Protein AF-0000000072061636 (afdb_homodimer)

pLDDT: mean 70.56, std 31.98, range [14.17, 98.81]

Solvent-accessible surface area (backbone atoms only — not comparable to full-atom values): 48407 Å² total; per-residue (Å²): 128,92,83,78,95,78,92,72,81,83,76,83,83,93,84,91,86,90,79,92,75,88,81,89,83,86,87,86,89,83,86,77,86,79,83,90,89,87,74,85,76,69,89,78,80,85,88,83,86,81,80,75,87,78,76,86,73,84,76,80,81,77,79,78,75,77,78,74,80,72,77,73,72,61,78,78,68,48,65,42,101,60,29,35,55,47,53,68,67,58,52,26,63,21,24,63,62,70,35,75,89,30,51,77,44,75,57,92,58,27,39,28,27,44,27,40,42,96,87,63,48,60,28,30,37,33,44,48,44,60,49,87,73,53,52,69,65,61,44,50,55,48,46,51,61,53,31,64,54,81,50,91,19,37,59,43,41,46,30,38,28,80,54,93,83,45,41,32,41,32,26,61,55,65,82,47,53,30,44,37,52,66,58,70,42,93,57,71,77,52,40,85,64,35,66,67,49,46,49,46,28,53,50,29,40,38,52,32,50,24,38,33,53,70,68,39,87,76,56,45,56,48,61,53,52,44,45,73,34,28,30,19,35,88,85,51,47,25,22,41,46,78,58,50,46,61,65,51,58,43,41,55,90,64,70,68,58,53,54,47,75,34,36,42,32,32,44,34,71,59,30,42,43,56,49,62,78,48,63,50,39,38,34,20,8,46,14,44,43,47,49,26,68,47,30,51,46,59,44,50,35,82,89,44,58,90,70,49,24,39,36,67,60,31,51,52,49,32,46,73,67,72,38,58,81,71,49,46,28,84,32,43,79,60,82,69,56,67,68,60,51,50,50,54,49,50,52,23,54,40,24,50,38,84,51,57,87,72,29,61,53,46,65,54,48,49,46,61,72,64,54,61,86,72,63,68,63,56,62,57,51,57,61,53,52,63,61,55,60,67,59,61,68,67,65,64,74,68,65,89,78,86,64,90,67,54,94,114,129,82,81,86,88,80,88,90,78,94,85,84,94,88,94,88,90,90,77,88,76,88,79,88,79,86,83,87,85,92,87,91,87,90,86,92,87,87,80,86,85,77,94,77,93,90,82,84,89,79,88,81,83,90,79,87,85,75,87,70,82,69,78,80,76,80,78,77,80,72,76,73,72,61,76,77,68,48,64,44,100,57,28,34,55,46,52,70,67,59,51,27,61,21,24,64,63,71,35,75,90,30,51,77,45,76,57,93,59,26,39,27,27,43,26,41,42,97,87,64,48,61,27,29,37,34,42,48,44,58,50,88,73,50,53,67,67,59,44,50,56,48,47,51,61,52,31,64,53,82,50,91,19,36,61,43,41,46,31,38,28,81,55,95,83,45,39,32,40,31,25,60,54,65,83,48,53,30,44,37,53,66,59,70,42,94,58,72,78,51,42,86,65,36,66,67,51,47,51,46,27,53,52,30,41,38,52,31,51,23,39,33,52,70,67,38,88,74,57,45,56,47,62,55,53,44,45,74,31,28,30,20,36,87,85,50,47,24,22,40,44,78,58,50,45,61,63,49,57,45,39,55,88,65,70,67,61,53,55,46,72,34,38,43,33,32,43,34,71,59,31,44,44,56,48,62,78,50,62,50,40,38,32,20,9,46,15,44,43,48,49,27,69,49,30,53,47,59,45,51,36,83,89,44,58,91,70,48,24,38,36,69,61,29,51,52,49,33,48,74,66,72,39,57,80,71,50,47,29,84,32,42,80,61,83,69,56,66,68,61,51,51,51,53,49,50,54,23,53,40,22,50,38,84,52,56,88,71,29,61,52,47,65,54,48,49,46,63,72,62,55,62,84,73,63,68,64,57,60,59,52,55,60,54,51,62,63,53,59,68,59,61,66,70,64,64,75,67,69,74,89,67,70,90,67,69,82,124

Radius of gyration: 39.05 Å; Cα contacts (8 Å, |Δi|>4): 1142; chains: 2; bounding box: 145×90×145 Å

Secondary structure (DSSP, 8-state):
------------------------------------------------------------------------------B-SSSEE--HHHHHHHTTTT-GGGEEEEETTEEEEEEE-TTS-EEEEEEESS-TTS-HHHHHHHHHHHHT---TTBPPEEEEEEETTEEEEEEEPPTT-BHHHHHHSS--SS-S--HHHHHHHHHHHHHHHHIIIIISSS----S---GGGEEE-TT--EEE-S-SHHHHH--SSS----BPPSBTTTS-HHHHHH----HHHHHHHHHHHHHHHHH---SB-TTSPTTSSBHHHHHHHHHHTT-GGGGS-TT-SSPPPHHHHHHHHHHHHHHT-SSGGGSPPHHHHHHHHH--TTTHHHHHHHHHHHHHHHHHHHHTTS---S-TTTT-/------------------------------------------------------------------------------B-SSSEE--HHHHHHHTTTT-GGGEEEEETTEEEEEEE-TTS-EEEEEEESS-TTS-HHHHHHHHHHHHT---TTBPPEEEEEEETTEEEEEEEPPTT-BHHHHHHSS--SS-S--HHHHHHHHHHHHHHHHIIIIISSS----S---GGGEEE-TT--EEE-S-SHHHHH--SSS----BPPSBTTTS-HHHHHH----HHHHHHHHHHHHHHHHH---SB-TTSPTTSSBHHHHHHHHHHTT-GGGGS-TT-SSPPPHHHHHHHHHHHHHHT-SSGGGSPPHHHHHHHHH--TTTHHHHHHHHHHHHHHHHHTTGGGSTT---TTS--

Foldseek 3Di:
DDDDDDDDPDPDDDDDDDDDDDDDDDDDDDDDDDDDDDDDPDDDDDDDDDDDDDDDDDDDDDPPPPPPVPVPPDPPQVDDVQAGEDEPVQVCQFQVHVDPVQFPDQDPQATWGWGAGPVRAIKIKGWGDQQQPPDPVQLVVLVSQQSNDDDPQAWHWHYWYDDDRTTMTITHDAPDAWQCCQLPNPCDLAGPCAPVLLLQQLLSVLVVLLCQAPVDVVHWAQLEDDRNQWGAHPVSHTHGHRTSSLCSNCPPVPSQPPDRDYDPLQAQPVCVVPVDDHSLRVLQSSLSRLLCSFQSDDQADPVDDDQPRGSLRVQVVCVVVVNQQVSGHSNHPDRDDPVLSVQSNVLSNLSNPNDSVSRDRSVVSSCSNPVDPPPVVVVVVVVVVVVPVVPPPPPPVPDPDDDDPPDD/DDDDDDDDDDDDDDDDDDDDDDDDDDDYDDDDDDDDDDDPDDPDDDDDDDDDDDDDDDDDPPPPPDCPVPVPPPPVQVDDVQAGEDEPVQVCQFQVHVDPVQFPDQDPQATWGWGAGPVRAIKIKGWGDQQQPPDPVQLVVLVSQQSNDDDPQAWHWHYWYDDDRTTMTITHDAPAAWQCCQLPNPCDLAGPCAPVLLLQQLLSVLVVLLCQAPVDVVHWAQLEDDRNQWGAHPVSHTHGYRTSSLCSNCPPVPSPPPDRDYDPLQAQPVCVVPVDDDSLRVLQSSLSRLLCSFQSDDQADPVDDDQPRGSLRVQVVCVVVVNQQVRGHSNHPDRDDPLLSVQSNVLSNLSNPNDSVSRDRSVVSSCSNPPDPPPVVVVVVVVVVVVPVVPPPPPPVPPPPDDDPDDD

Organism: Hevea brasiliensis (NCBI:txid3981)

InterPro domains:
  IPR000719 Protein kinase domain [PS50011] (98-375)
  IPR000719 Protein kinase domain [SM00220] (98-376)
  IPR001245 Serine-threonine/tyrosine-protein kinase, catalytic domain [PF07714] (101-368)
  IPR008271 Serine/threonine-protein kinase, active site [PS00108] (220-232)
  IPR011009 Protein kinase-like domain superfamily [SSF56112] (76-370)
  IPR017441 Protein kinase, ATP binding site [PS00107] (104-126)
  IPR052232 Receptor-like Ser/Thr Protein Kinase [PTHR47984] (49-394)

Nearest PDB structures (foldseek):
  5lpz-assembly1_A  TM=9.031E-01  e=3.022E-28  Arabidopsis thaliana
  5lpy-assembly1_A  TM=9.004E-01  e=1.008E-27  Arabidopsis thaliana
  3tl8-assembly2_D  TM=8.482E-01  e=1.278E-28  Arabidopsis thaliana
  3ulz-assembly1_A  TM=8.807E-01  e=1.867E-25  Arabidopsis thaliana
  7ctx-assembly1_A  TM=8.328E-01  e=1.811E-21  Arabidopsis thaliana

Structure (mmCIF, N/CA/C/O backbone):
data_AF-0000000072061636-model_v1
#
loop_
_entity.id
_entity.type
_entity.pdbx_description
1 polymer 'non-specific serine/threonine protein kinase'
#
loop_
_atom_site.group_PDB
_atom_site.id
_atom_site.type_symbol
_atom_site.label_atom_id
_atom_site.label_alt_id
_atom_site.label_comp_id
_atom_site.label_asym_id
_atom_site.label_entity_id
_atom_site.label_seq_id
_atom_site.pdbx_PDB_ins_code
_atom_site.Cartn_x
_atom_site.Cartn_y
_atom_site.Cartn_z
_atom_site.occupancy
_atom_site.B_iso_or_equiv
_atom_site.auth_seq_id
_atom_site.auth_comp_id
_atom_site.auth_asym_id
_atom_site.auth_atom_id
_atom_site.pdbx_PDB_model_num
ATOM 1 N N . MET A 1 1 ? -47 -34.75 23.641 1 17.11 1 MET A N 1
ATOM 2 C CA . MET A 1 1 ? -46.906 -33.969 24.875 1 17.11 1 MET A CA 1
ATOM 3 C C . MET A 1 1 ? -45.625 -34.281 25.625 1 17.11 1 MET A C 1
ATOM 5 O O . MET A 1 1 ? -45.406 -33.781 26.734 1 17.11 1 MET A O 1
ATOM 9 N N . LEU A 1 2 ? -44.906 -35.156 25.312 1 16.19 2 LEU A N 1
ATOM 10 C CA . LEU A 1 2 ? -44.156 -35.781 26.391 1 16.19 2 LEU A CA 1
ATOM 11 C C . LEU A 1 2 ? -43.094 -34.844 26.938 1 16.19 2 LEU A C 1
ATOM 13 O O . LEU A 1 2 ? -42.375 -34.219 26.172 1 16.19 2 LEU A O 1
ATOM 17 N N . LYS A 1 3 ? -42.938 -34.562 28.266 1 16.41 3 LYS A N 1
ATOM 18 C CA . LYS A 1 3 ? -42.625 -33.719 29.406 1 16.41 3 LYS A CA 1
ATOM 19 C C . LYS A 1 3 ? -41.094 -33.562 29.562 1 16.41 3 LYS A C 1
ATOM 21 O O . LYS A 1 3 ? -40.562 -32.469 29.328 1 16.41 3 LYS A O 1
ATOM 26 N N . HIS A 1 4 ? -40.375 -34.188 30.625 1 15.42 4 HIS A N 1
ATOM 27 C CA . HIS A 1 4 ? -39.906 -33.688 31.906 1 15.42 4 HIS A CA 1
ATOM 28 C C . HIS A 1 4 ? -38.406 -33.469 31.906 1 15.42 4 HIS A C 1
ATOM 30 O O . HIS A 1 4 ? -37.875 -32.5 32.438 1 15.42 4 HIS A O 1
ATOM 36 N N . ALA A 1 5 ? -37.375 -34.375 31.578 1 17.27 5 ALA A N 1
ATOM 37 C CA . ALA A 1 5 ? -36.594 -34.875 32.719 1 17.27 5 ALA A CA 1
ATOM 38 C C . ALA A 1 5 ? -35.5 -33.844 33.094 1 17.27 5 ALA A C 1
ATOM 40 O O . ALA A 1 5 ? -34.969 -33.156 32.219 1 17.27 5 ALA A O 1
ATOM 41 N N . ASP A 1 6 ? -34.906 -33.594 34.438 1 16.27 6 ASP A N 1
ATOM 42 C CA . ASP A 1 6 ? -34.688 -32.844 35.656 1 16.27 6 ASP A CA 1
ATOM 43 C C . ASP A 1 6 ? -33.188 -32.5 35.812 1 16.27 6 ASP A C 1
ATOM 45 O O . ASP A 1 6 ? -32.875 -31.422 36.312 1 16.27 6 ASP A O 1
ATOM 49 N N . THR A 1 7 ? -32.094 -33.344 35.5 1 17.67 7 THR A N 1
ATOM 50 C CA . THR A 1 7 ? -31.234 -33.656 36.656 1 17.67 7 THR A CA 1
ATOM 51 C C . THR A 1 7 ? -30.234 -32.562 36.906 1 17.67 7 THR A C 1
ATOM 53 O O . THR A 1 7 ? -29.5 -32.156 36 1 17.67 7 THR A O 1
ATOM 56 N N . PRO A 1 8 ? -30.094 -31.812 38.062 1 18.23 8 PRO A N 1
ATOM 57 C CA . PRO A 1 8 ? -29.688 -30.609 38.812 1 18.23 8 PRO A CA 1
ATOM 58 C C . PRO A 1 8 ? -28.219 -30.625 39.219 1 18.23 8 PRO A C 1
ATOM 60 O O . PRO A 1 8 ? -27.719 -29.672 39.781 1 18.23 8 PRO A O 1
ATOM 63 N N . LEU A 1 9 ? -27.219 -31.016 38.469 1 18.34 9 LEU A N 1
ATOM 64 C CA . LEU A 1 9 ? -26.109 -31.562 39.25 1 18.34 9 LEU A CA 1
ATOM 65 C C . LEU A 1 9 ? -25.578 -30.547 40.219 1 18.34 9 LEU A C 1
ATOM 67 O O . LEU A 1 9 ? -25.438 -29.359 39.906 1 18.34 9 LEU A O 1
ATOM 71 N N . PRO A 1 10 ? -25.297 -30.844 41.469 1 16.77 10 PRO A N 1
ATOM 72 C CA . PRO A 1 10 ? -25.188 -30.281 42.812 1 16.77 10 PRO A CA 1
ATOM 73 C C . PRO A 1 10 ? -23.906 -29.484 43.031 1 16.77 10 PRO A C 1
ATOM 75 O O . PRO A 1 10 ? -22.875 -29.797 42.438 1 16.77 10 PRO A O 1
ATOM 78 N N . PHE A 1 11 ? -23.953 -28.094 43.25 1 17.8 11 PHE A N 1
ATOM 79 C CA . PHE A 1 11 ? -23.125 -26.938 43.594 1 17.8 11 PHE A CA 1
ATOM 80 C C . PHE A 1 11 ? -22.438 -27.125 44.938 1 17.8 11 PHE A C 1
ATOM 82 O O . PHE A 1 11 ? -21.969 -26.156 45.531 1 17.8 11 PHE A O 1
ATOM 89 N N . PRO A 1 12 ? -22.125 -28.266 45.312 1 15.23 12 PRO A N 1
ATOM 90 C CA . PRO A 1 12 ? -22.094 -28.219 46.781 1 15.23 12 PRO A CA 1
ATOM 91 C C . PRO A 1 12 ? -21.188 -27.125 47.344 1 15.23 12 PRO A C 1
ATOM 93 O O . PRO A 1 12 ? -20.406 -26.531 46.562 1 15.23 12 PRO A O 1
ATOM 96 N N . ARG A 1 13 ? -20.609 -27.297 48.719 1 15.12 13 ARG A N 1
ATOM 97 C CA . ARG A 1 13 ? -20.766 -26.969 50.125 1 15.12 13 ARG A CA 1
ATOM 98 C C . ARG A 1 13 ? -19.562 -26.203 50.656 1 15.12 13 ARG A C 1
ATOM 100 O O . ARG A 1 13 ? -19.719 -25.188 51.344 1 15.12 13 ARG A O 1
ATOM 107 N N . ASN A 1 14 ? -18.234 -26.703 50.844 1 14.49 14 ASN A N 1
ATOM 108 C CA . ASN A 1 14 ? -17.859 -26.859 52.25 1 14.49 14 ASN A CA 1
ATOM 109 C C . ASN A 1 14 ? -17.266 -25.562 52.812 1 14.49 14 ASN A C 1
ATOM 111 O O . ASN A 1 14 ? -16.828 -24.703 52.031 1 14.49 14 ASN A O 1
ATOM 115 N N . THR A 1 15 ? -16.609 -25.531 54.188 1 15.38 15 THR A N 1
ATOM 116 C CA . THR A 1 15 ? -16.656 -25.078 55.562 1 15.38 15 THR A CA 1
ATOM 117 C C . THR A 1 15 ? -15.555 -24.078 55.844 1 15.38 15 THR A C 1
ATOM 119 O O . THR A 1 15 ? -15.82 -23 56.375 1 15.38 15 THR A O 1
ATOM 122 N N . GLY A 1 16 ? -14.234 -24.375 56.125 1 14.76 16 GLY A N 1
ATOM 123 C CA . GLY A 1 16 ? -13.766 -24.25 57.5 1 14.76 16 GLY A CA 1
ATOM 124 C C . GLY A 1 16 ? -13.211 -22.875 57.812 1 14.76 16 GLY A C 1
ATOM 125 O O . GLY A 1 16 ? -12.914 -22.094 56.906 1 14.76 16 GLY A O 1
ATOM 126 N N . ASN A 1 17 ? -12.734 -22.516 59.156 1 15 17 ASN A N 1
ATOM 127 C CA . ASN A 1 17 ? -12.859 -21.672 60.344 1 15 17 ASN A CA 1
ATOM 128 C C . ASN A 1 17 ? -11.766 -20.609 60.406 1 15 17 ASN A C 1
ATOM 130 O O . ASN A 1 17 ? -12.055 -19.422 60.594 1 15 17 ASN A O 1
ATOM 134 N N . ARG A 1 18 ? -10.352 -20.891 60.719 1 14.17 18 ARG A N 1
ATOM 135 C CA . ARG A 1 18 ? -9.828 -20.625 62.062 1 14.17 18 ARG A CA 1
ATOM 136 C C . ARG A 1 18 ? -9.242 -19.219 62.156 1 14.17 18 ARG A C 1
ATOM 138 O O . ARG A 1 18 ? -8.898 -18.609 61.125 1 14.17 18 ARG A O 1
ATOM 145 N N . ALA A 1 19 ? -8.562 -18.766 63.375 1 14.45 19 ALA A N 1
ATOM 146 C CA . ALA A 1 19 ? -8.508 -17.859 64.5 1 14.45 19 ALA A CA 1
ATOM 147 C C . ALA A 1 19 ? -7.297 -16.938 64.438 1 14.45 19 ALA A C 1
ATOM 149 O O . ALA A 1 19 ? -7.301 -15.836 65 1 14.45 19 ALA A O 1
ATOM 150 N N . PHE A 1 20 ? -6.07 -17.062 63.719 1 14.34 20 PHE A N 1
ATOM 151 C CA . PHE A 1 20 ? -4.984 -16.859 64.688 1 14.34 20 PHE A CA 1
ATOM 152 C C . PHE A 1 20 ? -4.773 -15.383 64.938 1 14.34 20 PHE A C 1
ATOM 154 O O . PHE A 1 20 ? -4.918 -14.555 64.062 1 14.34 20 PHE A O 1
ATOM 161 N N . SER A 1 21 ? -4.434 -14.953 66.188 1 14.79 21 SER A N 1
ATOM 162 C CA . SER A 1 21 ? -4.484 -13.922 67.25 1 14.79 21 SER A CA 1
ATOM 163 C C . SER A 1 21 ? -3.334 -12.938 67.062 1 14.79 21 SER A C 1
ATOM 165 O O . SER A 1 21 ? -3.502 -11.742 67.312 1 14.79 21 SER A O 1
ATOM 167 N N . GLY A 1 22 ? -2.072 -13.266 66.688 1 14.34 22 GLY A N 1
ATOM 168 C CA . GLY A 1 22 ? -1.157 -12.836 67.75 1 14.34 22 GLY A CA 1
ATOM 169 C C . GLY A 1 22 ? -0.878 -11.344 67.75 1 14.34 22 GLY A C 1
ATOM 170 O O . GLY A 1 22 ? -1.095 -10.688 66.688 1 14.34 22 GLY A O 1
ATOM 171 N N . THR A 1 23 ? -0.166 -10.766 68.75 1 15.66 23 THR A N 1
ATOM 172 C CA . THR A 1 23 ? -0.098 -9.711 69.75 1 15.66 23 THR A CA 1
ATOM 173 C C . THR A 1 23 ? 0.848 -8.602 69.25 1 15.66 23 THR A C 1
ATOM 175 O O . THR A 1 23 ? 0.511 -7.418 69.375 1 15.66 23 THR A O 1
ATOM 178 N N . GLY A 1 24 ? 2.176 -8.797 69 1 14.7 24 GLY A N 1
ATOM 179 C CA . GLY A 1 24 ? 3.023 -8.102 69.938 1 14.7 24 GLY A CA 1
ATOM 180 C C . GLY A 1 24 ? 3.299 -6.664 69.562 1 14.7 24 GLY A C 1
ATOM 181 O O . GLY A 1 24 ? 3.086 -6.273 68.375 1 14.7 24 GLY A O 1
ATOM 182 N N . SER A 1 25 ? 4.242 -5.875 70.25 1 15.52 25 SER A N 1
ATOM 183 C CA . SER A 1 25 ? 4.312 -4.633 71 1 15.52 25 SER A CA 1
ATOM 184 C C . SER A 1 25 ? 5.078 -3.557 70.25 1 15.52 25 SER A C 1
ATOM 186 O O . SER A 1 25 ? 4.645 -2.406 70.188 1 15.52 25 SER A O 1
ATOM 188 N N . PRO A 1 26 ? 6.414 -3.664 69.688 1 15.88 26 PRO A N 1
ATOM 189 C CA . PRO A 1 26 ? 7.258 -2.793 70.5 1 15.88 26 PRO A CA 1
ATOM 190 C C . PRO A 1 26 ? 7.309 -1.359 70 1 15.88 26 PRO A C 1
ATOM 192 O O . PRO A 1 26 ? 6.895 -1.096 68.875 1 15.88 26 PRO A O 1
ATOM 195 N N . PRO A 1 27 ? 8.617 -0.696 69.938 1 16.69 27 PRO A N 1
ATOM 196 C CA . PRO A 1 27 ? 8.977 0.489 70.75 1 16.69 27 PRO A CA 1
ATOM 197 C C . PRO A 1 27 ? 9.039 1.76 69.875 1 16.69 27 PRO A C 1
ATOM 199 O O . PRO A 1 27 ? 8.953 1.693 68.688 1 16.69 27 PRO A O 1
ATOM 202 N N . PRO A 1 28 ? 10.297 2.463 69.812 1 16.53 28 PRO A N 1
ATOM 203 C CA . PRO A 1 28 ? 10.539 3.787 70.375 1 16.53 28 PRO A CA 1
ATOM 204 C C . PRO A 1 28 ? 10.602 4.887 69.375 1 16.53 28 PRO A C 1
ATOM 206 O O . PRO A 1 28 ? 10.594 4.598 68.125 1 16.53 28 PRO A O 1
ATOM 209 N N . ARG A 1 29 ? 11.828 5.656 69.125 1 16.23 29 ARG A N 1
ATOM 210 C CA . ARG A 1 29 ? 12.188 7.027 69.5 1 16.23 29 ARG A CA 1
ATOM 211 C C . ARG A 1 29 ? 12.273 7.91 68.25 1 16.23 29 ARG A C 1
ATOM 213 O O . ARG A 1 29 ? 12.477 7.414 67.125 1 16.23 29 ARG A O 1
ATOM 220 N N . SER A 1 30 ? 12.289 9.344 68.25 1 16.25 30 SER A N 1
ATOM 221 C CA . SER A 1 30 ? 11.836 10.625 67.75 1 16.25 30 SER A CA 1
ATOM 222 C C . SER A 1 30 ? 12.898 11.266 66.875 1 16.25 30 SER A C 1
ATOM 224 O O . SER A 1 30 ? 12.594 12.148 66.062 1 16.25 30 SER A O 1
ATOM 226 N N . SER A 1 31 ? 14.227 11.031 66.688 1 16.05 31 SER A N 1
ATOM 227 C CA . SER A 1 31 ? 15.125 12.164 66.938 1 16.05 31 SER A CA 1
ATOM 228 C C . SER A 1 31 ? 15.227 13.016 65.625 1 16.05 31 SER A C 1
ATOM 230 O O . SER A 1 31 ? 15.047 12.508 64.562 1 16.05 31 SER A O 1
ATOM 232 N N . SER A 1 32 ? 15.508 14.445 65.688 1 16.38 32 SER A N 1
ATOM 233 C CA . SER A 1 32 ? 15.344 15.805 65.188 1 16.38 32 SER A CA 1
ATOM 234 C C . SER A 1 32 ? 16.438 16.141 64.125 1 16.38 32 SER A C 1
ATOM 236 O O . SER A 1 32 ? 16.516 17.281 63.688 1 16.38 32 SER A O 1
ATOM 238 N N . ARG A 1 33 ? 17.234 15.359 63.5 1 15.71 33 ARG A N 1
ATOM 239 C CA . ARG A 1 33 ? 18.547 15.93 63.281 1 15.71 33 ARG A CA 1
ATOM 240 C C . ARG A 1 33 ? 18.5 17.031 62.219 1 15.71 33 ARG A C 1
ATOM 242 O O 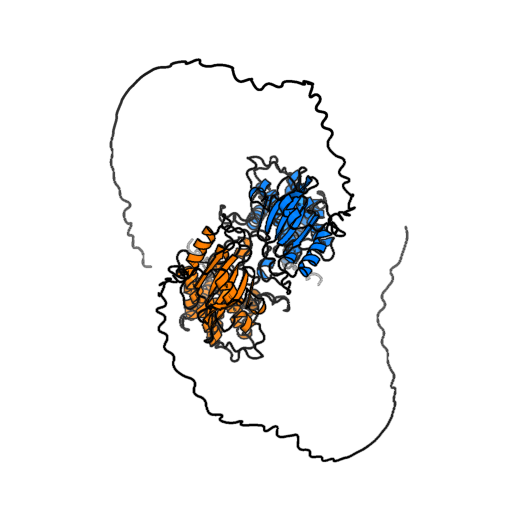. ARG A 1 33 ? 17.844 16.875 61.188 1 15.71 33 ARG A O 1
ATOM 249 N N . ASP A 1 34 ? 19.141 18.359 62.312 1 15.74 34 ASP A N 1
ATOM 250 C CA . ASP A 1 34 ? 19.281 19.766 62 1 15.74 34 ASP A CA 1
ATOM 251 C C . ASP A 1 34 ? 20.172 19.969 60.75 1 15.74 34 ASP A C 1
ATOM 253 O O . ASP A 1 34 ? 20.469 21.109 60.375 1 15.74 34 ASP A O 1
ATOM 257 N N . SER A 1 35 ? 20.766 18.938 60.062 1 15.16 35 SER A N 1
ATOM 258 C CA . SER A 1 35 ? 22.109 19.359 59.656 1 15.16 35 SER A CA 1
ATOM 259 C C . SER A 1 35 ? 22.047 20.484 58.625 1 15.16 35 SER A C 1
ATOM 261 O O . SER A 1 35 ? 20.984 20.797 58.094 1 15.16 35 SER A O 1
ATOM 263 N N . SER A 1 36 ? 22.953 20.312 57.438 1 15.79 36 SER A N 1
ATOM 264 C CA . SER A 1 36 ? 24.172 20.922 56.938 1 15.79 36 SER A CA 1
ATOM 265 C C . SER A 1 36 ? 23.859 21.906 55.812 1 15.79 36 SER A C 1
ATOM 267 O O . SER A 1 36 ? 22.828 21.812 55.156 1 15.79 36 SER A O 1
ATOM 269 N N . ARG A 1 37 ? 24.906 22.766 55.312 1 16.64 37 ARG A N 1
ATOM 270 C CA . ARG A 1 37 ? 25.516 24.047 54.969 1 16.64 37 ARG A CA 1
ATOM 271 C C . ARG A 1 37 ? 25.312 24.359 53.469 1 16.64 37 ARG A C 1
ATOM 273 O O . ARG A 1 37 ? 25.062 23.453 52.688 1 16.64 37 ARG A O 1
ATOM 280 N N . ASP A 1 38 ? 25.531 25.656 53 1 16.27 38 ASP A N 1
ATOM 281 C CA . ASP A 1 38 ? 25.312 26.875 52.219 1 16.27 38 ASP A CA 1
ATOM 282 C C . ASP A 1 38 ? 26.156 26.875 50.938 1 16.27 38 ASP A C 1
ATOM 284 O O . ASP A 1 38 ? 26.188 27.859 50.219 1 16.27 38 ASP A O 1
ATOM 288 N N . ARG A 1 39 ? 27.141 25.906 50.594 1 16.14 39 ARG A N 1
ATOM 289 C CA . ARG A 1 39 ? 28.328 26.484 49.969 1 16.14 39 ARG A CA 1
ATOM 290 C C . ARG A 1 39 ? 28.047 27 48.562 1 16.14 39 ARG A C 1
ATOM 292 O O . ARG A 1 39 ? 28.75 27.859 48.062 1 16.14 39 ARG A O 1
ATOM 299 N N . LYS A 1 40 ? 27.438 26.359 47.531 1 17.8 40 LYS A N 1
ATOM 300 C CA . LYS A 1 40 ? 28.266 26.094 46.375 1 17.8 40 LYS A CA 1
ATOM 301 C C . LYS A 1 40 ? 28.281 27.297 45.406 1 17.8 40 LYS A C 1
ATOM 303 O O . LYS A 1 40 ? 27.688 27.234 44.344 1 17.8 40 LYS A O 1
ATOM 308 N N . ILE A 1 41 ? 28.234 28.609 45.719 1 16.2 41 ILE A N 1
ATOM 309 C CA . ILE A 1 41 ? 27.891 29.641 44.719 1 16.2 41 ILE A CA 1
ATOM 310 C C . ILE A 1 41 ? 29.047 29.812 43.75 1 16.2 41 ILE A C 1
ATOM 312 O O . ILE A 1 41 ? 29.078 30.766 42.969 1 16.2 41 ILE A O 1
ATOM 316 N N . GLU A 1 42 ? 30.031 28.891 43.406 1 17.66 42 GLU A N 1
ATOM 317 C CA . GLU A 1 42 ? 31.359 29.438 43.062 1 17.66 42 GLU A CA 1
ATOM 318 C C . GLU A 1 42 ? 31.344 30.109 41.688 1 17.66 42 GLU A C 1
ATOM 320 O O . GLU A 1 42 ? 32.344 30.719 41.281 1 17.66 42 GLU A O 1
ATOM 325 N N . HIS A 1 43 ? 30.562 29.875 40.625 1 18.34 43 HIS A N 1
ATOM 326 C CA . HIS A 1 43 ? 31.25 29.859 39.344 1 18.34 43 HIS A CA 1
ATOM 327 C C . HIS A 1 43 ? 31.625 31.281 38.906 1 18.34 43 HIS A C 1
ATOM 329 O O . HIS A 1 43 ? 30.766 32.125 38.781 1 18.34 43 HIS A O 1
ATOM 335 N N . ARG A 1 44 ? 32.844 31.688 39 1 16.7 44 ARG A N 1
ATOM 336 C CA . ARG A 1 44 ? 33.562 32.969 38.906 1 16.7 44 ARG A CA 1
ATOM 337 C C . ARG A 1 44 ? 33.562 33.5 37.5 1 16.7 44 ARG A C 1
ATOM 339 O O . ARG A 1 44 ? 33.875 32.781 36.531 1 16.7 44 ARG A O 1
ATOM 346 N N . VAL A 1 45 ? 33.188 34.719 37.094 1 17.69 45 VAL A N 1
ATOM 347 C CA . VAL A 1 45 ? 32.875 35.688 36.062 1 17.69 45 VAL A CA 1
ATOM 348 C C . VAL A 1 45 ? 34.156 36.156 35.375 1 17.69 45 VAL A C 1
ATOM 350 O O . VAL A 1 45 ? 34.156 36.438 34.156 1 17.69 45 VAL A O 1
ATOM 353 N N . VAL A 1 46 ? 35.5 36.062 35.906 1 16.69 46 VAL A N 1
ATOM 354 C CA . VAL A 1 46 ? 36.062 37.406 35.844 1 16.69 46 VAL A CA 1
ATOM 355 C C . VAL A 1 46 ? 36.531 37.719 34.438 1 16.69 46 VAL A C 1
ATOM 357 O O . VAL A 1 46 ? 36.75 36.812 33.625 1 16.69 46 VAL A O 1
ATOM 360 N N . PHE A 1 47 ? 37.406 38.906 34.188 1 16.05 47 PHE A N 1
ATOM 361 C CA . PHE A 1 47 ? 37.688 40.156 33.531 1 16.05 47 PHE A CA 1
ATOM 362 C C . PHE A 1 47 ? 38.719 40 32.438 1 16.05 47 PHE A C 1
ATOM 364 O O . PHE A 1 47 ? 39.438 39 32.375 1 16.05 47 PHE A O 1
ATOM 371 N N . SER A 1 48 ? 39.5 41 31.953 1 16.52 48 SER A N 1
ATOM 372 C CA . SER A 1 48 ? 39.812 41.844 30.797 1 16.52 48 SER A CA 1
ATOM 373 C C . SER A 1 48 ? 41.188 41.531 30.219 1 16.52 48 SER A C 1
ATOM 375 O O . SER A 1 48 ? 41.5 41.906 29.094 1 16.52 48 SER A O 1
ATOM 377 N N . ASP A 1 49 ? 42.25 41 30.875 1 16.19 49 ASP A N 1
ATOM 378 C CA . ASP A 1 49 ? 43.438 41.875 30.797 1 16.19 49 ASP A CA 1
ATOM 379 C C . ASP A 1 49 ? 44.188 41.688 29.5 1 16.19 49 ASP A C 1
ATOM 381 O O . ASP A 1 49 ? 44.125 40.594 28.906 1 16.19 49 ASP A O 1
ATOM 385 N N . ARG A 1 50 ? 45.219 42.656 29.031 1 15.98 50 ARG A N 1
ATOM 386 C CA . ARG A 1 50 ? 45.875 43.438 28.016 1 15.98 50 ARG A CA 1
ATOM 387 C C . ARG A 1 50 ? 47.156 42.75 27.531 1 15.98 50 ARG A C 1
ATOM 389 O O . ARG A 1 50 ? 47.844 43.219 26.609 1 15.98 50 ARG A O 1
ATOM 396 N N . ALA A 1 51 ? 47.719 41.688 28.188 1 15.89 51 ALA A N 1
ATOM 397 C CA . ALA A 1 51 ? 49.156 41.938 28.219 1 15.89 51 ALA A CA 1
ATOM 398 C C . ALA A 1 51 ? 49.75 41.844 26.828 1 15.89 51 ALA A C 1
ATOM 400 O O . ALA A 1 51 ? 49.188 41.188 25.938 1 15.89 51 ALA A O 1
ATOM 401 N N . SER A 1 52 ? 51.156 41.781 26.75 1 16.09 52 SER A N 1
ATOM 402 C CA . SER A 1 52 ? 52.375 42.375 26.219 1 16.09 52 SER A CA 1
ATOM 403 C C . SER A 1 52 ? 52.969 41.531 25.109 1 16.09 52 SER A C 1
ATOM 405 O O . SER A 1 52 ? 54.094 41.781 24.656 1 16.09 52 SER A O 1
ATOM 407 N N . SER A 1 53 ? 52.281 40.75 24.266 1 16.12 53 SER A N 1
ATOM 408 C CA . SER A 1 53 ? 53.188 39.781 23.625 1 16.12 53 SER A CA 1
ATOM 409 C C . SER A 1 53 ? 54.094 40.5 22.609 1 16.12 53 SER A C 1
ATOM 411 O O . SER A 1 53 ? 53.594 41.219 21.734 1 16.12 53 SER A O 1
ATOM 413 N N . GLY A 1 54 ? 55.344 40.688 22.953 1 15.77 54 GLY A N 1
ATOM 414 C CA . GLY A 1 54 ? 56.5 41.312 22.344 1 15.77 54 GLY A CA 1
ATOM 415 C C . GLY A 1 54 ? 56.781 40.844 20.938 1 15.77 54 GLY A C 1
ATOM 416 O O . GLY A 1 54 ? 56.094 39.938 20.438 1 15.77 54 GLY A O 1
ATOM 417 N N . GLU A 1 55 ? 58.156 40.531 20.609 1 16.8 55 GLU A N 1
ATOM 418 C CA . GLU A 1 55 ? 59.156 41.125 19.734 1 16.8 55 GLU A CA 1
ATOM 419 C C . GLU A 1 55 ? 59.344 40.312 18.469 1 16.8 55 GLU A C 1
ATOM 421 O O . GLU A 1 55 ? 59.719 40.844 17.438 1 16.8 55 GLU A O 1
ATOM 426 N N . SER A 1 56 ? 59.125 38.969 18.406 1 17.2 56 SER A N 1
ATOM 427 C CA . SER A 1 56 ? 60.312 38.438 17.703 1 17.2 56 SER A CA 1
ATOM 428 C C . SER A 1 56 ? 60.25 38.75 16.219 1 17.2 56 SER A C 1
ATOM 430 O O . SER A 1 56 ? 59.188 38.719 15.609 1 17.2 56 SER A O 1
ATOM 432 N N . ARG A 1 57 ? 61.375 39.219 15.57 1 17.14 57 ARG A N 1
ATOM 433 C CA . ARG A 1 57 ? 61.844 39.938 14.383 1 17.14 57 ARG A CA 1
ATOM 434 C C . ARG A 1 57 ? 61.875 39 13.172 1 17.14 57 ARG A C 1
ATOM 436 O O . ARG A 1 57 ? 62.281 39.406 12.078 1 17.14 57 ARG A O 1
ATOM 443 N N . GLY A 1 58 ? 61.5 37.719 13.234 1 16.8 58 GLY A N 1
ATOM 444 C CA . GLY A 1 58 ? 62.344 37 12.266 1 16.8 58 GLY A CA 1
ATOM 445 C C . GLY A 1 58 ? 62.062 37.406 10.828 1 16.8 58 GLY A C 1
ATOM 446 O O . GLY A 1 58 ? 60.938 37.844 10.508 1 16.8 58 GLY A O 1
ATOM 447 N N . THR A 1 59 ? 63.031 37.594 9.961 1 17 59 THR A N 1
ATOM 448 C CA . THR A 1 59 ? 63.438 38.188 8.703 1 17 59 THR A CA 1
ATOM 449 C C . THR A 1 59 ? 62.938 37.375 7.516 1 17 59 THR A C 1
ATOM 451 O O . THR A 1 59 ? 63.031 37.812 6.367 1 17 59 THR A O 1
ATOM 454 N N . ALA A 1 60 ? 62.469 36.125 7.754 1 16.34 60 ALA A N 1
ATOM 455 C CA . ALA A 1 60 ? 62.969 35.281 6.66 1 16.34 60 ALA A CA 1
ATOM 456 C C . ALA A 1 60 ? 62.5 35.844 5.309 1 16.34 60 ALA A C 1
ATOM 458 O O . ALA A 1 60 ? 61.562 36.594 5.23 1 16.34 60 ALA A O 1
ATOM 459 N N . SER A 1 61 ? 62.906 35.062 4.211 1 19.12 61 SER A N 1
ATOM 460 C CA . SER A 1 61 ? 63.406 35.062 2.838 1 19.12 61 SER A CA 1
ATOM 461 C C . SER A 1 61 ? 62.25 35.156 1.839 1 19.12 61 SER A C 1
ATOM 463 O O . SER A 1 61 ? 61.125 34.781 2.15 1 19.12 61 SER A O 1
ATOM 465 N N . GLY A 1 62 ? 62.375 35.906 0.77 1 17.45 62 GLY A N 1
ATOM 466 C CA . GLY A 1 62 ? 61.688 36.531 -0.326 1 17.45 62 GLY A CA 1
ATOM 467 C C . GLY A 1 62 ? 61.094 35.562 -1.312 1 17.45 62 GLY A C 1
ATOM 468 O O . GLY A 1 62 ? 60.688 35.969 -2.41 1 17.45 62 GLY A O 1
ATOM 469 N N . CYS A 1 63 ? 60.938 34.219 -0.945 1 19.52 63 CYS A N 1
ATOM 470 C CA . CYS A 1 63 ? 60.812 33.438 -2.174 1 19.52 63 CYS A CA 1
ATOM 471 C C . CYS A 1 63 ? 59.625 33.906 -2.998 1 19.52 63 CYS A C 1
ATOM 473 O O . CYS A 1 63 ? 58.562 34.219 -2.447 1 19.52 63 CYS A O 1
ATOM 475 N N . GLU A 1 64 ? 59.812 34.375 -4.172 1 19.66 64 GLU A N 1
ATOM 476 C CA . GLU A 1 64 ? 59.031 34.938 -5.27 1 19.66 64 GLU A CA 1
ATOM 477 C C . GLU A 1 64 ? 57.906 33.969 -5.664 1 19.66 64 GLU A C 1
ATOM 479 O O . GLU A 1 64 ? 58.156 32.875 -6.148 1 19.66 64 GLU A O 1
ATOM 484 N N . THR A 1 65 ? 56.906 33.719 -4.82 1 18.41 65 THR A N 1
ATOM 485 C CA . THR A 1 65 ? 55.844 32.781 -5.176 1 18.41 65 THR A CA 1
ATOM 486 C C . THR A 1 65 ? 55.094 33.281 -6.398 1 18.41 65 THR A C 1
ATOM 488 O O . THR A 1 65 ? 54.531 34.375 -6.383 1 18.41 65 THR A O 1
ATOM 491 N N . ALA A 1 66 ? 55.469 32.875 -7.621 1 21.05 66 ALA A N 1
ATOM 492 C CA . ALA A 1 66 ? 54.75 33.156 -8.859 1 21.05 66 ALA A CA 1
ATOM 493 C C . ALA A 1 66 ? 53.281 32.812 -8.727 1 21.05 66 ALA A C 1
ATOM 495 O O . ALA A 1 66 ? 52.906 31.766 -8.172 1 21.05 66 ALA A O 1
ATOM 496 N N . SER A 1 67 ? 52.375 33.75 -8.633 1 20.3 67 SER A N 1
ATOM 497 C CA . SER A 1 67 ? 50.938 33.75 -8.469 1 20.3 67 SER A CA 1
ATOM 498 C C . SER A 1 67 ? 50.25 32.969 -9.594 1 20.3 67 SER A C 1
ATOM 500 O O . SER A 1 67 ? 50.219 33.406 -10.742 1 20.3 67 SER A O 1
ATOM 502 N N . PHE A 1 68 ? 50.531 31.609 -9.688 1 21.69 68 PHE A N 1
ATOM 503 C CA . PHE A 1 68 ? 49.719 30.953 -10.703 1 21.69 68 PHE A CA 1
ATOM 504 C C . PHE A 1 68 ? 48.25 31.266 -10.531 1 21.69 68 PHE A C 1
ATOM 506 O O . PHE A 1 68 ? 47.719 31.172 -9.422 1 21.69 68 PHE A O 1
ATOM 513 N N . GLY A 1 69 ? 47.656 32.188 -11.25 1 21.69 69 GLY A N 1
ATOM 514 C CA . GLY A 1 69 ? 46.281 32.625 -11.367 1 21.69 69 GLY A CA 1
ATOM 515 C C . GLY A 1 69 ? 45.25 31.5 -11.445 1 21.69 69 GLY A C 1
ATOM 516 O O . GLY A 1 69 ? 45.031 30.938 -12.516 1 21.69 69 GLY A O 1
ATOM 517 N N . SER A 1 70 ? 45.344 30.422 -10.602 1 24.89 70 SER A N 1
ATOM 518 C CA . SER A 1 70 ? 44.406 29.297 -10.664 1 24.89 70 SER A CA 1
ATOM 519 C C . SER A 1 70 ? 42.969 29.75 -10.547 1 24.89 70 SER A C 1
ATOM 521 O O . SER A 1 70 ? 42.562 30.312 -9.523 1 24.89 70 SER A O 1
ATOM 523 N N . GLY A 1 71 ? 42.281 30.281 -11.602 1 26.5 71 GLY A N 1
ATOM 524 C CA . GLY A 1 71 ? 40.875 30.641 -11.656 1 26.5 71 GLY A CA 1
ATOM 525 C C . GLY A 1 71 ? 39.969 29.609 -10.992 1 26.5 71 GLY A C 1
ATOM 526 O O . GLY A 1 71 ? 39.875 28.469 -11.453 1 26.5 71 GLY A O 1
ATOM 527 N N . SER A 1 72 ? 39.938 29.469 -9.742 1 28 72 SER A N 1
ATOM 528 C CA . SER A 1 72 ? 39.031 28.641 -8.938 1 28 72 SER A CA 1
ATOM 529 C C . SER A 1 72 ? 37.594 28.766 -9.398 1 28 72 SER A C 1
ATOM 531 O O . SER A 1 72 ? 36.938 29.797 -9.164 1 28 72 SER A O 1
ATOM 533 N N . VAL A 1 73 ? 37.312 28.484 -10.688 1 32.19 73 VAL A N 1
ATOM 534 C CA . VAL A 1 73 ? 35.906 28.391 -11.062 1 32.19 73 VAL A CA 1
ATOM 535 C C . VAL A 1 73 ? 35.125 27.719 -9.938 1 32.19 73 VAL A C 1
ATOM 537 O O . VAL A 1 73 ? 35.438 26.594 -9.523 1 32.19 73 VAL A O 1
ATOM 540 N N . GLY A 1 74 ? 34.656 28.406 -8.984 1 32.84 74 GLY A N 1
ATOM 541 C CA . GLY A 1 74 ? 33.719 27.891 -7.988 1 32.84 74 GLY A CA 1
ATOM 542 C C . GLY A 1 74 ? 32.75 26.859 -8.539 1 32.84 74 GLY A C 1
ATOM 543 O O . GLY A 1 74 ? 32.625 26.719 -9.758 1 32.84 74 GLY A O 1
ATOM 544 N N . PRO A 1 75 ? 32.656 25.812 -7.934 1 35.16 75 PRO A N 1
ATOM 545 C CA . PRO A 1 75 ? 31.75 24.797 -8.484 1 35.16 75 PRO A CA 1
ATOM 546 C C . PRO A 1 75 ? 30.531 25.391 -9.156 1 35.16 75 PRO A C 1
ATOM 548 O O . PRO A 1 75 ? 30.031 26.453 -8.742 1 35.16 75 PRO A O 1
ATOM 551 N N . GLU A 1 76 ? 30.469 25.531 -10.43 1 36.44 76 GLU A N 1
ATOM 552 C CA . GLU A 1 76 ? 29.25 25.875 -11.164 1 36.44 76 GLU A CA 1
ATOM 553 C C . GLU A 1 76 ? 28 25.438 -10.383 1 36.44 76 GLU A C 1
ATOM 555 O O . GLU A 1 76 ? 27.734 24.25 -10.25 1 36.44 76 GLU A O 1
ATOM 560 N N . VAL A 1 77 ? 27.625 26.016 -9.25 1 43.38 77 VAL A N 1
ATOM 561 C CA . VAL A 1 77 ? 26.312 25.875 -8.625 1 43.38 77 VAL A CA 1
ATOM 562 C C . VAL A 1 77 ? 25.234 25.781 -9.703 1 43.38 77 VAL A C 1
ATOM 564 O O . VAL A 1 77 ? 25.062 26.719 -10.492 1 43.38 77 VAL A O 1
ATOM 567 N N . SER A 1 78 ? 25.156 24.688 -10.398 1 49.62 78 SER A N 1
ATOM 568 C CA . SER A 1 78 ? 24.141 24.438 -11.414 1 49.62 78 SER A CA 1
ATOM 569 C C . SER A 1 78 ? 22.75 24.844 -10.93 1 49.62 78 SER A C 1
ATOM 571 O O . SER A 1 78 ? 22.25 24.281 -9.961 1 49.62 78 SER A O 1
ATOM 573 N N . HIS A 1 79 ? 22.484 26.109 -10.93 1 64.94 79 HIS A N 1
ATOM 574 C CA . HIS A 1 79 ? 21.188 26.719 -10.648 1 64.94 79 HIS A CA 1
ATOM 575 C C . HIS A 1 79 ? 20.094 26.125 -11.531 1 64.94 79 HIS A C 1
ATOM 577 O O . HIS A 1 79 ? 20.297 25.938 -12.727 1 64.94 79 HIS A O 1
ATOM 583 N N . LEU A 1 80 ? 19.328 25.453 -10.922 1 67.31 80 LEU A N 1
ATOM 584 C CA . LEU A 1 80 ? 18.062 25.109 -11.547 1 67.31 80 LEU A CA 1
ATOM 585 C C . LEU A 1 80 ? 17.109 26.312 -11.547 1 67.31 80 LEU A C 1
ATOM 587 O O . LEU A 1 80 ? 17.297 27.25 -10.758 1 67.31 80 LEU A O 1
ATOM 591 N N . GLY A 1 81 ? 16.672 26.875 -12.602 1 75.75 81 GLY A N 1
ATOM 592 C CA . GLY A 1 81 ? 15.672 27.938 -12.594 1 75.75 81 GLY A CA 1
ATOM 593 C C . GLY A 1 81 ? 14.883 28 -11.297 1 75.75 81 GLY A C 1
ATOM 594 O O . GLY A 1 81 ? 14.508 29.078 -10.852 1 75.75 81 GLY A O 1
ATOM 595 N N . TRP A 1 82 ? 14.781 26.938 -10.508 1 84.38 82 TRP A N 1
ATOM 596 C CA . TRP A 1 82 ? 13.93 26.891 -9.32 1 84.38 82 TRP A CA 1
ATOM 597 C C . TRP A 1 82 ? 14.734 26.453 -8.094 1 84.38 82 TRP A C 1
ATOM 599 O O . TRP A 1 82 ? 14.266 26.578 -6.961 1 84.38 82 TRP A O 1
ATOM 609 N N . GLY A 1 83 ? 15.961 25.953 -8.305 1 90.19 83 GLY A N 1
ATOM 610 C CA . GLY A 1 83 ? 16.766 25.406 -7.223 1 90.19 83 GLY A CA 1
ATOM 611 C C . GLY A 1 83 ? 18.203 25.156 -7.629 1 90.19 83 GLY A C 1
ATOM 612 O O . GLY A 1 83 ? 18.75 25.828 -8.5 1 90.19 83 GLY A O 1
ATOM 613 N N . ARG A 1 84 ? 18.797 24.281 -6.816 1 90.12 84 ARG A N 1
ATOM 614 C CA . ARG A 1 84 ? 20.219 24.031 -7 1 90.12 84 ARG A CA 1
ATOM 615 C C . ARG A 1 84 ? 20.5 22.531 -7.078 1 90.12 84 ARG A C 1
ATOM 617 O O . ARG A 1 84 ? 19.781 21.719 -6.488 1 90.12 84 ARG A O 1
ATOM 624 N N . TRP A 1 85 ? 21.484 22.312 -7.898 1 91.69 85 TRP A N 1
ATOM 625 C CA . TRP A 1 85 ? 22.031 20.969 -7.871 1 91.69 85 TRP A CA 1
ATOM 626 C C . TRP A 1 85 ? 23.109 20.844 -6.785 1 91.69 85 TRP A C 1
ATOM 628 O O . TRP A 1 85 ? 24 21.688 -6.68 1 91.69 85 TRP A O 1
ATOM 638 N N . TYR A 1 86 ? 22.969 19.797 -6.012 1 94.94 86 TYR A N 1
ATOM 639 C CA . TYR A 1 86 ? 23.953 19.562 -4.953 1 94.94 86 TYR A CA 1
ATOM 640 C C . TYR A 1 86 ? 24.812 18.344 -5.27 1 94.94 86 TYR A C 1
ATOM 642 O O . TYR A 1 86 ? 24.344 17.391 -5.895 1 94.94 86 TYR A O 1
ATOM 650 N N . THR A 1 87 ? 26 18.359 -4.852 1 94.75 87 THR A N 1
ATOM 651 C CA . THR A 1 87 ? 26.844 17.172 -4.93 1 94.75 87 THR A CA 1
ATOM 652 C C . THR A 1 87 ? 26.672 16.297 -3.693 1 94.75 87 THR A C 1
ATOM 654 O O . THR A 1 87 ? 26.219 16.766 -2.646 1 94.75 87 THR A O 1
ATOM 657 N N . LEU A 1 88 ? 27 15.07 -3.861 1 94.38 88 LEU A N 1
ATOM 658 C CA . LEU A 1 88 ? 26.953 14.156 -2.725 1 94.38 88 LEU A CA 1
ATOM 659 C C . LEU A 1 88 ? 27.875 14.633 -1.603 1 94.38 88 LEU A C 1
ATOM 661 O O . LEU A 1 88 ? 27.5 14.57 -0.427 1 94.38 88 LEU A O 1
ATOM 665 N N . ARG A 1 89 ? 29.016 15.102 -1.923 1 95.44 89 ARG A N 1
ATOM 666 C CA . ARG A 1 89 ? 30 15.594 -0.948 1 95.44 89 ARG A CA 1
ATOM 667 C C . ARG A 1 89 ? 29.422 16.734 -0.123 1 95.44 89 ARG A C 1
ATOM 669 O O . ARG A 1 89 ? 29.594 16.781 1.096 1 95.44 89 ARG A O 1
ATOM 676 N N . GLU A 1 90 ? 28.781 17.656 -0.776 1 95.62 90 GLU A N 1
ATOM 677 C CA . GLU A 1 90 ? 28.141 18.781 -0.095 1 95.62 90 GLU A CA 1
ATOM 678 C C . GLU A 1 90 ? 27.094 18.297 0.91 1 95.62 90 GLU A C 1
ATOM 680 O O . GLU A 1 90 ? 27.031 18.797 2.035 1 95.62 90 GLU A O 1
ATOM 685 N N . LEU A 1 91 ? 26.281 17.344 0.499 1 96.69 91 LEU A N 1
ATOM 686 C CA . LEU A 1 91 ? 25.188 16.875 1.352 1 96.69 91 LEU A CA 1
ATOM 687 C C . LEU A 1 91 ? 25.734 15.992 2.473 1 96.69 91 LEU A C 1
ATOM 689 O O . LEU A 1 91 ? 25.188 15.992 3.582 1 96.69 91 LEU A O 1
ATOM 693 N N . GLU A 1 92 ? 26.797 15.273 2.234 1 96.31 92 GLU A N 1
ATOM 694 C CA . GLU A 1 92 ? 27.469 14.531 3.299 1 96.31 92 GLU A CA 1
ATOM 695 C C . GLU A 1 92 ? 28.047 15.469 4.352 1 96.31 92 GLU A C 1
ATOM 697 O O . GLU A 1 92 ? 27.938 15.203 5.551 1 96.31 92 GLU A O 1
ATOM 702 N N . ALA A 1 93 ? 28.625 16.469 3.869 1 96.44 93 ALA A N 1
ATOM 703 C CA . ALA A 1 93 ? 29.172 17.469 4.789 1 96.44 93 ALA A CA 1
ATOM 704 C C . ALA A 1 93 ? 28.047 18.109 5.605 1 96.44 93 ALA A C 1
ATOM 706 O O . ALA A 1 93 ? 28.188 18.297 6.816 1 96.44 93 ALA A O 1
ATOM 707 N N . ALA A 1 94 ? 27 18.422 4.945 1 97.12 94 ALA A N 1
ATOM 708 C CA . ALA A 1 94 ? 25.891 19.094 5.594 1 97.12 94 ALA A CA 1
ATOM 709 C C . ALA A 1 94 ? 25.234 18.203 6.648 1 97.12 94 ALA A C 1
ATOM 711 O O . ALA A 1 94 ? 24.734 18.703 7.656 1 97.12 94 ALA A O 1
ATOM 712 N N . THR A 1 95 ? 25.25 16.906 6.438 1 97.31 95 THR A N 1
ATOM 713 C CA . THR A 1 95 ? 24.516 15.969 7.289 1 97.31 95 THR A CA 1
ATOM 714 C C . THR A 1 95 ? 25.484 15.148 8.141 1 97.31 95 THR A C 1
ATOM 716 O O . THR A 1 95 ? 25.094 14.164 8.766 1 97.31 95 THR A O 1
ATOM 719 N N . ASN A 1 96 ? 26.766 15.508 8.141 1 95.44 96 ASN A N 1
ATOM 720 C CA . ASN A 1 96 ? 27.797 14.742 8.836 1 95.44 96 ASN A CA 1
ATOM 721 C C . ASN A 1 96 ? 27.828 13.289 8.375 1 95.44 96 ASN A C 1
ATOM 723 O O . ASN A 1 96 ? 27.797 12.375 9.195 1 95.44 96 ASN A O 1
ATOM 727 N N . GLY A 1 97 ? 27.797 13.164 7.062 1 93.62 97 GLY A N 1
ATOM 728 C CA . GLY A 1 97 ? 27.906 11.844 6.469 1 93.62 97 GLY A CA 1
ATOM 729 C C . GLY A 1 97 ? 26.625 11.039 6.566 1 93.62 97 GLY A C 1
ATOM 730 O O . GLY A 1 97 ? 26.656 9.828 6.773 1 93.62 97 GLY A O 1
ATOM 731 N N . LEU A 1 98 ? 25.469 11.719 6.574 1 90.88 98 LEU A N 1
ATOM 732 C CA . LEU A 1 98 ? 24.188 11.047 6.699 1 90.88 98 LEU A CA 1
ATOM 733 C C . LEU A 1 98 ? 24.156 10.172 7.945 1 90.88 98 LEU A C 1
ATOM 735 O O . LEU A 1 98 ? 23.75 9.008 7.883 1 90.88 98 LEU A O 1
ATOM 739 N N . CYS A 1 99 ? 24.547 10.734 8.992 1 90.62 99 CYS A N 1
ATOM 740 C CA . CYS A 1 99 ? 24.672 9.977 10.234 1 90.62 99 CYS A CA 1
ATOM 741 C C . CYS A 1 99 ? 23.297 9.789 10.891 1 90.62 99 CYS A C 1
ATOM 743 O O . CYS A 1 99 ? 22.406 10.609 10.703 1 90.62 99 CYS A O 1
ATOM 745 N N . GLU A 1 100 ? 23.141 8.836 11.742 1 87.25 100 GLU A N 1
ATOM 746 C CA . GLU A 1 100 ? 21.891 8.453 12.391 1 87.25 100 GLU A CA 1
ATOM 747 C C . GLU A 1 100 ? 21.406 9.547 13.344 1 87.25 100 GLU A C 1
ATOM 749 O O . GLU A 1 100 ? 20.203 9.766 13.477 1 87.25 100 GLU A O 1
ATOM 754 N N . GLU A 1 101 ? 22.281 10.211 13.961 1 90.75 101 GLU A N 1
ATOM 755 C CA . GLU A 1 101 ? 21.938 11.25 14.922 1 90.75 101 GLU A CA 1
ATOM 756 C C . GLU A 1 101 ? 21.188 12.398 14.25 1 90.75 101 GLU A C 1
ATOM 758 O O . GLU A 1 101 ? 20.484 13.156 14.906 1 90.75 101 GLU A O 1
ATOM 763 N N . ASN A 1 102 ? 21.375 12.523 12.961 1 94 102 ASN A N 1
ATOM 764 C CA . ASN A 1 102 ? 20.75 13.625 12.234 1 94 102 ASN A CA 1
ATOM 765 C C . ASN A 1 102 ? 19.453 13.18 11.555 1 94 102 ASN A C 1
ATOM 767 O O . ASN A 1 102 ? 18.828 13.969 10.836 1 94 102 ASN A O 1
ATOM 771 N N . VAL A 1 103 ? 19 11.945 11.75 1 91.31 103 VAL A N 1
ATOM 772 C CA . VAL A 1 103 ? 17.766 11.453 11.156 1 91.31 103 VAL A CA 1
ATOM 773 C C . VAL A 1 103 ? 16.562 12.117 11.836 1 91.31 103 VAL A C 1
ATOM 775 O O . VAL A 1 103 ? 16.453 12.109 13.062 1 91.31 103 VAL A O 1
ATOM 778 N N . ILE A 1 104 ? 15.703 12.727 11.109 1 91.44 104 ILE A N 1
ATOM 779 C CA . ILE A 1 104 ? 14.539 13.398 11.672 1 91.44 104 ILE A CA 1
ATOM 780 C C . ILE A 1 104 ? 13.266 12.711 11.18 1 91.44 104 ILE A C 1
ATOM 782 O O . ILE A 1 104 ? 12.164 13.062 11.609 1 91.44 104 ILE A O 1
ATOM 786 N N . GLY A 1 105 ? 13.375 11.859 10.281 1 85.56 105 GLY A N 1
ATOM 787 C CA . GLY A 1 105 ? 12.234 11.117 9.781 1 85.56 105 GLY A CA 1
ATOM 788 C C . GLY A 1 105 ? 12.617 9.922 8.938 1 85.56 105 GLY A C 1
ATOM 789 O O . GLY A 1 105 ? 13.648 9.938 8.258 1 85.56 105 GLY A O 1
ATOM 790 N N . GLU A 1 106 ? 11.828 8.922 9 1 79.81 106 GLU A N 1
ATOM 791 C CA . GLU A 1 106 ? 12 7.723 8.188 1 79.81 106 GLU A CA 1
ATOM 792 C C . GLU A 1 106 ? 10.656 7.18 7.707 1 79.81 106 GLU A C 1
ATOM 794 O O . GLU A 1 106 ? 9.688 7.16 8.461 1 79.81 106 GLU A O 1
ATOM 799 N N . GLY A 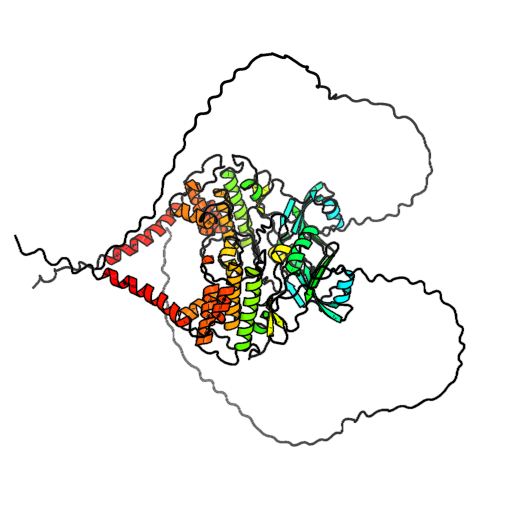1 107 ? 10.609 6.848 6.414 1 70.38 107 GLY A N 1
ATOM 800 C CA . GLY A 1 107 ? 9.391 6.273 5.863 1 70.38 107 GLY A CA 1
ATOM 801 C C . GLY A 1 107 ? 9.625 5.453 4.609 1 70.38 107 GLY A C 1
ATOM 802 O O . GLY A 1 107 ? 10.766 5.094 4.305 1 70.38 107 GLY A O 1
ATOM 803 N N . GLY A 1 108 ? 8.555 5.066 3.973 1 65.88 108 GLY A N 1
ATOM 804 C CA . GLY A 1 108 ? 8.617 4.203 2.803 1 65.88 108 GLY A CA 1
ATOM 805 C C . GLY A 1 108 ? 9.359 4.836 1.638 1 65.88 108 GLY A C 1
ATOM 806 O O . GLY A 1 108 ? 9.883 4.129 0.772 1 65.88 108 GLY A O 1
ATOM 807 N N . TYR A 1 109 ? 9.477 6.105 1.663 1 71.94 109 TYR A N 1
ATOM 808 C CA . TYR A 1 109 ? 10.109 6.781 0.535 1 71.94 109 TYR A CA 1
ATOM 809 C C . TYR A 1 109 ? 11.594 7.012 0.798 1 71.94 109 TYR A C 1
ATOM 811 O O . TYR A 1 109 ? 12.359 7.297 -0.126 1 71.94 109 TYR A O 1
ATOM 819 N N . GLY A 1 110 ? 11.898 7.008 2.137 1 79.44 110 GLY A N 1
ATOM 820 C CA . GLY A 1 110 ? 13.305 7.223 2.422 1 79.44 110 GLY A CA 1
ATOM 821 C C . GLY A 1 110 ? 13.555 7.77 3.814 1 79.44 110 GLY A C 1
ATOM 822 O O . GLY A 1 110 ? 12.68 7.703 4.68 1 79.44 110 GLY A O 1
ATOM 823 N N . ILE A 1 111 ? 14.805 8.219 3.961 1 85.06 111 ILE A N 1
ATOM 824 C CA . ILE A 1 111 ? 15.258 8.75 5.246 1 85.06 111 ILE A CA 1
ATOM 825 C C . ILE A 1 111 ? 15.523 10.242 5.125 1 85.06 111 ILE A C 1
ATOM 827 O O . ILE A 1 111 ? 16.109 10.703 4.141 1 85.06 111 ILE A O 1
ATOM 831 N N . VAL A 1 112 ? 15.078 10.922 6.094 1 93.38 112 VAL A N 1
ATOM 832 C CA . VAL A 1 112 ? 15.258 12.367 6.086 1 93.38 112 VAL A CA 1
ATOM 833 C C . VAL A 1 112 ? 16.266 12.766 7.156 1 93.38 112 VAL A C 1
ATOM 835 O O . VAL A 1 112 ? 16.156 12.367 8.312 1 93.38 112 VAL A O 1
ATOM 838 N N . TYR A 1 113 ? 17.266 13.57 6.801 1 95 113 TYR A N 1
ATOM 839 C CA . TYR A 1 113 ? 18.328 14.039 7.684 1 95 113 TYR A CA 1
ATOM 840 C C . TYR A 1 113 ? 18.266 15.547 7.859 1 95 113 TYR A C 1
ATOM 842 O O . TYR A 1 113 ? 18.031 16.281 6.898 1 95 113 TYR A O 1
ATOM 850 N N . ARG A 1 114 ? 18.5 15.93 9.07 1 97.38 114 ARG A N 1
ATOM 851 C CA . ARG A 1 114 ? 18.766 17.344 9.297 1 97.38 114 ARG A CA 1
ATOM 852 C C . ARG A 1 114 ? 20.188 17.703 8.844 1 97.38 114 ARG A C 1
ATOM 854 O O . ARG A 1 114 ? 21.125 16.938 9.07 1 97.38 114 ARG A O 1
ATOM 861 N N . GLY A 1 115 ? 20.266 18.812 8.148 1 97.44 115 GLY A N 1
ATOM 862 C CA . GLY A 1 115 ? 21.578 19.266 7.68 1 97.44 115 GLY A CA 1
ATOM 863 C C . GLY A 1 115 ? 21.75 20.766 7.773 1 97.44 115 GLY A C 1
ATOM 864 O O . GLY A 1 115 ? 20.781 21.5 7.91 1 97.44 115 GLY A O 1
ATOM 865 N N . VAL A 1 116 ? 23.062 21.156 7.762 1 97.75 116 VAL A N 1
ATOM 866 C CA . VAL A 1 116 ? 23.438 22.562 7.676 1 97.75 116 VAL A CA 1
ATOM 867 C C . VAL A 1 116 ? 24.422 22.766 6.523 1 97.75 116 VAL A C 1
ATOM 869 O O . VAL A 1 116 ? 25.516 22.188 6.52 1 97.75 116 VAL A O 1
ATOM 872 N N . LEU A 1 117 ? 24 23.547 5.598 1 96 117 LEU A N 1
ATOM 873 C CA . LEU A 1 117 ? 24.859 23.812 4.445 1 96 117 LEU A CA 1
ATOM 874 C C . LEU A 1 117 ? 26.031 24.703 4.824 1 96 117 LEU A C 1
ATOM 876 O O . LEU A 1 117 ? 26.078 25.234 5.938 1 96 117 LEU A O 1
ATOM 880 N N . GLY A 1 118 ? 27 24.875 3.918 1 92.81 118 GLY A N 1
ATOM 881 C CA . GLY A 1 118 ? 28.203 25.672 4.16 1 92.81 118 GLY A CA 1
ATOM 882 C C . GLY A 1 118 ? 27.891 27.109 4.539 1 92.81 118 GLY A C 1
ATOM 883 O O . GLY A 1 118 ? 28.641 27.734 5.285 1 92.81 118 GLY A O 1
ATOM 884 N N . ASP A 1 119 ? 26.797 27.594 4.078 1 93.38 119 ASP A N 1
ATOM 885 C CA . ASP A 1 119 ? 26.422 28.984 4.348 1 93.38 119 ASP A CA 1
ATOM 886 C C . ASP A 1 119 ? 25.609 29.094 5.633 1 93.38 119 ASP A C 1
ATOM 888 O O . ASP A 1 119 ? 25.094 30.172 5.953 1 93.38 119 ASP A O 1
ATOM 892 N N . GLY A 1 120 ? 25.391 28.016 6.32 1 94.69 120 GLY A N 1
ATOM 893 C CA . GLY A 1 120 ? 24.688 28.031 7.594 1 94.69 120 GLY A CA 1
ATOM 894 C C . GLY A 1 120 ? 23.203 27.719 7.465 1 94.69 120 GLY A C 1
ATOM 895 O O . GLY A 1 120 ? 22.5 27.578 8.469 1 94.69 120 GLY A O 1
ATOM 896 N N . THR A 1 121 ? 22.781 27.578 6.289 1 95.12 121 THR A N 1
ATOM 897 C CA . THR A 1 121 ? 21.375 27.312 6.055 1 95.12 121 THR A CA 1
ATOM 898 C C . THR A 1 121 ? 20.984 25.922 6.551 1 95.12 121 THR A C 1
ATOM 900 O O . THR A 1 121 ? 21.656 24.938 6.211 1 95.12 121 THR A O 1
ATOM 903 N N . LYS A 1 122 ? 19.922 25.891 7.348 1 97.31 122 LYS A N 1
ATOM 904 C CA . LYS A 1 122 ? 19.406 24.609 7.789 1 97.31 122 LYS A CA 1
ATOM 905 C C . LYS A 1 122 ? 18.516 23.984 6.715 1 97.31 122 LYS A C 1
ATOM 907 O O . LYS A 1 122 ? 17.703 24.672 6.098 1 97.31 122 LYS A O 1
ATOM 912 N N . VAL A 1 123 ? 18.703 22.656 6.52 1 97.75 123 VAL A N 1
ATOM 913 C CA . VAL A 1 123 ? 17.953 21.969 5.473 1 97.75 123 VAL A CA 1
ATOM 914 C C . VAL A 1 123 ? 17.547 20.594 5.953 1 97.75 123 VAL A C 1
ATOM 916 O O . VAL A 1 123 ? 18.062 20.094 6.957 1 97.75 123 VAL A O 1
ATOM 919 N N . ALA A 1 124 ? 16.547 20.062 5.328 1 97.75 124 ALA A N 1
ATOM 920 C CA . ALA A 1 124 ? 16.188 18.656 5.441 1 97.75 124 ALA A CA 1
ATOM 921 C C . ALA A 1 124 ? 16.547 17.891 4.168 1 97.75 124 ALA A C 1
ATOM 923 O O . ALA A 1 124 ? 16.125 18.266 3.072 1 97.75 124 ALA A O 1
ATOM 924 N N . VAL A 1 125 ? 17.297 16.859 4.297 1 96.94 125 VAL A N 1
ATOM 925 C CA . VAL A 1 125 ? 17.766 16.078 3.16 1 96.94 125 VAL A CA 1
ATOM 926 C C . VAL A 1 125 ? 17.094 14.695 3.164 1 96.94 125 VAL A C 1
ATOM 928 O O . VAL A 1 125 ? 17.312 13.898 4.082 1 96.94 125 VAL A O 1
ATOM 931 N N . LYS A 1 126 ? 16.312 14.469 2.139 1 92.69 126 LYS A N 1
ATOM 932 C CA . LYS A 1 126 ? 15.672 13.156 2.004 1 92.69 126 LYS A CA 1
ATOM 933 C C . LYS A 1 126 ? 16.469 12.258 1.059 1 92.69 126 LYS A C 1
ATOM 935 O O . LYS A 1 126 ? 16.625 12.57 -0.124 1 92.69 126 LYS A O 1
ATOM 940 N N . ASN A 1 127 ? 17 11.25 1.617 1 89.88 127 ASN A N 1
ATOM 941 C CA . ASN A 1 127 ? 17.656 10.211 0.829 1 89.88 127 ASN A CA 1
ATOM 942 C C . ASN A 1 127 ? 16.656 9.148 0.361 1 89.88 127 ASN A C 1
ATOM 944 O O . ASN A 1 127 ? 16.156 8.359 1.165 1 89.88 127 ASN A O 1
ATOM 948 N N . LEU A 1 128 ? 16.312 9.188 -0.949 1 82.62 128 LEU A N 1
ATOM 949 C CA . LEU A 1 128 ? 15.281 8.305 -1.491 1 82.62 128 LEU A CA 1
ATOM 950 C C . LEU A 1 128 ? 15.797 6.867 -1.569 1 82.62 128 LEU A C 1
ATOM 952 O O . LEU A 1 128 ? 16.953 6.637 -1.928 1 82.62 128 LEU A O 1
ATOM 956 N N . LEU A 1 129 ? 14.828 6.035 -1.099 1 67.06 129 LEU A N 1
ATOM 957 C CA . LEU A 1 129 ? 15.141 4.609 -1.117 1 67.06 129 LEU A CA 1
ATOM 958 C C . LEU A 1 129 ? 14.508 3.932 -2.326 1 67.06 129 LEU A C 1
ATOM 960 O O . LEU A 1 129 ? 13.477 4.387 -2.826 1 67.06 129 LEU A O 1
ATOM 964 N N . ASN A 1 130 ? 15.062 2.982 -2.988 1 56.88 130 ASN A N 1
ATOM 965 C CA . ASN A 1 130 ? 14.484 2.117 -4.012 1 56.88 130 ASN A CA 1
ATOM 966 C C . ASN A 1 130 ? 14.57 2.756 -5.395 1 56.88 130 ASN A C 1
ATOM 968 O O . ASN A 1 130 ? 13.68 2.562 -6.227 1 56.88 130 ASN A O 1
ATOM 972 N N . ASN A 1 131 ? 15.43 3.709 -5.59 1 54.31 131 ASN A N 1
ATOM 973 C CA . ASN A 1 131 ? 15.484 4.336 -6.91 1 54.31 131 ASN A CA 1
ATOM 974 C C . ASN A 1 131 ? 16.375 3.547 -7.867 1 54.31 131 ASN A C 1
ATOM 976 O O . ASN A 1 131 ? 16.797 4.074 -8.891 1 54.31 131 ASN A O 1
ATOM 980 N N . ARG A 1 132 ? 16.812 2.35 -7.473 1 51 132 ARG A N 1
ATOM 981 C CA . ARG A 1 132 ? 17.906 1.751 -8.234 1 51 132 ARG A CA 1
ATOM 982 C C . ARG A 1 132 ? 17.469 1.429 -9.656 1 51 132 ARG A C 1
ATOM 984 O O . ARG A 1 132 ? 18.297 1.357 -10.57 1 51 132 ARG A O 1
ATOM 991 N N . GLY A 1 133 ? 16.141 1.863 -9.883 1 54.31 133 GLY A N 1
ATOM 992 C CA . GLY A 1 133 ? 15.82 1.538 -11.258 1 54.31 133 GLY A CA 1
ATOM 993 C C . GLY A 1 133 ? 15.344 2.736 -12.055 1 54.31 133 GLY A C 1
ATOM 994 O O . GLY A 1 133 ? 15.164 2.648 -13.273 1 54.31 133 GLY A O 1
ATOM 995 N N . GLN A 1 134 ? 15.203 3.799 -11.383 1 57.72 134 GLN A N 1
ATOM 996 C CA . GLN A 1 134 ? 14.703 4.922 -12.172 1 57.72 134 GLN A CA 1
ATOM 997 C C . GLN A 1 134 ? 15.836 5.625 -12.906 1 57.72 134 GLN A C 1
ATOM 999 O O . GLN A 1 134 ? 16.859 5.953 -12.312 1 57.72 134 GLN A O 1
ATOM 1004 N N . ALA A 1 135 ? 15.641 5.645 -14.203 1 61.44 135 ALA A N 1
ATOM 1005 C CA . ALA A 1 135 ? 16.578 6.379 -15.047 1 61.44 135 ALA A CA 1
ATOM 1006 C C . ALA A 1 135 ? 16.766 7.812 -14.555 1 61.44 135 ALA A C 1
ATOM 1008 O O . ALA A 1 135 ? 15.805 8.445 -14.102 1 61.44 135 ALA A O 1
ATOM 1009 N N . GLU A 1 136 ? 17.906 8.227 -14.5 1 72.62 136 GLU A N 1
ATOM 1010 C CA . GLU A 1 136 ? 18.297 9.57 -14.062 1 72.62 136 GLU A CA 1
ATOM 1011 C C . GLU A 1 136 ? 17.438 10.641 -14.742 1 72.62 136 GLU A C 1
ATOM 1013 O O . GLU A 1 136 ? 17.016 11.602 -14.102 1 72.62 136 GLU A O 1
ATOM 1018 N N . LYS A 1 137 ? 17.156 10.43 -15.977 1 73.88 13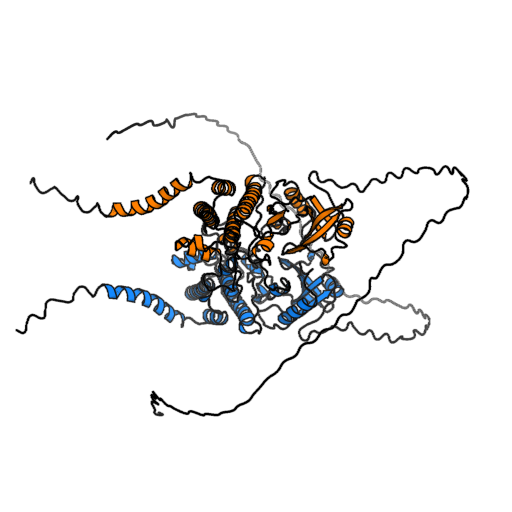7 LYS A N 1
ATOM 1019 C CA . LYS A 1 137 ? 16.406 11.43 -16.734 1 73.88 137 LYS A CA 1
ATOM 1020 C C . LYS A 1 137 ? 14.969 11.555 -16.219 1 73.88 137 LYS A C 1
ATOM 1022 O O . LYS A 1 137 ? 14.461 12.664 -16.047 1 73.88 137 LYS A O 1
ATOM 1027 N N . GLU A 1 138 ? 14.383 10.422 -15.977 1 74.5 138 GLU A N 1
ATOM 1028 C CA . GLU A 1 138 ? 13.008 10.438 -15.484 1 74.5 138 GLU A CA 1
ATOM 1029 C C . GLU A 1 138 ? 12.914 11.078 -14.102 1 74.5 138 GLU A C 1
ATOM 1031 O O . GLU A 1 138 ? 11.984 11.828 -13.82 1 74.5 138 GLU A O 1
ATOM 1036 N N . PHE A 1 139 ? 13.93 10.766 -13.391 1 80.56 139 PHE A N 1
ATOM 1037 C CA . PHE A 1 139 ? 13.984 11.359 -12.062 1 80.56 139 PHE A CA 1
ATOM 1038 C C . PHE A 1 139 ? 14.055 12.875 -12.141 1 80.56 139 PHE A C 1
ATOM 1040 O O . PHE A 1 139 ? 13.312 13.578 -11.453 1 80.56 139 PHE A O 1
ATOM 1047 N N . LYS A 1 140 ? 14.82 13.391 -13.031 1 81.81 140 LYS A N 1
ATOM 1048 C CA . LYS A 1 140 ? 15.039 14.828 -13.172 1 81.81 140 LYS A CA 1
ATOM 1049 C C . LYS A 1 140 ? 13.773 15.523 -13.656 1 81.81 140 LYS A C 1
ATOM 1051 O O . LYS A 1 140 ? 13.438 16.609 -13.18 1 81.81 140 LYS A O 1
ATOM 1056 N N . VAL A 1 141 ? 13.094 14.938 -14.461 1 79.44 141 VAL A N 1
ATOM 1057 C CA . VAL A 1 141 ? 11.875 15.516 -15.008 1 79.44 141 VAL A CA 1
ATOM 1058 C C . VAL A 1 141 ? 10.828 15.641 -13.906 1 79.44 141 VAL A C 1
ATOM 1060 O O . VAL A 1 141 ? 10.172 16.688 -13.781 1 79.44 141 VAL A O 1
ATOM 1063 N N . GLU A 1 142 ? 10.75 14.617 -13.148 1 79.25 142 GLU A N 1
ATOM 1064 C CA . GLU A 1 142 ? 9.758 14.609 -12.078 1 79.25 142 GLU A CA 1
ATOM 1065 C C . GLU A 1 142 ? 10.125 15.602 -10.984 1 79.25 142 GLU A C 1
ATOM 1067 O O . GLU A 1 142 ? 9.25 16.266 -10.422 1 79.25 142 GLU A O 1
ATOM 1072 N N . VAL A 1 143 ? 11.367 15.711 -10.773 1 87.06 143 VAL A N 1
ATOM 1073 C CA . VAL A 1 143 ? 11.828 16.609 -9.711 1 87.06 143 VAL A CA 1
ATOM 1074 C C . VAL A 1 143 ? 11.617 18.062 -10.133 1 87.06 143 VAL A C 1
ATOM 1076 O O . VAL A 1 143 ? 11.328 18.922 -9.297 1 87.06 143 VAL A O 1
ATOM 1079 N N . GLU A 1 144 ? 11.703 18.359 -11.344 1 84.56 144 GLU A N 1
ATOM 1080 C CA . GLU A 1 144 ? 11.508 19.703 -11.852 1 84.56 144 GLU A CA 1
ATOM 1081 C C . GLU A 1 144 ? 10.07 20.172 -11.617 1 84.56 144 GLU A C 1
ATOM 1083 O O . GLU A 1 144 ? 9.836 21.344 -11.312 1 84.56 144 GLU A O 1
ATOM 1088 N N . VAL A 1 145 ? 9.195 19.281 -11.789 1 83.19 145 VAL A N 1
ATOM 1089 C CA . VAL A 1 145 ? 7.789 19.609 -11.578 1 83.19 145 VAL A CA 1
ATOM 1090 C C . VAL A 1 145 ? 7.559 20 -10.125 1 83.19 145 VAL A C 1
ATOM 1092 O O . VAL A 1 145 ? 6.926 21.031 -9.836 1 83.19 145 VAL A O 1
ATOM 1095 N N . ILE A 1 146 ? 8.109 19.281 -9.266 1 88.12 146 ILE A N 1
ATOM 1096 C CA . ILE A 1 146 ? 7.938 19.531 -7.84 1 88.12 146 ILE A CA 1
ATOM 1097 C C . ILE A 1 146 ? 8.75 20.75 -7.43 1 88.12 146 ILE A C 1
ATOM 1099 O O . ILE A 1 146 ? 8.336 21.516 -6.539 1 88.12 146 ILE A O 1
ATOM 1103 N N . GLY A 1 147 ? 9.859 20.906 -8.078 1 90.44 147 GLY A N 1
ATOM 1104 C CA . GLY A 1 147 ? 10.75 22.016 -7.75 1 90.44 147 GLY A CA 1
ATOM 1105 C C . GLY A 1 147 ? 10.141 23.375 -8.039 1 90.44 147 GLY A C 1
ATOM 1106 O O . GLY A 1 147 ? 10.461 24.359 -7.359 1 90.44 147 GLY A O 1
ATOM 1107 N N . ARG A 1 148 ? 9.25 23.469 -8.898 1 88.81 148 ARG A N 1
ATOM 1108 C CA . ARG A 1 148 ? 8.656 24.734 -9.312 1 88.81 148 ARG A CA 1
ATOM 1109 C C . ARG A 1 148 ? 7.5 25.125 -8.406 1 88.81 148 ARG A C 1
ATOM 1111 O O . ARG A 1 148 ? 7.004 26.266 -8.469 1 88.81 148 ARG A O 1
ATOM 1118 N N . VAL A 1 149 ? 7.129 24.25 -7.59 1 91.19 149 VAL A N 1
ATOM 1119 C CA . VAL A 1 149 ? 5.996 24.5 -6.703 1 91.19 149 VAL A CA 1
ATOM 1120 C C . VAL A 1 149 ? 6.395 25.516 -5.629 1 91.19 149 VAL A C 1
ATOM 1122 O O . VAL A 1 149 ? 7.398 25.328 -4.941 1 91.19 149 VAL A O 1
ATOM 1125 N N . ARG A 1 150 ? 5.605 26.688 -5.602 1 92.62 150 ARG A N 1
ATOM 1126 C CA . ARG A 1 150 ? 5.77 27.719 -4.578 1 92.62 150 ARG A CA 1
ATOM 1127 C C . ARG A 1 150 ? 4.434 28.047 -3.916 1 92.62 150 ARG A C 1
ATOM 1129 O O . ARG A 1 150 ? 3.535 28.594 -4.559 1 92.62 150 ARG A O 1
ATOM 1136 N N . HIS A 1 151 ? 4.379 27.719 -2.723 1 95.75 151 HIS A N 1
ATOM 1137 C CA . HIS A 1 151 ? 3.18 28 -1.938 1 95.75 151 HIS A CA 1
ATOM 1138 C C . HIS A 1 151 ? 3.494 28.047 -0.447 1 95.75 151 HIS A C 1
ATOM 1140 O O . HIS A 1 151 ? 4.281 27.234 0.05 1 95.75 151 HIS A O 1
ATOM 1146 N N . LYS A 1 152 ? 2.893 28.906 0.245 1 96.81 152 LYS A N 1
ATOM 1147 C CA . LYS A 1 152 ? 3.207 29.125 1.652 1 96.81 152 LYS A CA 1
ATOM 1148 C C . LYS A 1 152 ? 2.922 27.891 2.488 1 96.81 152 LYS A C 1
ATOM 1150 O O . LYS A 1 152 ? 3.543 27.672 3.531 1 96.81 152 LYS A O 1
ATOM 1155 N N . ASN A 1 153 ? 1.963 27.047 2.059 1 98.25 153 ASN A N 1
ATOM 1156 C CA . ASN A 1 153 ? 1.562 25.891 2.834 1 98.25 153 ASN A CA 1
ATOM 1157 C C . ASN A 1 153 ? 2.17 24.609 2.271 1 98.25 153 ASN A C 1
ATOM 1159 O O . ASN A 1 153 ? 1.713 23.5 2.588 1 98.25 153 ASN A O 1
ATOM 1163 N N . LEU A 1 154 ? 3.143 24.688 1.445 1 97.69 154 LEU A N 1
ATOM 1164 C CA . LEU A 1 154 ? 3.889 23.547 0.927 1 97.69 154 LEU A CA 1
ATOM 1165 C C . LEU A 1 154 ? 5.375 23.688 1.24 1 97.69 154 LEU A C 1
ATOM 1167 O O . LEU A 1 154 ? 5.938 24.781 1.142 1 97.69 154 LEU A O 1
ATOM 1171 N N . VAL A 1 155 ? 5.93 22.562 1.645 1 97.5 155 VAL A N 1
ATOM 1172 C CA . VAL A 1 155 ? 7.363 22.594 1.92 1 97.5 155 VAL A CA 1
ATOM 1173 C C . VAL A 1 155 ? 8.133 22.828 0.625 1 97.5 155 VAL A C 1
ATOM 1175 O O . VAL A 1 155 ? 7.879 22.172 -0.388 1 97.5 155 VAL A O 1
ATOM 1178 N N . ARG A 1 156 ? 9.062 23.688 0.713 1 95.81 156 ARG A N 1
ATOM 1179 C CA . ARG A 1 156 ? 9.789 24.094 -0.489 1 95.81 156 ARG A CA 1
ATOM 1180 C C . ARG A 1 156 ? 10.945 23.141 -0.778 1 95.81 156 ARG A C 1
ATOM 1182 O O . ARG A 1 156 ? 11.727 22.828 0.117 1 95.81 156 ARG A O 1
ATOM 1189 N N . LEU A 1 157 ? 11 22.688 -2.008 1 95.75 157 LEU A N 1
ATOM 1190 C CA . LEU A 1 157 ? 12.156 21.969 -2.498 1 95.75 157 LEU A CA 1
ATOM 1191 C C . LEU A 1 157 ? 13.258 22.922 -2.934 1 95.75 157 LEU A C 1
ATOM 1193 O O . LEU A 1 157 ? 13.039 23.781 -3.797 1 95.75 157 LEU A O 1
ATOM 1197 N N . LEU A 1 158 ? 14.414 22.781 -2.373 1 95.62 158 LEU A N 1
ATOM 1198 C CA . LEU A 1 158 ? 15.508 23.703 -2.637 1 95.62 158 LEU A CA 1
ATOM 1199 C C . LEU A 1 158 ? 16.422 23.156 -3.727 1 95.62 158 LEU A C 1
ATOM 1201 O O . LEU A 1 158 ? 17.125 23.922 -4.395 1 95.62 158 LEU A O 1
ATOM 1205 N N . GLY A 1 159 ? 16.438 21.891 -3.85 1 95 159 GLY A N 1
ATOM 1206 C CA . GLY A 1 159 ? 17.297 21.266 -4.84 1 95 159 GLY A CA 1
ATOM 1207 C C . GLY A 1 159 ? 17.344 19.766 -4.711 1 95 159 GLY A C 1
ATOM 1208 O O . GLY A 1 159 ? 16.5 19.156 -4.047 1 95 159 GLY A O 1
ATOM 1209 N N . TYR A 1 160 ? 18.281 19.156 -5.516 1 94 160 TYR A N 1
ATOM 1210 C CA . TYR A 1 160 ? 18.391 17.703 -5.477 1 94 160 TYR A CA 1
ATOM 1211 C C . TYR A 1 160 ? 19.812 17.25 -5.816 1 94 160 TYR A C 1
ATOM 1213 O O . TYR A 1 160 ? 20.641 18.062 -6.234 1 94 160 TYR A O 1
ATOM 1221 N N . CYS A 1 161 ? 20.078 16.047 -5.5 1 93.25 161 CYS A N 1
ATOM 1222 C CA . CYS A 1 161 ? 21.344 15.391 -5.805 1 93.25 161 CYS A CA 1
ATOM 1223 C C . CYS A 1 161 ? 21.125 14.086 -6.555 1 93.25 161 CYS A C 1
ATOM 1225 O O . CYS A 1 161 ? 20.297 13.266 -6.148 1 93.25 161 CYS A O 1
ATOM 1227 N N . VAL A 1 162 ? 21.75 13.992 -7.707 1 89 162 VAL A N 1
ATOM 1228 C CA . VAL A 1 162 ? 21.766 12.75 -8.469 1 89 162 VAL A CA 1
ATOM 1229 C C . VAL A 1 162 ? 23.203 12.328 -8.75 1 89 162 VAL A C 1
ATOM 1231 O O . VAL A 1 162 ? 23.875 12.922 -9.594 1 89 162 VAL A O 1
ATOM 1234 N N . GLU A 1 163 ? 23.656 11.336 -8.047 1 84.62 163 GLU A N 1
ATOM 1235 C CA . GLU A 1 163 ? 25.016 10.828 -8.203 1 84.62 163 GLU A CA 1
ATOM 1236 C C . GLU A 1 163 ? 25.078 9.328 -7.891 1 84.62 163 GLU A C 1
ATOM 1238 O O . GLU A 1 163 ? 24.781 8.906 -6.773 1 84.62 163 GLU A O 1
ATOM 1243 N N . GLY A 1 164 ? 25.547 8.594 -8.922 1 75.94 164 GLY A N 1
ATOM 1244 C CA . GLY A 1 164 ? 25.547 7.152 -8.719 1 75.94 164 GLY A CA 1
ATOM 1245 C C . GLY A 1 164 ? 24.172 6.605 -8.359 1 75.94 164 GLY A C 1
ATOM 1246 O O . GLY A 1 164 ? 23.188 6.848 -9.07 1 75.94 164 GLY A O 1
ATOM 1247 N N . ALA A 1 165 ? 24.172 5.969 -7.152 1 71.69 165 ALA A N 1
ATOM 1248 C CA . ALA A 1 165 ? 22.922 5.367 -6.703 1 71.69 165 ALA A CA 1
ATOM 1249 C C . ALA A 1 165 ? 22.125 6.332 -5.824 1 71.69 165 ALA A C 1
ATOM 1251 O O . ALA A 1 165 ? 20.969 6.074 -5.5 1 71.69 165 ALA A O 1
ATOM 1252 N N . TYR A 1 166 ? 22.734 7.441 -5.605 1 81.12 166 TYR A N 1
ATOM 1253 C CA . TYR A 1 166 ? 22.109 8.352 -4.66 1 81.12 166 TYR A CA 1
ATOM 1254 C C . TYR A 1 166 ? 21.125 9.281 -5.371 1 81.12 166 TYR A C 1
ATOM 1256 O O . TYR A 1 166 ? 21.453 9.867 -6.406 1 81.12 166 TYR A O 1
ATOM 1264 N N . ARG A 1 167 ? 19.938 9.273 -4.848 1 86.75 167 ARG A N 1
ATOM 1265 C CA . ARG A 1 167 ? 18.891 10.242 -5.176 1 86.75 167 ARG A CA 1
ATOM 1266 C C . ARG A 1 167 ? 18.406 10.961 -3.922 1 86.75 167 ARG A C 1
ATOM 1268 O O . ARG A 1 167 ? 17.812 10.344 -3.037 1 86.75 167 ARG A O 1
ATOM 1275 N N . MET A 1 168 ? 18.75 12.219 -3.904 1 91.88 168 MET A N 1
ATOM 1276 C CA . MET A 1 168 ? 18.391 12.953 -2.695 1 91.88 168 MET A CA 1
ATOM 1277 C C . MET A 1 168 ? 17.656 14.242 -3.041 1 91.88 168 MET A C 1
ATOM 1279 O O . MET A 1 168 ? 17.953 14.875 -4.055 1 91.88 168 MET A O 1
ATOM 1283 N N . LEU A 1 169 ? 16.719 14.555 -2.242 1 94.38 169 LEU A N 1
ATOM 1284 C CA . LEU A 1 169 ? 15.977 15.805 -2.334 1 94.38 169 LEU A CA 1
ATOM 1285 C C . LEU A 1 169 ? 16.297 16.719 -1.155 1 94.38 169 LEU A C 1
ATOM 1287 O O . LEU A 1 169 ? 16.391 16.25 -0.016 1 94.38 169 LEU A O 1
ATOM 1291 N N . VAL A 1 170 ? 16.516 17.938 -1.395 1 96.75 170 VAL A N 1
ATOM 1292 C CA . VAL A 1 170 ? 16.859 18.906 -0.363 1 96.75 170 VAL A CA 1
ATOM 1293 C C . VAL A 1 170 ? 15.703 19.891 -0.16 1 96.75 170 VAL A C 1
ATOM 1295 O O . VAL A 1 170 ? 15.352 20.641 -1.072 1 96.75 170 VAL A O 1
ATOM 1298 N N . TYR A 1 171 ? 15.203 19.922 1.053 1 97.06 171 TYR A N 1
ATOM 1299 C CA . TYR A 1 171 ? 14.055 20.75 1.384 1 97.06 171 TYR A CA 1
ATOM 1300 C C . TYR A 1 171 ? 14.438 21.812 2.41 1 97.06 171 TYR A C 1
ATOM 1302 O O . TYR A 1 171 ? 15.43 21.672 3.123 1 97.06 171 TYR A O 1
ATOM 1310 N N . GLU A 1 172 ? 13.656 22.875 2.436 1 97 172 GLU A N 1
ATOM 1311 C CA . GLU A 1 172 ? 13.734 23.781 3.576 1 97 172 GLU A CA 1
ATOM 1312 C C . GLU A 1 172 ? 13.469 23.047 4.887 1 97 172 GLU A C 1
ATOM 1314 O O . GLU A 1 172 ? 12.664 22.109 4.93 1 97 172 GLU A O 1
ATOM 1319 N N . TYR A 1 173 ? 14.133 23.422 5.863 1 97.31 173 TYR A N 1
ATOM 1320 C CA . TYR A 1 173 ? 13.914 22.844 7.184 1 97.31 173 TYR A CA 1
ATOM 1321 C C . TYR A 1 173 ? 12.766 23.531 7.906 1 97.31 173 TYR A C 1
ATOM 1323 O O . TYR A 1 173 ? 12.758 24.75 8.055 1 97.31 173 TYR A O 1
ATOM 1331 N N . VAL A 1 174 ? 11.758 22.797 8.312 1 96.69 174 VAL A N 1
ATOM 1332 C CA . VAL A 1 174 ? 10.641 23.312 9.109 1 96.69 174 VAL A CA 1
ATOM 1333 C C . VAL A 1 174 ? 10.852 22.969 10.578 1 96.69 174 VAL A C 1
ATOM 1335 O O . VAL A 1 174 ? 10.93 21.781 10.938 1 96.69 174 VAL A O 1
ATOM 1338 N N . ASP A 1 175 ? 10.812 23.828 11.508 1 92.75 175 ASP A N 1
ATOM 1339 C CA . ASP A 1 175 ? 11.516 23.719 12.781 1 92.75 175 ASP A CA 1
ATOM 1340 C C . ASP A 1 175 ? 10.539 23.469 13.922 1 92.75 175 ASP A C 1
ATOM 1342 O O . ASP A 1 175 ? 10.844 23.766 15.078 1 92.75 175 ASP A O 1
ATOM 1346 N N . ASN A 1 176 ? 9.414 23.016 13.719 1 96.31 176 ASN A N 1
ATOM 1347 C CA . ASN A 1 176 ? 8.492 22.766 14.828 1 96.31 176 ASN A CA 1
ATOM 1348 C C . ASN A 1 176 ? 7.824 21.406 14.703 1 96.31 176 ASN A C 1
ATOM 1350 O O . ASN A 1 176 ? 6.652 21.25 15.039 1 96.31 176 ASN A O 1
ATOM 1354 N N . GLY A 1 177 ? 8.445 20.438 14.133 1 94.38 177 GLY A N 1
ATOM 1355 C CA . GLY A 1 177 ? 7.945 19.078 14.07 1 94.38 177 GLY A CA 1
ATOM 1356 C C . GLY A 1 177 ? 6.762 18.922 13.133 1 94.38 177 GLY A C 1
ATOM 1357 O O . GLY A 1 177 ? 6.527 19.766 12.273 1 94.38 177 GLY A O 1
ATOM 1358 N N . ASN A 1 178 ? 6.117 17.812 13.211 1 96.06 178 ASN A N 1
ATOM 1359 C CA . ASN A 1 178 ? 4.953 17.531 12.383 1 96.06 178 ASN A CA 1
ATOM 1360 C C . ASN A 1 178 ? 3.693 17.328 13.227 1 96.06 178 ASN A C 1
ATOM 1362 O O . ASN A 1 178 ? 3.77 17.266 14.453 1 96.06 178 ASN A O 1
ATOM 1366 N N . LEU A 1 179 ? 2.605 17.344 12.617 1 97.94 179 LEU A N 1
ATOM 1367 C CA . LEU A 1 179 ? 1.301 17.312 13.273 1 97.94 179 LEU A CA 1
ATOM 1368 C C . LEU A 1 179 ? 1.125 16.016 14.062 1 97.94 179 LEU A C 1
ATOM 1370 O O . LEU A 1 179 ? 0.525 16.016 15.133 1 97.94 179 LEU A O 1
ATOM 1374 N N . ASP A 1 180 ? 1.583 14.906 13.555 1 96.19 180 ASP A N 1
ATOM 1375 C CA . ASP A 1 180 ? 1.481 13.625 14.234 1 96.19 180 ASP A CA 1
ATOM 1376 C C . ASP A 1 180 ? 2.143 13.68 15.609 1 96.19 180 ASP A C 1
ATOM 1378 O O . ASP A 1 180 ? 1.589 13.18 16.594 1 96.19 180 ASP A O 1
ATOM 1382 N N . GLN A 1 181 ? 3.24 14.273 15.734 1 94.5 181 GLN A N 1
ATOM 1383 C CA . GLN A 1 181 ? 3.973 14.406 16.984 1 94.5 181 GLN A CA 1
ATOM 1384 C C . GLN A 1 181 ? 3.186 15.234 18 1 94.5 181 GLN A C 1
ATOM 1386 O O . GLN A 1 181 ? 3.152 14.914 19.188 1 94.5 181 GLN A O 1
ATOM 1391 N N . TRP A 1 182 ? 2.564 16.25 17.531 1 96.44 182 TRP A N 1
ATOM 1392 C CA . TRP A 1 182 ? 1.854 17.172 18.422 1 96.44 182 TRP A CA 1
ATOM 1393 C C . TRP A 1 182 ? 0.507 16.578 18.828 1 96.44 182 TRP A C 1
ATOM 1395 O O . TRP A 1 182 ? -0.009 16.906 19.906 1 96.44 182 TRP A O 1
ATOM 1405 N N . LEU A 1 183 ? -0.087 15.727 18.047 1 96.19 183 LEU A N 1
ATOM 1406 C CA . LEU A 1 183 ? -1.381 15.133 18.359 1 96.19 183 LEU A CA 1
ATOM 1407 C C . LEU A 1 183 ? -1.21 13.875 19.203 1 96.19 183 LEU A C 1
ATOM 1409 O O . LEU A 1 183 ? -1.981 13.641 20.125 1 96.19 183 LEU A O 1
ATOM 1413 N N . HIS A 1 184 ? -0.192 13.062 18.875 1 93.69 184 HIS A N 1
ATOM 1414 C CA . HIS A 1 184 ? -0.113 11.719 19.438 1 93.69 184 HIS A CA 1
ATOM 1415 C C . HIS A 1 184 ? 1.141 11.547 20.297 1 93.69 184 HIS A C 1
ATOM 1417 O O . HIS A 1 184 ? 1.305 10.531 20.969 1 93.69 184 HIS A O 1
ATOM 1423 N N . GLY A 1 185 ? 1.994 12.461 20.203 1 91.88 185 GLY A N 1
ATOM 1424 C CA . GLY A 1 185 ? 3.195 12.383 21.031 1 91.88 185 GLY A CA 1
ATOM 1425 C C . GLY A 1 185 ? 2.957 12.773 22.469 1 91.88 185 GLY A C 1
ATOM 1426 O O . GLY A 1 185 ? 1.81 12.914 22.906 1 91.88 185 GLY A O 1
ATOM 1427 N N . ASP A 1 186 ? 3.99 12.852 23.188 1 90.75 186 ASP A N 1
ATOM 1428 C CA . ASP A 1 186 ? 3.916 13.219 24.594 1 90.75 186 ASP A CA 1
ATOM 1429 C C . ASP A 1 186 ? 3.889 14.734 24.781 1 90.75 186 ASP A C 1
ATOM 1431 O O . ASP A 1 186 ? 4.93 15.359 24.984 1 90.75 186 ASP A O 1
ATOM 1435 N N . VAL A 1 187 ? 2.744 15.305 24.719 1 89.44 187 VAL A N 1
ATOM 1436 C CA . VAL A 1 187 ? 2.623 16.75 24.781 1 89.44 187 VAL A CA 1
ATOM 1437 C C . VAL A 1 187 ? 1.998 17.172 26.109 1 89.44 187 VAL A C 1
ATOM 1439 O O . VAL A 1 187 ? 1.72 18.359 26.328 1 89.44 187 VAL A O 1
ATOM 1442 N N . GLY A 1 188 ? 1.684 16.219 26.984 1 89.5 188 GLY A N 1
ATOM 1443 C CA . GLY A 1 188 ? 1.091 16.516 28.281 1 89.5 188 GLY A CA 1
ATOM 1444 C C . GLY A 1 188 ? -0.414 16.328 28.312 1 89.5 188 GLY A C 1
ATOM 1445 O O . GLY A 1 188 ? -0.992 15.773 27.375 1 89.5 188 GLY A O 1
ATOM 1446 N N . GLU A 1 189 ? -1.071 16.812 29.359 1 91.56 189 GLU A N 1
ATOM 1447 C CA . GLU A 1 189 ? -2.5 16.609 29.578 1 91.56 189 GLU A CA 1
ATOM 1448 C C . GLU A 1 189 ? -3.33 17.594 28.781 1 91.56 189 GLU A C 1
ATOM 1450 O O . GLU A 1 189 ? -4.473 17.312 28.406 1 91.56 189 GLU A O 1
ATOM 1455 N N . VAL A 1 190 ? -2.736 18.703 28.609 1 95.31 190 VAL A N 1
ATOM 1456 C CA . VAL A 1 190 ? -3.406 19.734 27.812 1 95.31 190 VAL A CA 1
ATOM 1457 C C . VAL A 1 190 ? -2.639 19.969 26.516 1 95.31 190 VAL A C 1
ATOM 1459 O O . VAL A 1 190 ? -1.436 20.234 26.547 1 95.31 190 VAL A O 1
ATOM 1462 N N . SER A 1 191 ? -3.299 19.875 25.438 1 95.69 191 SER A N 1
ATOM 1463 C CA . SER A 1 191 ? -2.688 20.047 24.125 1 95.69 191 SER A CA 1
ATOM 1464 C C . SER A 1 191 ? -2.348 21.5 23.859 1 95.69 191 SER A C 1
ATOM 1466 O O . SER A 1 191 ? -3.164 22.391 24.109 1 95.69 191 SER A O 1
ATOM 1468 N N . PRO A 1 192 ? -1.175 21.75 23.391 1 95.5 192 PRO A N 1
ATOM 1469 C CA . PRO A 1 192 ? -0.866 23.125 22.953 1 95.5 192 PRO A CA 1
ATOM 1470 C C . PRO A 1 192 ? -1.623 23.531 21.703 1 95.5 192 PRO A C 1
ATOM 1472 O O . PRO A 1 192 ? -1.663 24.703 21.359 1 95.5 192 PRO A O 1
ATOM 1475 N N . LEU A 1 193 ? -2.111 22.562 20.969 1 97.12 193 LEU A N 1
ATOM 1476 C CA . LEU A 1 193 ? -2.908 22.844 19.781 1 97.12 193 LEU A CA 1
ATOM 1477 C C . LEU A 1 193 ? -4.336 23.219 20.156 1 97.12 193 LEU A C 1
ATOM 1479 O O . LEU A 1 193 ? -5.227 22.375 20.172 1 97.12 193 LEU A O 1
ATOM 1483 N N . THR A 1 194 ? -4.547 24.531 20.359 1 97.44 194 THR A N 1
ATOM 1484 C CA . THR A 1 194 ? -5.887 25.016 20.656 1 97.44 194 THR A CA 1
ATOM 1485 C C . THR A 1 194 ? -6.805 24.828 19.453 1 97.44 194 THR A C 1
ATOM 1487 O O . THR A 1 194 ? -6.344 24.484 18.359 1 97.44 194 THR A O 1
ATOM 1490 N N . TRP A 1 195 ? -8.062 25.062 19.688 1 97.31 195 TRP A N 1
ATOM 1491 C CA . TRP A 1 195 ? -9.031 24.938 18.609 1 97.31 195 TRP A CA 1
ATOM 1492 C C . TRP A 1 195 ? -8.664 25.828 17.422 1 97.31 195 TRP A C 1
ATOM 1494 O O . TRP A 1 195 ? -8.664 25.391 16.281 1 97.31 195 TRP A O 1
ATOM 1504 N N . ASP A 1 196 ? -8.289 27.047 17.734 1 97.06 196 ASP A N 1
ATOM 1505 C CA . ASP A 1 196 ? -7.949 28.016 16.688 1 97.06 196 ASP A CA 1
ATOM 1506 C C . ASP A 1 196 ? -6.715 27.562 15.914 1 97.06 196 ASP A C 1
ATOM 1508 O O . ASP A 1 196 ? -6.668 27.703 14.688 1 97.06 196 ASP A O 1
ATOM 1512 N N . ILE A 1 197 ? -5.758 27.078 16.625 1 97.94 197 ILE A N 1
ATOM 1513 C CA . ILE A 1 197 ? -4.551 26.578 15.977 1 97.94 197 ILE A CA 1
ATOM 1514 C C . ILE A 1 197 ? -4.906 25.406 15.062 1 97.94 197 ILE A C 1
ATOM 1516 O O . ILE A 1 197 ? -4.445 25.344 13.914 1 97.94 197 ILE A O 1
ATOM 1520 N N . ARG A 1 198 ? -5.711 24.484 15.547 1 98.31 198 ARG A N 1
ATOM 1521 C CA . ARG A 1 198 ? -6.129 23.328 14.766 1 98.31 198 ARG A CA 1
ATOM 1522 C C . ARG A 1 198 ? -6.871 23.766 13.508 1 98.31 198 ARG A C 1
ATOM 1524 O O . ARG A 1 198 ? -6.633 23.234 12.422 1 98.31 198 ARG A O 1
ATOM 1531 N N . MET A 1 199 ? -7.738 24.75 13.641 1 97.88 199 MET A N 1
ATOM 1532 C CA . MET A 1 199 ? -8.477 25.266 12.484 1 97.88 199 MET A CA 1
ATOM 1533 C C . MET A 1 199 ? -7.539 25.891 11.469 1 97.88 199 MET A C 1
ATOM 1535 O O . MET A 1 199 ? -7.723 25.734 10.258 1 97.88 199 MET A O 1
ATOM 1539 N N . ASN A 1 200 ? -6.605 26.578 11.977 1 98 200 ASN A N 1
ATOM 1540 C CA . ASN A 1 200 ? -5.605 27.172 11.094 1 98 200 ASN A CA 1
ATOM 1541 C C . ASN A 1 200 ? -4.82 26.109 10.336 1 98 200 ASN A C 1
ATOM 1543 O O . ASN A 1 200 ? -4.539 26.266 9.141 1 98 200 ASN A O 1
ATOM 1547 N N . ILE A 1 201 ? -4.465 25.078 11.008 1 98.62 201 ILE A N 1
ATOM 1548 C CA . ILE A 1 201 ? -3.736 23.969 10.391 1 98.62 201 ILE A CA 1
ATOM 1549 C C . ILE A 1 201 ? -4.598 23.312 9.312 1 98.62 201 ILE A C 1
ATOM 1551 O O . ILE A 1 201 ? -4.121 23.047 8.203 1 98.62 201 ILE A O 1
ATOM 1555 N N . ILE A 1 202 ? -5.859 23.078 9.656 1 98.75 202 ILE A N 1
ATOM 1556 C CA . ILE A 1 202 ? -6.797 22.484 8.711 1 98.75 202 ILE A CA 1
ATOM 1557 C C . ILE A 1 202 ? -6.887 23.359 7.457 1 98.75 202 ILE A C 1
ATOM 1559 O O . ILE A 1 202 ? -6.738 22.859 6.336 1 98.75 202 ILE A O 1
ATOM 1563 N N . LEU A 1 203 ? -7.059 24.609 7.676 1 98.31 203 LEU A N 1
ATOM 1564 C CA . LEU A 1 203 ? -7.23 25.547 6.57 1 98.31 203 LEU A CA 1
ATOM 1565 C C . LEU A 1 203 ? -5.953 25.656 5.742 1 98.31 203 LEU A C 1
ATOM 1567 O O . LEU A 1 203 ? -6 25.625 4.512 1 98.31 203 LEU A O 1
ATOM 1571 N N . GLY A 1 204 ? -4.863 25.781 6.402 1 98.62 204 GLY A N 1
ATOM 1572 C CA . GLY A 1 204 ? -3.592 25.828 5.695 1 98.62 204 GLY A CA 1
ATOM 1573 C C . GLY A 1 204 ? -3.322 24.594 4.859 1 98.62 204 GLY A C 1
ATOM 1574 O O . GLY A 1 204 ? -2.879 24.703 3.713 1 98.62 204 GLY A O 1
ATOM 1575 N N . THR A 1 205 ? -3.561 23.438 5.418 1 98.81 205 THR A N 1
ATOM 1576 C CA . THR A 1 205 ? -3.391 22.188 4.695 1 98.81 205 THR A CA 1
ATOM 1577 C C . THR A 1 205 ? -4.316 22.125 3.484 1 98.81 205 THR A C 1
ATOM 1579 O O . THR A 1 205 ? -3.896 21.734 2.395 1 98.81 205 THR A O 1
ATOM 1582 N N . ALA A 1 206 ? -5.551 22.547 3.717 1 98.75 206 ALA A N 1
ATOM 1583 C CA . ALA A 1 206 ? -6.52 22.578 2.623 1 98.75 206 ALA A CA 1
ATOM 1584 C C . ALA A 1 206 ? -6.035 23.469 1.48 1 98.75 206 ALA A C 1
ATOM 1586 O O . ALA A 1 206 ? -6.133 23.094 0.31 1 98.75 206 ALA A O 1
ATOM 1587 N N . LYS A 1 207 ? -5.562 24.594 1.801 1 98.5 207 LYS A N 1
ATOM 1588 C CA . LYS A 1 207 ? -5.07 25.531 0.794 1 98.5 207 LYS A CA 1
ATOM 1589 C C . LYS A 1 207 ? -3.885 24.953 0.032 1 98.5 207 LYS A C 1
ATOM 1591 O O . LYS A 1 207 ? -3.789 25.094 -1.188 1 98.5 207 LYS A O 1
ATOM 1596 N N . GLY A 1 208 ? -2.973 24.312 0.743 1 98.25 208 GLY A N 1
ATOM 1597 C CA . GLY A 1 208 ? -1.875 23.641 0.077 1 98.25 208 GLY A CA 1
ATOM 1598 C C . GLY A 1 208 ? -2.34 22.578 -0.899 1 98.25 208 GLY A C 1
ATOM 1599 O O . GLY A 1 208 ? -1.88 22.531 -2.043 1 98.25 208 GLY A O 1
ATOM 1600 N N . LEU A 1 209 ? -3.256 21.75 -0.466 1 98.19 209 LEU A N 1
ATOM 1601 C CA . LEU A 1 209 ? -3.785 20.688 -1.309 1 98.19 209 LEU A CA 1
ATOM 1602 C C . LEU A 1 209 ? -4.551 21.25 -2.496 1 98.19 209 LEU A C 1
ATOM 1604 O O . LEU A 1 209 ? -4.465 20.734 -3.609 1 98.19 209 LEU A O 1
ATOM 1608 N N . ALA A 1 210 ? -5.324 22.312 -2.221 1 98.12 210 ALA A N 1
ATOM 1609 C CA . ALA A 1 210 ? -6.047 22.969 -3.307 1 98.12 210 ALA A CA 1
ATOM 1610 C C . ALA A 1 210 ? -5.086 23.453 -4.391 1 98.12 210 ALA A C 1
ATOM 1612 O O . ALA A 1 210 ? -5.367 23.312 -5.582 1 98.12 210 ALA A O 1
ATOM 1613 N N . TYR A 1 211 ? -4.02 24.016 -3.998 1 97.12 211 TYR A N 1
ATOM 1614 C CA . TYR A 1 211 ? -3.018 24.484 -4.949 1 97.12 211 TYR A CA 1
ATOM 1615 C C . TYR A 1 211 ? -2.469 23.328 -5.773 1 97.12 211 TYR A C 1
ATOM 1617 O O . TYR A 1 211 ? -2.344 23.438 -6.996 1 97.12 211 TYR A O 1
ATOM 1625 N N . LEU A 1 212 ? -2.129 22.219 -5.176 1 95.44 212 LEU A N 1
ATOM 1626 C CA . LEU A 1 212 ? -1.611 21.031 -5.867 1 95.44 212 LEU A CA 1
ATOM 1627 C C . LEU A 1 212 ? -2.631 20.5 -6.863 1 95.44 212 LEU A C 1
ATOM 1629 O O . LEU A 1 212 ? -2.273 20.125 -7.984 1 95.44 212 LEU A O 1
ATOM 1633 N N . HIS A 1 213 ? -3.85 20.516 -6.457 1 95.81 213 HIS A N 1
ATOM 1634 C CA . HIS A 1 213 ? -4.91 19.875 -7.234 1 95.81 213 HIS A CA 1
ATOM 1635 C C . HIS A 1 213 ? -5.402 20.797 -8.352 1 95.81 213 HIS A C 1
ATOM 1637 O O . HIS A 1 213 ? -5.777 20.328 -9.422 1 95.81 213 HIS A O 1
ATOM 1643 N N . GLU A 1 214 ? -5.461 22.031 -8.016 1 95.12 214 GLU A N 1
ATOM 1644 C CA . GLU A 1 214 ? -6.211 22.953 -8.883 1 95.12 214 GLU A CA 1
ATOM 1645 C C . GLU A 1 214 ? -5.324 24.078 -9.398 1 95.12 214 GLU A C 1
ATOM 1647 O O . GLU A 1 214 ? -5.664 24.734 -10.383 1 95.12 214 GLU A O 1
ATOM 1652 N N . GLY A 1 215 ? -4.266 24.297 -8.805 1 91.88 215 GLY A N 1
ATOM 1653 C CA . GLY A 1 215 ? -3.41 25.422 -9.148 1 91.88 215 GLY A CA 1
ATOM 1654 C C . GLY A 1 215 ? -2.242 25.031 -10.039 1 91.88 215 GLY A C 1
ATOM 1655 O O . GLY A 1 215 ? -1.547 25.906 -10.57 1 91.88 215 GLY A O 1
ATOM 1656 N N . LEU A 1 216 ? -1.996 23.797 -10.164 1 88.56 216 LEU A N 1
ATOM 1657 C CA . LEU A 1 216 ? -0.868 23.312 -10.953 1 88.56 216 LEU A CA 1
ATOM 1658 C C . LEU A 1 216 ? -1.352 22.562 -12.188 1 88.56 216 LEU A C 1
ATOM 1660 O O . LEU A 1 216 ? -2.436 21.969 -12.172 1 88.56 216 LEU A O 1
ATOM 1664 N N . GLU A 1 217 ? -0.46 22.625 -13.258 1 85.06 217 GLU A N 1
ATOM 1665 C CA . GLU A 1 217 ? -0.645 21.828 -14.469 1 85.06 217 GLU A CA 1
ATOM 1666 C C . GLU A 1 217 ? 0.673 21.219 -14.93 1 85.06 217 GLU A C 1
ATOM 1668 O O . GLU A 1 217 ? 1.599 21.922 -15.312 1 85.06 217 GLU A O 1
ATOM 1673 N N . PRO A 1 218 ? 0.674 19.938 -14.906 1 84.31 218 PRO A N 1
ATOM 1674 C CA . PRO A 1 218 ? -0.354 18.969 -14.492 1 84.31 218 PRO A CA 1
ATOM 1675 C C . PRO A 1 218 ? -0.583 18.969 -12.984 1 84.31 218 PRO A C 1
ATOM 1677 O O . PRO A 1 218 ? 0.312 19.344 -12.219 1 84.31 218 PRO A O 1
ATOM 1680 N N . LYS A 1 219 ? -1.782 18.594 -12.633 1 88.56 219 LYS A N 1
ATOM 1681 C CA . LYS A 1 219 ? -2.105 18.516 -11.211 1 88.56 219 LYS A CA 1
ATOM 1682 C C . LYS A 1 219 ? -1.217 17.516 -10.484 1 88.56 219 LYS A C 1
ATOM 1684 O O . LYS A 1 219 ? -0.709 16.578 -11.102 1 88.56 219 LYS A O 1
ATOM 1689 N N . VAL A 1 220 ? -1.063 17.719 -9.266 1 89.5 220 VAL A N 1
ATOM 1690 C CA . VAL A 1 220 ? -0.267 16.828 -8.43 1 89.5 220 VAL A CA 1
ATOM 1691 C C . VAL A 1 220 ? -1.146 16.203 -7.344 1 89.5 220 VAL A C 1
ATOM 1693 O O . VAL A 1 220 ? -1.74 16.938 -6.539 1 89.5 220 VAL A O 1
ATOM 1696 N N . VAL A 1 221 ? -1.297 14.938 -7.418 1 90.38 221 VAL A N 1
ATOM 1697 C CA . VAL A 1 221 ? -1.979 14.211 -6.352 1 90.38 221 VAL A CA 1
ATOM 1698 C C . VAL A 1 221 ? -0.972 13.805 -5.277 1 90.38 221 VAL A C 1
ATOM 1700 O O . VAL A 1 221 ? 0.08 13.234 -5.586 1 90.38 221 VAL A O 1
ATOM 1703 N N . HIS A 1 222 ? -1.186 14.125 -4.043 1 91.94 222 HIS A N 1
ATOM 1704 C CA . HIS A 1 222 ? -0.243 13.875 -2.957 1 91.94 222 HIS A CA 1
ATOM 1705 C C . HIS A 1 222 ? -0.064 12.375 -2.721 1 91.94 222 HIS A C 1
ATOM 1707 O O . HIS A 1 222 ? 1.06 11.867 -2.754 1 91.94 222 HIS A O 1
ATOM 1713 N N . ARG A 1 223 ? -1.232 11.625 -2.443 1 88.69 223 ARG A N 1
ATOM 1714 C CA . ARG A 1 223 ? -1.335 10.172 -2.381 1 88.69 223 ARG A CA 1
ATOM 1715 C C . ARG A 1 223 ? -1.005 9.656 -0.982 1 88.69 223 ARG A C 1
ATOM 1717 O O . ARG A 1 223 ? -1.177 8.469 -0.694 1 88.69 223 ARG A O 1
ATOM 1724 N N . ASP A 1 224 ? -0.606 10.562 -0.101 1 90.5 224 ASP A N 1
ATOM 1725 C CA . ASP A 1 224 ? -0.297 10.141 1.261 1 90.5 224 ASP A CA 1
ATOM 1726 C C . ASP A 1 224 ? -0.526 11.273 2.254 1 90.5 224 ASP A C 1
ATOM 1728 O O . ASP A 1 224 ? 0.345 11.578 3.072 1 90.5 224 ASP A O 1
ATOM 1732 N N . VAL A 1 225 ? -1.603 11.875 2.139 1 95.56 225 VAL A N 1
ATOM 1733 C CA . VAL A 1 225 ? -1.991 12.914 3.084 1 95.56 225 VAL A CA 1
ATOM 1734 C C . VAL A 1 225 ? -2.221 12.305 4.461 1 95.56 225 VAL A C 1
ATOM 1736 O O . VAL A 1 225 ? -3.055 11.406 4.621 1 95.56 225 VAL A O 1
ATOM 1739 N N . LYS A 1 226 ? -1.438 12.734 5.426 1 95.5 226 LYS A N 1
ATOM 1740 C CA . LYS A 1 226 ? -1.534 12.266 6.805 1 95.5 226 LYS A CA 1
ATOM 1741 C C . LYS A 1 226 ? -0.852 13.227 7.77 1 95.5 226 LYS A C 1
ATOM 1743 O O . LYS A 1 226 ? -0.143 14.141 7.34 1 95.5 226 LYS A O 1
ATOM 1748 N N . SER A 1 227 ? -1.046 13.016 9 1 97.12 227 SER A N 1
ATOM 1749 C CA . SER A 1 227 ? -0.606 13.969 10.016 1 97.12 227 SER A CA 1
ATOM 1750 C C . SER A 1 227 ? 0.914 14.078 10.047 1 97.12 227 SER A C 1
ATOM 1752 O O . SER A 1 227 ? 1.457 15.156 10.297 1 97.12 227 SER A O 1
ATOM 1754 N N . SER A 1 228 ? 1.673 12.992 9.695 1 94.56 228 SER A N 1
ATOM 1755 C CA . SER A 1 228 ? 3.131 13.031 9.742 1 94.56 228 SER A CA 1
ATOM 1756 C C . SER A 1 228 ? 3.703 13.812 8.562 1 94.56 228 SER A C 1
ATOM 1758 O O . SER A 1 228 ? 4.879 14.188 8.57 1 94.56 228 SER A O 1
ATOM 1760 N N . ASN A 1 229 ? 2.859 14.047 7.594 1 95.19 229 ASN A N 1
ATOM 1761 C CA . ASN A 1 229 ? 3.309 14.773 6.414 1 95.19 229 ASN A CA 1
ATOM 1762 C C . ASN A 1 229 ? 2.877 16.234 6.461 1 95.19 229 ASN A C 1
ATOM 1764 O O . ASN A 1 229 ? 3.043 16.969 5.484 1 95.19 229 ASN A O 1
ATOM 1768 N N . ILE A 1 230 ? 2.266 16.625 7.555 1 98.44 230 ILE A N 1
ATOM 1769 C CA . ILE A 1 230 ? 1.958 18.031 7.812 1 98.44 230 ILE A CA 1
ATOM 1770 C C . ILE A 1 230 ? 2.963 18.594 8.812 1 98.44 230 ILE A C 1
ATOM 1772 O O . ILE A 1 230 ? 2.83 18.406 10.016 1 98.44 230 ILE A O 1
ATOM 1776 N N . LEU A 1 231 ? 3.877 19.312 8.281 1 98.25 231 LEU A N 1
ATOM 1777 C CA . LEU A 1 231 ? 4.867 19.969 9.133 1 98.25 231 LEU A CA 1
ATOM 1778 C C . LEU A 1 231 ? 4.34 21.297 9.664 1 98.25 231 LEU A C 1
ATOM 1780 O O . LEU A 1 231 ? 3.473 21.922 9.039 1 98.25 231 LEU A O 1
ATOM 1784 N N . LEU A 1 232 ? 4.836 21.641 10.82 1 98.19 232 LEU A N 1
ATOM 1785 C CA . LEU A 1 232 ? 4.418 22.906 11.445 1 98.19 232 LEU A CA 1
ATOM 1786 C C . LEU A 1 232 ? 5.617 23.812 11.695 1 98.19 232 LEU A C 1
ATOM 1788 O O . LEU A 1 232 ? 6.676 23.344 12.125 1 98.19 232 LEU A O 1
ATOM 1792 N N . ASP A 1 233 ? 5.473 25.047 11.375 1 97 233 ASP A N 1
ATOM 1793 C CA . ASP A 1 233 ? 6.52 25.984 11.75 1 97 233 ASP A CA 1
ATOM 1794 C C . ASP A 1 233 ? 6.273 26.547 13.148 1 97 233 ASP A C 1
ATOM 1796 O O . ASP A 1 233 ? 5.352 26.125 13.844 1 97 233 ASP A O 1
ATOM 1800 N N . ARG A 1 234 ? 7.043 27.516 13.57 1 95.62 234 ARG A N 1
ATOM 1801 C CA . ARG A 1 234 ? 6.996 28.031 14.938 1 95.62 234 ARG A CA 1
ATOM 1802 C C . ARG A 1 234 ? 5.719 28.828 15.172 1 95.62 234 ARG A C 1
ATOM 1804 O O . ARG A 1 234 ? 5.281 28.984 16.312 1 95.62 234 ARG A O 1
ATOM 1811 N N . GLN A 1 235 ? 5.125 29.344 14.133 1 96.31 235 GLN A N 1
ATOM 1812 C CA . GLN A 1 235 ? 3.879 30.094 14.234 1 96.31 235 GLN A CA 1
ATOM 1813 C C . GLN A 1 235 ? 2.672 29.172 14.047 1 96.31 235 GLN A C 1
ATOM 1815 O O . GLN A 1 235 ? 1.544 29.656 13.891 1 96.31 235 GLN A O 1
ATOM 1820 N N . TRP A 1 236 ? 2.865 27.859 13.945 1 97.25 236 TRP A N 1
ATOM 1821 C CA . TRP A 1 236 ? 1.838 26.828 13.844 1 97.25 236 TRP A CA 1
ATOM 1822 C C . TRP A 1 236 ? 1.186 26.859 12.461 1 97.25 236 TRP A C 1
ATOM 1824 O O . TRP A 1 236 ? 0.037 26.438 12.305 1 97.25 236 TRP A O 1
ATOM 1834 N N . ASN A 1 237 ? 1.942 27.422 11.523 1 97.62 237 ASN A N 1
ATOM 1835 C CA . ASN A 1 237 ? 1.467 27.281 10.148 1 97.62 237 ASN A CA 1
ATOM 1836 C C . ASN A 1 237 ? 1.771 25.906 9.578 1 97.62 237 ASN A C 1
ATOM 1838 O O . ASN A 1 237 ? 2.861 25.359 9.789 1 97.62 237 ASN A O 1
ATOM 1842 N N . ALA A 1 238 ? 0.822 25.375 8.867 1 98.5 238 ALA A N 1
ATOM 1843 C CA . ALA A 1 238 ? 0.973 24.047 8.297 1 98.5 238 ALA A CA 1
ATOM 1844 C C . ALA A 1 238 ? 1.721 24.109 6.965 1 98.5 238 ALA A C 1
ATOM 1846 O O . ALA A 1 238 ? 1.492 25 6.156 1 98.5 238 ALA A O 1
ATOM 1847 N N . LYS A 1 239 ? 2.598 23.219 6.707 1 98.5 239 LYS A N 1
ATOM 1848 C CA . LYS A 1 239 ? 3.277 22.984 5.438 1 98.5 239 LYS A CA 1
ATOM 1849 C C . LYS A 1 239 ? 3.217 21.516 5.031 1 98.5 239 LYS A C 1
ATOM 1851 O O . LYS A 1 239 ? 3.76 20.656 5.727 1 98.5 239 LYS A O 1
ATOM 1856 N N . VAL A 1 240 ? 2.574 21.25 3.957 1 98.19 240 VAL A N 1
ATOM 1857 C CA . VAL A 1 240 ? 2.418 19.875 3.459 1 98.19 240 VAL A CA 1
ATOM 1858 C C . VAL A 1 240 ? 3.732 19.406 2.848 1 98.19 240 VAL A C 1
ATOM 1860 O O . VAL A 1 240 ? 4.348 20.109 2.049 1 98.19 240 VAL A O 1
ATOM 1863 N N . SER A 1 241 ? 4.199 18.281 3.244 1 95.88 241 SER A N 1
ATOM 1864 C CA . SER A 1 241 ? 5.441 17.703 2.738 1 95.88 241 SER A CA 1
ATOM 1865 C C . SER A 1 241 ? 5.184 16.422 1.953 1 95.88 241 SER A C 1
ATOM 1867 O O . SER A 1 241 ? 4.051 15.938 1.91 1 95.88 241 SER A O 1
ATOM 1869 N N . ASP A 1 242 ? 6.199 15.953 1.213 1 91.38 242 ASP A N 1
ATOM 1870 C CA . ASP A 1 242 ? 6.242 14.656 0.544 1 91.38 242 ASP A CA 1
ATOM 1871 C C . ASP A 1 242 ? 5.215 14.586 -0.584 1 91.38 242 ASP A C 1
ATOM 1873 O O . ASP A 1 242 ? 4.625 13.531 -0.833 1 91.38 242 ASP A O 1
ATOM 1877 N N . PHE A 1 243 ? 4.883 15.688 -1.112 1 91.06 243 PHE A N 1
ATOM 1878 C CA . PHE A 1 243 ? 4.012 15.648 -2.283 1 91.06 243 PHE A CA 1
ATOM 1879 C C . PHE A 1 243 ? 4.82 15.367 -3.547 1 91.06 243 PHE A C 1
ATOM 1881 O O . PHE A 1 243 ? 5.977 15.781 -3.656 1 91.06 243 PHE A O 1
ATOM 1888 N N . GLY A 1 244 ? 4.223 14.609 -4.492 1 82.69 244 GLY A N 1
ATOM 1889 C CA . GLY A 1 244 ? 4.836 14.328 -5.781 1 82.69 244 GLY A CA 1
ATOM 1890 C C . GLY A 1 244 ? 5.816 13.18 -5.742 1 82.69 244 GLY A C 1
ATOM 1891 O O . GLY A 1 244 ? 6.352 12.773 -6.777 1 82.69 244 GLY A O 1
ATOM 1892 N N . LEU A 1 245 ? 6.039 12.617 -4.625 1 77.94 245 LEU A N 1
ATOM 1893 C CA . LEU A 1 245 ? 7.082 11.609 -4.457 1 77.94 245 LEU A CA 1
ATOM 1894 C C . LEU A 1 245 ? 6.641 10.273 -5.039 1 77.94 245 LEU A C 1
ATOM 1896 O O . LEU A 1 245 ? 7.477 9.484 -5.496 1 77.94 245 LEU A O 1
ATOM 1900 N N . ALA A 1 246 ? 5.371 10.039 -4.926 1 70.81 246 ALA A N 1
ATOM 1901 C CA . ALA A 1 246 ? 4.879 8.773 -5.453 1 70.81 246 ALA A CA 1
ATOM 1902 C C . ALA A 1 246 ? 5.211 8.625 -6.934 1 70.81 246 ALA A C 1
ATOM 1904 O O . ALA A 1 246 ? 5.594 7.543 -7.387 1 70.81 246 ALA A O 1
ATOM 1905 N N . LYS A 1 247 ? 5.031 9.617 -7.66 1 69.06 247 LYS A N 1
ATOM 1906 C CA . LYS A 1 247 ? 5.355 9.602 -9.086 1 69.06 247 LYS A CA 1
ATOM 1907 C C . LYS A 1 247 ? 6.863 9.484 -9.305 1 69.06 247 LYS A C 1
ATOM 1909 O O . LYS A 1 247 ? 7.309 8.914 -10.305 1 69.06 247 LYS A O 1
ATOM 1914 N N . LEU A 1 248 ? 7.559 10.07 -8.391 1 63.09 248 LEU A N 1
ATOM 1915 C CA . LEU A 1 248 ? 9.016 10.086 -8.5 1 63.09 248 LEU A CA 1
ATOM 1916 C C . LEU A 1 248 ? 9.586 8.688 -8.273 1 63.09 248 LEU A C 1
ATOM 1918 O O . LEU A 1 248 ? 10.57 8.305 -8.906 1 63.09 248 LEU A O 1
ATOM 1922 N N . ILE A 1 249 ? 9 8.016 -7.402 1 59.94 249 ILE A N 1
ATOM 1923 C CA . ILE A 1 249 ? 9.555 6.73 -6.984 1 59.94 249 ILE A CA 1
ATOM 1924 C C . ILE A 1 249 ? 9.039 5.621 -7.898 1 59.94 249 ILE A C 1
ATOM 1926 O O . ILE A 1 249 ? 9.75 4.656 -8.18 1 59.94 249 ILE A O 1
ATOM 1930 N N . CYS A 1 250 ? 7.816 5.57 -8.297 1 56.31 250 CYS A N 1
ATOM 1931 C CA . CYS A 1 250 ? 7.227 4.484 -9.07 1 56.31 250 CYS A CA 1
ATOM 1932 C C . CYS A 1 250 ? 7.477 4.676 -10.562 1 56.31 250 CYS A C 1
ATOM 1934 O O . CYS A 1 250 ? 6.57 5.059 -11.305 1 56.31 250 CYS A O 1
ATOM 1936 N N . SER A 1 251 ? 8.719 5.246 -10.938 1 47.41 251 SER A N 1
ATOM 1937 C CA . SER A 1 251 ? 8.945 5.562 -12.344 1 47.41 251 SER A CA 1
ATOM 1938 C C . SER A 1 251 ? 8.867 4.312 -13.211 1 47.41 251 SER A C 1
ATOM 1940 O O . SER A 1 251 ? 9.219 4.348 -14.391 1 47.41 251 SER A O 1
ATOM 1942 N N . GLU A 1 252 ? 8.805 3.158 -12.672 1 44.53 252 GLU A N 1
ATOM 1943 C CA . GLU A 1 252 ? 8.859 2.191 -13.766 1 44.53 252 GLU A CA 1
ATOM 1944 C C . GLU A 1 252 ? 8.07 2.684 -14.977 1 44.53 252 GLU A C 1
ATOM 1946 O O . GLU A 1 252 ? 7.109 3.439 -14.836 1 44.53 252 GLU A O 1
ATOM 1951 N N . ARG A 1 253 ? 8.805 2.65 -16.141 1 42.41 253 ARG A N 1
ATOM 1952 C CA . ARG A 1 253 ? 8.195 3.047 -17.406 1 42.41 253 ARG A CA 1
ATOM 1953 C C . ARG A 1 253 ? 6.676 3.121 -17.281 1 42.41 253 ARG A C 1
ATOM 1955 O O . ARG A 1 253 ? 6.027 3.879 -18 1 42.41 253 ARG A O 1
ATOM 1962 N N . SER A 1 254 ? 5.988 1.974 -16.953 1 39.22 254 SER A N 1
ATOM 1963 C CA . SER A 1 254 ? 4.531 2.078 -16.906 1 39.22 254 SER A CA 1
ATOM 1964 C C . SER A 1 254 ? 4.059 2.617 -15.562 1 39.22 254 SER A C 1
ATOM 1966 O O . SER A 1 254 ? 4.449 2.105 -14.508 1 39.22 254 SER A O 1
ATOM 1968 N N . TYR A 1 255 ? 4.098 3.979 -15.172 1 42.06 255 TYR A N 1
ATOM 1969 C CA . TYR A 1 255 ? 3.379 4.707 -14.125 1 42.06 255 TYR A CA 1
ATOM 1970 C C . TYR A 1 255 ? 2.461 3.775 -13.344 1 42.06 255 TYR A C 1
ATOM 1972 O O . TYR A 1 255 ? 1.796 4.203 -12.398 1 42.06 255 TYR A O 1
ATOM 1980 N N . VAL A 1 256 ? 2.141 2.656 -13.875 1 46.59 256 VAL A N 1
ATOM 1981 C CA . VAL A 1 256 ? 1.021 1.964 -13.242 1 46.59 256 VAL A CA 1
ATOM 1982 C C . VAL A 1 256 ? 1.535 1.066 -12.117 1 46.59 256 VAL A C 1
ATOM 1984 O O . VAL A 1 256 ? 2.203 0.061 -12.375 1 46.59 256 VAL A O 1
ATOM 1987 N N . THR A 1 257 ? 2.195 1.756 -11.094 1 58.5 257 THR A N 1
ATOM 1988 C CA . THR A 1 257 ? 2.436 0.895 -9.945 1 58.5 257 THR A CA 1
ATOM 1989 C C . THR A 1 257 ? 1.161 0.156 -9.547 1 58.5 257 THR A C 1
ATOM 1991 O O . THR A 1 257 ? 0.063 0.707 -9.641 1 58.5 257 THR A O 1
ATOM 1994 N N . THR A 1 258 ? 1.271 -1.101 -9.531 1 70.5 258 THR A N 1
ATOM 1995 C CA . THR A 1 258 ? 0.149 -1.909 -9.07 1 70.5 258 THR A CA 1
ATOM 1996 C C . THR A 1 258 ? 0.125 -1.974 -7.543 1 70.5 258 THR A C 1
ATOM 1998 O O . THR A 1 258 ? -0.808 -2.525 -6.953 1 70.5 258 THR A O 1
ATOM 2001 N N . ARG A 1 259 ? 1.168 -1.24 -6.973 1 75.75 259 ARG A N 1
ATOM 2002 C CA . ARG A 1 259 ? 1.235 -1.267 -5.516 1 75.75 259 ARG A CA 1
ATOM 2003 C C . ARG A 1 259 ? 0.327 -0.203 -4.906 1 75.75 259 ARG A C 1
ATOM 2005 O O . ARG A 1 259 ? 0.23 0.91 -5.43 1 75.75 259 ARG A O 1
ATOM 2012 N N . VAL A 1 260 ? -0.185 -0.585 -3.85 1 75.06 260 VAL A N 1
ATOM 2013 C CA . VAL A 1 260 ? -1.003 0.375 -3.115 1 75.06 260 VAL A CA 1
ATOM 2014 C C . VAL A 1 260 ? -0.103 1.346 -2.355 1 75.06 260 VAL A C 1
ATOM 2016 O O . VAL A 1 260 ? 0.83 0.927 -1.665 1 75.06 260 VAL A O 1
ATOM 2019 N N . MET A 1 261 ? -0.339 2.562 -2.604 1 77.69 261 MET A N 1
ATOM 2020 C CA . MET A 1 261 ? 0.378 3.605 -1.877 1 77.69 261 MET A CA 1
ATOM 2021 C C . MET A 1 261 ? -0.501 4.211 -0.787 1 77.69 261 MET A C 1
ATOM 2023 O O . MET A 1 261 ? -1.729 4.191 -0.891 1 77.69 261 MET A O 1
ATOM 2027 N N . GLY A 1 262 ? 0.16 4.664 0.244 1 81.69 262 GLY A N 1
ATOM 2028 C CA . GLY A 1 262 ? -0.568 5.332 1.311 1 81.69 262 GLY A CA 1
ATOM 2029 C C . GLY A 1 262 ? -0.369 4.684 2.666 1 81.69 262 GLY A C 1
ATOM 2030 O O . GLY A 1 262 ? 0.455 3.777 2.812 1 81.69 262 GLY A O 1
ATOM 2031 N N . THR A 1 263 ? -1.047 5.266 3.615 1 86.94 263 THR A N 1
ATOM 2032 C CA . THR A 1 263 ? -0.954 4.828 5.004 1 86.94 263 THR A CA 1
ATOM 2033 C C . THR A 1 263 ? -2.299 4.297 5.496 1 86.94 263 THR A C 1
ATOM 2035 O O . THR A 1 263 ? -3.344 4.887 5.215 1 86.94 263 THR A O 1
ATOM 2038 N N . PHE A 1 264 ? -2.244 3.26 6.273 1 83.62 264 PHE A N 1
ATOM 2039 C CA . PHE A 1 264 ? -3.451 2.664 6.836 1 83.62 264 PHE A CA 1
ATOM 2040 C C . PHE A 1 264 ? -4.285 3.713 7.559 1 83.62 264 PHE A C 1
ATOM 2042 O O . PHE A 1 264 ? -3.748 4.547 8.297 1 83.62 264 PHE A O 1
ATOM 2049 N N . GLY A 1 265 ? -5.555 3.574 7.348 1 88.94 265 GLY A N 1
ATOM 2050 C CA . GLY A 1 265 ? -6.473 4.473 8.031 1 88.94 265 GLY A CA 1
ATOM 2051 C C . GLY A 1 265 ? -6.777 5.73 7.234 1 88.94 265 GLY A C 1
ATOM 2052 O O . GLY A 1 265 ? -7.797 6.383 7.457 1 88.94 265 GLY A O 1
ATOM 2053 N N . TYR A 1 266 ? -5.844 6.062 6.312 1 92.56 266 TYR A N 1
ATOM 2054 C CA . TYR A 1 266 ? -6.035 7.277 5.527 1 92.56 266 TYR A CA 1
ATOM 2055 C C . TYR A 1 266 ? -6.477 6.949 4.109 1 92.56 266 TYR A C 1
ATOM 2057 O O . TYR A 1 266 ? -6.906 7.832 3.363 1 92.56 266 TYR A O 1
ATOM 2065 N N . VAL A 1 267 ? -6.371 5.73 3.764 1 88.94 267 VAL A N 1
ATOM 2066 C CA . VAL A 1 267 ? -6.551 5.332 2.373 1 88.94 267 VAL A CA 1
ATOM 2067 C C . VAL A 1 267 ? -8.039 5.297 2.033 1 88.94 267 VAL A C 1
ATOM 2069 O O . VAL A 1 267 ? -8.836 4.723 2.775 1 88.94 267 VAL A O 1
ATOM 2072 N N . ALA A 1 268 ? -8.32 5.895 0.897 1 89 268 ALA A N 1
ATOM 2073 C CA . ALA A 1 268 ? -9.703 5.875 0.418 1 89 268 ALA A CA 1
ATOM 2074 C C . ALA A 1 268 ? -10.117 4.465 0.01 1 89 268 ALA A C 1
ATOM 2076 O O . ALA A 1 268 ? -9.336 3.729 -0.599 1 89 268 ALA A O 1
ATOM 2077 N N . PRO A 1 269 ? -11.312 4.121 0.293 1 81.56 269 PRO A N 1
ATOM 2078 C CA . PRO A 1 269 ? -11.773 2.754 0.027 1 81.56 269 PRO A CA 1
ATOM 2079 C C . PRO A 1 269 ? -11.711 2.391 -1.455 1 81.56 269 PRO A C 1
ATOM 2081 O O . PRO A 1 269 ? -11.359 1.264 -1.805 1 81.56 269 PRO A O 1
ATOM 2084 N N . GLU A 1 270 ? -12.078 3.287 -2.342 1 79.69 270 GLU A N 1
ATOM 2085 C CA . GLU A 1 270 ? -12.086 2.967 -3.766 1 79.69 270 GLU A CA 1
ATOM 2086 C C . GLU A 1 270 ? -10.672 2.771 -4.293 1 79.69 270 GLU A C 1
ATOM 2088 O O . GLU A 1 270 ? -10.461 2.041 -5.266 1 79.69 270 GLU A O 1
ATOM 2093 N N . TYR A 1 271 ? -9.773 3.469 -3.73 1 78.56 271 TYR A N 1
ATOM 2094 C CA . TYR A 1 271 ? -8.375 3.355 -4.152 1 78.56 271 TYR A CA 1
ATOM 2095 C C . TYR A 1 271 ? -7.828 1.966 -3.852 1 78.56 271 TYR A C 1
ATOM 2097 O O . TYR A 1 271 ? -7.164 1.358 -4.695 1 78.56 271 TYR A O 1
ATOM 2105 N N . ALA A 1 272 ? -8.086 1.47 -2.727 1 72.12 272 ALA A N 1
ATOM 2106 C CA . ALA A 1 272 ? -7.602 0.155 -2.318 1 72.12 272 ALA A CA 1
ATOM 2107 C C . ALA A 1 272 ? -8.156 -0.94 -3.225 1 72.12 272 ALA A C 1
ATOM 2109 O O . ALA A 1 272 ? -7.465 -1.918 -3.521 1 72.12 272 ALA A O 1
ATOM 2110 N N . CYS A 1 273 ? -9.359 -0.663 -3.771 1 71 273 CYS A N 1
ATOM 2111 C CA . CYS A 1 273 ? -10.055 -1.687 -4.543 1 71 273 CYS A CA 1
ATOM 2112 C C . CYS A 1 273 ? -9.719 -1.577 -6.023 1 71 273 CYS A C 1
ATOM 2114 O O . CYS A 1 273 ? -9.57 -2.592 -6.711 1 71 273 CYS A O 1
ATOM 2116 N N . THR A 1 274 ? -9.625 -0.281 -6.449 1 72.06 274 THR A N 1
ATOM 2117 C CA . THR A 1 274 ? -9.516 -0.12 -7.895 1 72.06 274 THR A CA 1
ATOM 2118 C C . THR A 1 274 ? -8.156 0.465 -8.273 1 72.06 274 THR A C 1
ATOM 2120 O O . THR A 1 274 ? -7.754 0.416 -9.438 1 72.06 274 THR A O 1
ATOM 2123 N N . GLY A 1 275 ? -7.543 0.958 -7.336 1 73.19 275 GLY A N 1
ATOM 2124 C CA . GLY A 1 275 ? -6.254 1.579 -7.613 1 73.19 275 GLY A CA 1
ATOM 2125 C C . GLY A 1 275 ? -6.379 2.967 -8.211 1 73.19 275 GLY A C 1
ATOM 2126 O O . GLY A 1 275 ? -5.371 3.619 -8.492 1 73.19 275 GLY A O 1
ATOM 2127 N N . MET A 1 276 ? -7.566 3.365 -8.5 1 70.25 276 MET A N 1
ATOM 2128 C CA . MET A 1 276 ? -7.738 4.691 -9.094 1 70.25 276 MET A CA 1
ATOM 2129 C C . MET A 1 276 ? -7.445 5.781 -8.07 1 70.25 276 MET A C 1
ATOM 2131 O O . MET A 1 276 ? -8.125 5.883 -7.047 1 70.25 276 MET A O 1
ATOM 2135 N N . LEU A 1 277 ? -6.219 6.363 -8.32 1 73.12 277 LEU A N 1
ATOM 2136 C CA . LEU A 1 277 ? -5.801 7.461 -7.453 1 73.12 277 LEU A CA 1
ATOM 2137 C C . LEU A 1 277 ? -6.004 8.805 -8.148 1 73.12 277 LEU A C 1
ATOM 2139 O O . LEU A 1 277 ? -5.445 9.047 -9.219 1 73.12 277 LEU A O 1
ATOM 2143 N N . ASN A 1 278 ? -6.918 9.586 -7.617 1 83.06 278 ASN A N 1
ATOM 2144 C CA . ASN A 1 278 ? -7.121 10.953 -8.078 1 83.06 278 ASN A CA 1
ATOM 2145 C C . ASN A 1 278 ? -7.203 11.93 -6.902 1 83.06 278 ASN A C 1
ATOM 2147 O O . ASN A 1 278 ? -6.879 11.57 -5.77 1 83.06 278 ASN A O 1
ATOM 2151 N N . GLU A 1 279 ? -7.484 13.148 -7.199 1 92.75 279 GLU A N 1
ATOM 2152 C CA . GLU A 1 279 ? -7.5 14.188 -6.172 1 92.75 279 GLU A CA 1
ATOM 2153 C C . GLU A 1 279 ? -8.531 13.875 -5.09 1 92.75 279 GLU A C 1
ATOM 2155 O O . GLU A 1 279 ? -8.375 14.281 -3.938 1 92.75 279 GLU A O 1
ATOM 2160 N N . LYS A 1 280 ? -9.523 13.07 -5.414 1 93.56 280 LYS A N 1
ATOM 2161 C CA . LYS A 1 280 ? -10.57 12.742 -4.457 1 93.56 280 LYS A CA 1
ATOM 2162 C C . LYS A 1 280 ? -10.047 11.828 -3.352 1 93.56 280 LYS A C 1
ATOM 2164 O O . LYS A 1 280 ? -10.562 11.836 -2.234 1 93.56 280 LYS A O 1
ATOM 2169 N N . SER A 1 281 ? -9.062 11.055 -3.697 1 91.88 281 SER A N 1
ATOM 2170 C CA . SER A 1 281 ? -8.43 10.227 -2.67 1 91.88 281 SER A CA 1
ATOM 2171 C C . SER A 1 281 ? -7.73 11.094 -1.625 1 91.88 281 SER A C 1
ATOM 2173 O O . SER A 1 281 ? -7.777 10.789 -0.431 1 91.88 281 SER A O 1
ATOM 2175 N N . ASP A 1 282 ? -7.09 12.172 -2.107 1 95.44 282 ASP A N 1
ATOM 2176 C CA . ASP A 1 282 ? -6.484 13.133 -1.188 1 95.44 282 ASP A CA 1
ATOM 2177 C C . ASP A 1 282 ? -7.539 13.773 -0.292 1 95.44 282 ASP A C 1
ATOM 2179 O O . ASP A 1 282 ? -7.301 13.992 0.899 1 95.44 282 ASP A O 1
ATOM 2183 N N . VAL A 1 283 ? -8.648 14.039 -0.934 1 97.94 283 VAL A N 1
ATOM 2184 C CA . VAL A 1 283 ? -9.742 14.664 -0.199 1 97.94 283 VAL A CA 1
ATOM 2185 C C . VAL A 1 283 ? -10.219 13.734 0.917 1 97.94 283 VAL A C 1
ATOM 2187 O O . VAL A 1 283 ? -10.469 14.18 2.037 1 97.94 283 VAL A O 1
ATOM 2190 N N . TYR A 1 284 ? -10.328 12.477 0.599 1 96.06 284 TYR A N 1
ATOM 2191 C CA . TYR A 1 284 ? -10.695 11.492 1.607 1 96.06 284 TYR A CA 1
ATOM 2192 C C . TYR A 1 284 ? -9.719 11.508 2.773 1 96.06 284 TYR A C 1
ATOM 2194 O O . TYR A 1 284 ? -10.125 11.602 3.934 1 96.06 284 TYR A O 1
ATOM 2202 N N . SER A 1 285 ? -8.438 11.43 2.461 1 96.31 285 SER A N 1
ATOM 2203 C CA . SER A 1 285 ? -7.395 11.438 3.48 1 96.31 285 SER A CA 1
ATOM 2204 C C . SER A 1 285 ? -7.438 12.719 4.305 1 96.31 285 SER A C 1
ATOM 2206 O O . SER A 1 285 ? -7.215 12.688 5.516 1 96.31 285 SER A O 1
ATOM 2208 N N . PHE A 1 286 ? -7.699 13.828 3.635 1 98.56 286 PHE A N 1
ATOM 2209 C CA . PHE A 1 286 ? -7.805 15.109 4.32 1 98.56 286 PHE A CA 1
ATOM 2210 C C . PHE A 1 286 ? -8.961 15.094 5.312 1 98.56 286 PHE A C 1
ATOM 2212 O O . PHE A 1 286 ? -8.852 15.648 6.41 1 98.56 286 PHE A O 1
ATOM 2219 N N . GLY A 1 287 ? -10.062 14.508 4.852 1 98.69 287 GLY A N 1
ATOM 2220 C CA . GLY A 1 287 ? -11.18 14.352 5.773 1 98.69 287 GLY A CA 1
ATOM 2221 C C . GLY A 1 287 ? -10.805 13.609 7.043 1 98.69 287 GLY A C 1
ATOM 2222 O O . GLY A 1 287 ? -11.211 14 8.141 1 98.69 287 GLY A O 1
ATOM 2223 N N . ILE A 1 288 ? -10.055 12.594 6.895 1 97.81 288 ILE A N 1
ATOM 2224 C CA . ILE A 1 288 ? -9.586 11.828 8.047 1 97.81 288 ILE A CA 1
ATOM 2225 C C . ILE A 1 288 ? -8.68 12.695 8.906 1 97.81 288 ILE A C 1
ATOM 2227 O O . ILE A 1 288 ? -8.75 12.648 10.141 1 97.81 288 ILE A O 1
ATOM 2231 N N . LEU A 1 289 ? -7.852 13.445 8.289 1 98.62 289 LEU A N 1
ATOM 2232 C CA . LEU A 1 289 ? -6.973 14.367 9 1 98.62 289 LEU A CA 1
ATOM 2233 C C . LEU A 1 289 ? -7.781 15.336 9.852 1 98.62 289 LEU A C 1
ATOM 2235 O O . LEU A 1 289 ? -7.422 15.617 10.992 1 98.62 289 LEU A O 1
ATOM 2239 N N . ILE A 1 290 ? -8.852 15.867 9.266 1 98.69 290 ILE A N 1
ATOM 2240 C CA . ILE A 1 290 ? -9.734 16.75 10.016 1 98.69 290 ILE A CA 1
ATOM 2241 C C . ILE A 1 290 ? -10.266 16.016 11.25 1 98.69 290 ILE A C 1
ATOM 2243 O O . ILE A 1 290 ? -10.234 16.562 12.359 1 98.69 290 ILE A O 1
ATOM 2247 N N . MET A 1 291 ? -10.734 14.82 11.039 1 98.5 291 MET A N 1
ATOM 2248 C CA . MET A 1 291 ? -11.281 14.023 12.141 1 98.5 291 MET A CA 1
ATOM 2249 C C . MET A 1 291 ? -10.234 13.797 13.219 1 98.5 291 MET A C 1
ATOM 2251 O O . MET A 1 291 ? -10.539 13.852 14.414 1 98.5 291 MET A O 1
ATOM 2255 N N . GLU A 1 292 ? -9.102 13.516 12.758 1 98.19 292 GLU A N 1
ATOM 2256 C CA . GLU A 1 292 ? -7.977 13.32 13.664 1 98.19 292 GLU A CA 1
ATOM 2257 C C . GLU A 1 292 ? -7.699 14.57 14.492 1 98.19 292 GLU A C 1
ATOM 2259 O O . GLU A 1 292 ? -7.492 14.492 15.703 1 98.19 292 GLU A O 1
ATOM 2264 N N . LEU A 1 293 ? -7.734 15.734 13.891 1 98.38 293 LEU A N 1
ATOM 2265 C CA . LEU A 1 293 ? -7.469 17.016 14.539 1 98.38 293 LEU A CA 1
ATOM 2266 C C . LEU A 1 293 ? -8.562 17.344 15.547 1 98.38 293 LEU A C 1
ATOM 2268 O O . LEU A 1 293 ? -8.281 17.938 16.594 1 98.38 293 LEU A O 1
ATOM 2272 N N . ILE A 1 294 ? -9.766 16.984 15.211 1 98.06 294 ILE A N 1
ATOM 2273 C CA . ILE A 1 294 ? -10.906 17.312 16.062 1 98.06 294 ILE A CA 1
ATOM 2274 C C . ILE A 1 294 ? -10.938 16.391 17.266 1 98.06 294 ILE A C 1
ATOM 2276 O O . ILE A 1 294 ? -11.203 16.828 18.391 1 98.06 294 ILE A O 1
ATOM 2280 N N . SER A 1 295 ? -10.594 15.141 17.094 1 97.81 295 SER A N 1
ATOM 2281 C CA . SER A 1 295 ? -10.844 14.133 18.109 1 97.81 295 SER A CA 1
ATOM 2282 C C . SER A 1 295 ? -9.562 13.805 18.891 1 97.81 295 SER A C 1
ATOM 2284 O O . SER A 1 295 ? -9.625 13.25 19.984 1 97.81 295 SER A O 1
ATOM 2286 N N . GLY A 1 296 ? -8.414 14.055 18.203 1 97.06 296 GLY A N 1
ATOM 2287 C CA . GLY A 1 296 ? -7.156 13.641 18.797 1 97.06 296 GLY A CA 1
ATOM 2288 C C . GLY A 1 296 ? -6.914 12.148 18.688 1 97.06 296 GLY A C 1
ATOM 2289 O O . GLY A 1 296 ? -5.941 11.633 19.25 1 97.06 296 GLY A O 1
ATOM 2290 N N . ARG A 1 297 ? -7.766 11.477 18.016 1 96.31 297 ARG A N 1
ATOM 2291 C CA . ARG A 1 297 ? -7.648 10.031 17.859 1 96.31 297 ARG A CA 1
ATOM 2292 C C . ARG A 1 297 ? -6.891 9.688 16.578 1 96.31 297 ARG A C 1
ATOM 2294 O O . ARG A 1 297 ? -6.965 10.414 15.586 1 96.31 297 ARG A O 1
ATOM 2301 N N . SER A 1 298 ? -6.137 8.578 16.656 1 94.31 298 SER A N 1
ATOM 2302 C CA . SER A 1 298 ? -5.484 8.078 15.453 1 94.31 298 SER A CA 1
ATOM 2303 C C . SER A 1 298 ? -6.492 7.434 14.508 1 94.31 298 SER A C 1
ATOM 2305 O O . SER A 1 298 ? -7.52 6.918 14.953 1 94.31 298 SER A O 1
ATOM 2307 N N . PRO A 1 299 ? -6.223 7.508 13.258 1 93.81 299 PRO A N 1
ATOM 2308 C CA . PRO A 1 299 ? -7.156 6.93 12.289 1 93.81 299 PRO A CA 1
ATOM 2309 C C . PRO A 1 299 ? -7.473 5.465 12.578 1 93.81 299 PRO A C 1
ATOM 2311 O O . PRO A 1 299 ? -8.594 5.016 12.336 1 93.81 299 PRO A O 1
ATOM 2314 N N . VAL A 1 300 ? -6.453 4.746 13.016 1 89.56 300 VAL A N 1
ATOM 2315 C CA . VAL A 1 300 ? -6.637 3.355 13.422 1 89.56 300 VAL A CA 1
ATOM 2316 C C . VAL A 1 300 ? -5.969 3.117 14.773 1 89.56 300 VAL A C 1
ATOM 2318 O O . VAL A 1 300 ? -4.801 3.459 14.961 1 89.56 300 VAL A O 1
ATOM 2321 N N . ASP A 1 301 ? -6.734 2.611 15.633 1 89 301 ASP A N 1
ATOM 2322 C CA . ASP A 1 301 ? -6.234 2.318 16.984 1 89 301 ASP A CA 1
ATOM 2323 C C . ASP A 1 301 ? -6.797 0.996 17.5 1 89 301 ASP A C 1
ATOM 2325 O O . ASP A 1 301 ? -7.922 0.945 17.984 1 89 301 ASP A O 1
ATOM 2329 N N . TYR A 1 302 ? -6.016 -0.015 17.547 1 79.38 302 TYR A N 1
ATOM 2330 C CA . TYR A 1 302 ? -6.469 -1.363 17.859 1 79.38 302 TYR A CA 1
ATOM 2331 C C . TYR A 1 302 ? -6.629 -1.539 19.375 1 79.38 302 TYR A C 1
ATOM 2333 O O . TYR A 1 302 ? -7.16 -2.553 19.828 1 79.38 302 TYR A O 1
ATOM 2341 N N . SER A 1 303 ? -6.148 -0.624 20.109 1 85.62 303 SER A N 1
ATOM 2342 C CA . SER A 1 303 ? -6.297 -0.705 21.562 1 85.62 303 SER A CA 1
ATOM 2343 C C . SER A 1 303 ? -7.703 -0.315 22 1 85.62 303 SER A C 1
ATOM 2345 O O . SER A 1 303 ? -8.102 -0.558 23.141 1 85.62 303 SER A O 1
ATOM 2347 N N . ARG A 1 304 ? -8.398 0.169 21.078 1 89.06 304 ARG A N 1
ATOM 2348 C CA . ARG A 1 304 ? -9.75 0.622 21.391 1 89.06 304 ARG A CA 1
ATOM 2349 C C . ARG A 1 304 ? -10.758 -0.511 21.234 1 89.06 304 ARG A C 1
ATOM 2351 O O . ARG A 1 304 ? -10.453 -1.542 20.641 1 89.06 304 ARG A O 1
ATOM 2358 N N . ALA A 1 305 ? -11.914 -0.303 21.875 1 85.88 305 ALA A N 1
ATOM 2359 C CA . ALA A 1 305 ? -12.984 -1.296 21.797 1 85.88 305 ALA A CA 1
ATOM 2360 C C . ALA A 1 305 ? -13.391 -1.546 20.344 1 85.88 305 ALA A C 1
ATOM 2362 O O . ALA A 1 305 ? -13.156 -0.707 19.469 1 85.88 305 ALA A O 1
ATOM 2363 N N . GLN A 1 306 ? -14.086 -2.67 20.312 1 78.94 306 GLN A N 1
ATOM 2364 C CA . GLN A 1 306 ? -14.562 -3.027 18.984 1 78.94 306 GLN A CA 1
ATOM 2365 C C . GLN A 1 306 ? -15.492 -1.951 18.438 1 78.94 306 GLN A C 1
ATOM 2367 O O . GLN A 1 306 ? -16.312 -1.384 19.156 1 78.94 306 GLN A O 1
ATOM 2372 N N . GLY A 1 307 ? -15.422 -1.437 17.312 1 79.81 307 GLY A N 1
ATOM 2373 C CA . GLY A 1 307 ? -16.234 -0.396 16.703 1 79.81 307 GLY A CA 1
ATOM 2374 C C . GLY A 1 307 ? -15.594 0.977 16.766 1 79.81 307 GLY A C 1
ATOM 2375 O O . GLY A 1 307 ? -16.062 1.916 16.109 1 79.81 307 GLY A O 1
ATOM 2376 N N . GLU A 1 308 ? -14.641 0.998 17.641 1 90.19 308 GLU A N 1
ATOM 2377 C CA . GLU A 1 308 ? -13.992 2.295 17.812 1 90.19 308 GLU A CA 1
ATOM 2378 C C . GLU A 1 308 ? -12.578 2.277 17.234 1 90.19 308 GLU A C 1
ATOM 2380 O O . GLU A 1 308 ? -11.844 3.258 17.359 1 90.19 308 GLU A O 1
ATOM 2385 N N . VAL A 1 309 ? -12.258 1.176 16.688 1 87.56 309 VAL A N 1
ATOM 2386 C CA . VAL A 1 309 ? -10.898 1.001 16.188 1 87.56 309 VAL A CA 1
ATOM 2387 C C . VAL A 1 309 ? -10.664 1.938 15 1 87.56 309 VAL A C 1
ATOM 2389 O O . VAL A 1 309 ? -9.617 2.582 14.906 1 87.56 309 VAL A O 1
ATOM 2392 N N . ASN A 1 310 ? -11.648 1.985 14.156 1 90.25 310 ASN A N 1
ATOM 2393 C CA . ASN A 1 310 ? -11.578 2.854 12.984 1 90.25 310 ASN A CA 1
ATOM 2394 C C . ASN A 1 310 ? -12.188 4.227 13.266 1 90.25 310 ASN A C 1
ATOM 2396 O O . ASN A 1 310 ? -13.367 4.332 13.602 1 90.25 310 ASN A O 1
ATOM 2400 N N . LEU A 1 311 ? -11.438 5.223 13.109 1 95.06 311 LEU A N 1
ATOM 2401 C CA . LEU A 1 311 ? -11.836 6.582 13.461 1 95.06 311 LEU A CA 1
ATOM 2402 C C . LEU A 1 311 ? -13.055 7.02 12.656 1 95.06 311 LEU A C 1
ATOM 2404 O O . LEU A 1 311 ? -13.984 7.609 13.203 1 95.06 311 LEU A O 1
ATOM 2408 N N . VAL A 1 312 ? -13.047 6.73 11.375 1 94.25 312 VAL A N 1
ATOM 2409 C CA . VAL A 1 312 ? -14.117 7.16 10.484 1 94.25 312 VAL A CA 1
ATOM 2410 C C . VAL A 1 312 ? -15.438 6.539 10.93 1 94.25 312 VAL A C 1
ATOM 2412 O O . VAL A 1 312 ? -16.438 7.238 11.094 1 94.25 312 VAL A O 1
ATOM 2415 N N . ASP A 1 313 ? -15.406 5.297 11.188 1 91.75 313 ASP A N 1
ATOM 2416 C CA . ASP A 1 313 ? -16.609 4.586 11.617 1 91.75 313 ASP A CA 1
ATOM 2417 C C . ASP A 1 313 ? -17.094 5.094 12.969 1 91.75 313 ASP A C 1
ATOM 2419 O O . ASP A 1 313 ? -18.297 5.316 13.164 1 91.75 313 ASP A O 1
ATOM 2423 N N . TRP A 1 314 ? -16.234 5.234 13.844 1 95.12 314 TRP A N 1
ATOM 2424 C CA . TRP A 1 314 ? -16.562 5.715 15.18 1 95.12 314 TRP A CA 1
ATOM 2425 C C . TRP A 1 314 ? -17.188 7.102 15.125 1 95.12 314 TRP A C 1
ATOM 2427 O O . TRP A 1 314 ? -18.25 7.336 15.719 1 95.12 314 TRP A O 1
ATOM 2437 N N . LEU A 1 315 ? -16.531 8.016 14.422 1 96.75 315 LEU A N 1
ATOM 2438 C CA . LEU A 1 315 ? -17.016 9.391 14.359 1 96.75 315 LEU A CA 1
ATOM 2439 C C . LEU A 1 315 ? -18.375 9.461 13.688 1 96.75 315 LEU A C 1
ATOM 2441 O O . LEU A 1 315 ? -19.25 10.211 14.125 1 96.75 315 LEU A O 1
ATOM 2445 N N . LYS A 1 316 ? -18.562 8.703 12.633 1 95.38 316 LYS A N 1
ATOM 2446 C CA . LYS A 1 316 ? -19.859 8.648 11.969 1 95.38 316 LYS A CA 1
ATOM 2447 C C . LYS A 1 316 ? -20.953 8.156 12.93 1 95.38 316 LYS A C 1
ATOM 2449 O O . LYS A 1 316 ? -22.047 8.703 12.945 1 95.38 316 LYS A O 1
ATOM 2454 N N . ALA A 1 317 ? -20.594 7.148 13.656 1 95.06 317 ALA A N 1
ATOM 2455 C CA . ALA A 1 317 ? -21.531 6.621 14.641 1 95.06 317 ALA A CA 1
ATOM 2456 C C . ALA A 1 317 ? -21.859 7.668 15.703 1 95.06 317 ALA A C 1
ATOM 2458 O O . ALA A 1 317 ? -23.016 7.828 16.094 1 95.06 317 ALA A O 1
ATOM 2459 N N . MET A 1 318 ? -20.906 8.336 16.172 1 95.94 318 MET A N 1
ATOM 2460 C CA . MET A 1 318 ? -21.109 9.359 17.203 1 95.94 318 MET A CA 1
ATOM 2461 C C . MET A 1 318 ? -22 10.484 16.688 1 95.94 318 MET A C 1
ATOM 2463 O O . MET A 1 318 ? -22.922 10.914 17.375 1 95.94 318 MET A O 1
ATOM 2467 N N . VAL A 1 319 ? -21.688 10.961 15.5 1 94.56 319 VAL A N 1
ATOM 2468 C CA . VAL A 1 319 ? -22.484 12.031 14.906 1 94.56 319 VAL A CA 1
ATOM 2469 C C . VAL A 1 319 ? -23.906 11.539 14.633 1 94.56 319 VAL A C 1
ATOM 2471 O O . VAL A 1 319 ? -24.875 12.25 14.883 1 94.56 319 VAL A O 1
ATOM 2474 N N . GLY A 1 320 ? -24.031 10.328 14.133 1 93.94 320 GLY A N 1
ATOM 2475 C CA . GLY A 1 320 ? -25.328 9.734 13.883 1 93.94 320 GLY A CA 1
ATOM 2476 C C . GLY A 1 320 ? -26.172 9.609 15.133 1 93.94 320 GLY A C 1
ATOM 2477 O O . GLY A 1 320 ? -27.406 9.719 15.07 1 93.94 320 GLY A O 1
ATOM 2478 N N . ASN A 1 321 ? -25.5 9.414 16.25 1 94.5 321 ASN A N 1
ATOM 2479 C CA . ASN A 1 321 ? -26.188 9.273 17.531 1 94.5 321 ASN A CA 1
ATOM 2480 C C . ASN A 1 321 ? -26.312 10.609 18.25 1 94.5 321 ASN A C 1
ATOM 2482 O O . ASN A 1 321 ? -26.531 10.656 19.453 1 94.5 321 ASN A O 1
ATOM 2486 N N . ARG A 1 322 ? -26.047 11.719 17.609 1 93.56 322 ARG A N 1
ATOM 2487 C CA . ARG A 1 322 ? -26.172 13.094 18.109 1 93.56 322 ARG A CA 1
ATOM 2488 C C . ARG A 1 322 ? -25.234 13.336 19.281 1 93.56 322 ARG A C 1
ATOM 2490 O O . ARG A 1 322 ? -25.609 14.008 20.25 1 93.56 322 ARG A O 1
ATOM 2497 N N . LYS A 1 323 ? -24.109 12.734 19.219 1 94.81 323 LYS A N 1
ATOM 2498 C CA . LYS A 1 323 ? -23.078 12.906 20.234 1 94.81 323 LYS A CA 1
ATOM 2499 C C . LYS A 1 323 ? -21.859 13.617 19.672 1 94.81 323 LYS A C 1
ATOM 2501 O O . LYS A 1 323 ? -20.719 13.234 19.953 1 94.81 323 LYS A O 1
ATOM 2506 N N . SER A 1 324 ? -22.078 14.594 18.859 1 93.38 324 SER A N 1
ATOM 2507 C CA . SER A 1 324 ? -21.016 15.297 18.141 1 93.38 324 SER A CA 1
ATOM 2508 C C . SER A 1 324 ? -20.062 15.984 19.109 1 93.38 324 SER A C 1
ATOM 2510 O O . SER A 1 324 ? -18.859 16.047 18.859 1 93.38 324 SER A O 1
ATOM 2512 N N . GLU A 1 325 ? -20.516 16.484 20.219 1 93.81 325 GLU A N 1
ATOM 2513 C CA . GLU A 1 325 ? -19.688 17.219 21.156 1 93.81 325 GLU A CA 1
ATOM 2514 C C . GLU A 1 325 ? -18.734 16.281 21.891 1 93.81 325 GLU A C 1
ATOM 2516 O O . GLU A 1 325 ? -17.688 16.703 22.406 1 93.81 325 GLU A O 1
ATOM 2521 N N . GLU A 1 326 ? -19.062 15.031 21.859 1 95 326 GLU A N 1
ATOM 2522 C CA . GLU A 1 326 ? -18.266 14.055 22.594 1 95 326 GLU A CA 1
ATOM 2523 C C . GLU A 1 326 ? -17.062 13.586 21.781 1 95 326 GLU A C 1
ATOM 2525 O O . GLU A 1 326 ? -16.188 12.898 22.297 1 95 326 GLU A O 1
ATOM 2530 N N . VAL A 1 327 ? -17.031 14.031 20.547 1 96.81 327 VAL A N 1
ATOM 2531 C CA . VAL A 1 327 ? -15.953 13.539 19.688 1 96.81 327 VAL A CA 1
ATOM 2532 C C . VAL A 1 327 ? -14.703 14.391 19.891 1 96.81 327 VAL A C 1
ATOM 2534 O O . VAL A 1 327 ? -13.609 14.008 19.453 1 96.81 327 VAL A O 1
ATOM 2537 N N . VAL A 1 328 ? -14.82 15.492 20.562 1 97.69 328 VAL A N 1
ATOM 2538 C CA . VAL A 1 328 ? -13.758 16.484 20.672 1 97.69 328 VAL A CA 1
ATOM 2539 C C . VAL A 1 328 ? -12.617 15.93 21.516 1 97.69 328 VAL A C 1
ATOM 2541 O O . VAL A 1 328 ? -12.852 15.25 22.516 1 97.69 328 VAL A O 1
ATOM 2544 N N . ASP A 1 329 ? -11.438 16.188 21.125 1 97.5 329 ASP A N 1
ATOM 2545 C CA . ASP A 1 329 ? -10.234 15.797 21.844 1 97.5 329 ASP A CA 1
ATOM 2546 C C . ASP A 1 329 ? -10.312 16.234 23.312 1 97.5 329 ASP A C 1
ATOM 2548 O O . ASP A 1 329 ? -10.422 17.422 23.609 1 97.5 329 ASP A O 1
ATOM 2552 N N . PRO A 1 330 ? -10.227 15.336 24.172 1 95.69 330 PRO A N 1
ATOM 2553 C CA . PRO A 1 330 ? -10.305 15.688 25.594 1 95.69 330 PRO A CA 1
ATOM 2554 C C . PRO A 1 330 ? -9.133 16.547 26.047 1 95.69 330 PRO A C 1
ATOM 2556 O O . PRO A 1 330 ? -9.211 17.203 27.094 1 95.69 330 PRO A O 1
ATOM 2559 N N . LYS A 1 331 ? -8.125 16.625 25.328 1 96.12 331 LYS A N 1
ATOM 2560 C CA . LYS A 1 331 ? -6.934 17.391 25.719 1 96.12 331 LYS A CA 1
ATOM 2561 C C . LYS A 1 331 ? -7.051 18.844 25.312 1 96.12 331 LYS A C 1
ATOM 2563 O O . LYS A 1 331 ? -6.191 19.656 25.656 1 96.12 331 LYS A O 1
ATOM 2568 N N . LEU A 1 332 ? -8.078 19.172 24.594 1 96.81 332 LEU A N 1
ATOM 2569 C CA . LEU A 1 332 ? -8.273 20.578 24.25 1 96.81 332 LEU A CA 1
ATOM 2570 C C . LEU A 1 332 ? -8.477 21.422 25.5 1 96.81 332 LEU A C 1
ATOM 2572 O O . LEU A 1 332 ? -9.234 21.047 26.391 1 96.81 332 LEU A O 1
ATOM 2576 N N . PRO A 1 333 ? -7.879 22.594 25.5 1 95.19 333 PRO A N 1
ATOM 2577 C CA . PRO A 1 333 ? -8.039 23.438 26.688 1 95.19 333 PRO A CA 1
ATOM 2578 C C . PRO A 1 333 ? -9.461 23.984 26.844 1 95.19 333 PRO A C 1
ATOM 2580 O O . PRO A 1 333 ? -9.93 24.188 27.953 1 95.19 333 PRO A O 1
ATOM 2583 N N . GLU A 1 334 ? -10.094 24.312 25.703 1 95.38 334 GLU A N 1
ATOM 2584 C CA . GLU A 1 334 ? -11.453 24.828 25.688 1 95.38 334 GLU A CA 1
ATOM 2585 C C . GLU A 1 334 ? -12.305 24.141 24.641 1 95.38 334 GLU A C 1
ATOM 2587 O O . GLU A 1 334 ? -11.828 23.844 23.547 1 95.38 334 GLU A O 1
ATOM 2592 N N . MET A 1 335 ? -13.492 23.984 24.984 1 95.06 335 MET A N 1
ATOM 2593 C CA . MET A 1 335 ? -14.438 23.422 24.031 1 95.06 335 MET A CA 1
ATOM 2594 C C . MET A 1 335 ? -14.75 24.422 22.922 1 95.06 335 MET A C 1
ATOM 2596 O O . MET A 1 335 ? -14.969 25.609 23.203 1 95.06 335 MET A O 1
ATOM 2600 N N . PRO A 1 336 ? -14.727 23.938 21.797 1 96.25 336 PRO A N 1
ATOM 2601 C CA . PRO A 1 336 ? -15.109 24.844 20.719 1 96.25 336 PRO A CA 1
ATOM 2602 C C . PRO A 1 336 ? -16.609 25.156 20.703 1 96.25 336 PRO A C 1
ATOM 2604 O O . PRO A 1 336 ? -17.391 24.422 21.297 1 96.25 336 PRO A O 1
ATOM 2607 N N . ALA A 1 337 ? -16.906 26.25 20.016 1 94.25 337 ALA A N 1
ATOM 2608 C CA . ALA A 1 337 ? -18.312 26.578 19.812 1 94.25 337 ALA A CA 1
ATOM 2609 C C . ALA A 1 337 ? -19.016 25.469 19.031 1 94.25 337 ALA A C 1
ATOM 2611 O O . ALA A 1 337 ? -18.453 24.906 18.094 1 94.25 337 ALA A O 1
ATOM 2612 N N . SER A 1 338 ? -20.188 25.203 19.422 1 93.75 338 SER A N 1
ATOM 2613 C CA . SER A 1 338 ? -20.953 24.109 18.828 1 93.75 338 SER A CA 1
ATOM 2614 C C . SER A 1 338 ? -21.109 24.297 17.328 1 93.75 338 SER A C 1
ATOM 2616 O O . SER A 1 338 ? -20.969 23.328 16.562 1 93.75 338 SER A O 1
ATOM 2618 N N . LYS A 1 339 ? -21.391 25.469 16.953 1 92.75 339 LYS A N 1
ATOM 2619 C CA . LYS A 1 339 ? -21.562 25.766 15.531 1 92.75 339 LYS A CA 1
ATOM 2620 C C . LYS A 1 339 ? -20.281 25.484 14.75 1 92.75 339 LYS A C 1
ATOM 2622 O O . LYS A 1 339 ? -20.328 24.906 13.664 1 92.75 339 LYS A O 1
ATOM 2627 N N . ALA A 1 340 ? -19.219 25.953 15.281 1 94.56 340 ALA A N 1
ATOM 2628 C CA . ALA A 1 340 ? -17.922 25.734 14.641 1 94.56 340 ALA A CA 1
ATOM 2629 C C . ALA A 1 340 ? -17.594 24.25 14.547 1 94.56 340 ALA A C 1
ATOM 2631 O O . ALA A 1 340 ? -17.125 23.781 13.508 1 94.56 340 ALA A O 1
ATOM 2632 N N . LEU A 1 341 ? -17.812 23.531 15.594 1 96.62 341 LEU A N 1
ATOM 2633 C CA . LEU A 1 341 ? -17.562 22.094 15.633 1 96.62 341 LEU A CA 1
ATOM 2634 C C . LEU A 1 341 ? -18.406 21.375 14.586 1 96.62 341 LEU A C 1
ATOM 2636 O O . LEU A 1 341 ? -17.891 20.547 13.828 1 96.62 341 LEU A O 1
ATOM 2640 N N . LYS A 1 342 ? -19.641 21.672 14.539 1 94.69 342 LYS A N 1
ATOM 2641 C CA . LYS A 1 342 ? -20.547 21.016 13.602 1 94.69 342 LYS A CA 1
ATOM 2642 C C . LYS A 1 342 ? -20.141 21.281 12.156 1 94.69 342 LYS A C 1
ATOM 2644 O O . LYS A 1 342 ? -20.203 20.391 11.305 1 94.69 342 LYS A O 1
ATOM 2649 N N . ARG A 1 343 ? -19.75 22.484 11.906 1 95.25 343 ARG A N 1
ATOM 2650 C CA . ARG A 1 343 ? -19.312 22.844 10.562 1 95.25 343 ARG A CA 1
ATOM 2651 C C . ARG A 1 343 ? -18.141 21.984 10.117 1 95.25 343 ARG A C 1
ATOM 2653 O O . ARG A 1 343 ? -18.156 21.422 9.023 1 95.25 343 ARG A O 1
ATOM 2660 N N . VAL A 1 344 ? -17.156 21.953 10.938 1 97.56 344 VAL A N 1
ATOM 2661 C CA . VAL A 1 344 ? -15.953 21.234 10.57 1 97.56 344 VAL A CA 1
ATOM 2662 C C . VAL A 1 344 ? -16.25 19.734 10.469 1 97.56 344 VAL A C 1
ATOM 2664 O O . VAL A 1 344 ? -15.695 19.047 9.617 1 97.56 344 VAL A O 1
ATOM 2667 N N . LEU A 1 345 ? -17.125 19.234 11.32 1 97.31 345 LEU A N 1
ATOM 2668 C CA . LEU A 1 345 ? -17.531 17.844 11.258 1 97.31 345 LEU A CA 1
ATOM 2669 C C . LEU A 1 345 ? -18.25 17.547 9.945 1 97.31 345 LEU A C 1
ATOM 2671 O O . LEU A 1 345 ? -18.016 16.5 9.32 1 97.31 345 LEU A O 1
ATOM 2675 N N . LEU A 1 346 ? -19.062 18.453 9.586 1 96.25 346 LEU A N 1
ATOM 2676 C CA . LEU A 1 346 ? -19.766 18.297 8.32 1 96.25 346 LEU A CA 1
ATOM 2677 C C . LEU A 1 346 ? -18.797 18.234 7.152 1 96.25 346 LEU A C 1
ATOM 2679 O O . LEU A 1 346 ? -18.938 17.391 6.266 1 96.25 346 LEU A O 1
ATOM 2683 N N . VAL A 1 347 ? -17.875 19.125 7.148 1 97.88 347 VAL A N 1
ATOM 2684 C CA . VAL A 1 347 ? -16.875 19.141 6.094 1 97.88 347 VAL A CA 1
ATOM 2685 C C . VAL A 1 347 ? -16.109 17.812 6.082 1 97.88 347 VAL A C 1
ATOM 2687 O O . VAL A 1 347 ? -15.922 17.219 5.023 1 97.88 347 VAL A O 1
ATOM 2690 N N . ALA A 1 348 ? -15.664 17.344 7.234 1 98.5 348 ALA A N 1
ATOM 2691 C CA . ALA A 1 348 ? -14.945 16.078 7.348 1 98.5 348 ALA A CA 1
ATOM 2692 C C . ALA A 1 348 ? -15.773 14.93 6.781 1 98.5 348 ALA A C 1
ATOM 2694 O O . ALA A 1 348 ? -15.258 14.109 6.008 1 98.5 348 ALA A O 1
ATOM 2695 N N . LEU A 1 349 ? -17.016 14.914 7.152 1 97.81 349 LEU A N 1
ATOM 2696 C CA . LEU A 1 349 ? -17.891 13.836 6.738 1 97.81 349 LEU A CA 1
ATOM 2697 C C . LEU A 1 349 ? -18.125 13.859 5.23 1 97.81 349 LEU A C 1
ATOM 2699 O O . LEU A 1 349 ? -18.219 12.812 4.594 1 97.81 349 LEU A O 1
ATOM 2703 N N . ARG A 1 350 ? -18.203 15.039 4.695 1 97.81 350 ARG A N 1
ATOM 2704 C CA . ARG A 1 350 ? -18.328 15.156 3.246 1 97.81 350 ARG A CA 1
ATOM 2705 C C . ARG A 1 350 ? -17.062 14.672 2.543 1 97.81 350 ARG A C 1
ATOM 2707 O O . ARG A 1 350 ? -17.141 14.039 1.49 1 97.81 350 ARG A O 1
ATOM 2714 N N . CYS A 1 351 ? -15.977 14.938 3.088 1 98.44 351 CYS A N 1
ATOM 2715 C CA . CYS A 1 351 ? -14.703 14.57 2.492 1 98.44 351 CYS A CA 1
ATOM 2716 C C . CYS A 1 351 ? -14.516 13.055 2.504 1 98.44 351 CYS A C 1
ATOM 2718 O O . CYS A 1 351 ? -13.867 12.5 1.618 1 98.44 351 CYS A O 1
ATOM 2720 N N . VAL A 1 352 ? -15.086 12.359 3.5 1 96.75 352 VAL A N 1
ATOM 2721 C CA . VAL A 1 352 ? -14.82 10.93 3.633 1 96.75 352 VAL A CA 1
ATOM 2722 C C . VAL A 1 352 ? -16.016 10.133 3.09 1 96.75 352 VAL A C 1
ATOM 2724 O O . VAL A 1 352 ? -16.219 8.977 3.463 1 96.75 352 VAL A O 1
ATOM 2727 N N . ASP A 1 353 ? -16.812 10.859 2.328 1 95.5 353 ASP A N 1
ATOM 2728 C CA . ASP A 1 353 ? -17.891 10.117 1.677 1 95.5 353 ASP A CA 1
ATOM 2729 C C . ASP A 1 353 ? -17.344 8.891 0.955 1 95.5 353 ASP A C 1
ATOM 2731 O O . ASP A 1 353 ? -16.328 8.961 0.271 1 95.5 353 ASP A O 1
ATOM 2735 N N . PRO A 1 354 ? -17.953 7.719 1.119 1 88.25 354 PRO A N 1
ATOM 2736 C CA . PRO A 1 354 ? -17.469 6.512 0.441 1 88.25 354 PRO A CA 1
ATOM 2737 C C . PRO A 1 354 ? -17.531 6.629 -1.08 1 88.25 354 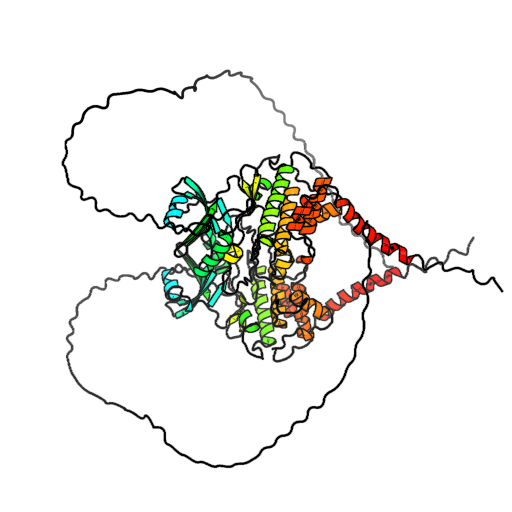PRO A C 1
ATOM 2739 O O . PRO A 1 354 ? -16.766 5.977 -1.783 1 88.25 354 PRO A O 1
ATOM 2742 N N . ASP A 1 355 ? -18.469 7.363 -1.555 1 89.56 355 ASP A N 1
ATOM 2743 C CA . ASP A 1 355 ? -18.562 7.656 -2.982 1 89.56 355 ASP A CA 1
ATOM 2744 C C . ASP A 1 355 ? -17.672 8.836 -3.357 1 89.56 355 ASP A C 1
ATOM 2746 O O . ASP A 1 355 ? -17.984 9.984 -3.049 1 89.56 355 ASP A O 1
ATOM 2750 N N . ALA A 1 356 ? -16.672 8.57 -4.047 1 90.62 356 ALA A N 1
ATOM 2751 C CA . ALA A 1 356 ? -15.656 9.562 -4.383 1 90.62 356 ALA A CA 1
ATOM 2752 C C . ALA A 1 356 ? -16.266 10.727 -5.164 1 90.62 356 ALA A C 1
ATOM 2754 O O . ALA A 1 356 ? -15.82 11.867 -5.039 1 90.62 356 ALA A O 1
ATOM 2755 N N . THR A 1 357 ? -17.25 10.477 -5.957 1 90.31 357 THR A N 1
ATOM 2756 C CA . THR A 1 357 ? -17.828 11.508 -6.812 1 90.31 357 THR A CA 1
ATOM 2757 C C . THR A 1 357 ? -18.594 12.531 -5.98 1 90.31 357 THR A C 1
ATOM 2759 O O . THR A 1 357 ? -18.844 13.648 -6.441 1 90.31 357 THR A O 1
ATOM 2762 N N . LYS A 1 358 ? -18.938 12.18 -4.812 1 95.44 358 LYS A N 1
ATOM 2763 C CA . LYS A 1 358 ? -19.703 13.062 -3.939 1 95.44 358 LYS A CA 1
ATOM 2764 C C . LYS A 1 358 ? -18.766 13.922 -3.082 1 95.44 358 LYS A C 1
ATOM 2766 O O . LYS A 1 358 ? -19.219 14.867 -2.43 1 95.44 358 LYS A O 1
ATOM 2771 N N . ARG A 1 359 ? -17.547 13.625 -3.094 1 97.25 359 ARG A N 1
ATOM 2772 C CA . ARG A 1 359 ? -16.594 14.398 -2.301 1 97.25 359 ARG A CA 1
ATOM 2773 C C . ARG A 1 359 ? -16.328 15.758 -2.941 1 97.25 359 ARG A C 1
ATOM 2775 O O . ARG A 1 359 ? -16.219 15.859 -4.164 1 97.25 359 ARG A O 1
ATOM 2782 N N . PRO A 1 360 ? -16.219 16.797 -2.166 1 97.25 360 PRO A N 1
ATOM 2783 C CA . PRO A 1 360 ? -15.953 18.125 -2.711 1 97.25 360 PRO A CA 1
ATOM 2784 C C . PRO A 1 360 ? -14.523 18.281 -3.225 1 97.25 360 PRO A C 1
ATOM 2786 O O . PRO A 1 360 ? -13.648 17.5 -2.859 1 97.25 360 PRO A O 1
ATOM 2789 N N . LYS A 1 361 ? -14.375 19.266 -4.109 1 97.31 361 LYS A N 1
ATOM 2790 C CA . LYS A 1 361 ? -13.023 19.703 -4.438 1 97.31 361 LYS A CA 1
ATOM 2791 C C . LYS A 1 361 ? -12.406 20.5 -3.291 1 97.31 361 LYS A C 1
ATOM 2793 O O . LYS A 1 361 ? -13.133 21.062 -2.467 1 97.31 361 LYS A O 1
ATOM 2798 N N . MET A 1 362 ? -11.148 20.562 -3.275 1 97.94 362 MET A N 1
ATOM 2799 C CA . MET A 1 362 ? -10.477 21.234 -2.158 1 97.94 362 MET A CA 1
ATOM 2800 C C . MET A 1 362 ? -10.844 22.719 -2.105 1 97.94 362 MET A C 1
ATOM 2802 O O . MET A 1 362 ? -10.953 23.297 -1.023 1 97.94 362 MET A O 1
ATOM 2806 N N . GLY A 1 363 ? -10.969 23.297 -3.297 1 96.81 363 GLY A N 1
ATOM 2807 C CA . GLY A 1 363 ? -11.438 24.672 -3.305 1 96.81 363 GLY A CA 1
ATOM 2808 C C . GLY A 1 363 ? -12.75 24.875 -2.576 1 96.81 363 GLY A C 1
ATOM 2809 O O . GLY A 1 363 ? -12.914 25.828 -1.828 1 96.81 363 GLY A O 1
ATOM 2810 N N . HIS A 1 364 ? -13.641 23.969 -2.816 1 97.25 364 HIS A N 1
ATOM 2811 C CA . HIS A 1 364 ? -14.938 24 -2.145 1 97.25 364 HIS A CA 1
ATOM 2812 C C . HIS A 1 364 ? -14.789 23.75 -0.648 1 97.25 364 HIS A C 1
ATOM 2814 O O . HIS A 1 364 ? -15.492 24.359 0.161 1 97.25 364 HIS A O 1
ATOM 2820 N N . VAL A 1 365 ? -13.945 22.875 -0.282 1 97.88 365 VAL A N 1
ATOM 2821 C CA . VAL A 1 365 ? -13.672 22.578 1.118 1 97.88 365 VAL A CA 1
ATOM 2822 C C . VAL A 1 365 ? -13.242 23.844 1.848 1 97.88 365 VAL A C 1
ATOM 2824 O O . VAL A 1 365 ? -13.727 24.125 2.945 1 97.88 365 VAL A O 1
ATOM 2827 N N . ILE A 1 366 ? -12.359 24.625 1.226 1 97.81 366 ILE A N 1
ATOM 2828 C CA . ILE A 1 366 ? -11.875 25.875 1.808 1 97.81 366 ILE A CA 1
ATOM 2829 C C . ILE A 1 366 ? -13.039 26.828 2.035 1 97.81 366 ILE A C 1
ATOM 2831 O O . ILE A 1 366 ? -13.148 27.438 3.102 1 97.81 366 ILE A O 1
ATOM 2835 N N . HIS A 1 367 ? -13.875 26.828 1.07 1 96.44 367 HIS A N 1
ATOM 2836 C CA . HIS A 1 367 ? -15.047 27.703 1.176 1 96.44 367 HIS A CA 1
ATOM 2837 C C . HIS A 1 367 ? -15.945 27.281 2.326 1 96.44 367 HIS A C 1
ATOM 2839 O O . HIS A 1 367 ? -16.453 28.125 3.068 1 96.44 367 HIS A O 1
ATOM 2845 N N . MET A 1 368 ? -16.125 26.047 2.453 1 95.75 368 MET A N 1
ATOM 2846 C CA . MET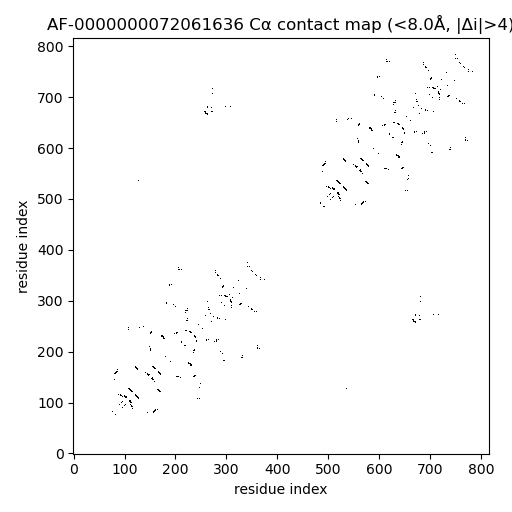 A 1 368 ? -16.969 25.516 3.514 1 95.75 368 MET A CA 1
ATOM 2847 C C . MET A 1 368 ? -16.375 25.797 4.887 1 95.75 368 MET A C 1
ATOM 2849 O O . MET A 1 368 ? -17.094 26.062 5.844 1 95.75 368 MET A O 1
ATOM 2853 N N . LEU A 1 369 ? -15.094 25.734 4.938 1 95.94 369 LEU A N 1
ATOM 2854 C CA . LEU A 1 369 ? -14.414 25.938 6.207 1 95.94 369 LEU A CA 1
ATOM 2855 C C . LEU A 1 369 ? -14.414 27.422 6.594 1 95.94 369 LEU A C 1
ATOM 2857 O O . LEU A 1 369 ? -14.453 27.75 7.781 1 95.94 369 LEU A O 1
ATOM 2861 N N . GLU A 1 370 ? -14.328 28.25 5.523 1 92.5 370 GLU A N 1
ATOM 2862 C CA . GLU A 1 370 ? -14.242 29.688 5.766 1 92.5 370 GLU A CA 1
ATOM 2863 C C . GLU A 1 370 ? -15.633 30.312 5.863 1 92.5 370 GLU A C 1
ATOM 2865 O O . GLU A 1 370 ? -15.781 31.422 6.391 1 92.5 370 GLU A O 1
ATOM 2870 N N . ALA A 1 371 ? -16.703 29.688 5.105 1 74.31 371 ALA A N 1
ATOM 2871 C CA . ALA A 1 371 ? -18.031 30.281 5.039 1 74.31 371 ALA A CA 1
ATOM 2872 C C . ALA A 1 371 ? -18.578 30.562 6.434 1 74.31 371 ALA A C 1
ATOM 2874 O O . ALA A 1 371 ? -18.406 29.75 7.348 1 74.31 371 ALA A O 1
ATOM 2875 N N . ASP A 1 372 ? -18.594 31.703 6.801 1 58.59 372 ASP A N 1
ATOM 2876 C CA . ASP A 1 372 ? -19.281 32.156 8.008 1 58.59 372 ASP A CA 1
ATOM 2877 C C . ASP A 1 372 ? -20.688 31.562 8.094 1 58.59 372 ASP A C 1
ATOM 2879 O O . ASP A 1 372 ? -21.234 31.109 7.09 1 58.59 372 ASP A O 1
ATOM 2883 N N . ASP A 1 373 ? -21.438 31.312 9.297 1 49.97 373 ASP A N 1
ATOM 2884 C CA . ASP A 1 373 ? -22.734 30.812 9.75 1 49.97 373 ASP A CA 1
ATOM 2885 C C . ASP A 1 373 ? -23.812 31.047 8.703 1 49.97 373 ASP A C 1
ATOM 2887 O O . ASP A 1 373 ? -24.969 30.641 8.891 1 49.97 373 ASP A O 1
ATOM 2891 N N . LEU A 1 374 ? -23.75 31.828 7.809 1 42.62 374 LEU A N 1
ATOM 2892 C CA . LEU A 1 374 ? -24.969 32.094 7.047 1 42.62 374 LEU A CA 1
ATOM 2893 C C . LEU A 1 374 ? -25.281 30.969 6.078 1 42.62 374 LEU A C 1
ATOM 2895 O O . LEU A 1 374 ? -26.422 30.766 5.68 1 42.62 374 LEU A O 1
ATOM 2899 N N . LEU A 1 375 ? -24.391 30.234 5.562 1 42.12 375 LEU A N 1
ATOM 2900 C CA . LEU A 1 375 ? -24.656 29.297 4.477 1 42.12 375 LEU A CA 1
ATOM 2901 C C . LEU A 1 375 ? -25.172 27.969 5.023 1 42.12 375 LEU A C 1
ATOM 2903 O O . LEU A 1 375 ? -25.594 27.094 4.262 1 42.12 375 LEU A O 1
ATOM 2907 N N . PHE A 1 376 ? -24.859 27.562 6.125 1 42.19 376 PHE A N 1
ATOM 2908 C CA . PHE A 1 376 ? -25.297 26.25 6.602 1 42.19 376 PHE A CA 1
ATOM 2909 C C . PHE A 1 376 ? -26.812 26.234 6.758 1 42.19 376 PHE A C 1
ATOM 2911 O O . PHE A 1 376 ? -27.406 25.188 7.074 1 42.19 376 PHE A O 1
ATOM 2918 N N . SER A 1 377 ? -27.5 27.297 6.781 1 39.31 377 SER A N 1
ATOM 2919 C CA . SER A 1 377 ? -28.953 27.312 6.914 1 39.31 377 SER A CA 1
ATOM 2920 C C . SER A 1 377 ? -29.625 26.656 5.707 1 39.31 377 SER A C 1
ATOM 2922 O O . SER A 1 377 ? -30.719 26.094 5.828 1 39.31 377 SER A O 1
ATOM 2924 N N . ASP A 1 378 ? -29.078 26.766 4.562 1 37.44 378 ASP A N 1
ATOM 2925 C CA . ASP A 1 378 ? -29.844 26.359 3.389 1 37.44 378 ASP A CA 1
ATOM 2926 C C . ASP A 1 378 ? -29.766 24.859 3.17 1 37.44 378 ASP A C 1
ATOM 2928 O O . ASP A 1 378 ? -30.688 24.266 2.605 1 37.44 378 ASP A O 1
ATOM 2932 N N . GLU A 1 379 ? -28.672 24.219 3.471 1 39.94 379 GLU A N 1
ATOM 2933 C CA . GLU A 1 379 ? -28.578 22.812 3.086 1 39.94 379 GLU A CA 1
ATOM 2934 C C . GLU A 1 379 ? -29.328 21.922 4.074 1 39.94 379 GLU A C 1
ATOM 2936 O O . GLU A 1 379 ? -29.562 20.75 3.797 1 39.94 379 GLU A O 1
ATOM 2941 N N . ARG A 1 380 ? -29.641 22.297 5.285 1 39.31 380 ARG A N 1
ATOM 2942 C CA . ARG A 1 380 ? -30.641 21.625 6.113 1 39.31 380 ARG A CA 1
ATOM 2943 C C . ARG A 1 380 ? -32 21.672 5.465 1 39.31 380 ARG A C 1
ATOM 2945 O O . ARG A 1 380 ? -32.875 20.859 5.785 1 39.31 380 ARG A O 1
ATOM 2952 N N . ARG A 1 381 ? -32.344 22.688 4.691 1 36.84 381 ARG A N 1
ATOM 2953 C CA . ARG A 1 381 ? -33.625 22.781 4.039 1 36.84 381 ARG A CA 1
ATOM 2954 C C . ARG A 1 381 ? -33.75 21.75 2.916 1 36.84 381 ARG A C 1
ATOM 2956 O O . ARG A 1 381 ? -34.844 21.234 2.65 1 36.84 381 ARG A O 1
ATOM 2963 N N . ILE A 1 382 ? -32.625 21.391 2.316 1 37.12 382 ILE A N 1
ATOM 2964 C CA . ILE A 1 382 ? -32.781 20.453 1.212 1 37.12 382 ILE A CA 1
ATOM 2965 C C . ILE A 1 382 ? -32.906 19.031 1.76 1 37.12 382 ILE A C 1
ATOM 2967 O O . ILE A 1 382 ? -33.688 18.234 1.245 1 37.12 382 ILE A O 1
ATOM 2971 N N . GLY A 1 383 ? -32.25 18.703 2.91 1 36.78 383 GLY A N 1
ATOM 2972 C CA . GLY A 1 383 ? -32.469 17.375 3.457 1 36.78 383 GLY A CA 1
ATOM 2973 C C . GLY A 1 383 ? -33.812 17.188 4.094 1 36.78 383 GLY A C 1
ATOM 2974 O O . GLY A 1 383 ? -34.281 16.062 4.25 1 36.78 383 GLY A O 1
ATOM 2975 N N . ARG A 1 384 ? -34.406 18.219 4.758 1 36.22 384 ARG A N 1
ATOM 2976 C CA . ARG A 1 384 ? -35.75 18.094 5.309 1 36.22 384 ARG A CA 1
ATOM 2977 C C . ARG A 1 384 ? -36.812 18.016 4.199 1 36.22 384 ARG A C 1
ATOM 2979 O O . ARG A 1 384 ? -37.844 17.406 4.375 1 36.22 384 ARG A O 1
ATOM 2986 N N . GLU A 1 385 ? -36.562 18.734 3.1 1 36.56 385 GLU A N 1
ATOM 2987 C CA . GLU A 1 385 ? -37.625 18.734 2.084 1 36.56 385 GLU A CA 1
ATOM 2988 C C . GLU A 1 385 ? -37.688 17.375 1.383 1 36.56 385 GLU A C 1
ATOM 2990 O O . GLU A 1 385 ? -38.75 16.984 0.882 1 36.56 385 GLU A O 1
ATOM 2995 N N . SER A 1 386 ? -36.594 16.625 1.325 1 35.22 386 SER A N 1
ATOM 2996 C CA . SER A 1 386 ? -36.781 15.359 0.62 1 35.22 386 SER A CA 1
ATOM 2997 C C . SER A 1 386 ? -37.531 14.352 1.498 1 35.22 386 SER A C 1
ATOM 2999 O O . SER A 1 386 ? -38.031 13.352 1 1 35.22 386 SER A O 1
ATOM 3001 N N . SER A 1 387 ? -37.438 14.5 2.846 1 34.59 387 SER A N 1
ATOM 3002 C CA . SER A 1 387 ? -38.219 13.516 3.602 1 34.59 387 SER A CA 1
ATOM 3003 C C . SER A 1 387 ? -39.688 13.828 3.557 1 34.59 387 SER A C 1
ATOM 3005 O O . SER A 1 387 ? -40.531 12.953 3.812 1 34.59 387 SER A O 1
ATOM 3007 N N . HIS A 1 388 ? -40.062 15.141 3.531 1 32.19 388 HIS A N 1
ATOM 3008 C CA . HIS A 1 388 ? -41.469 15.391 3.676 1 32.19 388 HIS A CA 1
ATOM 3009 C C . HIS A 1 388 ? -42.25 14.984 2.418 1 32.19 388 HIS A C 1
ATOM 3011 O O . HIS A 1 388 ? -43.469 14.906 2.43 1 32.19 388 HIS A O 1
ATOM 3017 N N . SER A 1 389 ? -41.562 15.117 1.269 1 33 389 SER A N 1
ATOM 3018 C CA . SER A 1 389 ? -42.438 15 0.117 1 33 389 SER A CA 1
ATOM 3019 C C . SER A 1 389 ? -42.906 13.562 -0.082 1 33 389 SER A C 1
ATOM 3021 O O . SER A 1 389 ? -43.875 13.312 -0.835 1 33 389 SER A O 1
ATOM 3023 N N . HIS A 1 390 ? -42.156 12.617 0.499 1 30.12 390 HIS A N 1
ATOM 3024 C CA . HIS A 1 390 ? -42.719 11.328 0.098 1 30.12 390 HIS A CA 1
ATOM 3025 C C . HIS A 1 390 ? -43.906 10.938 0.963 1 30.12 390 HIS A C 1
ATOM 3027 O O . HIS A 1 390 ? -44.5 9.875 0.755 1 30.12 390 HIS A O 1
ATOM 3033 N N . ARG A 1 391 ? -44.031 11.633 2.09 1 29.02 391 ARG A N 1
ATOM 3034 C CA . ARG A 1 391 ? -45.125 11.109 2.889 1 29.02 391 ARG A CA 1
ATOM 3035 C C . ARG A 1 391 ? -46.469 11.43 2.24 1 29.02 391 ARG A C 1
ATOM 3037 O O . ARG A 1 391 ? -47.438 10.68 2.404 1 29.02 391 ARG A O 1
ATOM 3044 N N . CYS A 1 392 ? -46.562 12.672 1.753 1 27.97 392 CYS A N 1
ATOM 3045 C CA . CYS A 1 392 ? -47.906 13.125 1.555 1 27.97 392 CYS A CA 1
ATOM 3046 C C . CYS A 1 392 ? -48.594 12.367 0.407 1 27.97 392 CYS A C 1
ATOM 3048 O O . CYS A 1 392 ? -49.781 12.508 0.176 1 27.97 392 CYS A O 1
ATOM 3050 N N . GLU A 1 393 ? -47.812 11.844 -0.542 1 30.23 393 GLU A N 1
ATOM 3051 C CA . GLU A 1 393 ? -48.656 11.43 -1.666 1 30.23 393 GLU A CA 1
ATOM 3052 C C . GLU A 1 393 ? -49.469 10.172 -1.326 1 30.23 393 GLU A C 1
ATOM 3054 O O . GLU A 1 393 ? -50.281 9.734 -2.115 1 30.23 393 GLU A O 1
ATOM 3059 N N . GLN A 1 394 ? -49.062 9.5 -0.311 1 27.94 394 GLN A N 1
ATOM 3060 C CA . GLN A 1 394 ? -49.812 8.25 -0.199 1 27.94 394 GLN A CA 1
ATOM 3061 C C . GLN A 1 394 ? -51.219 8.492 0.334 1 27.94 394 GLN A C 1
ATOM 3063 O O . GLN A 1 394 ? -52.094 7.645 0.184 1 27.94 394 GLN A O 1
ATOM 3068 N N . GLU A 1 395 ? -51.344 9.516 1.156 1 27.88 395 GLU A N 1
ATOM 3069 C CA . GLU A 1 395 ? -52.625 9.461 1.877 1 27.88 395 GLU A CA 1
ATOM 3070 C C . GLU A 1 395 ? -53.781 9.852 0.975 1 27.88 395 GLU A C 1
ATOM 3072 O O . GLU A 1 395 ? -54.938 9.688 1.348 1 27.88 395 GLU A O 1
ATOM 3077 N N . ASN A 1 396 ? -53.562 10.68 -0.009 1 25.3 396 ASN A N 1
ATOM 3078 C CA . ASN A 1 396 ? -54.75 11.344 -0.496 1 25.3 396 ASN A CA 1
ATOM 3079 C C . ASN A 1 396 ? -55.656 10.383 -1.267 1 25.3 396 ASN A C 1
ATOM 3081 O O . ASN A 1 396 ? -56.656 10.805 -1.865 1 25.3 396 ASN A O 1
ATOM 3085 N N . HIS A 1 397 ? -55.156 9.289 -1.787 1 25.12 397 HIS A N 1
ATOM 3086 C CA . HIS A 1 397 ? -56.125 8.688 -2.709 1 25.12 397 HIS A CA 1
ATOM 3087 C C . HIS A 1 397 ? -57.344 8.133 -1.961 1 25.12 397 HIS A C 1
ATOM 3089 O O . HIS A 1 397 ? -58.125 7.383 -2.531 1 25.12 397 HIS A O 1
ATOM 3095 N N . ALA A 1 398 ? -57.344 8.227 -0.706 1 24.27 398 ALA A N 1
ATOM 3096 C CA . ALA A 1 398 ? -58.5 7.551 -0.116 1 24.27 398 ALA A CA 1
ATOM 3097 C C . ALA A 1 398 ? -59.812 8.242 -0.511 1 24.27 398 ALA A C 1
ATOM 3099 O O . ALA A 1 398 ? -60.812 7.574 -0.783 1 24.27 398 ALA A O 1
ATOM 3100 N N . VAL A 1 399 ? -59.969 9.523 -0.263 1 23.25 399 VAL A N 1
ATOM 3101 C CA . VAL A 1 399 ? -61.312 10.031 0.038 1 23.25 399 VAL A CA 1
ATOM 3102 C C . VAL A 1 399 ? -62.031 10.391 -1.259 1 23.25 399 VAL A C 1
ATOM 3104 O O . VAL A 1 399 ? -63.094 11.008 -1.234 1 23.25 399 VAL A O 1
ATOM 3107 N N . ALA A 1 400 ? -61.562 10.242 -2.477 1 22.05 400 ALA A N 1
ATOM 3108 C CA . ALA A 1 400 ? -62.469 10.812 -3.482 1 22.05 400 ALA A CA 1
ATOM 3109 C C . ALA A 1 400 ? -63.875 10.219 -3.371 1 22.05 400 ALA A C 1
ATOM 3111 O O . ALA A 1 400 ? -64.062 9.016 -3.582 1 22.05 400 ALA A O 1
ATOM 3112 N N . LYS A 1 401 ? -64.875 11 -2.734 1 23 401 LYS A N 1
ATOM 3113 C CA . LYS A 1 401 ? -66.188 11.242 -2.137 1 23 401 LYS A CA 1
ATOM 3114 C C . LYS A 1 401 ? -67.312 10.945 -3.125 1 23 401 LYS A C 1
ATOM 3116 O O . LYS A 1 401 ? -67.125 11 -4.34 1 23 401 LYS A O 1
ATOM 3121 N N . LEU A 1 402 ? -68.688 10.859 -2.656 1 23.91 402 LEU A N 1
ATOM 3122 C CA . LEU A 1 402 ? -70.125 10.625 -2.584 1 23.91 402 LEU A CA 1
ATOM 3123 C C . LEU A 1 402 ? -70.875 11.555 -3.537 1 23.91 402 LEU A C 1
ATOM 3125 O O . LEU A 1 402 ? -72.062 11.398 -3.74 1 23.91 402 LEU A O 1
ATOM 3129 N N . GLY A 1 403 ? -70.375 12.711 -3.873 1 20.64 403 GLY A N 1
ATOM 3130 C CA . GLY A 1 403 ? -71.375 13.719 -4.102 1 20.64 403 GLY A CA 1
ATOM 3131 C C . GLY A 1 403 ? -72.125 13.539 -5.418 1 20.64 403 GLY A C 1
ATOM 3132 O O . GLY A 1 403 ? -73.188 14.172 -5.652 1 20.64 403 GLY A O 1
ATOM 3133 N N . ASP A 1 404 ? -71.625 13.188 -6.516 1 22.45 404 ASP A N 1
ATOM 3134 C CA . ASP A 1 404 ? -72.25 13.93 -7.613 1 22.45 404 ASP A CA 1
ATOM 3135 C C . ASP A 1 404 ? -73.625 13.336 -7.984 1 22.45 404 ASP A C 1
ATOM 3137 O O . ASP A 1 404 ? -73.75 12.695 -9.031 1 22.45 404 ASP A O 1
ATOM 3141 N N . LYS A 1 405 ? -74.375 12.672 -7.141 1 23.41 405 LYS A N 1
ATOM 3142 C CA . LYS A 1 405 ? -75.75 12.328 -7.543 1 23.41 405 LYS A CA 1
ATOM 3143 C C . LYS A 1 405 ? -76.625 13.578 -7.691 1 23.41 405 LYS A C 1
ATOM 3145 O O . LYS A 1 405 ? -77.812 13.484 -7.855 1 23.41 405 LYS A O 1
ATOM 3150 N N . ARG A 1 406 ? -76.312 14.727 -7.172 1 19.84 406 ARG A N 1
ATOM 3151 C CA . ARG A 1 406 ? -77.5 15.562 -7.043 1 19.84 406 ARG A CA 1
ATOM 3152 C C . ARG A 1 406 ? -78.25 15.711 -8.383 1 19.84 406 ARG A C 1
ATOM 3154 O O . ARG A 1 406 ? -79.438 15.68 -8.438 1 19.84 406 ARG A O 1
ATOM 3161 N N . LEU A 1 407 ? -77.625 16.453 -9.312 1 19.88 407 LEU A N 1
ATOM 3162 C CA . LEU A 1 407 ? -78.562 17.406 -9.977 1 19.88 407 LEU A CA 1
ATOM 3163 C C . LEU A 1 407 ? -79.312 16.719 -11.086 1 19.88 407 LEU A C 1
ATOM 3165 O O . LEU A 1 407 ? -80 17.375 -11.875 1 19.88 407 LEU A O 1
ATOM 3169 N N . GLY A 1 408 ? -79.625 15.336 -10.93 1 18.91 408 GLY A N 1
ATOM 3170 C CA . GLY A 1 408 ? -81 15.117 -11.438 1 18.91 408 GLY A CA 1
ATOM 3171 C C . GLY A 1 408 ? -82.062 15.555 -10.461 1 18.91 408 GLY A C 1
ATOM 3172 O O . GLY A 1 408 ? -81.812 15.625 -9.258 1 18.91 408 GLY A O 1
ATOM 3173 N N . MET B 1 1 ? -34.312 51.344 -15.188 1 15.8 1 MET B N 1
ATOM 3174 C CA . MET B 1 1 ? -35.469 51.219 -16.078 1 15.8 1 MET B CA 1
ATOM 3175 C C . MET B 1 1 ? -35.344 49.969 -16.953 1 15.8 1 MET B C 1
ATOM 3177 O O . MET B 1 1 ? -36.344 49.375 -17.312 1 15.8 1 MET B O 1
ATOM 3181 N N . LEU B 1 2 ? -34.25 50.094 -17.656 1 14.92 2 LEU B N 1
ATOM 3182 C CA . LEU B 1 2 ? -34.406 49.781 -19.062 1 14.92 2 LEU B CA 1
ATOM 3183 C C . LEU B 1 2 ? -35.062 48.406 -19.234 1 14.92 2 LEU B C 1
ATOM 3185 O O . LEU B 1 2 ? -34.875 47.531 -18.406 1 14.92 2 LEU B O 1
ATOM 3189 N N . LYS B 1 3 ? -35.562 48.312 -20.438 1 14.45 3 LYS B N 1
ATOM 3190 C CA . LYS B 1 3 ? -36.656 47.719 -21.203 1 14.45 3 LYS B CA 1
ATOM 3191 C C . LYS B 1 3 ? -36.469 46.188 -21.25 1 14.45 3 LYS B C 1
ATOM 3193 O O . LYS B 1 3 ? -35.438 45.656 -20.844 1 14.45 3 LYS B O 1
ATOM 3198 N N . HIS B 1 4 ? -36.562 45.812 -22.562 1 15.13 4 HIS B N 1
ATOM 3199 C CA . HIS B 1 4 ? -37.469 44.938 -23.328 1 15.13 4 HIS B CA 1
ATOM 3200 C C . HIS B 1 4 ? -37.031 43.5 -23.281 1 15.13 4 HIS B C 1
ATOM 3202 O O . HIS B 1 4 ? -36 43.188 -22.656 1 15.13 4 HIS B O 1
ATOM 3208 N N . ALA B 1 5 ? -36.719 42.906 -24.547 1 15.97 5 ALA B N 1
ATOM 3209 C CA . ALA B 1 5 ? -37.438 42 -25.438 1 15.97 5 ALA B CA 1
ATOM 3210 C C . ALA B 1 5 ? -36.969 40.562 -25.297 1 15.97 5 ALA B C 1
ATOM 3212 O O . ALA B 1 5 ? -35.844 40.312 -24.844 1 15.97 5 ALA B O 1
ATOM 3213 N N . ASP B 1 6 ? -37.688 39.438 -25.922 1 15.76 6 ASP B N 1
ATOM 3214 C CA . ASP B 1 6 ? -38.344 38.125 -26.047 1 15.76 6 ASP B CA 1
ATOM 3215 C C . ASP B 1 6 ? -37.5 37.156 -26.844 1 15.76 6 ASP B C 1
ATOM 3217 O O . ASP B 1 6 ? -37.844 35.969 -26.953 1 15.76 6 ASP B O 1
ATOM 3221 N N . THR B 1 7 ? -36.375 37.531 -27.562 1 16.41 7 THR B N 1
ATOM 3222 C CA . THR B 1 7 ? -36.438 37.062 -28.953 1 16.41 7 THR B CA 1
ATOM 3223 C C . THR B 1 7 ? -36.469 35.531 -29.016 1 16.41 7 THR B C 1
ATOM 3225 O O . THR B 1 7 ? -35.719 34.875 -28.297 1 16.41 7 THR B O 1
ATOM 3228 N N . PRO B 1 8 ? -37.188 34.875 -30.062 1 17.16 8 PRO B N 1
ATOM 3229 C CA . PRO B 1 8 ? -38.094 33.812 -30.469 1 17.16 8 PRO B CA 1
ATOM 3230 C C . PRO B 1 8 ? -37.375 32.5 -30.703 1 17.16 8 PRO B C 1
ATOM 3232 O O . PRO B 1 8 ? -36.156 32.438 -30.719 1 17.16 8 PRO B O 1
ATOM 3235 N N . LEU B 1 9 ? -38 31.594 -31.609 1 16.17 9 LEU B N 1
ATOM 3236 C CA . LEU B 1 9 ? -38.719 30.375 -32 1 16.17 9 LEU B CA 1
ATOM 3237 C C . LEU B 1 9 ? -37.844 29.516 -32.906 1 16.17 9 LEU B C 1
ATOM 3239 O O . LEU B 1 9 ? -37.812 28.297 -32.781 1 16.17 9 LEU B O 1
ATOM 3243 N N . PRO B 1 10 ? -37.219 30.031 -34.094 1 15.55 10 PRO B N 1
ATOM 3244 C CA . PRO B 1 10 ? -37.688 29.406 -35.344 1 15.55 10 PRO B CA 1
ATOM 3245 C C . PRO B 1 10 ? -37.156 27.984 -35.531 1 15.55 10 PRO B C 1
ATOM 3247 O O . PRO B 1 10 ? -36.125 27.625 -34.969 1 15.55 10 PRO B O 1
ATOM 3250 N N . PHE B 1 11 ? -38.031 27.016 -36.188 1 16.36 11 PHE B N 1
ATOM 3251 C CA . PHE B 1 11 ? -38.469 25.688 -36.594 1 16.36 11 PHE B CA 1
ATOM 3252 C C . PHE B 1 11 ? -37.5 25.062 -37.594 1 16.36 11 PHE B C 1
ATOM 3254 O O . PHE B 1 11 ? -36.969 23.969 -37.344 1 16.36 11 PHE B O 1
ATOM 3261 N N . PRO B 1 12 ? -37.875 25.016 -38.969 1 15.83 12 PRO B N 1
ATOM 3262 C CA . PRO B 1 12 ? -38.281 23.828 -39.75 1 15.83 12 PRO B CA 1
ATOM 3263 C C . PRO B 1 12 ? -37.125 23.266 -40.594 1 15.83 12 PRO B C 1
ATOM 3265 O O . PRO B 1 12 ? -36.938 22.047 -40.656 1 15.83 12 PRO B O 1
ATOM 3268 N N . ARG B 1 13 ? -36.562 23.969 -41.719 1 14.55 13 ARG B N 1
ATOM 3269 C CA . ARG B 1 13 ? -36.906 23.734 -43.094 1 14.55 13 ARG B CA 1
ATOM 3270 C C . ARG B 1 13 ? -36.156 22.547 -43.656 1 14.55 13 ARG B C 1
ATOM 3272 O O . ARG B 1 13 ? -35.062 22.219 -43.156 1 14.55 13 ARG B O 1
ATOM 3279 N N . ASN B 1 14 ? -36.469 21.984 -45.094 1 14.47 14 ASN B N 1
ATOM 3280 C CA . ASN B 1 14 ? -36.844 20.984 -46.094 1 14.47 14 ASN B CA 1
ATOM 3281 C C . ASN B 1 14 ? -35.625 20.516 -46.875 1 14.47 14 ASN B C 1
ATOM 3283 O O . ASN B 1 14 ? -35.406 19.312 -47.031 1 14.47 14 ASN B O 1
ATOM 3287 N N . THR B 1 15 ? -35 21.188 -48 1 15.05 15 THR B N 1
ATOM 3288 C CA . THR B 1 15 ? -35.25 20.891 -49.406 1 15.05 15 THR B CA 1
ATOM 3289 C C . THR B 1 15 ? -34.25 19.859 -49.906 1 15.05 15 THR B C 1
ATOM 3291 O O . THR B 1 15 ? -33.219 19.625 -49.281 1 15.05 15 THR B O 1
ATOM 3294 N N . GLY B 1 16 ? -34.062 19.672 -51.438 1 14.88 16 GLY B N 1
ATOM 3295 C CA . GLY B 1 16 ? -34.25 18.938 -52.688 1 14.88 16 GLY B CA 1
ATOM 3296 C C . GLY B 1 16 ? -33 18.281 -53.188 1 14.88 16 GLY B C 1
ATOM 3297 O O . GLY B 1 16 ? -32.906 17.047 -53.281 1 14.88 16 GLY B O 1
ATOM 3298 N N . ASN B 1 17 ? -32.344 18.672 -54.438 1 14.5 17 ASN B N 1
ATOM 3299 C CA . ASN B 1 17 ? -32.438 18.125 -55.812 1 14.5 17 ASN B CA 1
ATOM 3300 C C . ASN B 1 17 ? -31.234 17.266 -56.156 1 14.5 17 ASN B C 1
ATOM 3302 O O . ASN B 1 17 ? -31.391 16.125 -56.594 1 14.5 17 ASN B O 1
ATOM 3306 N N . ARG B 1 18 ? -30.031 17.781 -56.938 1 14.28 18 ARG B N 1
ATOM 3307 C CA . ARG B 1 18 ? -29.766 17.672 -58.375 1 14.28 18 ARG B CA 1
ATOM 3308 C C . ARG B 1 18 ? -28.781 16.531 -58.656 1 14.28 18 ARG B C 1
ATOM 3310 O O . ARG B 1 18 ? -27.922 16.219 -57.844 1 14.28 18 ARG B O 1
ATOM 3317 N N . ALA B 1 19 ? -28.781 15.914 -60 1 14.81 19 ALA B N 1
ATOM 3318 C CA . ALA B 1 19 ? -28.688 14.805 -60.938 1 14.81 19 ALA B CA 1
ATOM 3319 C C . ALA B 1 19 ? -27.234 14.516 -61.312 1 14.81 19 ALA B C 1
ATOM 3321 O O . ALA B 1 19 ? -26.922 13.453 -61.844 1 14.81 19 ALA B O 1
ATOM 3322 N N . PHE B 1 20 ? -26.125 15.32 -61.125 1 14.64 20 PHE B N 1
ATOM 3323 C CA . PHE B 1 20 ? -25.469 15.375 -62.438 1 14.64 20 PHE B CA 1
ATOM 3324 C C . PHE B 1 20 ? -24.812 14.039 -62.781 1 14.64 20 PHE B C 1
ATOM 3326 O O . PHE B 1 20 ? -24.375 13.32 -61.875 1 14.64 20 PHE B O 1
ATOM 3333 N N . SER B 1 21 ? -24.578 13.727 -64.062 1 14.46 21 SER B N 1
ATOM 3334 C CA . SER B 1 21 ? -24.578 12.805 -65.188 1 14.46 21 SER B CA 1
ATOM 3335 C C . SER B 1 21 ? -23.266 12.039 -65.312 1 14.46 21 SER B C 1
ATOM 3337 O O . SER B 1 21 ? -23.266 10.844 -65.625 1 14.46 21 SER B O 1
ATOM 3339 N N . GLY B 1 22 ? -22.047 12.672 -65.312 1 14.34 22 GLY B N 1
ATOM 3340 C CA . GLY B 1 22 ? -21.422 12.391 -66.562 1 14.34 22 GLY B CA 1
ATOM 3341 C C . GLY B 1 22 ? -20.875 10.977 -66.688 1 14.34 22 GLY B C 1
ATOM 3342 O O . GLY B 1 22 ? -20.703 10.297 -65.688 1 14.34 22 GLY B O 1
ATOM 3343 N N . THR B 1 23 ? -20.25 10.648 -67.812 1 15.04 23 THR B N 1
ATOM 3344 C CA . THR B 1 23 ? -20.188 9.711 -68.938 1 15.04 23 THR B CA 1
ATOM 3345 C C . THR B 1 23 ? -19.109 8.664 -68.688 1 15.04 23 THR B C 1
ATOM 3347 O O . THR B 1 23 ? -19.344 7.461 -68.812 1 15.04 23 THR B O 1
ATOM 3350 N N . GLY B 1 24 ? -17.766 9.023 -68.75 1 14.56 24 GLY B N 1
ATOM 3351 C CA . GLY B 1 24 ? -17.156 8.438 -69.938 1 14.56 24 GLY B CA 1
ATOM 3352 C C . GLY B 1 24 ? -16.688 7.012 -69.75 1 14.56 24 GLY B C 1
ATOM 3353 O O . GLY B 1 24 ? -16.578 6.555 -68.562 1 14.56 24 GLY B O 1
ATOM 3354 N N . SER B 1 25 ? -15.789 6.547 -70.625 1 14.78 25 SER B N 1
ATOM 3355 C CA . SER B 1 25 ? -15.688 5.418 -71.562 1 14.78 25 SER B CA 1
ATOM 3356 C C . SER B 1 25 ? -14.82 4.309 -71 1 14.78 25 SER B C 1
ATOM 3358 O O . SER B 1 25 ? -15.227 3.146 -70.938 1 14.78 25 SER B O 1
ATOM 3360 N N . PRO B 1 26 ? -13.352 4.41 -71 1 15.52 26 PRO B N 1
ATOM 3361 C CA . PRO B 1 26 ? -12.883 3.541 -72.125 1 15.52 26 PRO B CA 1
ATOM 3362 C C . PRO B 1 26 ? -12.617 2.111 -71.625 1 15.52 26 PRO B C 1
ATOM 3364 O O . PRO B 1 26 ? -12.578 1.847 -70.438 1 15.52 26 PRO B O 1
ATOM 3367 N N . PRO B 1 27 ? -11.523 1.571 -72.312 1 15.95 27 PRO B N 1
ATOM 3368 C CA . PRO B 1 27 ? -11.453 0.363 -73.125 1 15.95 27 PRO B CA 1
ATOM 3369 C C . PRO B 1 27 ? -10.914 -0.844 -72.375 1 15.95 27 PRO B C 1
ATOM 3371 O O . PRO B 1 27 ? -10.484 -0.709 -71.188 1 15.95 27 PRO B O 1
ATOM 3374 N N . PRO B 1 28 ? -9.688 -1.277 -72.875 1 15.64 28 PRO B N 1
ATOM 3375 C CA . PRO B 1 28 ? -9.5 -2.57 -73.5 1 15.64 28 PRO B CA 1
ATOM 3376 C C . PRO B 1 28 ? -8.914 -3.631 -72.562 1 15.64 28 PRO B C 1
ATOM 3378 O O . PRO B 1 28 ? -8.539 -3.32 -71.438 1 15.64 28 PRO B O 1
ATOM 3381 N N . ARG B 1 29 ? -7.672 -4.184 -73 1 14.66 29 ARG B N 1
ATOM 3382 C CA . ARG B 1 29 ? -7.418 -5.5 -73.562 1 14.66 29 ARG B CA 1
ATOM 3383 C C . ARG B 1 29 ? -6.707 -6.41 -72.562 1 14.66 29 ARG B C 1
ATOM 3385 O O . ARG B 1 29 ? -7.227 -7.473 -72.25 1 14.66 29 ARG B O 1
ATOM 3392 N N . SER B 1 30 ? -5.223 -6.531 -72.688 1 14.72 30 SER B N 1
ATOM 3393 C CA . SER B 1 30 ? -4.543 -7.648 -73.312 1 14.72 30 SER B CA 1
ATOM 3394 C C . SER B 1 30 ? -3.98 -8.625 -72.312 1 14.72 30 SER B C 1
ATOM 3396 O O . SER B 1 30 ? -3.891 -8.305 -71.125 1 14.72 30 SER B O 1
ATOM 3398 N N . SER B 1 31 ? -2.836 -9.453 -72.688 1 14.95 31 SER B N 1
ATOM 3399 C CA . SER B 1 31 ? -2.453 -10.82 -73 1 14.95 31 SER B CA 1
ATOM 3400 C C . SER B 1 31 ? -1.538 -11.406 -71.938 1 14.95 31 SER B C 1
ATOM 3402 O O . SER B 1 31 ? -1.813 -12.477 -71.438 1 14.95 31 SER B O 1
ATOM 3404 N N . SER B 1 32 ? -0.112 -11.219 -72 1 15.15 32 SER B N 1
ATOM 3405 C CA . SER B 1 32 ? 0.821 -12.242 -72.5 1 15.15 32 SER B CA 1
ATOM 3406 C C . SER B 1 32 ? 1.415 -13.016 -71.312 1 15.15 32 SER B C 1
ATOM 3408 O O . SER B 1 32 ? 1.366 -12.555 -70.188 1 15.15 32 SER B O 1
ATOM 3410 N N . ARG B 1 33 ? 2.561 -13.938 -71.562 1 15.61 33 ARG B N 1
ATOM 3411 C CA . ARG B 1 33 ? 3.072 -15.305 -71.625 1 15.61 33 ARG B CA 1
ATOM 3412 C C . ARG B 1 33 ? 4.07 -15.562 -70.5 1 15.61 33 ARG B C 1
ATOM 3414 O O . ARG B 1 33 ? 4.004 -16.594 -69.812 1 15.61 33 ARG B O 1
ATOM 3421 N N . ASP B 1 34 ? 5.32 -14.844 -70.312 1 14.87 34 ASP B N 1
ATOM 3422 C CA . ASP B 1 34 ? 6.594 -15.484 -70.625 1 14.87 34 ASP B CA 1
ATOM 3423 C C . ASP B 1 34 ? 7.152 -16.219 -69.438 1 14.87 34 ASP B C 1
ATOM 3425 O O . ASP B 1 34 ? 6.793 -15.914 -68.312 1 14.87 34 ASP B O 1
ATOM 3429 N N . SER B 1 35 ? 8.508 -16.969 -69.562 1 15.31 35 SER B N 1
ATOM 3430 C CA . SER B 1 35 ? 9.258 -18.219 -69.562 1 15.31 35 SER B CA 1
ATOM 3431 C C . SER B 1 35 ? 10.102 -18.359 -68.312 1 15.31 35 SER B C 1
ATOM 3433 O O . SER B 1 35 ? 10.094 -19.406 -67.625 1 15.31 35 SER B O 1
ATOM 3435 N N . SER B 1 36 ? 11.266 -17.578 -68 1 15.23 36 SER B N 1
ATOM 3436 C CA . SER B 1 36 ? 12.617 -18.109 -68.062 1 15.23 36 SER B CA 1
ATOM 3437 C C . SER B 1 36 ? 13.047 -18.688 -66.75 1 15.23 36 SER B C 1
ATOM 3439 O O . SER B 1 36 ? 12.508 -18.328 -65.688 1 15.23 36 SER B O 1
ATOM 3441 N N . ARG B 1 37 ? 14.359 -19.453 -66.562 1 16.03 37 ARG B N 1
ATOM 3442 C CA . ARG B 1 37 ? 15.102 -20.672 -66.25 1 16.03 37 ARG B CA 1
ATOM 3443 C C . ARG B 1 37 ? 15.766 -20.562 -64.875 1 16.03 37 ARG B C 1
ATOM 3445 O O . ARG B 1 37 ? 15.664 -21.484 -64.062 1 16.03 37 ARG B O 1
ATOM 3452 N N . ASP B 1 38 ? 16.828 -19.594 -64.5 1 15.79 38 ASP B N 1
ATOM 3453 C CA . ASP B 1 38 ? 18.219 -20.016 -64.375 1 15.79 38 ASP B CA 1
ATOM 3454 C C . ASP B 1 38 ? 18.5 -20.5 -62.938 1 15.79 38 ASP B C 1
ATOM 3456 O O . ASP B 1 38 ? 17.797 -20.125 -62 1 15.79 38 ASP B O 1
ATOM 3460 N N . ARG B 1 39 ? 19.875 -21.125 -62.594 1 15.38 39 ARG B N 1
ATOM 3461 C CA . ARG B 1 39 ? 20.656 -22.219 -62.031 1 15.38 39 ARG B CA 1
ATOM 3462 C C . ARG B 1 39 ? 21.172 -21.844 -60.625 1 15.38 39 ARG B C 1
ATOM 3464 O O . ARG B 1 39 ? 22.234 -21.234 -60.5 1 15.38 39 ARG B O 1
ATOM 3471 N N . LYS B 1 40 ? 20.734 -20.969 -59.781 1 16.33 40 LYS B N 1
ATOM 3472 C CA . LYS B 1 40 ? 21.719 -20.453 -58.844 1 16.33 40 LYS B CA 1
ATOM 3473 C C . LYS B 1 40 ? 22.438 -21.594 -58.125 1 16.33 40 LYS B C 1
ATOM 3475 O O . LYS B 1 40 ? 21.797 -22.547 -57.688 1 16.33 40 LYS B O 1
ATOM 3480 N N . ILE B 1 41 ? 23.875 -21.438 -57.719 1 15.12 41 ILE B N 1
ATOM 3481 C CA . ILE B 1 41 ? 25.156 -22.094 -57.531 1 15.12 41 ILE B CA 1
ATOM 3482 C C . ILE B 1 41 ? 25.156 -22.844 -56.188 1 15.12 41 ILE B C 1
ATOM 3484 O O . ILE B 1 41 ? 24.641 -22.344 -55.188 1 15.12 41 ILE B O 1
ATOM 3488 N N . GLU B 1 42 ? 25.797 -24.188 -56.062 1 16.56 42 GLU B N 1
ATOM 3489 C CA . GLU B 1 42 ? 26.094 -25.453 -55.406 1 16.56 42 GLU B CA 1
ATOM 3490 C C . GLU B 1 42 ? 27.109 -25.266 -54.281 1 16.56 42 GLU B C 1
ATOM 3492 O O . GLU B 1 42 ? 27.531 -26.25 -53.656 1 16.56 42 GLU B O 1
ATOM 3497 N N . HIS B 1 43 ? 27.266 -24.156 -53.469 1 15.52 43 HIS B N 1
ATOM 3498 C CA . HIS B 1 43 ? 28.609 -24.031 -52.906 1 15.52 43 HIS B CA 1
ATOM 3499 C C . HIS B 1 43 ? 28.984 -25.281 -52.094 1 15.52 43 HIS B C 1
ATOM 3501 O O . HIS B 1 43 ? 28.281 -25.625 -51.125 1 15.52 43 HIS B O 1
ATOM 3507 N N . ARG B 1 44 ? 29.969 -26.25 -52.438 1 15.98 44 ARG B N 1
ATOM 3508 C CA . ARG B 1 44 ? 30.547 -27.578 -52.281 1 15.98 44 ARG B CA 1
ATOM 3509 C C . ARG B 1 44 ? 31.469 -27.625 -51.062 1 15.98 44 ARG B C 1
ATOM 3511 O O . ARG B 1 44 ? 31.438 -28.609 -50.312 1 15.98 44 ARG B O 1
ATOM 3518 N N . VAL B 1 45 ? 32.625 -26.734 -50.75 1 15.25 45 VAL B N 1
ATOM 3519 C CA . VAL B 1 45 ? 34 -27.219 -50.781 1 15.25 45 VAL B CA 1
ATOM 3520 C C . VAL B 1 45 ? 34.281 -28.078 -49.562 1 15.25 45 VAL B C 1
ATOM 3522 O O . VAL B 1 45 ? 33.562 -28 -48.562 1 15.25 45 VAL B O 1
ATOM 3525 N N . VAL B 1 46 ? 35.781 -28.266 -48.906 1 15.88 46 VAL B N 1
ATOM 3526 C CA . VAL B 1 46 ? 36.938 -29.141 -49.125 1 15.88 46 VAL B CA 1
ATOM 3527 C C . VAL B 1 46 ? 37.312 -29.781 -47.781 1 15.88 46 VAL B C 1
ATOM 3529 O O . VAL B 1 46 ? 37.219 -29.156 -46.719 1 15.88 46 VAL B O 1
ATOM 3532 N N . PHE B 1 47 ? 37.906 -31.156 -47.625 1 15.91 47 PHE B N 1
ATOM 3533 C CA . PHE B 1 47 ? 38.219 -32.375 -46.938 1 15.91 47 PHE B CA 1
ATOM 3534 C C . PHE B 1 47 ? 39.594 -32.312 -46.25 1 15.91 47 PHE B C 1
ATOM 3536 O O . PHE B 1 47 ? 40.031 -33.25 -45.625 1 15.91 47 PHE B O 1
ATOM 3543 N N . SER B 1 48 ? 40.312 -31.141 -46.094 1 15.76 48 SER B N 1
ATOM 3544 C CA . SER B 1 48 ? 41.688 -31.516 -46.25 1 15.76 48 SER B CA 1
ATOM 3545 C C . SER B 1 48 ? 42.156 -32.438 -45.125 1 15.76 48 SER B C 1
ATOM 3547 O O . SER B 1 48 ? 41.594 -32.438 -44.031 1 15.76 48 SER B O 1
ATOM 3549 N N . ASP B 1 49 ? 43.531 -33.031 -45.281 1 15.92 49 ASP B N 1
ATOM 3550 C CA . ASP B 1 49 ? 44.406 -34.188 -45.188 1 15.92 49 ASP B CA 1
ATOM 3551 C C . ASP B 1 49 ? 45.094 -34.25 -43.844 1 15.92 49 ASP B C 1
ATOM 3553 O O . ASP B 1 49 ? 45.156 -33.25 -43.125 1 15.92 49 ASP B O 1
ATOM 3557 N N . ARG B 1 50 ? 46.156 -35.344 -43.562 1 15.33 50 ARG B N 1
ATOM 3558 C CA . ARG B 1 50 ? 46.688 -36.438 -42.75 1 15.33 50 ARG B CA 1
ATOM 3559 C C . ARG B 1 50 ? 47.938 -36.031 -42 1 15.33 50 ARG B C 1
ATOM 3561 O O . ARG B 1 50 ? 48.562 -36.844 -41.344 1 15.33 50 ARG B O 1
ATOM 3568 N N . ALA B 1 51 ? 48.594 -34.812 -42.062 1 15.98 51 ALA B N 1
ATOM 3569 C CA . ALA B 1 51 ? 50.031 -35 -42.031 1 15.98 51 ALA B CA 1
ATOM 3570 C C . ALA B 1 51 ? 50.469 -35.656 -40.719 1 15.98 51 ALA B C 1
ATOM 3572 O O . ALA B 1 51 ? 49.875 -35.375 -39.656 1 15.98 51 ALA B O 1
ATOM 3573 N N . SER B 1 52 ? 51.625 -36.312 -40.688 1 15.52 52 SER B N 1
ATOM 3574 C CA . SER B 1 52 ? 52.406 -37.406 -40.125 1 15.52 52 SER B CA 1
ATOM 3575 C C . SER B 1 52 ? 52.969 -37.062 -38.781 1 15.52 52 SER B C 1
ATOM 3577 O O . SER B 1 52 ? 52.781 -37.812 -37.812 1 15.52 52 SER B O 1
ATOM 3579 N N . SER B 1 53 ? 54.281 -36.5 -38.688 1 15.69 53 SER B N 1
ATOM 3580 C CA . SER B 1 53 ? 55.438 -37.25 -38.25 1 15.69 53 SER B CA 1
ATOM 3581 C C . SER B 1 53 ? 55.719 -37.094 -36.781 1 15.69 53 SER B C 1
ATOM 3583 O O . SER B 1 53 ? 55.844 -38.062 -36.031 1 15.69 53 SER B O 1
ATOM 3585 N N . GLY B 1 54 ? 56.656 -36.062 -36.344 1 15.59 54 GLY B N 1
ATOM 3586 C CA . GLY B 1 54 ? 57.969 -36.344 -35.812 1 15.59 54 GLY B CA 1
ATOM 3587 C C . GLY B 1 54 ? 57.969 -36.562 -34.312 1 15.59 54 GLY B C 1
ATOM 3588 O O . GLY B 1 54 ? 56.969 -36.281 -33.625 1 15.59 54 GLY B O 1
ATOM 3589 N N . GLU B 1 55 ? 59.219 -36.688 -33.625 1 16.59 55 GLU B N 1
ATOM 3590 C CA . GLU B 1 55 ? 60.031 -37.562 -32.781 1 16.59 55 GLU B CA 1
ATOM 3591 C C . GLU B 1 55 ? 60 -37.094 -31.312 1 16.59 55 GLU B C 1
ATOM 3593 O O . GLU B 1 55 ? 59.938 -37.938 -30.406 1 16.59 55 GLU B O 1
ATOM 3598 N N . SER B 1 56 ? 60.25 -35.781 -31.047 1 17.31 56 SER B N 1
ATOM 3599 C CA . SER B 1 56 ? 61.375 -35.656 -30.141 1 17.31 56 SER B CA 1
ATOM 3600 C C . SER B 1 56 ? 61 -36.125 -28.734 1 17.31 56 SER B C 1
ATOM 3602 O O . SER B 1 56 ? 59.844 -36.031 -28.328 1 17.31 56 SER B O 1
ATOM 3604 N N . ARG B 1 57 ? 62.125 -36.594 -27.969 1 17.45 57 ARG B N 1
ATOM 3605 C CA . ARG B 1 57 ? 62.5 -37.469 -26.875 1 17.45 57 ARG B CA 1
ATOM 3606 C C . ARG B 1 57 ? 62.094 -36.906 -25.531 1 17.45 57 ARG B C 1
ATOM 3608 O O . ARG B 1 57 ? 61.812 -35.719 -25.422 1 17.45 57 ARG B O 1
ATOM 3615 N N . GLY B 1 58 ? 62.25 -37.75 -24.391 1 16.61 58 GLY B N 1
ATOM 3616 C CA . GLY B 1 58 ? 61.719 -38.281 -23.141 1 16.61 58 GLY B CA 1
ATOM 3617 C C . GLY B 1 58 ? 62.125 -37.469 -21.922 1 16.61 58 GLY B C 1
ATOM 3618 O O . GLY B 1 58 ? 61.688 -37.75 -20.812 1 16.61 58 GLY B O 1
ATOM 3619 N N . THR B 1 59 ? 63.094 -36.406 -21.984 1 19.05 59 THR B N 1
ATOM 3620 C CA . THR B 1 59 ? 63.906 -36.531 -20.781 1 19.05 59 THR B CA 1
ATOM 3621 C C . THR B 1 59 ? 63.062 -36.25 -19.531 1 19.05 59 THR B C 1
ATOM 3623 O O . THR B 1 59 ? 62.25 -35.312 -19.531 1 19.05 59 THR B O 1
ATOM 3626 N N . ALA B 1 60 ? 63.156 -37.156 -18.469 1 17.52 60 ALA B N 1
ATOM 3627 C CA . ALA B 1 60 ? 62.5 -37.594 -17.25 1 17.52 60 ALA B CA 1
ATOM 3628 C C . ALA B 1 60 ? 62.719 -36.625 -16.125 1 17.52 60 ALA B C 1
ATOM 3630 O O . ALA B 1 60 ? 62.219 -36.812 -15 1 17.52 60 ALA B O 1
ATOM 3631 N N . SER B 1 61 ? 63.312 -35.406 -16.328 1 19.48 61 SER B N 1
ATOM 3632 C CA . SER B 1 61 ? 63.969 -35 -15.078 1 19.48 61 SER B CA 1
ATOM 3633 C C . SER B 1 61 ? 62.938 -34.875 -13.945 1 19.48 61 SER B C 1
ATOM 3635 O O . SER B 1 61 ? 61.844 -34.406 -14.148 1 19.48 61 SER B O 1
ATOM 3637 N N . GLY B 1 62 ? 63.125 -35.688 -12.859 1 17.91 62 GLY B N 1
ATOM 3638 C CA . GLY B 1 62 ? 62.406 -36.062 -11.641 1 17.91 62 GLY B CA 1
ATOM 3639 C C . GLY B 1 62 ? 62.188 -34.906 -10.695 1 17.91 62 GLY B C 1
ATOM 3640 O O . GLY B 1 62 ? 61.812 -35.094 -9.539 1 17.91 62 GLY B O 1
ATOM 3641 N N . CYS B 1 63 ? 62.156 -33.656 -11.133 1 18.59 63 CYS B N 1
ATOM 3642 C CA . CYS B 1 63 ? 62.312 -32.719 -10.031 1 18.59 63 CYS B CA 1
ATOM 3643 C C . CYS B 1 63 ? 61.25 -32.938 -8.961 1 18.59 63 CYS B C 1
ATOM 3645 O O . CYS B 1 63 ? 60.062 -33.125 -9.273 1 18.59 63 CYS B O 1
ATOM 3647 N N . GLU B 1 64 ? 61.656 -33.312 -7.734 1 19.88 64 GLU B N 1
ATOM 3648 C CA . GLU B 1 64 ? 61 -33.625 -6.453 1 19.88 64 GLU B CA 1
ATOM 3649 C C . GLU B 1 64 ? 60.156 -32.469 -5.977 1 19.88 64 GLU B C 1
ATOM 3651 O O . GLU B 1 64 ? 60.688 -31.406 -5.605 1 19.88 64 GLU B O 1
ATOM 3656 N N . THR B 1 65 ? 59.25 -31.875 -6.742 1 18.45 65 THR B N 1
ATOM 3657 C CA . THR B 1 65 ? 58.625 -30.672 -6.199 1 18.45 65 THR B CA 1
ATOM 3658 C C . THR B 1 65 ? 57.844 -31 -4.926 1 18.45 65 THR B C 1
ATOM 3660 O O . THR B 1 65 ? 57.062 -31.938 -4.906 1 18.45 65 THR B O 1
ATOM 3663 N N . ALA B 1 66 ? 58.312 -30.531 -3.719 1 21.66 66 ALA B N 1
ATOM 3664 C CA . ALA B 1 66 ? 57.812 -30.578 -2.357 1 21.66 66 ALA B CA 1
ATOM 3665 C C . ALA B 1 66 ? 56.344 -30.094 -2.316 1 21.66 66 ALA B C 1
ATOM 3667 O O . ALA B 1 66 ? 56 -29.062 -2.904 1 21.66 66 ALA B O 1
ATOM 3668 N N . SER B 1 67 ? 55.344 -31.016 -2.182 1 20 67 SER B N 1
ATOM 3669 C CA . SER B 1 67 ? 53.906 -30.875 -2.152 1 20 67 SER B CA 1
ATOM 3670 C C . SER B 1 67 ? 53.469 -29.969 -1.004 1 20 67 SER B C 1
ATOM 3672 O O . SER B 1 67 ? 53.594 -30.328 0.165 1 20 67 SER B O 1
ATOM 3674 N N . PHE B 1 68 ? 53.844 -28.656 -0.986 1 21.64 68 PHE B N 1
ATOM 3675 C CA . PHE B 1 68 ? 53.25 -27.891 0.089 1 21.64 68 PHE B CA 1
ATOM 3676 C C . PHE B 1 68 ? 51.719 -28.109 0.131 1 21.64 68 PHE B C 1
ATOM 3678 O O . PHE B 1 68 ? 51.031 -27.938 -0.88 1 21.64 68 PHE B O 1
ATOM 3685 N N . GLY B 1 69 ? 51.219 -29.031 0.901 1 21.67 69 GLY B N 1
ATOM 3686 C CA . GLY B 1 69 ? 49.812 -29.406 1.149 1 21.67 69 GLY B CA 1
ATOM 3687 C C . GLY B 1 69 ? 48.938 -28.219 1.459 1 21.67 69 GLY B C 1
ATOM 3688 O O . GLY B 1 69 ? 48.938 -27.719 2.586 1 21.67 69 GLY B O 1
ATOM 3689 N N . SER B 1 70 ? 48.969 -27.062 0.733 1 25.06 70 SER B N 1
ATOM 3690 C CA . SER B 1 70 ? 48.094 -25.922 1.002 1 25.06 70 SER B CA 1
ATOM 3691 C C . SER B 1 70 ? 46.625 -26.359 1.077 1 25.06 70 SER B C 1
ATOM 3693 O O . SER B 1 70 ? 46.062 -26.812 0.084 1 25.06 70 SER B O 1
ATOM 3695 N N . GLY B 1 71 ? 46.156 -26.969 2.178 1 26.77 71 GLY B N 1
ATOM 3696 C CA . GLY B 1 71 ? 44.75 -27.312 2.404 1 26.77 71 GLY B CA 1
ATOM 3697 C C . GLY B 1 71 ? 43.781 -26.219 2 1 26.77 71 GLY B C 1
ATOM 3698 O O . GLY B 1 71 ? 43.812 -25.125 2.568 1 26.77 71 GLY B O 1
ATOM 3699 N N . SER B 1 72 ? 43.562 -25.938 0.791 1 28.38 72 SER B N 1
ATOM 3700 C CA . SER B 1 72 ? 42.562 -25.047 0.254 1 28.38 72 SER B CA 1
ATOM 3701 C C . SER B 1 72 ? 41.219 -25.219 0.979 1 28.38 72 SER B C 1
ATOM 3703 O O . SER B 1 72 ? 40.531 -26.234 0.802 1 28.38 72 SER B O 1
ATOM 3705 N N . VAL B 1 73 ? 41.219 -25 2.309 1 32.31 73 VAL B N 1
ATOM 3706 C CA . VAL B 1 73 ? 39.906 -24.938 2.955 1 32.31 73 VAL B CA 1
ATOM 3707 C C . VAL B 1 73 ? 38.938 -24.203 2.047 1 32.31 73 VAL B C 1
ATOM 3709 O O . VAL B 1 73 ? 39.156 -23.062 1.646 1 32.31 73 VAL B O 1
ATOM 3712 N N . GLY B 1 74 ? 38.312 -24.828 1.139 1 32.75 74 GLY B N 1
ATOM 3713 C CA . GLY B 1 74 ? 37.219 -24.266 0.38 1 32.75 74 GLY B CA 1
ATOM 3714 C C . GLY B 1 74 ? 36.375 -23.297 1.194 1 32.75 74 GLY B C 1
ATOM 3715 O O . GLY B 1 74 ? 36.469 -23.281 2.424 1 32.75 74 GLY B O 1
ATOM 3716 N N . PRO B 1 75 ? 36.125 -22.203 0.695 1 35.25 75 PRO B N 1
ATOM 3717 C CA . PRO B 1 75 ? 35.344 -21.25 1.479 1 35.25 75 PRO B CA 1
ATOM 3718 C C . PRO B 1 75 ? 34.312 -21.938 2.381 1 35.25 75 PRO B C 1
ATOM 3720 O O . PRO B 1 75 ? 33.812 -23 2.041 1 35.25 75 PRO B O 1
ATOM 3723 N N . GLU B 1 76 ? 34.562 -22.078 3.639 1 36.94 76 GLU B N 1
ATOM 3724 C CA . GLU B 1 76 ? 33.562 -22.5 4.605 1 36.94 76 GLU B CA 1
ATOM 3725 C C . GLU B 1 76 ? 32.156 -22.172 4.121 1 36.94 76 GLU B C 1
ATOM 3727 O O . GLU B 1 76 ? 31.781 -21 4.02 1 36.94 76 GLU B O 1
ATOM 3732 N N . VAL B 1 77 ? 31.578 -22.766 3.084 1 43.5 77 VAL B N 1
ATOM 3733 C CA . VAL B 1 77 ? 30.156 -22.719 2.756 1 43.5 77 VAL B CA 1
ATOM 3734 C C . VAL B 1 77 ? 29.328 -22.688 4.039 1 43.5 77 VAL B C 1
ATOM 3736 O O . VAL B 1 77 ? 29.422 -23.594 4.863 1 43.5 77 VAL B O 1
ATOM 3739 N N . SER B 1 78 ? 29.281 -21.547 4.715 1 50.44 78 SER B N 1
ATOM 3740 C CA . SER B 1 78 ? 28.484 -21.344 5.914 1 50.44 78 SER B CA 1
ATOM 3741 C C . SER B 1 78 ? 27.078 -21.922 5.746 1 50.44 78 SER B C 1
ATOM 3743 O O . SER B 1 78 ? 26.312 -21.484 4.883 1 50.44 78 SER B O 1
ATOM 3745 N N . HIS B 1 79 ? 26.969 -23.219 5.852 1 66.5 79 HIS B N 1
ATOM 3746 C CA . HIS B 1 79 ? 25.719 -23.984 5.836 1 66.5 79 HIS B CA 1
ATOM 3747 C C . HIS B 1 79 ? 24.766 -23.484 6.922 1 66.5 79 HIS B C 1
ATOM 3749 O O . HIS B 1 79 ? 25.172 -23.25 8.055 1 66.5 79 HIS B O 1
ATOM 3755 N N . LEU B 1 80 ? 23.812 -22.891 6.492 1 67.31 80 LEU B N 1
ATOM 3756 C CA . LEU B 1 80 ? 22.641 -22.656 7.332 1 67.31 80 LEU B CA 1
ATOM 3757 C C . LEU B 1 80 ? 21.812 -23.922 7.492 1 67.31 80 LEU B C 1
ATOM 3759 O O . LEU B 1 80 ? 21.906 -24.844 6.664 1 67.31 80 LEU B O 1
ATOM 3763 N N . GLY B 1 81 ? 21.859 -24.703 8.539 1 76 81 GLY B N 1
ATOM 3764 C CA . GLY B 1 81 ? 20.984 -25.859 8.711 1 76 81 GLY B CA 1
ATOM 3765 C C . GLY B 1 81 ? 19.969 -26 7.602 1 76 81 GLY B C 1
ATOM 3766 O O . GLY B 1 81 ? 19.609 -27.125 7.219 1 76 81 GLY B O 1
ATOM 3767 N N . TRP B 1 82 ? 19.578 -24.938 6.891 1 84.44 82 TRP B N 1
ATOM 3768 C CA . TRP B 1 82 ? 18.5 -24.984 5.895 1 84.44 82 TRP B CA 1
ATOM 3769 C C . TRP B 1 82 ? 19 -24.469 4.547 1 84.44 82 TRP B C 1
ATOM 3771 O O . TRP B 1 82 ? 18.344 -24.656 3.523 1 84.44 82 TRP B O 1
ATOM 3781 N N . GLY B 1 83 ? 20.172 -23.828 4.535 1 90 83 GLY B N 1
ATOM 3782 C CA . GLY B 1 83 ? 20.672 -23.203 3.328 1 90 83 GLY B CA 1
ATOM 3783 C C . GLY B 1 83 ? 22.125 -22.781 3.449 1 90 83 GLY B C 1
ATOM 3784 O O . GLY B 1 83 ? 22.906 -23.375 4.191 1 90 83 GLY B O 1
ATOM 3785 N N . ARG B 1 84 ? 22.453 -21.859 2.539 1 90.12 84 ARG B N 1
ATOM 3786 C CA . ARG B 1 84 ? 23.844 -21.438 2.439 1 90.12 84 ARG B CA 1
ATOM 3787 C C . ARG B 1 84 ? 23.953 -19.906 2.492 1 90.12 84 ARG B C 1
ATOM 3789 O O . ARG B 1 84 ? 23.047 -19.203 2.072 1 90.12 84 ARG B O 1
ATOM 3796 N N . TRP B 1 85 ? 25.047 -19.594 3.121 1 91.75 85 TRP B N 1
ATOM 3797 C CA . TRP B 1 85 ? 25.438 -18.188 3.012 1 91.75 85 TRP B CA 1
ATOM 3798 C C . TRP B 1 85 ? 26.25 -17.938 1.746 1 91.75 85 TRP B C 1
ATOM 3800 O O . TRP B 1 85 ? 27.188 -18.688 1.456 1 91.75 85 TRP B O 1
ATOM 3810 N N . TYR B 1 86 ? 25.844 -16.922 1.024 1 94.94 86 TYR B N 1
ATOM 3811 C CA . TYR B 1 86 ? 26.562 -16.578 -0.197 1 94.94 86 TYR B CA 1
ATOM 3812 C C . TYR B 1 86 ? 27.312 -15.273 -0.032 1 94.94 86 TYR B C 1
ATOM 3814 O O . TYR B 1 86 ? 26.859 -14.375 0.684 1 94.94 86 TYR B O 1
ATOM 3822 N N . THR B 1 87 ? 28.391 -15.148 -0.666 1 94.69 87 THR B N 1
ATOM 3823 C CA . THR B 1 87 ? 29.094 -13.875 -0.731 1 94.69 87 THR B CA 1
ATOM 3824 C C . THR B 1 87 ? 28.578 -13.039 -1.901 1 94.69 87 THR B C 1
ATOM 3826 O O . THR B 1 87 ? 28 -13.57 -2.852 1 94.69 87 THR B O 1
ATOM 3829 N N . LEU B 1 88 ? 28.812 -11.781 -1.785 1 94.25 88 LEU B N 1
ATOM 3830 C CA . LEU B 1 88 ? 28.438 -10.891 -2.881 1 94.25 88 LEU B CA 1
ATOM 3831 C C . LEU B 1 88 ? 29.172 -11.273 -4.16 1 94.25 88 LEU B C 1
ATOM 3833 O O . LEU B 1 88 ? 28.594 -11.266 -5.246 1 94.25 88 LEU B O 1
ATOM 3837 N N . ARG B 1 89 ? 30.406 -11.602 -4.066 1 95.38 89 ARG B N 1
ATOM 3838 C CA . ARG B 1 89 ? 31.234 -11.977 -5.215 1 95.38 89 ARG B CA 1
ATOM 3839 C C . ARG B 1 89 ? 30.641 -13.195 -5.93 1 95.38 89 ARG B C 1
ATOM 3841 O O . ARG B 1 89 ? 30.594 -13.227 -7.16 1 95.38 89 ARG B O 1
ATOM 3848 N N . GLU B 1 90 ? 30.25 -14.18 -5.176 1 95.62 90 GLU B N 1
ATOM 3849 C CA . GLU B 1 90 ? 29.641 -15.375 -5.734 1 95.62 90 GLU B CA 1
ATOM 3850 C C . GLU B 1 90 ? 28.375 -15.031 -6.52 1 95.62 90 GLU B C 1
ATOM 3852 O O . GLU B 1 90 ? 28.156 -15.547 -7.617 1 95.62 90 GLU B O 1
ATOM 3857 N N . LEU B 1 91 ? 27.547 -14.172 -5.957 1 96.69 91 LEU B N 1
ATOM 3858 C CA . LEU B 1 91 ? 26.266 -13.836 -6.582 1 96.69 91 LEU B CA 1
ATOM 3859 C C . LEU B 1 91 ? 26.484 -12.906 -7.777 1 96.69 91 LEU B C 1
ATOM 3861 O O . LEU B 1 91 ? 25.734 -12.984 -8.758 1 96.69 91 LEU B O 1
ATOM 3865 N N . GLU B 1 92 ? 27.484 -12.078 -7.73 1 96.25 92 GLU B N 1
ATOM 3866 C CA . GLU B 1 92 ? 27.859 -11.273 -8.891 1 96.25 92 GLU B CA 1
ATOM 3867 C C . GLU B 1 92 ? 28.328 -12.148 -10.047 1 96.25 92 GLU B C 1
ATOM 3869 O O . GLU B 1 92 ? 27.969 -11.906 -11.203 1 96.25 92 GLU B O 1
ATOM 3874 N N . ALA B 1 93 ? 29.094 -13.062 -9.688 1 96.44 93 ALA B N 1
ATOM 3875 C CA . ALA B 1 93 ? 29.562 -14.008 -10.703 1 96.44 93 ALA B CA 1
ATOM 3876 C C . ALA B 1 93 ? 28.391 -14.789 -11.305 1 96.44 93 ALA B C 1
ATOM 3878 O O . ALA B 1 93 ? 28.328 -14.969 -12.523 1 96.44 93 ALA B O 1
ATOM 3879 N N . ALA B 1 94 ? 27.531 -15.203 -10.469 1 97.12 94 ALA B N 1
ATOM 3880 C CA . ALA B 1 94 ? 26.391 -16.016 -10.906 1 97.12 94 ALA B CA 1
ATOM 3881 C C . ALA B 1 94 ? 25.453 -15.211 -11.805 1 97.12 94 ALA B C 1
ATOM 3883 O O . ALA B 1 94 ? 24.828 -15.766 -12.703 1 97.12 94 ALA B O 1
ATOM 3884 N N . THR B 1 95 ? 25.359 -13.906 -11.578 1 97.25 95 THR B N 1
ATOM 3885 C CA . THR B 1 95 ? 24.375 -13.07 -12.266 1 97.25 95 THR B CA 1
ATOM 3886 C C . THR B 1 95 ? 25.062 -12.156 -13.273 1 97.25 95 THR B C 1
ATOM 3888 O O . THR B 1 95 ? 24.438 -11.234 -13.797 1 97.25 95 THR B O 1
ATOM 3891 N N . ASN B 1 96 ? 26.344 -12.375 -13.523 1 95.31 96 ASN B N 1
ATOM 3892 C CA . ASN B 1 96 ? 27.125 -11.508 -14.391 1 95.31 96 ASN B CA 1
ATOM 3893 C C . ASN B 1 96 ? 27.078 -10.055 -13.93 1 95.31 96 ASN B C 1
ATOM 3895 O O . ASN B 1 96 ? 26.797 -9.156 -14.727 1 95.31 96 ASN B O 1
ATOM 3899 N N . GLY B 1 97 ? 27.281 -9.922 -12.633 1 93.56 97 GLY B N 1
ATOM 3900 C CA . GLY B 1 97 ? 27.344 -8.586 -12.055 1 93.56 97 GLY B CA 1
ATOM 3901 C C . GLY B 1 97 ? 25.984 -7.938 -11.891 1 93.56 97 GLY B C 1
ATOM 3902 O O . GLY B 1 97 ? 25.844 -6.73 -12.094 1 93.56 97 GLY B O 1
ATOM 3903 N N . LEU B 1 98 ? 24.953 -8.742 -11.688 1 90.81 98 LEU B N 1
ATOM 3904 C CA . LEU B 1 98 ? 23.594 -8.227 -11.547 1 90.81 98 LEU B CA 1
ATOM 3905 C C . LEU B 1 98 ? 23.219 -7.367 -12.758 1 90.81 98 LEU B C 1
ATOM 3907 O O . LEU B 1 98 ? 22.703 -6.262 -12.594 1 90.81 98 LEU B O 1
ATOM 3911 N N . CYS B 1 99 ? 23.453 -7.898 -13.867 1 90.5 99 CYS B N 1
ATOM 3912 C CA . CYS B 1 99 ? 23.25 -7.145 -15.102 1 90.5 99 CYS B CA 1
ATOM 3913 C C . CYS B 1 99 ? 21.766 -7.121 -15.484 1 90.5 99 CYS B C 1
ATOM 3915 O O . CYS B 1 99 ? 21.031 -8.039 -15.141 1 90.5 99 CYS B O 1
ATOM 3917 N N . GLU B 1 100 ? 21.344 -6.215 -16.281 1 87.12 100 GLU B N 1
ATOM 3918 C CA . GLU B 1 100 ? 19.953 -5.984 -16.672 1 87.12 100 GLU B CA 1
ATOM 3919 C C . GLU B 1 100 ? 19.438 -7.137 -17.531 1 87.12 100 GLU B C 1
ATOM 3921 O O . GLU B 1 100 ? 18.266 -7.504 -17.422 1 87.12 100 GLU B O 1
ATOM 3926 N N . GLU B 1 101 ? 20.25 -7.695 -18.297 1 90.62 101 GLU B N 1
ATOM 3927 C CA . GLU B 1 101 ? 19.859 -8.781 -19.203 1 90.62 101 GLU B CA 1
ATOM 3928 C C . GLU B 1 101 ? 19.391 -10.008 -18.406 1 90.62 101 GLU B C 1
ATOM 3930 O O . GLU B 1 101 ? 18.656 -10.844 -18.938 1 90.62 101 GLU B O 1
ATOM 3935 N N . ASN B 1 102 ? 19.812 -10.078 -17.188 1 94 102 ASN B N 1
ATOM 3936 C CA . ASN B 1 102 ? 19.484 -11.242 -16.375 1 94 102 ASN B CA 1
ATOM 3937 C C . ASN B 1 102 ? 18.297 -10.953 -15.453 1 94 102 ASN B C 1
ATOM 3939 O O . ASN B 1 102 ? 17.922 -11.797 -14.641 1 94 102 ASN B O 1
ATOM 3943 N N . VAL B 1 103 ? 17.672 -9.781 -15.547 1 91.25 103 VAL B N 1
ATOM 3944 C CA . VAL B 1 103 ? 16.516 -9.438 -14.719 1 91.25 103 VAL B CA 1
ATOM 3945 C C . VAL B 1 103 ? 15.297 -10.242 -15.164 1 91.25 103 VAL B C 1
ATOM 3947 O O . VAL B 1 103 ? 14.953 -10.266 -16.344 1 91.25 103 VAL B O 1
ATOM 3950 N N . ILE B 1 104 ? 14.672 -10.93 -14.297 1 91.38 104 ILE B N 1
ATOM 3951 C CA . ILE B 1 104 ? 13.508 -11.742 -14.633 1 91.38 104 ILE B CA 1
ATOM 3952 C C . ILE B 1 104 ? 12.281 -11.211 -13.898 1 91.38 104 ILE B C 1
ATOM 3954 O O . ILE B 1 104 ? 11.164 -11.695 -14.109 1 91.38 104 ILE B O 1
ATOM 3958 N N . GLY B 1 105 ? 12.453 -10.344 -13.039 1 85.38 105 GLY B N 1
ATOM 3959 C CA . GLY B 1 105 ? 11.344 -9.734 -12.32 1 85.38 105 GLY B CA 1
ATOM 3960 C C . GLY B 1 105 ? 11.742 -8.492 -11.547 1 85.38 105 GLY B C 1
ATOM 3961 O O . GLY B 1 105 ? 12.883 -8.383 -11.086 1 85.38 105 GLY B O 1
ATOM 3962 N N . GLU B 1 106 ? 10.828 -7.59 -11.445 1 79.81 106 GLU B N 1
ATOM 3963 C CA . GLU B 1 106 ? 11.008 -6.375 -10.656 1 79.81 106 GLU B CA 1
ATOM 3964 C C . GLU B 1 106 ? 9.727 -5.992 -9.93 1 79.81 106 GLU B C 1
ATOM 3966 O O . GLU B 1 106 ? 8.633 -6.09 -10.492 1 79.81 106 GLU B O 1
ATOM 3971 N N . GLY B 1 107 ? 9.883 -5.664 -8.641 1 70.31 107 GLY B N 1
ATOM 3972 C CA . GLY B 1 107 ? 8.734 -5.234 -7.863 1 70.31 107 GLY B CA 1
ATOM 3973 C C . GLY B 1 107 ? 9.109 -4.375 -6.672 1 70.31 107 GLY B C 1
ATOM 3974 O O . GLY B 1 107 ? 10.234 -3.875 -6.586 1 70.31 107 GLY B O 1
ATOM 3975 N N . GLY B 1 108 ? 8.141 -4.105 -5.828 1 65.81 108 GLY B N 1
ATOM 3976 C CA . G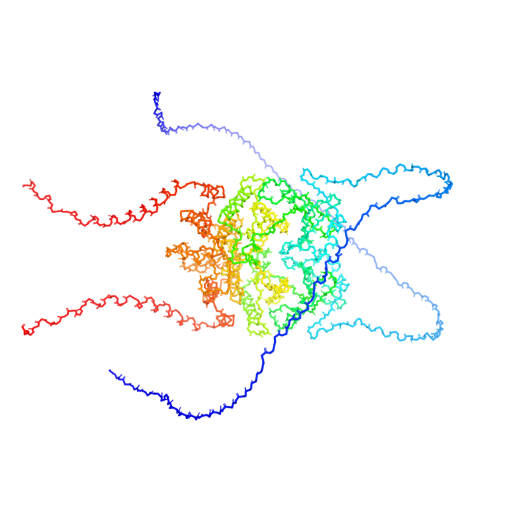LY B 1 108 ? 8.32 -3.229 -4.684 1 65.81 108 GLY B CA 1
ATOM 3977 C C . GLY B 1 108 ? 9.344 -3.748 -3.693 1 65.81 108 GLY B C 1
ATOM 3978 O O . GLY B 1 108 ? 9.938 -2.973 -2.936 1 65.81 108 GLY B O 1
ATOM 3979 N N . TYR B 1 109 ? 9.625 -4.996 -3.754 1 71.94 109 TYR B N 1
ATOM 3980 C CA . TYR B 1 109 ? 10.539 -5.574 -2.773 1 71.94 109 TYR B CA 1
ATOM 3981 C C . TYR B 1 109 ? 11.961 -5.633 -3.322 1 71.94 109 TYR B C 1
ATOM 3983 O O . TYR B 1 109 ? 12.922 -5.809 -2.564 1 71.94 109 TYR B O 1
ATOM 3991 N N . GLY B 1 110 ? 12 -5.605 -4.695 1 79.5 110 GLY B N 1
ATOM 3992 C CA . GLY B 1 110 ? 13.344 -5.66 -5.246 1 79.5 110 GLY B CA 1
ATOM 3993 C C . GLY B 1 110 ? 13.383 -6.188 -6.668 1 79.5 110 GLY B C 1
ATOM 3994 O O . GLY B 1 110 ? 12.352 -6.238 -7.348 1 79.5 110 GLY B O 1
ATOM 3995 N N . ILE B 1 111 ? 14.633 -6.488 -7.055 1 84.94 111 ILE B N 1
ATOM 3996 C CA . ILE B 1 111 ? 14.883 -6.973 -8.406 1 84.94 111 ILE B CA 1
ATOM 3997 C C . ILE B 1 111 ? 15.336 -8.43 -8.359 1 84.94 111 ILE B C 1
ATOM 3999 O O . ILE B 1 111 ? 16.156 -8.797 -7.508 1 84.94 111 ILE B O 1
ATOM 4003 N N . VAL B 1 112 ? 14.805 -9.164 -9.234 1 93.31 112 VAL B N 1
ATOM 4004 C CA . VAL B 1 112 ? 15.148 -10.578 -9.281 1 93.31 112 VAL B CA 1
ATOM 4005 C C . VAL B 1 112 ? 15.984 -10.867 -10.531 1 93.31 112 VAL B C 1
ATOM 4007 O O . VAL B 1 112 ? 15.602 -10.5 -11.641 1 93.31 112 VAL B O 1
ATOM 4010 N N . TYR B 1 113 ? 17.125 -11.539 -10.367 1 94.88 113 TYR B N 1
ATOM 4011 C CA . TYR B 1 113 ? 18.047 -11.883 -11.445 1 94.88 113 TYR B CA 1
ATOM 4012 C C . TYR B 1 113 ? 18.125 -13.398 -11.625 1 94.88 113 TYR B C 1
ATOM 4014 O O . TYR B 1 113 ? 18.172 -14.141 -10.648 1 94.88 113 TYR B O 1
ATOM 4022 N N . ARG B 1 114 ? 18.172 -13.758 -12.867 1 97.38 114 ARG B N 1
ATOM 4023 C CA . ARG B 1 114 ? 18.562 -15.133 -13.156 1 97.38 114 ARG B CA 1
ATOM 4024 C C . ARG B 1 114 ? 20.062 -15.32 -12.992 1 97.38 114 ARG B C 1
ATOM 4026 O O . ARG B 1 114 ? 20.844 -14.461 -13.391 1 97.38 114 ARG B O 1
ATOM 4033 N N . GLY B 1 115 ? 20.406 -16.406 -12.336 1 97.38 115 GLY B N 1
ATOM 4034 C CA . GLY B 1 115 ? 21.828 -16.703 -12.133 1 97.38 115 GLY B CA 1
ATOM 4035 C C . GLY B 1 115 ? 22.156 -18.172 -12.281 1 97.38 115 GLY B C 1
ATOM 4036 O O . GLY B 1 115 ? 21.266 -19.016 -12.234 1 97.38 115 GLY B O 1
ATOM 4037 N N . VAL B 1 116 ? 23.484 -18.406 -12.523 1 97.75 116 VAL B N 1
ATOM 4038 C CA . VAL B 1 116 ? 24.031 -19.75 -12.523 1 97.75 116 VAL B CA 1
ATOM 4039 C C . VAL B 1 116 ? 25.219 -19.828 -11.578 1 97.75 116 VAL B C 1
ATOM 4041 O O . VAL B 1 116 ? 26.234 -19.141 -11.781 1 97.75 116 VAL B O 1
ATOM 4044 N N . LEU B 1 117 ? 25.078 -20.641 -10.609 1 95.94 117 LEU B N 1
ATOM 4045 C CA . LEU B 1 117 ? 26.156 -20.797 -9.641 1 95.94 117 LEU B CA 1
ATOM 4046 C C . LEU B 1 117 ? 27.328 -21.547 -10.242 1 95.94 117 LEU B C 1
ATOM 4048 O O . LEU B 1 117 ? 27.234 -22.078 -11.352 1 95.94 117 LEU B O 1
ATOM 4052 N N . GLY B 1 118 ? 28.469 -21.594 -9.539 1 92.88 118 GLY B N 1
ATOM 4053 C CA . GLY B 1 118 ? 29.688 -22.25 -10.016 1 92.88 118 GLY B CA 1
ATOM 4054 C C . GLY B 1 118 ? 29.484 -23.703 -10.352 1 92.88 118 GLY B C 1
ATOM 4055 O O . GLY B 1 118 ? 30.156 -24.25 -11.234 1 92.88 118 GLY B O 1
ATOM 4056 N N . ASP B 1 119 ? 28.547 -24.328 -9.703 1 93.44 119 ASP B N 1
ATOM 4057 C CA . ASP B 1 119 ? 28.312 -25.75 -9.914 1 93.44 119 ASP B CA 1
ATOM 4058 C C . ASP B 1 119 ? 27.281 -25.969 -11.031 1 93.44 119 ASP B C 1
ATOM 4060 O O . ASP B 1 119 ? 26.859 -27.094 -11.266 1 93.44 119 ASP B O 1
ATOM 4064 N N . GLY B 1 120 ? 26.812 -24.938 -11.648 1 94.75 120 GLY B N 1
ATOM 4065 C CA . GLY B 1 120 ? 25.891 -25.047 -12.766 1 94.75 120 GLY B CA 1
ATOM 4066 C C . GLY B 1 120 ? 24.438 -24.906 -12.352 1 94.75 120 GLY B C 1
ATOM 4067 O O . GLY B 1 120 ? 23.547 -24.859 -13.203 1 94.75 120 GLY B O 1
ATOM 4068 N N . THR B 1 121 ? 24.234 -24.797 -11.117 1 95.19 121 THR B N 1
ATOM 4069 C CA . THR B 1 121 ? 22.875 -24.703 -10.617 1 95.19 121 THR B CA 1
ATOM 4070 C C . THR B 1 121 ? 22.25 -23.359 -11.008 1 95.19 121 THR B C 1
ATOM 4072 O O . THR B 1 121 ? 22.844 -22.312 -10.781 1 95.19 121 THR B O 1
ATOM 4075 N N . LYS B 1 122 ? 21.062 -23.469 -11.594 1 97.25 122 LYS B N 1
ATOM 4076 C CA . LYS B 1 122 ? 20.312 -22.25 -11.906 1 97.25 122 LYS B CA 1
ATOM 4077 C C . LYS B 1 122 ? 19.578 -21.734 -10.672 1 97.25 122 LYS B C 1
ATOM 4079 O O . LYS B 1 122 ? 18.984 -22.5 -9.922 1 97.25 122 LYS B O 1
ATOM 4084 N N . VAL B 1 123 ? 19.656 -20.391 -10.5 1 97.75 123 VAL B N 1
ATOM 4085 C CA . VAL B 1 123 ? 19.031 -19.797 -9.32 1 97.75 123 VAL B CA 1
ATOM 4086 C C . VAL B 1 123 ? 18.375 -18.469 -9.695 1 97.75 123 VAL B C 1
ATOM 4088 O O . VAL B 1 123 ? 18.625 -17.922 -10.766 1 97.75 123 VAL B O 1
ATOM 4091 N N . ALA B 1 124 ? 17.469 -18.047 -8.883 1 97.75 124 ALA B N 1
ATOM 4092 C CA . ALA B 1 124 ? 16.922 -16.688 -8.898 1 97.75 124 ALA B CA 1
ATOM 4093 C C . ALA B 1 124 ? 17.422 -15.883 -7.711 1 97.75 124 ALA B C 1
ATOM 4095 O O . ALA B 1 124 ? 17.266 -16.297 -6.559 1 97.75 124 ALA B O 1
ATOM 4096 N N . VAL B 1 125 ? 18.016 -14.766 -7.965 1 96.94 125 VAL B N 1
ATOM 4097 C CA . VAL B 1 125 ? 18.609 -13.922 -6.93 1 96.94 125 VAL B CA 1
ATOM 4098 C C . VAL B 1 125 ? 17.781 -12.633 -6.789 1 96.94 125 VAL B C 1
ATOM 4100 O O . VAL B 1 125 ? 17.734 -11.828 -7.719 1 96.94 125 VAL B O 1
ATOM 4103 N N . LYS B 1 126 ? 17.188 -12.492 -5.625 1 92.69 126 LYS B N 1
ATOM 4104 C CA . LYS B 1 126 ? 16.438 -11.273 -5.352 1 92.69 126 LYS B CA 1
ATOM 4105 C C . LYS B 1 126 ? 17.281 -10.273 -4.562 1 92.69 126 LYS B C 1
ATOM 4107 O O . LYS B 1 126 ? 17.688 -10.555 -3.436 1 92.69 126 LYS B O 1
ATOM 4112 N N . ASN B 1 127 ? 17.562 -9.203 -5.203 1 89.88 127 ASN B N 1
ATOM 4113 C CA . ASN B 1 127 ? 18.234 -8.094 -4.543 1 89.88 127 ASN B CA 1
ATOM 4114 C C . ASN B 1 127 ? 17.234 -7.152 -3.877 1 89.88 127 ASN B C 1
ATOM 4116 O O . ASN B 1 127 ? 16.5 -6.43 -4.562 1 89.88 127 ASN B O 1
ATOM 4120 N N . LEU B 1 128 ? 17.141 -7.223 -2.529 1 82.62 128 LEU B N 1
ATOM 4121 C CA . LEU B 1 128 ? 16.141 -6.457 -1.789 1 82.62 128 LEU B CA 1
ATOM 4122 C C . LEU B 1 128 ? 16.484 -4.973 -1.791 1 82.62 128 LEU B C 1
ATOM 4124 O O . LEU B 1 128 ? 17.656 -4.602 -1.653 1 82.62 128 LEU B O 1
ATOM 4128 N N . LEU B 1 129 ? 15.359 -4.266 -2.072 1 67.06 129 LEU B N 1
ATOM 4129 C CA . LEU B 1 129 ? 15.492 -2.812 -2.094 1 67.06 129 LEU B CA 1
ATOM 4130 C C . LEU B 1 129 ? 15.016 -2.201 -0.782 1 67.06 129 LEU B C 1
ATOM 4132 O O . LEU B 1 129 ? 14.148 -2.768 -0.11 1 67.06 129 LEU B O 1
ATOM 4136 N N . ASN B 1 130 ? 15.555 -1.196 -0.228 1 56.88 130 ASN B N 1
ATOM 4137 C CA . ASN B 1 130 ? 15.078 -0.4 0.896 1 56.88 130 ASN B CA 1
ATOM 4138 C C . ASN B 1 130 ? 15.477 -1.018 2.232 1 56.88 130 ASN B C 1
ATOM 4140 O O . ASN B 1 130 ? 14.727 -0.936 3.207 1 56.88 130 ASN B O 1
ATOM 4144 N N . ASN B 1 131 ? 16.469 -1.854 2.242 1 54.56 131 ASN B N 1
ATOM 4145 C CA . ASN B 1 131 ? 16.844 -2.463 3.514 1 54.56 131 ASN B CA 1
ATOM 4146 C C . ASN B 1 131 ? 17.812 -1.577 4.301 1 54.56 131 ASN B C 1
ATOM 4148 O O . ASN B 1 131 ? 18.484 -2.047 5.223 1 54.56 131 ASN B O 1
ATOM 4152 N N . ARG B 1 132 ? 18.062 -0.354 3.844 1 51.16 132 ARG B N 1
ATOM 4153 C CA . ARG B 1 132 ? 19.219 0.368 4.375 1 51.16 132 ARG B CA 1
ATOM 4154 C C . ARG B 1 132 ? 19.047 0.661 5.863 1 51.16 132 ARG B C 1
ATOM 4156 O O . ARG B 1 132 ? 20.016 0.822 6.59 1 51.16 132 ARG B O 1
ATOM 4163 N N . GLY B 1 133 ? 17.859 0.097 6.344 1 54.59 133 GLY B N 1
ATOM 4164 C CA . GLY B 1 133 ? 17.766 0.397 7.762 1 54.59 133 GLY B CA 1
ATOM 4165 C C . GLY B 1 133 ? 17.594 -0.839 8.625 1 54.59 133 GLY B C 1
ATOM 4166 O O . GLY B 1 133 ? 17.641 -0.758 9.852 1 54.59 133 GLY B O 1
ATOM 4167 N N . GLN B 1 134 ? 17.453 -1.908 7.969 1 57.91 134 GLN B N 1
ATOM 4168 C CA . GLN B 1 134 ? 17.234 -3.074 8.82 1 57.91 134 GLN B CA 1
ATOM 4169 C C . GLN B 1 134 ? 18.562 -3.635 9.328 1 57.91 134 GLN B C 1
ATOM 4171 O O . GLN B 1 134 ? 19.484 -3.846 8.547 1 57.91 134 GLN B O 1
ATOM 4176 N N . ALA B 1 135 ? 18.625 -3.67 10.625 1 61.56 135 ALA B N 1
ATOM 4177 C CA . ALA B 1 135 ? 19.781 -4.281 11.273 1 61.56 135 ALA B CA 1
ATOM 4178 C C . ALA B 1 135 ? 20.031 -5.688 10.734 1 61.56 135 ALA B C 1
ATOM 4180 O O . ALA B 1 135 ? 19.078 -6.434 10.461 1 61.56 135 ALA B O 1
ATOM 4181 N N . GLU B 1 136 ? 21.188 -5.961 10.461 1 72.62 136 GLU B N 1
ATOM 4182 C CA . GLU B 1 136 ? 21.625 -7.246 9.93 1 72.62 136 GLU B CA 1
ATOM 4183 C C . GLU B 1 136 ? 21.062 -8.406 10.75 1 72.62 136 GLU B C 1
ATOM 4185 O O . GLU B 1 136 ? 20.641 -9.414 10.188 1 72.62 136 GLU B O 1
ATOM 4190 N N . LYS B 1 137 ? 21 -8.234 12.016 1 73.81 137 LYS B N 1
ATOM 4191 C CA . LYS B 1 137 ? 20.531 -9.297 12.898 1 73.81 137 LYS B CA 1
ATOM 4192 C C . LYS B 1 137 ? 19.047 -9.602 12.664 1 73.81 137 LYS B C 1
ATOM 4194 O O . LYS B 1 137 ? 18.656 -10.766 12.578 1 73.81 137 LYS B O 1
ATOM 4199 N N . GLU B 1 138 ? 18.297 -8.547 12.547 1 74.44 138 GLU B N 1
ATOM 4200 C CA . GLU B 1 138 ? 16.859 -8.719 12.328 1 74.44 138 GLU B CA 1
ATOM 4201 C C . GLU B 1 138 ? 16.578 -9.383 10.977 1 74.44 138 GLU B C 1
ATOM 4203 O O . GLU B 1 138 ? 15.711 -10.242 10.875 1 74.44 138 GLU B O 1
ATOM 4208 N N . PHE B 1 139 ? 17.391 -8.961 10.094 1 80.69 139 PHE B N 1
ATOM 4209 C CA . PHE B 1 139 ? 17.25 -9.555 8.766 1 80.69 139 PHE B CA 1
ATOM 4210 C C . PHE B 1 139 ? 17.516 -11.055 8.812 1 80.69 139 PHE B C 1
ATOM 4212 O O . PHE B 1 139 ? 16.734 -11.836 8.266 1 80.69 139 PHE B O 1
ATOM 4219 N N . LYS B 1 140 ? 18.5 -11.453 9.547 1 81.75 140 LYS B N 1
ATOM 4220 C CA . LYS B 1 140 ? 18.906 -12.852 9.617 1 81.75 140 LYS B CA 1
ATOM 4221 C C . LYS B 1 140 ? 17.844 -13.695 10.328 1 81.75 140 LYS B C 1
ATOM 4223 O O . LYS B 1 140 ? 17.562 -14.82 9.906 1 81.75 140 LYS B O 1
ATOM 4228 N N . VAL B 1 141 ? 17.281 -13.18 11.258 1 79.44 141 VAL B N 1
ATOM 4229 C CA . VAL B 1 141 ? 16.266 -13.891 12.016 1 79.44 141 VAL B CA 1
ATOM 4230 C C . VAL B 1 141 ? 15.047 -14.156 11.133 1 79.44 141 VAL B C 1
ATOM 4232 O O . VAL B 1 141 ? 14.516 -15.266 11.117 1 79.44 141 VAL B O 1
ATOM 4235 N N . GLU B 1 142 ? 14.703 -13.156 10.422 1 79.31 142 GLU B N 1
ATOM 4236 C CA . GLU B 1 142 ? 13.531 -13.273 9.562 1 79.31 142 GLU B CA 1
ATOM 4237 C C . GLU B 1 142 ? 13.797 -14.227 8.398 1 79.31 142 GLU B C 1
ATOM 4239 O O . GLU B 1 142 ? 12.914 -15 8.016 1 79.31 142 GLU B O 1
ATOM 4244 N N . VAL B 1 143 ? 14.977 -14.188 7.961 1 87.06 143 VAL B N 1
ATOM 4245 C CA . VAL B 1 143 ? 15.328 -15.023 6.824 1 87.06 143 VAL B CA 1
ATOM 4246 C C . VAL B 1 143 ? 15.375 -16.484 7.254 1 87.06 143 VAL B C 1
ATOM 4248 O O . VAL B 1 143 ? 15.039 -17.391 6.477 1 87.06 143 VAL B O 1
ATOM 4251 N N . GLU B 1 144 ? 15.734 -16.766 8.422 1 84.69 144 GLU B N 1
ATOM 4252 C CA . GLU B 1 144 ? 15.797 -18.125 8.938 1 84.69 144 GLU B CA 1
ATOM 4253 C C . GLU B 1 144 ? 14.414 -18.766 8.977 1 84.69 144 GLU B C 1
ATOM 4255 O O . GLU B 1 144 ? 14.266 -19.953 8.703 1 84.69 144 GLU B O 1
ATOM 4260 N N . VAL B 1 145 ? 13.492 -17.984 9.312 1 83.19 145 VAL B N 1
ATOM 4261 C CA . VAL B 1 145 ? 12.125 -18.484 9.375 1 83.19 145 VAL B CA 1
ATOM 4262 C C . VAL B 1 145 ? 11.664 -18.906 7.98 1 83.19 145 VAL B C 1
ATOM 4264 O O . VAL B 1 145 ? 11.125 -20 7.809 1 83.19 145 VAL B O 1
ATOM 4267 N N . ILE B 1 146 ? 11.938 -18.125 7.051 1 88.25 146 ILE B N 1
ATOM 4268 C CA . ILE B 1 146 ? 11.531 -18.406 5.68 1 88.25 146 ILE B CA 1
ATOM 4269 C C . ILE B 1 146 ? 12.383 -19.531 5.102 1 88.25 146 ILE B C 1
ATOM 4271 O O . ILE B 1 146 ? 11.906 -20.344 4.301 1 88.25 146 ILE B O 1
ATOM 4275 N N . GLY B 1 147 ? 13.617 -19.547 5.535 1 90.5 147 GLY B N 1
ATOM 4276 C CA . GLY B 1 147 ? 14.555 -20.547 5.031 1 90.5 147 GLY B CA 1
ATOM 4277 C C . GLY B 1 147 ? 14.172 -21.969 5.406 1 90.5 147 GLY B C 1
ATOM 4278 O O . GLY B 1 147 ? 14.469 -22.906 4.668 1 90.5 147 GLY B O 1
ATOM 4279 N N . ARG B 1 148 ? 13.469 -22.156 6.422 1 88.88 148 ARG B N 1
ATOM 4280 C CA . ARG B 1 148 ? 13.125 -23.484 6.926 1 88.88 148 ARG B CA 1
ATOM 4281 C C . ARG B 1 148 ? 11.867 -24.016 6.246 1 88.88 148 ARG B C 1
ATOM 4283 O O . ARG B 1 148 ? 11.531 -25.188 6.391 1 88.88 148 ARG B O 1
ATOM 4290 N N . VAL B 1 149 ? 11.25 -23.203 5.531 1 91.25 149 VAL B N 1
ATOM 4291 C CA . VAL B 1 149 ? 10.008 -23.594 4.875 1 91.25 149 VAL B CA 1
ATOM 4292 C C . VAL B 1 149 ? 10.305 -24.547 3.73 1 91.25 149 VAL B C 1
ATOM 4294 O O . VAL B 1 149 ? 11.125 -24.266 2.863 1 91.25 149 VAL B O 1
ATOM 4297 N N . ARG B 1 150 ? 9.656 -25.812 3.84 1 92.62 150 ARG B N 1
ATOM 4298 C CA . ARG B 1 150 ? 9.742 -26.812 2.791 1 92.62 150 ARG B CA 1
ATOM 4299 C C . ARG B 1 150 ? 8.352 -27.312 2.391 1 92.62 150 ARG B C 1
ATOM 4301 O O . ARG B 1 150 ? 7.66 -27.938 3.188 1 92.62 150 ARG B O 1
ATOM 4308 N N . HIS B 1 151 ? 8.031 -27.016 1.223 1 95.75 151 HIS B N 1
ATOM 4309 C CA . HIS B 1 151 ? 6.746 -27.438 0.677 1 95.75 151 HIS B CA 1
ATOM 4310 C C . HIS B 1 151 ? 6.777 -27.453 -0.848 1 95.75 151 HIS B C 1
ATOM 4312 O O . HIS B 1 151 ? 7.348 -26.562 -1.474 1 95.75 151 HIS B O 1
ATOM 4318 N N . LYS B 1 152 ? 6.164 -28.391 -1.42 1 96.81 152 LYS B N 1
ATOM 4319 C CA . LYS B 1 152 ? 6.227 -28.594 -2.865 1 96.81 152 LYS B CA 1
ATOM 4320 C C . LYS B 1 152 ? 5.641 -27.391 -3.613 1 96.81 152 LYS B C 1
ATOM 4322 O O . LYS B 1 152 ? 6.02 -27.125 -4.754 1 96.81 152 LYS B O 1
ATOM 4327 N N . ASN B 1 153 ? 4.684 -26.688 -2.996 1 98.25 153 ASN B N 1
ATOM 4328 C CA . ASN B 1 153 ? 4.008 -25.578 -3.664 1 98.25 153 ASN B CA 1
ATOM 4329 C C . ASN B 1 153 ? 4.555 -24.234 -3.213 1 98.25 153 ASN B C 1
ATOM 4331 O O . ASN B 1 153 ? 3.92 -23.203 -3.422 1 98.25 153 ASN B O 1
ATOM 4335 N N . LEU B 1 154 ? 5.68 -24.188 -2.576 1 97.62 154 LEU B N 1
ATOM 4336 C CA . LEU B 1 154 ? 6.371 -22.969 -2.195 1 97.62 154 LEU B CA 1
ATOM 4337 C C . LEU B 1 154 ? 7.777 -22.922 -2.789 1 97.62 154 LEU B C 1
ATOM 4339 O O . LEU B 1 154 ? 8.477 -23.953 -2.811 1 97.62 154 LEU B O 1
ATOM 4343 N N . VAL B 1 155 ? 8.117 -21.75 -3.285 1 97.5 155 VAL B N 1
ATOM 4344 C CA . VAL B 1 155 ? 9.461 -21.609 -3.828 1 97.5 155 VAL B CA 1
ATOM 4345 C C . VAL B 1 155 ? 10.492 -21.75 -2.707 1 97.5 155 VAL B C 1
ATOM 4347 O O . VAL B 1 155 ? 10.352 -21.125 -1.654 1 97.5 155 VAL B O 1
ATOM 4350 N N . ARG B 1 156 ? 11.469 -22.484 -2.969 1 95.88 156 ARG B N 1
ATOM 4351 C CA . ARG B 1 156 ? 12.453 -22.797 -1.935 1 95.88 156 ARG B CA 1
ATOM 4352 C C . ARG B 1 156 ? 13.523 -21.719 -1.858 1 95.88 156 ARG B C 1
ATOM 4354 O O . ARG B 1 156 ? 14.078 -21.312 -2.881 1 95.88 156 ARG B O 1
ATOM 4361 N N . LEU B 1 157 ? 13.758 -21.25 -0.659 1 95.75 157 LEU B N 1
ATOM 4362 C CA . LEU B 1 157 ? 14.898 -20.375 -0.391 1 95.75 157 LEU B CA 1
ATOM 4363 C C . LEU B 1 157 ? 16.172 -21.203 -0.185 1 95.75 157 LEU B C 1
ATOM 4365 O O . LEU B 1 157 ? 16.219 -22.062 0.692 1 95.75 157 LEU B O 1
ATOM 4369 N N . LEU B 1 158 ? 17.172 -20.922 -0.957 1 95.62 158 LEU B N 1
ATOM 4370 C CA . LEU B 1 158 ? 18.391 -21.703 -0.923 1 95.62 158 LEU B CA 1
ATOM 4371 C C . LEU B 1 158 ? 19.438 -21.047 -0.018 1 95.62 158 LEU B C 1
ATOM 4373 O O . LEU B 1 158 ? 20.328 -21.719 0.492 1 95.62 158 LEU B O 1
ATOM 4377 N N . GLY B 1 159 ? 19.328 -19.797 0.117 1 95 159 GLY B N 1
ATOM 4378 C CA . GLY B 1 159 ? 20.281 -19.062 0.937 1 95 159 GLY B CA 1
ATOM 4379 C C . GLY B 1 159 ? 20.125 -17.562 0.821 1 95 159 GLY B C 1
ATOM 4380 O O . GLY B 1 159 ? 19.109 -17.062 0.333 1 95 159 GLY B O 1
ATOM 4381 N N . TYR B 1 160 ? 21.109 -16.844 1.444 1 94 160 TYR B N 1
ATOM 4382 C CA . TYR B 1 160 ? 21.047 -15.391 1.41 1 94 160 TYR B CA 1
ATOM 4383 C C . TYR B 1 160 ? 22.438 -14.781 1.474 1 94 160 TYR B C 1
ATOM 4385 O O . TYR B 1 160 ? 23.422 -15.484 1.712 1 94 160 TYR B O 1
ATOM 4393 N N . CYS B 1 161 ? 22.484 -13.547 1.127 1 93.25 161 CYS B N 1
ATOM 4394 C CA . CYS B 1 161 ? 23.703 -12.742 1.192 1 93.25 161 CYS B CA 1
ATOM 4395 C C . CYS B 1 161 ? 23.469 -11.461 1.989 1 93.25 161 CYS B C 1
ATOM 4397 O O . CYS B 1 161 ? 22.5 -10.75 1.755 1 93.25 161 CYS B O 1
ATOM 4399 N N . VAL B 1 162 ? 24.297 -11.289 3.01 1 88.94 162 VAL B N 1
ATOM 4400 C CA . VAL B 1 162 ? 24.312 -10.047 3.771 1 88.94 162 VAL B CA 1
ATOM 4401 C C . VAL B 1 162 ? 25.719 -9.453 3.775 1 88.94 162 VAL B C 1
ATOM 4403 O O . VAL B 1 162 ? 26.609 -9.953 4.473 1 88.94 162 VAL B O 1
ATOM 4406 N N . GLU B 1 163 ? 25.906 -8.422 2.998 1 84.75 163 GLU B N 1
ATOM 4407 C CA . GLU B 1 163 ? 27.203 -7.754 2.893 1 84.75 163 GLU B CA 1
ATOM 4408 C C . GLU B 1 163 ? 27.031 -6.266 2.596 1 84.75 163 GLU B C 1
ATOM 4410 O O . GLU B 1 163 ? 26.469 -5.895 1.561 1 84.75 163 GLU B O 1
ATOM 4415 N N . GLY B 1 164 ? 27.578 -5.473 3.531 1 75.94 164 GLY B N 1
ATOM 4416 C CA . GLY B 1 164 ? 27.359 -4.043 3.348 1 75.94 164 GLY B CA 1
ATOM 4417 C C . GLY B 1 164 ? 25.891 -3.666 3.258 1 75.94 164 GLY B C 1
ATOM 4418 O O . GLY B 1 164 ? 25.109 -4.016 4.137 1 75.94 164 GLY B O 1
ATOM 4419 N N . ALA B 1 165 ? 25.609 -3.047 2.088 1 71.56 165 ALA B N 1
ATOM 4420 C CA . ALA B 1 165 ? 24.234 -2.596 1.884 1 71.56 165 ALA B CA 1
ATOM 4421 C C . ALA B 1 165 ? 23.406 -3.658 1.163 1 71.56 165 ALA B C 1
ATOM 4423 O O . ALA B 1 165 ? 22.188 -3.543 1.065 1 71.56 165 ALA B O 1
ATOM 4424 N N . TYR B 1 166 ? 24.094 -4.695 0.826 1 81.12 166 TYR B N 1
ATOM 4425 C CA . TYR B 1 166 ? 23.391 -5.688 0.01 1 81.12 166 TYR B CA 1
ATOM 4426 C C . TYR B 1 166 ? 22.688 -6.719 0.884 1 81.12 166 TYR B C 1
ATOM 4428 O O . TYR B 1 166 ? 23.281 -7.254 1.821 1 81.12 166 TYR B O 1
ATOM 4436 N N . ARG B 1 167 ? 21.422 -6.852 0.61 1 86.81 167 ARG B N 1
ATOM 4437 C CA . ARG B 1 167 ? 20.594 -7.934 1.115 1 86.81 167 ARG B CA 1
ATOM 4438 C C . ARG B 1 167 ? 19.953 -8.719 -0.031 1 86.81 167 ARG B C 1
ATOM 4440 O O . ARG B 1 167 ? 19.141 -8.188 -0.779 1 86.81 167 ARG B O 1
ATOM 4447 N N . MET B 1 168 ? 20.438 -9.922 -0.121 1 91.88 168 MET B N 1
ATOM 4448 C CA . MET B 1 168 ? 19.938 -10.703 -1.249 1 91.88 168 MET B CA 1
ATOM 4449 C C . MET B 1 168 ? 19.453 -12.07 -0.789 1 91.88 168 MET B C 1
ATOM 4451 O O . MET B 1 168 ? 20 -12.656 0.14 1 91.88 168 MET B O 1
ATOM 4455 N N . LEU B 1 169 ? 18.422 -12.492 -1.414 1 94.38 169 LEU B N 1
ATOM 4456 C CA . LEU B 1 169 ? 17.859 -13.828 -1.201 1 94.38 169 LEU B CA 1
ATOM 4457 C C . LEU B 1 169 ? 18.062 -14.703 -2.434 1 94.38 169 LEU B C 1
ATOM 4459 O O . LEU B 1 169 ? 17.875 -14.242 -3.564 1 94.38 169 LEU B O 1
ATOM 4463 N N . VAL B 1 170 ? 18.469 -15.891 -2.248 1 96.75 170 VAL B N 1
ATOM 4464 C CA . VAL B 1 170 ? 18.719 -16.812 -3.342 1 96.75 170 VAL B CA 1
ATOM 4465 C C . VAL B 1 170 ? 17.672 -17.922 -3.334 1 96.75 170 VAL B C 1
ATOM 4467 O O . VAL B 1 170 ? 17.578 -18.703 -2.381 1 96.75 170 VAL B O 1
ATOM 4470 N N . TYR B 1 171 ? 16.953 -18.031 -4.434 1 97.06 171 TYR B N 1
ATOM 4471 C CA . TYR B 1 171 ? 15.867 -19 -4.551 1 97.06 171 TYR B CA 1
ATOM 4472 C C . TYR B 1 171 ? 16.172 -20.016 -5.645 1 97.06 171 TYR B C 1
ATOM 4474 O O . TYR B 1 171 ? 16.984 -19.766 -6.531 1 97.06 171 TYR B O 1
ATOM 4482 N N . GLU B 1 172 ? 15.516 -21.156 -5.539 1 97 172 GLU B N 1
ATOM 4483 C CA . GLU B 1 172 ? 15.477 -22.062 -6.688 1 97 172 GLU B CA 1
ATOM 4484 C C . GLU B 1 172 ? 14.883 -21.375 -7.91 1 97 172 GLU B C 1
ATOM 4486 O O . GLU B 1 172 ? 13.984 -20.531 -7.785 1 97 172 GLU B O 1
ATOM 4491 N N . TYR B 1 173 ? 15.391 -21.688 -8.992 1 97.31 173 TYR B N 1
ATOM 4492 C CA . TYR B 1 173 ? 14.867 -21.141 -10.242 1 97.31 173 TYR B CA 1
ATOM 4493 C C . TYR B 1 173 ? 13.688 -21.969 -10.742 1 97.31 173 TYR B C 1
ATOM 4495 O O . TYR B 1 173 ? 13.797 -23.188 -10.898 1 97.31 173 TYR B O 1
ATOM 4503 N N . VAL B 1 174 ? 12.531 -21.375 -10.945 1 96.75 174 VAL B N 1
ATOM 4504 C CA . VAL B 1 174 ? 11.352 -22.016 -11.523 1 96.75 174 VAL B CA 1
ATOM 4505 C C . VAL B 1 174 ? 11.234 -21.656 -13 1 96.75 174 VAL B C 1
ATOM 4507 O O . VAL B 1 174 ? 11.109 -20.484 -13.352 1 96.75 174 VAL B O 1
ATOM 4510 N N . ASP B 1 175 ? 11.125 -22.531 -13.906 1 92.62 175 ASP B N 1
ATOM 4511 C CA . ASP B 1 175 ? 11.555 -22.344 -15.289 1 92.62 175 ASP B CA 1
ATOM 4512 C C . ASP B 1 175 ? 10.352 -22.219 -16.219 1 92.62 175 ASP B C 1
ATOM 4514 O O . ASP B 1 175 ? 10.461 -22.484 -17.422 1 92.62 175 ASP B O 1
ATOM 4518 N N . ASN B 1 176 ? 9.242 -21.906 -15.805 1 96.25 176 ASN B N 1
ATOM 4519 C CA . ASN B 1 176 ? 8.109 -21.781 -16.703 1 96.25 176 ASN B CA 1
ATOM 4520 C C . ASN B 1 176 ? 7.316 -20.516 -16.453 1 96.25 176 ASN B C 1
ATOM 4522 O O . ASN B 1 176 ? 6.09 -20.5 -16.562 1 96.25 176 ASN B O 1
ATOM 4526 N N . GLY B 1 177 ? 7.918 -19.469 -15.992 1 94.25 177 GLY B N 1
ATOM 4527 C CA . GLY B 1 177 ? 7.273 -18.172 -15.82 1 94.25 177 GLY B CA 1
ATOM 4528 C C . GLY B 1 177 ? 6.281 -18.141 -14.672 1 94.25 177 GLY B C 1
ATOM 4529 O O . GLY B 1 177 ? 6.316 -19.016 -13.797 1 94.25 177 GLY B O 1
ATOM 4530 N N . ASN B 1 178 ? 5.516 -17.125 -14.617 1 96.06 178 ASN B N 1
ATOM 4531 C CA . ASN B 1 178 ? 4.508 -16.969 -13.57 1 96.06 178 ASN B CA 1
ATOM 4532 C C . ASN B 1 178 ? 3.098 -16.938 -14.156 1 96.06 178 ASN B C 1
ATOM 4534 O O . ASN B 1 178 ? 2.928 -16.875 -15.375 1 96.06 178 ASN B O 1
ATOM 4538 N N . LEU B 1 179 ? 2.146 -17.062 -13.352 1 97.94 179 LEU B N 1
ATOM 4539 C CA . LEU B 1 179 ? 0.746 -17.188 -13.734 1 97.94 179 LEU B CA 1
ATOM 4540 C C . LEU B 1 179 ? 0.271 -15.938 -14.461 1 97.94 179 LEU B C 1
ATOM 4542 O O . LEU B 1 179 ? -0.518 -16.016 -15.406 1 97.94 179 LEU B O 1
ATOM 4546 N N . ASP B 1 180 ? 0.688 -14.781 -14.039 1 96.19 180 ASP B N 1
ATOM 4547 C CA . ASP B 1 180 ? 0.306 -13.523 -14.672 1 96.19 180 ASP B CA 1
ATOM 4548 C C . ASP B 1 180 ? 0.693 -13.508 -16.141 1 96.19 180 ASP B C 1
ATOM 4550 O O . ASP B 1 180 ? -0.096 -13.086 -17 1 96.19 180 ASP B O 1
ATOM 4554 N N . GLN B 1 181 ? 1.803 -13.977 -16.484 1 94.56 181 GLN B N 1
ATOM 4555 C CA . GLN B 1 181 ? 2.291 -14.031 -17.859 1 94.56 181 GLN B CA 1
ATOM 4556 C C . GLN B 1 181 ? 1.43 -14.961 -18.703 1 94.56 181 GLN B C 1
ATOM 4558 O O . GLN B 1 181 ? 1.129 -14.656 -19.859 1 94.56 181 GLN B O 1
ATOM 4563 N N . TRP B 1 182 ? 1.038 -16.031 -18.141 1 96.44 182 TRP B N 1
ATOM 4564 C CA . TRP B 1 182 ? 0.286 -17.031 -18.891 1 96.44 182 TRP B CA 1
ATOM 4565 C C . TRP B 1 182 ? -1.175 -16.625 -19.031 1 96.44 182 TRP B C 1
ATOM 4567 O O . TRP B 1 182 ? -1.844 -17.016 -20 1 96.44 182 TRP B O 1
ATOM 4577 N N . LEU B 1 183 ? -1.704 -15.828 -18.141 1 96.19 183 LEU B N 1
ATOM 4578 C CA . LEU B 1 183 ? -3.096 -15.398 -18.188 1 96.19 183 LEU B CA 1
ATOM 4579 C C . LEU B 1 183 ? -3.24 -14.141 -19.047 1 96.19 183 LEU B C 1
ATOM 4581 O O . LEU B 1 183 ? -4.199 -14.008 -19.812 1 96.19 183 LEU B O 1
ATOM 4585 N N . HIS B 1 184 ? -2.281 -13.203 -18.906 1 93.69 184 HIS B N 1
ATOM 4586 C CA . HIS B 1 184 ? -2.475 -11.867 -19.469 1 93.69 184 HIS B CA 1
ATOM 4587 C C . HIS B 1 184 ? -1.435 -11.555 -20.531 1 93.69 184 HIS B C 1
ATOM 4589 O O . HIS B 1 184 ? -1.526 -10.531 -21.219 1 93.69 184 HIS B O 1
ATOM 4595 N N . GLY B 1 185 ? -0.478 -12.375 -20.625 1 91.88 185 GLY B N 1
ATOM 4596 C CA . GLY B 1 185 ? 0.527 -12.164 -21.656 1 91.88 185 GLY B CA 1
ATOM 4597 C C . GLY B 1 185 ? 0.066 -12.586 -23.031 1 91.88 185 GLY B C 1
ATOM 4598 O O . GLY B 1 185 ? -1.119 -12.859 -23.25 1 91.88 185 GLY B O 1
ATOM 4599 N N . ASP B 1 186 ? 0.952 -12.555 -23.938 1 90.75 186 ASP B N 1
ATOM 4600 C CA . ASP B 1 186 ? 0.653 -12.93 -25.312 1 90.75 186 ASP B CA 1
ATOM 4601 C C . ASP B 1 186 ? 0.764 -14.445 -25.5 1 90.75 186 ASP B C 1
ATOM 4603 O O . ASP B 1 186 ? 1.807 -14.945 -25.922 1 90.75 186 ASP B O 1
ATOM 4607 N N . VAL B 1 187 ? -0.287 -15.148 -25.234 1 89.5 187 VAL B N 1
ATOM 4608 C CA . VAL B 1 187 ? -0.252 -16.609 -25.281 1 89.5 187 VAL B CA 1
ATOM 4609 C C . VAL B 1 187 ? -1.064 -17.094 -26.484 1 89.5 187 VAL B C 1
ATOM 4611 O O . VAL B 1 187 ? -1.242 -18.297 -26.672 1 89.5 187 VAL B O 1
ATOM 4614 N N . GLY B 1 188 ? -1.653 -16.188 -27.266 1 89.38 188 GLY B N 1
ATOM 4615 C CA . GLY B 1 188 ? -2.441 -16.562 -28.422 1 89.38 188 GLY B CA 1
ATOM 4616 C C . GLY B 1 188 ? -3.936 -16.562 -28.156 1 89.38 188 GLY B C 1
ATOM 4617 O O . GLY B 1 188 ? -4.387 -16.078 -27.109 1 89.38 188 GLY B O 1
ATOM 4618 N N . GLU B 1 189 ? -4.723 -17.125 -29.078 1 91.44 189 GLU B N 1
ATOM 4619 C CA . GLU B 1 189 ? -6.18 -17.094 -29.016 1 91.44 189 GLU B CA 1
ATOM 4620 C C . GLU B 1 189 ? -6.715 -18.188 -28.078 1 91.44 189 GLU B C 1
ATOM 4622 O O . GLU B 1 189 ? -7.797 -18.031 -27.5 1 91.44 189 GLU B O 1
ATOM 4627 N N . VAL B 1 190 ? -5.965 -19.188 -28.047 1 95.19 190 VAL B N 1
ATOM 4628 C CA . VAL B 1 190 ? -6.344 -20.281 -27.156 1 95.19 190 VAL B CA 1
ATOM 4629 C C . VAL B 1 190 ? -5.32 -20.422 -26.031 1 95.19 190 VAL B C 1
ATOM 4631 O O . VAL B 1 190 ? -4.121 -20.547 -26.297 1 95.19 190 VAL B O 1
ATOM 4634 N N . SER B 1 191 ? -5.773 -20.406 -24.844 1 95.62 191 SER B N 1
ATOM 4635 C CA . SER B 1 191 ? -4.906 -20.5 -23.672 1 95.62 191 SER B CA 1
ATOM 4636 C C . SER B 1 191 ? -4.352 -21.906 -23.5 1 95.62 191 SER B C 1
ATOM 4638 O O . SER B 1 191 ? -5.09 -22.891 -23.594 1 95.62 191 SER B O 1
ATOM 4640 N N . PRO B 1 192 ? -3.084 -22 -23.266 1 95.5 192 PRO B N 1
ATOM 4641 C CA . PRO B 1 192 ? -2.541 -23.312 -22.922 1 95.5 192 PRO B CA 1
ATOM 4642 C C . PRO B 1 192 ? -2.992 -23.797 -21.547 1 95.5 192 PRO B C 1
ATOM 4644 O O . PRO B 1 192 ? -2.826 -24.969 -21.219 1 95.5 192 PRO B O 1
ATOM 4647 N N . LEU B 1 193 ? -3.445 -22.891 -20.719 1 97.12 193 LEU B N 1
ATOM 4648 C CA . LEU B 1 193 ? -3.965 -23.266 -19.406 1 97.12 193 LEU B CA 1
ATOM 4649 C C . LEU B 1 193 ? -5.383 -23.812 -19.516 1 97.12 193 LEU B C 1
ATOM 4651 O O . LEU B 1 193 ? -6.355 -23.062 -19.359 1 97.12 193 LEU B O 1
ATOM 4655 N N . THR B 1 194 ? -5.469 -25.125 -19.688 1 97.44 194 THR B N 1
ATOM 4656 C CA . THR B 1 194 ? -6.773 -25.781 -19.734 1 97.44 194 THR B CA 1
ATOM 4657 C C . THR B 1 194 ? -7.461 -25.688 -18.375 1 97.44 194 THR B C 1
ATOM 4659 O O . THR B 1 194 ? -6.844 -25.281 -17.391 1 97.44 194 THR B O 1
ATOM 4662 N N . TRP B 1 195 ? -8.703 -26.078 -18.375 1 97.31 195 TRP B N 1
ATOM 4663 C CA . TRP B 1 195 ? -9.461 -26.047 -17.125 1 97.31 195 TRP B CA 1
ATOM 4664 C C . TRP B 1 195 ? -8.766 -26.891 -16.047 1 97.31 195 TRP B C 1
ATOM 4666 O O . TRP B 1 195 ? -8.602 -26.438 -14.914 1 97.31 195 TRP B O 1
ATOM 4676 N N . ASP B 1 196 ? -8.32 -28.062 -16.438 1 97.06 196 ASP B N 1
ATOM 4677 C CA . ASP B 1 196 ? -7.676 -28.969 -15.5 1 97.06 196 ASP B CA 1
ATOM 4678 C C . ASP B 1 196 ? -6.379 -28.359 -14.961 1 97.06 196 ASP B C 1
ATOM 4680 O O . ASP B 1 196 ? -6.086 -28.484 -13.766 1 97.06 196 ASP B O 1
ATOM 4684 N N . ILE B 1 197 ? -5.637 -27.781 -15.828 1 97.94 197 ILE B N 1
ATOM 4685 C CA . ILE B 1 197 ? -4.395 -27.125 -15.414 1 97.94 197 ILE B CA 1
ATOM 4686 C C . ILE B 1 197 ? -4.703 -26 -14.438 1 97.94 197 ILE B C 1
ATOM 4688 O O . ILE B 1 197 ? -4.047 -25.875 -13.398 1 97.94 197 ILE B O 1
ATOM 4692 N N . ARG B 1 198 ? -5.703 -25.188 -14.75 1 98.31 198 ARG B N 1
ATOM 4693 C CA . ARG B 1 198 ? -6.102 -24.078 -13.883 1 98.31 198 ARG B CA 1
ATOM 4694 C C . ARG B 1 198 ? -6.531 -24.578 -12.508 1 98.31 198 ARG B C 1
ATOM 4696 O O . ARG B 1 198 ? -6.148 -24.016 -11.484 1 98.31 198 ARG B O 1
ATOM 4703 N N . MET B 1 199 ? -7.273 -25.672 -12.492 1 97.88 199 MET B N 1
ATOM 4704 C CA . MET B 1 199 ? -7.715 -26.25 -11.227 1 97.88 199 MET B CA 1
ATOM 4705 C C . MET B 1 199 ? -6.531 -26.766 -10.414 1 97.88 199 MET B C 1
ATOM 4707 O O . MET B 1 199 ? -6.5 -26.625 -9.195 1 97.88 199 MET B O 1
ATOM 4711 N N . ASN B 1 200 ? -5.637 -27.328 -11.094 1 98 200 ASN B N 1
ATOM 4712 C CA . ASN B 1 200 ? -4.426 -27.797 -10.43 1 98 200 ASN B CA 1
ATOM 4713 C C . ASN B 1 200 ? -3.639 -26.641 -9.82 1 98 200 ASN B C 1
ATOM 4715 O O . ASN B 1 200 ? -3.117 -26.75 -8.711 1 98 200 ASN B O 1
ATOM 4719 N N . ILE B 1 201 ? -3.535 -25.578 -10.531 1 98.62 201 ILE B N 1
ATOM 4720 C CA . ILE B 1 201 ? -2.838 -24.391 -10.055 1 98.62 201 ILE B CA 1
ATOM 4721 C C . ILE B 1 201 ? -3.547 -23.828 -8.82 1 98.62 201 ILE B C 1
ATOM 4723 O O . ILE B 1 201 ? -2.902 -23.5 -7.824 1 98.62 201 ILE B O 1
ATOM 4727 N N . ILE B 1 202 ? -4.875 -23.75 -8.914 1 98.75 202 ILE B N 1
ATOM 4728 C CA . ILE B 1 202 ? -5.68 -23.25 -7.797 1 98.75 202 ILE B CA 1
ATOM 4729 C C . ILE B 1 202 ? -5.426 -24.125 -6.566 1 98.75 202 ILE B C 1
ATOM 4731 O O . ILE B 1 202 ? -5.125 -23.609 -5.488 1 98.75 202 ILE B O 1
ATOM 4735 N N . LEU B 1 203 ? -5.488 -25.391 -6.758 1 98.31 203 LEU B N 1
ATOM 4736 C CA . LEU B 1 203 ? -5.332 -26.328 -5.648 1 98.31 203 LEU B CA 1
ATOM 4737 C C . LEU B 1 203 ? -3.918 -26.266 -5.082 1 98.31 203 LEU B C 1
ATOM 4739 O O . LEU B 1 203 ? -3.732 -26.234 -3.863 1 98.31 203 LEU B O 1
ATOM 4743 N N . GLY B 1 204 ? -2.961 -26.281 -5.941 1 98.62 204 GLY B N 1
ATOM 4744 C CA . GLY B 1 204 ? -1.58 -26.172 -5.496 1 98.62 204 GLY B CA 1
ATOM 4745 C C . GLY B 1 204 ? -1.302 -24.906 -4.707 1 98.62 204 GLY B C 1
ATOM 4746 O O . GLY B 1 204 ? -0.637 -24.953 -3.67 1 98.62 204 GLY B O 1
ATOM 4747 N N . THR B 1 205 ? -1.772 -23.781 -5.203 1 98.81 205 THR B N 1
ATOM 4748 C CA . THR B 1 205 ? -1.616 -22.516 -4.512 1 98.81 205 THR B CA 1
ATOM 4749 C C . THR B 1 205 ? -2.295 -22.547 -3.145 1 98.81 205 THR B C 1
ATOM 4751 O O . THR B 1 205 ? -1.723 -22.109 -2.148 1 98.81 205 THR B O 1
ATOM 4754 N N . ALA B 1 206 ? -3.494 -23.125 -3.141 1 98.75 206 ALA B N 1
ATOM 4755 C CA . ALA B 1 206 ? -4.227 -23.25 -1.883 1 98.75 206 ALA B CA 1
ATOM 4756 C C . ALA B 1 206 ? -3.432 -24.062 -0.866 1 98.75 206 ALA B C 1
ATOM 4758 O O . ALA B 1 206 ? -3.352 -23.703 0.308 1 98.75 206 ALA B O 1
ATOM 4759 N N . LYS B 1 207 ? -2.898 -25.141 -1.284 1 98.5 207 LYS B N 1
ATOM 4760 C CA . LYS B 1 207 ? -2.117 -26 -0.402 1 98.5 207 LYS B CA 1
ATOM 4761 C C . LYS B 1 207 ? -0.885 -25.266 0.129 1 98.5 207 LYS B C 1
ATOM 4763 O O . LYS B 1 207 ? -0.543 -25.391 1.307 1 98.5 207 LYS B O 1
ATOM 4768 N N . GLY B 1 208 ? -0.204 -24.547 -0.733 1 98.25 208 GLY B N 1
ATOM 4769 C CA . GLY B 1 208 ? 0.912 -23.734 -0.281 1 98.25 208 GLY B CA 1
ATOM 4770 C C . GLY B 1 208 ? 0.522 -22.719 0.78 1 98.25 208 GLY B C 1
ATOM 4771 O O . GLY B 1 208 ? 1.184 -22.609 1.813 1 98.25 208 GLY B O 1
ATOM 4772 N N . LEU B 1 209 ? -0.556 -22.016 0.54 1 98.19 209 LEU B N 1
ATOM 4773 C CA . LEU B 1 209 ? -1.036 -21 1.48 1 98.19 209 LEU B CA 1
ATOM 4774 C C . LEU B 1 209 ? -1.486 -21.656 2.785 1 98.19 209 LEU B C 1
ATOM 4776 O O . LEU B 1 209 ? -1.252 -21.109 3.867 1 98.19 209 LEU B O 1
ATOM 4780 N N . ALA B 1 210 ? -2.162 -22.797 2.652 1 98.12 210 ALA B N 1
ATOM 4781 C CA . ALA B 1 210 ? -2.582 -23.516 3.848 1 98.12 210 ALA B CA 1
ATOM 4782 C C . ALA B 1 210 ? -1.384 -23.875 4.723 1 98.12 210 ALA B C 1
ATOM 4784 O O . ALA B 1 210 ? -1.446 -23.766 5.949 1 98.12 210 ALA B O 1
ATOM 4785 N N . TYR B 1 211 ? -0.351 -24.328 4.125 1 97.12 211 TYR B N 1
ATOM 4786 C CA . TYR B 1 211 ? 0.861 -24.656 4.863 1 97.12 211 TYR B CA 1
ATOM 4787 C C . TYR B 1 211 ? 1.418 -23.438 5.582 1 97.12 211 TYR B C 1
ATOM 4789 O O . TY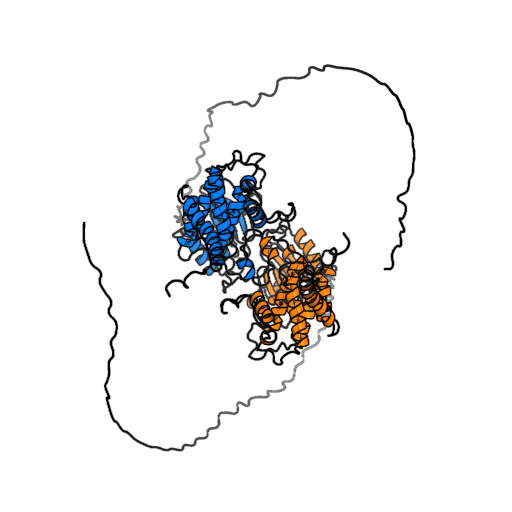R B 1 211 ? 1.783 -23.516 6.758 1 97.12 211 TYR B O 1
ATOM 4797 N N . LEU B 1 212 ? 1.504 -22.297 4.945 1 95.44 212 LEU B N 1
ATOM 4798 C CA . LEU B 1 212 ? 2.002 -21.062 5.539 1 95.44 212 LEU B CA 1
ATOM 4799 C C . LEU B 1 212 ? 1.135 -20.625 6.719 1 95.44 212 LEU B C 1
ATOM 4801 O O . LEU B 1 212 ? 1.653 -20.203 7.754 1 95.44 212 LEU B O 1
ATOM 4805 N N . HIS B 1 213 ? -0.13 -20.797 6.559 1 95.81 213 HIS B N 1
ATOM 4806 C CA . HIS B 1 213 ? -1.091 -20.281 7.527 1 95.81 213 HIS B CA 1
ATOM 4807 C C . HIS B 1 213 ? -1.25 -21.234 8.703 1 95.81 213 HIS B C 1
ATOM 4809 O O . HIS B 1 213 ? -1.462 -20.797 9.836 1 95.81 213 HIS B O 1
ATOM 4815 N N . GLU B 1 214 ? -1.224 -22.469 8.375 1 95.19 214 GLU B N 1
ATOM 4816 C CA . GLU B 1 214 ? -1.683 -23.453 9.352 1 95.19 214 GLU B CA 1
ATOM 4817 C C . GLU B 1 214 ? -0.583 -24.469 9.68 1 95.19 214 GLU B C 1
ATOM 4819 O O . GLU B 1 214 ? -0.644 -25.141 10.703 1 95.19 214 GLU B O 1
ATOM 4824 N N . GLY B 1 215 ? 0.358 -24.578 8.883 1 91.88 215 GLY B N 1
ATOM 4825 C CA . GLY B 1 215 ? 1.389 -25.578 9.047 1 91.88 215 GLY B CA 1
ATOM 4826 C C . GLY B 1 215 ? 2.652 -25.047 9.695 1 91.88 215 GLY B C 1
ATOM 4827 O O . GLY B 1 215 ? 3.529 -25.828 10.086 1 91.88 215 GLY B O 1
ATOM 4828 N N . LEU B 1 216 ? 2.77 -23.797 9.781 1 88.56 216 LEU B N 1
ATOM 4829 C CA . LEU B 1 216 ? 3.965 -23.188 10.352 1 88.56 216 LEU B CA 1
ATOM 4830 C C . LEU B 1 216 ? 3.643 -22.469 11.664 1 88.56 216 LEU B C 1
ATOM 4832 O O . LEU B 1 216 ? 2.518 -22.016 11.867 1 88.56 216 LEU B O 1
ATOM 4836 N N . GLU B 1 217 ? 4.711 -22.422 12.562 1 84.94 217 GLU B N 1
ATOM 4837 C CA . GLU B 1 217 ? 4.676 -21.641 13.797 1 84.94 217 GLU B CA 1
ATOM 4838 C C . GLU B 1 217 ? 5.98 -20.875 14.008 1 84.94 217 GLU B C 1
ATOM 4840 O O . GLU B 1 217 ? 7.039 -21.484 14.188 1 84.94 217 GLU B O 1
ATOM 4845 N N . PRO B 1 218 ? 5.824 -19.625 13.984 1 84.25 218 PRO B N 1
ATOM 4846 C CA . PRO B 1 218 ? 4.637 -18.781 13.789 1 84.25 218 PRO B CA 1
ATOM 4847 C C . PRO B 1 218 ? 4.125 -18.828 12.352 1 84.25 218 PRO B C 1
ATOM 4849 O O . PRO B 1 218 ? 4.891 -19.094 11.422 1 84.25 218 PRO B O 1
ATOM 4852 N N . LYS B 1 219 ? 2.842 -18.578 12.242 1 88.56 219 LYS B N 1
ATOM 4853 C CA . LYS B 1 219 ? 2.246 -18.562 10.906 1 88.56 219 LYS B CA 1
ATOM 4854 C C . LYS B 1 219 ? 2.857 -17.453 10.047 1 88.56 219 LYS B C 1
ATOM 4856 O O . LYS B 1 219 ? 3.359 -16.453 10.57 1 88.56 219 LYS B O 1
ATOM 4861 N N . VAL B 1 220 ? 2.799 -17.656 8.828 1 89.44 220 VAL B N 1
ATOM 4862 C CA . VAL B 1 220 ? 3.312 -16.688 7.867 1 89.44 220 VAL B CA 1
ATOM 4863 C C . VAL B 1 220 ? 2.176 -16.188 6.977 1 89.44 220 VAL B C 1
ATOM 4865 O O . VAL B 1 220 ? 1.527 -16.984 6.289 1 89.44 220 VAL B O 1
ATOM 4868 N N . VAL B 1 221 ? 1.895 -14.938 7.094 1 90.31 221 VAL B N 1
ATOM 4869 C CA . VAL B 1 221 ? 0.943 -14.305 6.188 1 90.31 221 VAL B CA 1
ATOM 4870 C C . VAL B 1 221 ? 1.673 -13.797 4.945 1 90.31 221 VAL B C 1
ATOM 4872 O O . VAL B 1 221 ? 2.695 -13.117 5.055 1 90.31 221 VAL B O 1
ATOM 4875 N N . HIS B 1 222 ? 1.265 -14.148 3.771 1 91.88 222 HIS B N 1
ATOM 4876 C CA . HIS B 1 222 ? 1.947 -13.797 2.531 1 91.88 222 HIS B CA 1
ATOM 4877 C C . HIS B 1 222 ? 1.901 -12.289 2.281 1 91.88 222 HIS B C 1
ATOM 4879 O O . HIS B 1 222 ? 2.941 -11.656 2.096 1 91.88 222 HIS B O 1
ATOM 4885 N N . ARG B 1 223 ? 0.619 -11.68 2.242 1 88.62 223 ARG B N 1
ATOM 4886 C CA . ARG B 1 223 ? 0.334 -10.25 2.223 1 88.62 223 ARG B CA 1
ATOM 4887 C C . ARG B 1 223 ? 0.327 -9.719 0.794 1 88.62 223 ARG B C 1
ATOM 4889 O O . ARG B 1 223 ? -0.035 -8.562 0.561 1 88.62 223 ARG B O 1
ATOM 4896 N N . ASP B 1 224 ? 0.659 -10.57 -0.158 1 90.5 224 ASP B N 1
ATOM 4897 C CA . ASP B 1 224 ? 0.646 -10.133 -1.55 1 90.5 224 ASP B CA 1
ATOM 4898 C C . ASP B 1 224 ? 0.369 -11.297 -2.492 1 90.5 224 ASP B C 1
ATOM 4900 O O . ASP B 1 224 ? 1.099 -11.508 -3.465 1 90.5 224 ASP B O 1
ATOM 4904 N N . VAL B 1 225 ? -0.599 -12.023 -2.184 1 95.56 225 VAL B N 1
ATOM 4905 C CA . VAL B 1 225 ? -1.032 -13.109 -3.051 1 95.56 225 VAL B CA 1
ATOM 4906 C C . VAL B 1 225 ? -1.593 -12.547 -4.352 1 95.56 225 VAL B C 1
ATOM 4908 O O . VAL B 1 225 ? -2.547 -11.766 -4.34 1 95.56 225 VAL B O 1
ATOM 4911 N N . LYS B 1 226 ? -0.957 -12.898 -5.453 1 95.5 226 LYS B N 1
ATOM 4912 C CA . LYS B 1 226 ? -1.369 -12.453 -6.781 1 95.5 226 LYS B CA 1
ATOM 4913 C C . LYS B 1 226 ? -0.774 -13.336 -7.871 1 95.5 226 LYS B C 1
ATOM 4915 O O . LYS B 1 226 ? 0.111 -14.156 -7.598 1 95.5 226 LYS B O 1
ATOM 4920 N N . SER B 1 227 ? -1.23 -13.156 -9.047 1 97.06 227 SER B N 1
ATOM 4921 C CA . SER B 1 227 ? -0.883 -14.055 -10.141 1 97.06 227 SER B CA 1
ATOM 4922 C C . SER B 1 227 ? 0.606 -13.992 -10.461 1 97.06 227 SER B C 1
ATOM 4924 O O . SER B 1 227 ? 1.218 -15 -10.812 1 97.06 227 SER B O 1
ATOM 4926 N N . SER B 1 228 ? 1.28 -12.82 -10.242 1 94.62 228 SER B N 1
ATOM 4927 C CA . SER B 1 228 ? 2.695 -12.688 -10.57 1 94.62 228 SER B CA 1
ATOM 4928 C C . SER B 1 228 ? 3.572 -13.383 -9.531 1 94.62 228 SER B C 1
ATOM 4930 O O . SER B 1 228 ? 4.762 -13.617 -9.773 1 94.62 228 SER B O 1
ATOM 4932 N N . ASN B 1 229 ? 2.963 -13.711 -8.422 1 95.12 229 ASN B N 1
ATOM 4933 C CA . ASN B 1 229 ? 3.715 -14.375 -7.363 1 95.12 229 ASN B CA 1
ATOM 4934 C C . ASN B 1 229 ? 3.459 -15.883 -7.352 1 95.12 229 ASN B C 1
ATOM 4936 O O . ASN B 1 229 ? 3.898 -16.578 -6.438 1 95.12 229 ASN B O 1
ATOM 4940 N N . ILE B 1 230 ? 2.693 -16.344 -8.305 1 98.44 230 ILE B N 1
ATOM 4941 C CA . ILE B 1 230 ? 2.51 -17.781 -8.516 1 98.44 230 ILE B CA 1
ATOM 4942 C C . ILE B 1 230 ? 3.365 -18.234 -9.695 1 98.44 230 ILE B C 1
ATOM 4944 O O . ILE B 1 230 ? 2.98 -18.078 -10.852 1 98.44 230 ILE B O 1
ATOM 4948 N N . LEU B 1 231 ? 4.441 -18.844 -9.359 1 98.19 231 LEU B N 1
ATOM 4949 C CA . LEU B 1 231 ? 5.32 -19.375 -10.391 1 98.19 231 LEU B CA 1
ATOM 4950 C C . LEU B 1 231 ? 4.859 -20.766 -10.828 1 98.19 231 LEU B C 1
ATOM 4952 O O . LEU B 1 231 ? 4.215 -21.484 -10.055 1 98.19 231 LEU B O 1
ATOM 4956 N N . LEU B 1 232 ? 5.16 -21.062 -12.07 1 98.19 232 LEU B N 1
ATOM 4957 C CA . LEU B 1 232 ? 4.785 -22.359 -12.625 1 98.19 232 LEU B CA 1
ATOM 4958 C C . LEU B 1 232 ? 6.012 -23.125 -13.109 1 98.19 232 LEU B C 1
ATOM 4960 O O . LEU B 1 232 ? 6.902 -22.547 -13.734 1 98.19 232 LEU B O 1
ATOM 4964 N N . ASP B 1 233 ? 6.074 -24.375 -12.781 1 97 233 ASP B N 1
ATOM 4965 C CA . ASP B 1 233 ? 7.137 -25.188 -13.367 1 97 233 ASP B CA 1
ATOM 4966 C C . ASP B 1 233 ? 6.695 -25.797 -14.695 1 97 233 ASP B C 1
ATOM 4968 O O . ASP B 1 233 ? 5.613 -25.484 -15.195 1 97 233 ASP B O 1
ATOM 4972 N N . ARG B 1 234 ? 7.488 -26.656 -15.266 1 95.56 234 ARG B N 1
ATOM 4973 C CA . ARG B 1 234 ? 7.246 -27.203 -16.594 1 95.56 234 ARG B CA 1
ATOM 4974 C C . ARG B 1 234 ? 6.047 -28.141 -16.594 1 95.56 234 ARG B C 1
ATOM 4976 O O . ARG B 1 234 ? 5.422 -28.359 -17.641 1 95.56 234 ARG B O 1
ATOM 4983 N N . GLN B 1 235 ? 5.73 -28.719 -15.469 1 96.31 235 GLN B N 1
ATOM 4984 C CA . GLN B 1 235 ? 4.582 -29.609 -15.344 1 96.31 235 GLN B CA 1
ATOM 4985 C C . GLN B 1 235 ? 3.334 -28.844 -14.914 1 96.31 235 GLN B C 1
ATOM 4987 O O . GLN B 1 235 ? 2.324 -29.453 -14.555 1 96.31 235 GLN B O 1
ATOM 4992 N N . TRP B 1 236 ? 3.377 -27.516 -14.852 1 97.19 236 TRP B N 1
ATOM 4993 C CA . TRP B 1 236 ? 2.273 -26.609 -14.539 1 97.19 236 TRP B CA 1
ATOM 4994 C C . TRP B 1 236 ? 1.905 -26.703 -13.055 1 97.19 236 TRP B C 1
ATOM 4996 O O . TRP B 1 236 ? 0.768 -26.406 -12.68 1 97.19 236 TRP B O 1
ATOM 5006 N N . ASN B 1 237 ? 2.893 -27.156 -12.281 1 97.62 237 ASN B N 1
ATOM 5007 C CA . ASN B 1 237 ? 2.678 -27.062 -10.844 1 97.62 237 ASN B CA 1
ATOM 5008 C C . ASN B 1 237 ? 2.92 -25.656 -10.328 1 97.62 237 ASN B C 1
ATOM 5010 O O . ASN B 1 237 ? 3.879 -25 -10.734 1 97.62 237 ASN B O 1
ATOM 5014 N N . ALA B 1 238 ? 2.07 -25.234 -9.438 1 98.5 238 ALA B N 1
ATOM 5015 C CA . ALA B 1 238 ? 2.172 -23.891 -8.891 1 98.5 238 ALA B CA 1
ATOM 5016 C C . ALA B 1 238 ? 3.158 -23.844 -7.727 1 98.5 238 ALA B C 1
ATOM 5018 O O . ALA B 1 238 ? 3.197 -24.75 -6.898 1 98.5 238 ALA B O 1
ATOM 5019 N N . LYS B 1 239 ? 3.961 -22.844 -7.625 1 98.5 239 LYS B N 1
ATOM 5020 C CA . LYS B 1 239 ? 4.84 -22.531 -6.504 1 98.5 239 LYS B CA 1
ATOM 5021 C C . LYS B 1 239 ? 4.688 -21.078 -6.078 1 98.5 239 LYS B C 1
ATOM 5023 O O . LYS B 1 239 ? 4.98 -20.156 -6.852 1 98.5 239 LYS B O 1
ATOM 5028 N N . VAL B 1 240 ? 4.234 -20.859 -4.895 1 98.19 240 VAL B N 1
ATOM 5029 C CA . VAL B 1 240 ? 4.016 -19.516 -4.359 1 98.19 240 VAL B CA 1
ATOM 5030 C C . VAL B 1 240 ? 5.359 -18.875 -4.004 1 98.19 240 VAL B C 1
ATOM 5032 O O . VAL B 1 240 ? 6.195 -19.516 -3.35 1 98.19 240 VAL B O 1
ATOM 5035 N N . SER B 1 241 ? 5.609 -17.719 -4.465 1 95.81 241 SER B N 1
ATOM 5036 C CA . SER B 1 241 ? 6.852 -17 -4.199 1 95.81 241 SER B CA 1
ATOM 5037 C C . SER B 1 241 ? 6.594 -15.742 -3.363 1 95.81 241 SER B C 1
ATOM 5039 O O . SER B 1 241 ? 5.445 -15.391 -3.098 1 95.81 241 SER B O 1
ATOM 5041 N N . ASP B 1 242 ? 7.676 -15.141 -2.822 1 91.31 242 ASP B N 1
ATOM 5042 C CA . ASP B 1 242 ? 7.688 -13.844 -2.158 1 91.31 242 ASP B CA 1
ATOM 5043 C C . ASP B 1 242 ? 6.895 -13.883 -0.854 1 91.31 242 ASP B C 1
ATOM 5045 O O . ASP B 1 242 ? 6.246 -12.906 -0.484 1 91.31 242 ASP B O 1
ATOM 5049 N N . PHE B 1 243 ? 6.805 -15.008 -0.276 1 90.88 243 PHE B N 1
ATOM 5050 C CA . PHE B 1 243 ? 6.18 -15.062 1.039 1 90.88 243 PHE B CA 1
ATOM 5051 C C . PHE B 1 243 ? 7.172 -14.68 2.129 1 90.88 243 PHE B C 1
ATOM 5053 O O . PHE B 1 243 ? 8.367 -14.953 2.01 1 90.88 243 PHE B O 1
ATOM 5060 N N . GLY B 1 244 ? 6.684 -13.984 3.178 1 82.44 244 GLY B N 1
ATOM 5061 C CA . GLY B 1 244 ? 7.492 -13.625 4.332 1 82.44 244 GLY B CA 1
ATOM 5062 C C . GLY B 1 244 ? 8.312 -12.367 4.121 1 82.44 244 GLY B C 1
ATOM 5063 O O . GLY B 1 244 ? 8.984 -11.898 5.039 1 82.44 244 GLY B O 1
ATOM 5064 N N . LEU B 1 245 ? 8.25 -11.797 2.994 1 77.75 245 LEU B N 1
ATOM 5065 C CA . LEU B 1 245 ? 9.117 -10.672 2.643 1 77.75 245 LEU B CA 1
ATOM 5066 C C . LEU B 1 245 ? 8.641 -9.391 3.314 1 77.75 245 LEU B C 1
ATOM 5068 O O . LEU B 1 245 ? 9.445 -8.508 3.611 1 77.75 245 LEU B O 1
ATOM 5072 N N . ALA B 1 246 ? 7.344 -9.312 3.445 1 70.75 246 ALA B N 1
ATOM 5073 C CA . ALA B 1 246 ? 6.816 -8.109 4.074 1 70.75 246 ALA B CA 1
ATOM 5074 C C . ALA B 1 246 ? 7.41 -7.906 5.465 1 70.75 246 ALA B C 1
ATOM 5076 O O . ALA B 1 246 ? 7.746 -6.785 5.848 1 70.75 246 ALA B O 1
ATOM 5077 N N . LYS B 1 247 ? 7.496 -8.906 6.188 1 68.94 247 LYS B N 1
ATOM 5078 C CA . LYS B 1 247 ? 8.078 -8.836 7.523 1 68.94 247 LYS B CA 1
ATOM 5079 C C . LYS B 1 247 ? 9.578 -8.539 7.453 1 68.94 247 LYS B C 1
ATOM 5081 O O . LYS B 1 247 ? 10.133 -7.91 8.352 1 68.94 247 LYS B O 1
ATOM 5086 N N . LEU B 1 248 ? 10.164 -9.047 6.422 1 63.12 248 LEU B N 1
ATOM 5087 C CA . LEU B 1 248 ? 11.602 -8.875 6.246 1 63.12 248 LEU B CA 1
ATOM 5088 C C . LEU B 1 248 ? 11.938 -7.426 5.93 1 63.12 248 LEU B C 1
ATOM 5090 O O . LEU B 1 248 ? 12.977 -6.918 6.367 1 63.12 248 LEU B O 1
ATOM 5094 N N . ILE B 1 249 ? 11.125 -6.852 5.176 1 59.94 249 ILE B N 1
ATOM 5095 C CA . ILE B 1 249 ? 11.43 -5.516 4.676 1 59.94 249 ILE B CA 1
ATOM 5096 C C . ILE B 1 249 ? 10.961 -4.469 5.684 1 59.94 249 ILE B C 1
ATOM 5098 O O . ILE B 1 249 ? 11.594 -3.42 5.836 1 59.94 249 ILE B O 1
ATOM 5102 N N . CYS B 1 250 ? 9.867 -4.566 6.309 1 56.19 250 CYS B N 1
ATOM 5103 C CA . CYS B 1 250 ? 9.312 -3.549 7.199 1 56.19 250 CYS B CA 1
ATOM 5104 C C . CYS B 1 250 ? 9.875 -3.695 8.609 1 56.19 250 CYS B C 1
ATOM 5106 O O . CYS B 1 250 ? 9.336 -4.457 9.422 1 56.19 250 CYS B O 1
ATOM 5108 N N . SER B 1 251 ? 11.266 -4.008 8.68 1 47.31 251 SER B N 1
ATOM 5109 C CA . SER B 1 251 ? 11.852 -4.273 9.992 1 47.31 251 SER B CA 1
ATOM 5110 C C . SER B 1 251 ? 11.672 -3.086 10.93 1 47.31 251 SER B C 1
ATOM 5112 O O . SER B 1 251 ? 12.219 -3.07 12.031 1 47.31 251 SER B O 1
ATOM 5114 N N . GLU B 1 252 ? 11.375 -1.944 10.438 1 44.5 252 GLU B N 1
ATOM 5115 C CA . GLU B 1 252 ? 11.508 -0.971 11.523 1 44.5 252 GLU B CA 1
ATOM 5116 C C . GLU B 1 252 ? 11.023 -1.552 12.852 1 44.5 252 GLU B C 1
ATOM 5118 O O . GLU B 1 252 ? 10.148 -2.42 12.875 1 44.5 252 GLU B O 1
ATOM 5123 N N . ARG B 1 253 ? 11.977 -1.445 13.844 1 42.16 253 ARG B N 1
ATOM 5124 C CA . ARG B 1 253 ? 11.664 -1.885 15.195 1 42.16 253 ARG B CA 1
ATOM 5125 C C . ARG B 1 253 ? 10.164 -2.102 15.367 1 42.16 253 ARG B C 1
ATOM 5127 O O . ARG B 1 253 ? 9.742 -2.916 16.188 1 42.16 253 ARG B O 1
ATOM 5134 N N . SER B 1 254 ? 9.32 -1.018 15.195 1 38.97 254 SER B N 1
ATOM 5135 C CA . SER B 1 254 ? 7.898 -1.266 15.422 1 38.97 254 SER B CA 1
ATOM 5136 C C . SER B 1 254 ? 7.238 -1.881 14.195 1 38.97 254 SER B C 1
ATOM 5138 O O . SER B 1 254 ? 7.355 -1.349 13.086 1 38.97 254 SER B O 1
ATOM 5140 N N . TYR B 1 255 ? 7.344 -3.24 13.805 1 41.78 255 TYR B N 1
ATOM 5141 C CA . TYR B 1 255 ? 6.512 -4.055 12.93 1 41.78 255 TYR B CA 1
ATOM 5142 C C . TYR B 1 255 ? 5.375 -3.229 12.336 1 41.78 255 TYR B C 1
ATOM 5144 O O . TYR B 1 255 ? 4.594 -3.73 11.523 1 41.78 255 TYR B O 1
ATOM 5152 N N . VAL B 1 256 ? 5.039 -2.139 12.922 1 46.22 256 VAL B N 1
ATOM 5153 C CA . VAL B 1 256 ? 3.752 -1.574 12.531 1 46.22 256 VAL B CA 1
ATOM 5154 C C . VAL B 1 256 ? 3.928 -0.668 11.312 1 46.22 256 VAL B C 1
ATOM 5156 O O . VAL B 1 256 ? 4.516 0.411 11.414 1 46.22 256 VAL B O 1
ATOM 5159 N N . THR B 1 257 ? 4.469 -1.313 10.203 1 58.19 257 THR B N 1
ATOM 5160 C CA . THR B 1 257 ? 4.371 -0.464 9.023 1 58.19 257 THR B CA 1
ATOM 5161 C C . THR B 1 257 ? 2.965 0.115 8.891 1 58.19 257 THR B C 1
ATOM 5163 O O . THR B 1 257 ? 1.979 -0.56 9.188 1 58.19 257 THR B O 1
ATOM 5166 N N . THR B 1 258 ? 2.916 1.376 8.867 1 70.5 258 THR B N 1
ATOM 5167 C CA . THR B 1 258 ? 1.638 2.039 8.641 1 70.5 258 THR B CA 1
ATOM 5168 C C . THR B 1 258 ? 1.31 2.08 7.148 1 70.5 258 THR B C 1
ATOM 5170 O O . THR B 1 258 ? 0.215 2.492 6.758 1 70.5 258 THR B O 1
ATOM 5173 N N . ARG B 1 259 ? 2.316 1.472 6.387 1 75.75 259 ARG B N 1
ATOM 5174 C CA . ARG B 1 259 ? 2.096 1.483 4.945 1 75.75 259 ARG B CA 1
ATOM 5175 C C . ARG B 1 259 ? 1.22 0.31 4.516 1 75.75 259 ARG B C 1
ATOM 5177 O O . ARG B 1 259 ? 1.355 -0.797 5.039 1 75.75 259 ARG B O 1
ATOM 5184 N N . VAL B 1 260 ? 0.468 0.618 3.58 1 75.12 260 VAL B N 1
ATOM 5185 C CA . VAL B 1 260 ? -0.357 -0.443 3.012 1 75.12 260 VAL B CA 1
ATOM 5186 C C . VAL B 1 260 ? 0.485 -1.307 2.076 1 75.12 260 VAL B C 1
ATOM 5188 O O . VAL B 1 260 ? 1.199 -0.785 1.216 1 75.12 260 VAL B O 1
ATOM 5191 N N . MET B 1 261 ? 0.462 -2.551 2.346 1 77.62 261 MET B N 1
ATOM 5192 C CA . MET B 1 261 ? 1.145 -3.508 1.478 1 77.62 261 MET B CA 1
ATOM 5193 C C . MET B 1 261 ? 0.151 -4.23 0.576 1 77.62 261 MET B C 1
ATOM 5195 O O . MET B 1 261 ? -1.024 -4.363 0.922 1 77.62 261 MET B O 1
ATOM 5199 N N . GLY B 1 262 ? 0.646 -4.602 -0.571 1 81.75 262 GLY B N 1
ATOM 5200 C CA . GLY B 1 262 ? -0.186 -5.371 -1.482 1 81.75 262 GLY B CA 1
ATOM 5201 C C . GLY B 1 262 ? -0.337 -4.723 -2.846 1 81.75 262 GLY B C 1
ATOM 5202 O O . GLY B 1 262 ? 0.315 -3.717 -3.137 1 81.75 262 GLY B O 1
ATOM 5203 N N . THR B 1 263 ? -1.104 -5.387 -3.652 1 87 263 THR B N 1
ATOM 5204 C CA . THR B 1 263 ? -1.338 -4.961 -5.027 1 87 263 THR B CA 1
ATOM 5205 C C . THR B 1 263 ? -2.807 -4.602 -5.242 1 87 263 THR B C 1
ATOM 5207 O O . THR B 1 263 ? -3.697 -5.316 -4.777 1 87 263 THR B O 1
ATOM 5210 N N . PHE B 1 264 ? -3.035 -3.574 -6 1 83.69 264 PHE B N 1
ATOM 5211 C CA . PHE B 1 264 ? -4.391 -3.135 -6.305 1 83.69 264 PHE B CA 1
ATOM 5212 C C . PHE B 1 264 ? -5.219 -4.285 -6.867 1 83.69 264 PHE B C 1
ATOM 5214 O O . PHE B 1 264 ? -4.738 -5.047 -7.707 1 83.69 264 PHE B O 1
ATOM 5221 N N . GLY B 1 265 ? -6.438 -4.289 -6.418 1 89.06 265 GLY B N 1
ATOM 5222 C CA . GLY B 1 265 ? -7.355 -5.301 -6.926 1 89.06 265 GLY B CA 1
ATOM 5223 C C . GLY B 1 265 ? -7.344 -6.578 -6.105 1 89.06 265 GLY B C 1
ATOM 5224 O O . GLY B 1 265 ? -8.305 -7.348 -6.133 1 89.06 265 GLY B O 1
ATOM 5225 N N . TYR B 1 266 ? -6.219 -6.789 -5.395 1 92.56 266 TYR B N 1
ATOM 5226 C CA . TYR B 1 266 ? -6.109 -8.008 -4.605 1 92.56 266 TYR B CA 1
ATOM 5227 C C . TYR B 1 266 ? -6.305 -7.719 -3.123 1 92.56 266 TYR B C 1
ATOM 5229 O O . TYR B 1 266 ? -6.473 -8.641 -2.32 1 92.56 266 TYR B O 1
ATOM 5237 N N . VAL B 1 267 ? -6.289 -6.492 -2.791 1 88.94 267 VAL B N 1
ATOM 5238 C CA . VAL B 1 267 ? -6.246 -6.102 -1.387 1 88.94 267 VAL B CA 1
ATOM 5239 C C . VAL B 1 267 ? -7.633 -6.242 -0.767 1 88.94 267 VAL B C 1
ATOM 5241 O O . VAL B 1 267 ? -8.625 -5.781 -1.335 1 88.94 267 VAL B O 1
ATOM 5244 N N . ALA B 1 268 ? -7.613 -6.855 0.397 1 88.94 268 ALA B N 1
ATOM 5245 C CA . ALA B 1 268 ? -8.867 -7 1.135 1 88.94 268 ALA B CA 1
ATOM 5246 C C . ALA B 1 268 ? -9.367 -5.645 1.635 1 88.94 268 ALA B C 1
ATOM 5248 O O . ALA B 1 268 ? -8.578 -4.816 2.098 1 88.94 268 ALA B O 1
ATOM 5249 N N . PRO B 1 269 ? -10.633 -5.449 1.579 1 81.5 269 PRO B N 1
ATOM 5250 C CA . PRO B 1 269 ? -11.188 -4.148 1.948 1 81.5 269 PRO B CA 1
ATOM 5251 C C . PRO B 1 269 ? -10.891 -3.768 3.398 1 81.5 269 PRO B C 1
ATOM 5253 O O . PRO B 1 269 ? -10.609 -2.604 3.691 1 81.5 269 PRO B O 1
ATOM 5256 N N . GLU B 1 270 ? -10.977 -4.695 4.32 1 79.31 270 GLU B N 1
ATOM 5257 C CA . GLU B 1 270 ? -10.742 -4.367 5.727 1 79.31 270 GLU B CA 1
ATOM 5258 C C . GLU B 1 270 ? -9.289 -4 5.977 1 79.31 270 GLU B C 1
ATOM 5260 O O . GLU B 1 270 ? -8.977 -3.24 6.898 1 79.31 270 GLU B O 1
ATOM 5265 N N . TYR B 1 271 ? -8.438 -4.594 5.234 1 78.38 271 TYR B N 1
ATOM 5266 C CA . TYR B 1 271 ? -7.012 -4.312 5.383 1 78.38 271 TYR B CA 1
ATOM 5267 C C . TYR B 1 271 ? -6.695 -2.873 5 1 78.38 271 TYR B C 1
ATOM 5269 O O . TYR B 1 271 ? -5.953 -2.186 5.703 1 78.38 271 TYR B O 1
ATOM 5277 N N . ALA B 1 272 ? -7.223 -2.418 3.953 1 71.81 272 ALA B N 1
ATOM 5278 C CA . ALA B 1 272 ? -6.98 -1.059 3.475 1 71.81 272 ALA B CA 1
ATOM 5279 C C . ALA B 1 272 ? -7.473 -0.026 4.484 1 71.81 272 ALA B C 1
ATOM 5281 O O . ALA B 1 272 ? -6.859 1.029 4.652 1 71.81 272 ALA B O 1
ATOM 5282 N N . CYS B 1 273 ? -8.5 -0.438 5.242 1 70.62 273 CYS B N 1
ATOM 5283 C CA . CYS B 1 273 ? -9.148 0.507 6.148 1 70.62 273 CYS B CA 1
ATOM 5284 C C . CYS B 1 273 ? -8.516 0.452 7.535 1 70.62 273 CYS B C 1
ATOM 5286 O O . CYS B 1 273 ? -8.352 1.483 8.188 1 70.62 273 CYS B O 1
ATOM 5288 N N . THR B 1 274 ? -8.195 -0.823 7.93 1 71.81 274 THR B N 1
ATOM 5289 C CA . THR B 1 274 ? -7.793 -0.958 9.32 1 71.81 274 THR B CA 1
ATOM 5290 C C . THR B 1 274 ? -6.324 -1.36 9.422 1 71.81 274 THR B C 1
ATOM 5292 O O . THR B 1 274 ? -5.715 -1.251 10.492 1 71.81 274 THR B O 1
ATOM 5295 N N . GLY B 1 275 ? -5.844 -1.79 8.383 1 72.75 275 GLY B N 1
ATOM 5296 C CA . GLY B 1 275 ? -4.461 -2.242 8.398 1 72.75 275 GLY B CA 1
ATOM 5297 C C . GLY B 1 275 ? -4.293 -3.627 8.992 1 72.75 275 GLY B C 1
ATOM 5298 O O . GLY B 1 275 ? -3.176 -4.148 9.055 1 72.75 275 GLY B O 1
ATOM 5299 N N . MET B 1 276 ? -5.332 -4.156 9.508 1 70 276 MET B N 1
ATOM 5300 C CA . MET B 1 276 ? -5.223 -5.484 10.109 1 70 276 MET B CA 1
ATOM 5301 C C . MET B 1 276 ? -5.023 -6.551 9.039 1 70 276 MET B C 1
ATOM 5303 O O . MET B 1 276 ? -5.883 -6.742 8.18 1 70 276 MET B O 1
ATOM 5307 N N . LEU B 1 277 ? -3.715 -6.98 9.031 1 73.12 277 LEU B N 1
ATOM 5308 C CA . LEU B 1 277 ? -3.363 -8.039 8.086 1 73.12 277 LEU B CA 1
ATOM 5309 C C . LEU B 1 277 ? -3.279 -9.391 8.797 1 73.12 277 LEU B C 1
ATOM 5311 O O . LEU B 1 277 ? -2.518 -9.547 9.75 1 73.12 277 LEU B O 1
ATOM 5315 N N . ASN B 1 278 ? -4.18 -10.273 8.43 1 82.88 278 ASN B N 1
ATOM 5316 C CA . ASN B 1 278 ? -4.133 -11.656 8.898 1 82.88 278 ASN B CA 1
ATOM 5317 C C . ASN B 1 278 ? -4.316 -12.648 7.75 1 82.88 278 ASN B C 1
ATOM 5319 O O . ASN B 1 278 ? -4.254 -12.266 6.582 1 82.88 278 ASN B O 1
ATOM 5323 N N . GLU B 1 279 ? -4.391 -13.891 8.078 1 92.69 279 GLU B N 1
ATOM 5324 C CA . GLU B 1 279 ? -4.48 -14.93 7.059 1 92.69 279 GLU B CA 1
ATOM 5325 C C . GLU B 1 279 ? -5.727 -14.75 6.199 1 92.69 279 GLU B C 1
ATOM 5327 O O . GLU B 1 279 ? -5.746 -15.156 5.031 1 92.69 279 GLU B O 1
ATOM 5332 N N . LYS B 1 280 ? -6.73 -14.062 6.719 1 93.56 280 LYS B N 1
ATOM 5333 C CA . LYS B 1 280 ? -7.977 -13.867 5.984 1 93.56 280 LYS B CA 1
ATOM 5334 C C . LYS B 1 280 ? -7.781 -12.914 4.812 1 93.56 280 LYS B C 1
ATOM 5336 O O . LYS B 1 280 ? -8.5 -12.992 3.814 1 93.56 280 LYS B O 1
ATOM 5341 N N . SER B 1 281 ? -6.844 -12.031 4.977 1 91.88 281 SER B N 1
ATOM 5342 C CA . SER B 1 281 ? -6.523 -11.148 3.855 1 91.88 281 SER B CA 1
ATOM 5343 C C . SER B 1 281 ? -5.938 -11.938 2.688 1 91.88 281 SER B C 1
ATOM 5345 O O . SER B 1 281 ? -6.246 -11.656 1.527 1 91.88 281 SER B O 1
ATOM 5347 N N . ASP B 1 282 ? -5.098 -12.93 3.021 1 95.44 282 ASP B N 1
ATOM 5348 C CA . ASP B 1 282 ? -4.57 -13.812 1.991 1 95.44 282 ASP B CA 1
ATOM 5349 C C . ASP B 1 282 ? -5.691 -14.594 1.306 1 95.44 282 ASP B C 1
ATOM 5351 O O . ASP B 1 282 ? -5.664 -14.789 0.089 1 95.44 282 ASP B O 1
ATOM 5355 N N . VAL B 1 283 ? -6.621 -14.969 2.145 1 97.94 283 VAL B N 1
ATOM 5356 C CA . VAL B 1 283 ? -7.754 -15.727 1.625 1 97.94 283 VAL B CA 1
ATOM 5357 C C . VAL B 1 283 ? -8.539 -14.875 0.631 1 97.94 283 VAL B C 1
ATOM 5359 O O . VAL B 1 283 ? -8.945 -15.359 -0.427 1 97.94 283 VAL B O 1
ATOM 5362 N N . TYR B 1 284 ? -8.734 -13.633 0.974 1 96 284 TYR B N 1
ATOM 5363 C CA . TYR B 1 284 ? -9.406 -12.703 0.067 1 96 284 TYR B CA 1
ATOM 5364 C C . TYR B 1 284 ? -8.672 -12.617 -1.265 1 96 284 TYR B C 1
ATOM 5366 O O . TYR B 1 284 ? -9.281 -12.773 -2.328 1 96 284 TYR B O 1
ATOM 5374 N N . SER B 1 285 ? -7.383 -12.398 -1.196 1 96.38 285 SER B N 1
ATOM 5375 C CA . SER B 1 285 ? -6.559 -12.289 -2.396 1 96.38 285 SER B CA 1
ATOM 5376 C C . SER B 1 285 ? -6.605 -13.578 -3.213 1 96.38 285 SER B C 1
ATOM 5378 O O . SER B 1 285 ? -6.625 -13.539 -4.445 1 96.38 285 SER B O 1
ATOM 5380 N N . PHE B 1 286 ? -6.602 -14.695 -2.52 1 98.5 286 PHE B N 1
ATOM 5381 C CA . PHE B 1 286 ? -6.688 -15.992 -3.189 1 98.5 286 PHE B CA 1
ATOM 5382 C C . PHE B 1 286 ? -8.008 -16.125 -3.941 1 98.5 286 PHE B C 1
ATOM 5384 O O . PHE B 1 286 ? -8.047 -16.672 -5.047 1 98.5 286 PHE B O 1
ATOM 5391 N N . GLY B 1 287 ? -9.062 -15.664 -3.275 1 98.69 287 GLY B N 1
ATOM 5392 C CA . GLY B 1 287 ? -10.344 -15.648 -3.967 1 98.69 287 GLY B CA 1
ATOM 5393 C C . GLY B 1 287 ? -10.305 -14.883 -5.277 1 98.69 287 GLY B C 1
ATOM 5394 O O . GLY B 1 287 ? -10.867 -15.328 -6.277 1 98.69 287 GLY B O 1
ATOM 5395 N N . ILE B 1 288 ? -9.672 -13.781 -5.258 1 97.81 288 ILE B N 1
ATOM 5396 C CA . ILE B 1 288 ? -9.523 -12.977 -6.465 1 97.81 288 ILE B CA 1
ATOM 5397 C C . ILE B 1 288 ? -8.695 -13.742 -7.496 1 97.81 288 ILE B C 1
ATOM 5399 O O . ILE B 1 288 ? -9.008 -13.719 -8.688 1 97.81 288 ILE B O 1
ATOM 5403 N N . LEU B 1 289 ? -7.684 -14.375 -7.055 1 98.62 289 LEU B N 1
ATOM 5404 C CA . LEU B 1 289 ? -6.855 -15.195 -7.934 1 98.62 289 LEU B CA 1
ATOM 5405 C C . LEU B 1 289 ? -7.691 -16.266 -8.625 1 98.62 289 LEU B C 1
ATOM 5407 O O . LEU B 1 289 ? -7.527 -16.516 -9.828 1 98.62 289 LEU B O 1
ATOM 5411 N N . ILE B 1 290 ? -8.562 -16.906 -7.852 1 98.69 290 ILE B N 1
ATOM 5412 C CA . ILE B 1 290 ? -9.461 -17.906 -8.438 1 98.69 290 ILE B CA 1
ATOM 5413 C C . ILE B 1 290 ? -10.305 -17.25 -9.531 1 98.69 290 ILE B C 1
ATOM 5415 O O . ILE B 1 290 ? -10.422 -17.781 -10.633 1 98.69 290 ILE B O 1
ATOM 5419 N N . MET B 1 291 ? -10.867 -16.109 -9.234 1 98.5 291 MET B N 1
ATOM 5420 C CA . MET B 1 291 ? -11.695 -15.398 -10.203 1 98.5 291 MET B CA 1
ATOM 5421 C C . MET B 1 291 ? -10.906 -15.055 -11.453 1 98.5 291 MET B C 1
ATOM 5423 O O . MET B 1 291 ? -11.422 -15.148 -12.57 1 98.5 291 MET B O 1
ATOM 5427 N N . GLU B 1 292 ? -9.75 -14.648 -11.211 1 98.19 292 GLU B N 1
ATOM 5428 C CA . GLU B 1 292 ? -8.852 -14.328 -12.312 1 98.19 292 GLU B CA 1
ATOM 5429 C C . GLU B 1 292 ? -8.586 -15.547 -13.188 1 98.19 292 GLU B C 1
ATOM 5431 O O . GLU B 1 292 ? -8.625 -15.453 -14.414 1 98.19 292 GLU B O 1
ATOM 5436 N N . LEU B 1 293 ? -8.375 -16.688 -12.609 1 98.44 293 LEU B N 1
ATOM 5437 C CA . LEU B 1 293 ? -8.094 -17.938 -13.32 1 98.44 293 LEU B CA 1
ATOM 5438 C C . LEU B 1 293 ? -9.312 -18.406 -14.102 1 98.44 293 LEU B C 1
ATOM 5440 O O . LEU B 1 293 ? -9.172 -18.969 -15.195 1 98.44 293 LEU B O 1
ATOM 5444 N N . ILE B 1 294 ? -10.461 -18.203 -13.547 1 98.06 294 ILE B N 1
ATOM 5445 C CA . ILE B 1 294 ? -11.695 -18.672 -14.156 1 98.06 294 ILE B CA 1
ATOM 5446 C C . ILE B 1 294 ? -12.062 -17.766 -15.328 1 98.06 294 ILE B C 1
ATOM 5448 O O . ILE B 1 294 ? -12.484 -18.234 -16.391 1 98.06 294 ILE B O 1
ATOM 5452 N N . SER B 1 295 ? -11.852 -16.469 -15.203 1 97.88 295 SER B N 1
ATOM 5453 C CA . SER B 1 295 ? -12.398 -15.5 -16.156 1 97.88 295 SER B CA 1
ATOM 5454 C C . SER B 1 295 ? -11.344 -15.031 -17.141 1 97.88 295 SER B C 1
ATOM 5456 O O . SER B 1 295 ? -11.672 -14.508 -18.203 1 97.88 295 SER B O 1
ATOM 5458 N N . GLY B 1 296 ? -10.055 -15.148 -16.703 1 97.12 296 GLY B N 1
ATOM 5459 C CA . GLY B 1 296 ? -8.992 -14.594 -17.516 1 97.12 296 GLY B CA 1
ATOM 5460 C C . GLY B 1 296 ? -8.906 -13.078 -17.438 1 97.12 296 GLY B C 1
ATOM 5461 O O . GLY B 1 296 ? -8.117 -12.453 -18.141 1 97.12 296 GLY B O 1
ATOM 5462 N N . ARG B 1 297 ? -9.695 -12.5 -16.609 1 96.38 297 ARG B N 1
ATOM 5463 C CA . ARG B 1 297 ? -9.719 -11.047 -16.453 1 96.38 297 ARG B CA 1
ATOM 5464 C C . ARG B 1 297 ? -8.773 -10.609 -15.336 1 96.38 297 ARG B C 1
ATOM 5466 O O . ARG B 1 297 ? -8.578 -11.336 -14.359 1 96.38 297 ARG B O 1
ATOM 5473 N N . SER B 1 298 ? -8.188 -9.414 -15.547 1 94.44 298 SER B N 1
ATOM 5474 C CA . SER B 1 298 ? -7.379 -8.836 -14.477 1 94.44 298 SER B CA 1
ATOM 5475 C C . SER B 1 298 ? -8.258 -8.305 -13.344 1 94.44 298 SER B C 1
ATOM 5477 O O . SER B 1 298 ? -9.406 -7.922 -13.578 1 94.44 298 SER B O 1
ATOM 5479 N N . PRO B 1 299 ? -7.73 -8.328 -12.172 1 93.94 299 PRO B N 1
ATOM 5480 C CA . PRO B 1 299 ? -8.523 -7.855 -11.031 1 93.94 299 PRO B CA 1
ATOM 5481 C C . PRO B 1 299 ? -9.055 -6.438 -11.234 1 93.94 299 PRO B C 1
ATOM 5483 O O . PRO B 1 299 ? -10.164 -6.121 -10.781 1 93.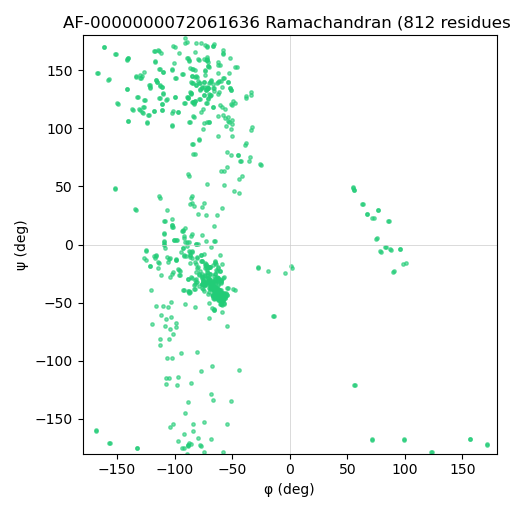94 299 PRO B O 1
ATOM 5486 N N . VAL B 1 300 ? -8.234 -5.617 -11.852 1 89.75 300 VAL B N 1
ATOM 5487 C CA . VAL B 1 300 ? -8.656 -4.262 -12.188 1 89.75 300 VAL B CA 1
ATOM 5488 C C . VAL B 1 300 ? -8.289 -3.957 -13.641 1 89.75 300 VAL B C 1
ATOM 5490 O O . VAL B 1 300 ? -7.152 -4.168 -14.062 1 89.75 300 VAL B O 1
ATOM 5493 N N . ASP B 1 301 ? -9.266 -3.549 -14.336 1 89.12 301 ASP B N 1
ATOM 5494 C CA . ASP B 1 301 ? -9.07 -3.211 -15.742 1 89.12 301 ASP B CA 1
ATOM 5495 C C . ASP B 1 301 ? -9.867 -1.967 -16.125 1 89.12 301 ASP B C 1
ATOM 5497 O O . ASP B 1 301 ? -11.07 -2.053 -16.391 1 89.12 301 ASP B O 1
ATOM 5501 N N . TYR B 1 302 ? -9.227 -0.863 -16.312 1 79.5 302 TYR B N 1
ATOM 5502 C CA . TYR B 1 302 ? -9.891 0.42 -16.531 1 79.5 302 TYR B CA 1
ATOM 5503 C C . TYR B 1 302 ? -10.352 0.566 -17.969 1 79.5 302 TYR B C 1
ATOM 5505 O O . TYR B 1 302 ? -11.07 1.508 -18.312 1 79.5 302 TYR B O 1
ATOM 5513 N N . SER B 1 303 ? -9.922 -0.299 -18.797 1 85.81 303 SER B N 1
ATOM 5514 C CA . SER B 1 303 ? -10.352 -0.249 -20.203 1 85.81 303 SER B CA 1
ATOM 5515 C C . SER B 1 303 ? -11.758 -0.805 -20.359 1 85.81 303 SER B C 1
ATOM 5517 O O . SER B 1 303 ? -12.391 -0.625 -21.406 1 85.81 303 SER B O 1
ATOM 5519 N N . ARG B 1 304 ? -12.219 -1.354 -19.359 1 89.38 304 ARG B N 1
ATOM 5520 C CA . ARG B 1 304 ? -13.539 -1.966 -19.406 1 89.38 304 ARG B CA 1
ATOM 5521 C C . ARG B 1 304 ? -14.625 -0.959 -19.047 1 89.38 304 ARG B C 1
ATOM 5523 O O . ARG B 1 304 ? -14.336 0.106 -18.5 1 89.38 304 ARG B O 1
ATOM 5530 N N . ALA B 1 305 ? -15.859 -1.304 -19.453 1 86.19 305 ALA B N 1
ATOM 5531 C CA . ALA B 1 305 ? -17 -0.443 -19.156 1 86.19 305 ALA B CA 1
ATOM 5532 C C . ALA B 1 305 ? -17.141 -0.233 -17.656 1 86.19 305 ALA B C 1
ATOM 5534 O O . ALA B 1 305 ? -16.656 -1.038 -16.859 1 86.19 305 ALA B O 1
ATOM 5535 N N . GLN B 1 306 ? -17.969 0.802 -17.484 1 78.69 306 GLN B N 1
ATOM 5536 C CA . GLN B 1 306 ? -18.203 1.115 -16.078 1 78.69 306 GLN B CA 1
ATOM 5537 C C . GLN B 1 306 ? -18.875 -0.056 -15.367 1 78.69 306 GLN B C 1
ATOM 5539 O O . GLN B 1 306 ? -19.734 -0.729 -15.938 1 78.69 306 GLN B O 1
ATOM 5544 N N . GLY B 1 307 ? -18.531 -0.585 -14.305 1 79.88 307 GLY B N 1
ATOM 5545 C CA . GLY B 1 307 ? -19.078 -1.703 -13.555 1 79.88 307 GLY B CA 1
ATOM 5546 C C . GLY B 1 307 ? -18.312 -2.992 -13.758 1 79.88 307 GLY B C 1
ATOM 5547 O O . GLY B 1 307 ? -18.516 -3.969 -13.039 1 79.88 307 GLY B O 1
ATOM 5548 N N . GLU B 1 308 ? -17.547 -2.891 -14.812 1 90.44 308 GLU B N 1
ATOM 5549 C CA . GLU B 1 308 ? -16.797 -4.102 -15.109 1 90.44 308 GLU B CA 1
ATOM 5550 C C . GLU B 1 308 ? -15.312 -3.916 -14.812 1 90.44 308 GLU B C 1
ATOM 5552 O O . GLU B 1 308 ? -14.5 -4.801 -15.086 1 90.44 308 GLU B O 1
ATOM 5557 N N . VAL B 1 309 ? -15.016 -2.781 -14.312 1 88 309 VAL B N 1
ATOM 5558 C CA . VAL B 1 309 ? -13.617 -2.445 -14.07 1 88 309 VAL B CA 1
ATOM 5559 C C . VAL B 1 309 ? -13.055 -3.342 -12.969 1 88 309 VAL B C 1
ATOM 5561 O O . VAL B 1 309 ? -11.945 -3.861 -13.086 1 88 309 VAL B O 1
ATOM 5564 N N . ASN B 1 310 ? -13.852 -3.486 -11.945 1 90.44 310 ASN B N 1
ATOM 5565 C CA . ASN B 1 310 ? -13.461 -4.332 -10.82 1 90.44 310 ASN B CA 1
ATOM 5566 C C . ASN B 1 310 ? -13.945 -5.77 -11.008 1 90.44 310 ASN B C 1
ATOM 5568 O O . ASN B 1 310 ? -15.148 -6.016 -11.109 1 90.44 310 ASN B O 1
ATOM 5572 N N . LEU B 1 311 ? -13.07 -6.668 -11 1 95.19 311 LEU B N 1
ATOM 5573 C CA . LEU B 1 311 ? -13.359 -8.07 -11.289 1 95.19 311 LEU B CA 1
ATOM 5574 C C . LEU B 1 311 ? -14.344 -8.641 -10.273 1 95.19 311 LEU B C 1
ATOM 5576 O O . LEU B 1 311 ? -15.289 -9.344 -10.641 1 95.19 311 LEU B O 1
ATOM 5580 N N . VAL B 1 312 ? -14.125 -8.352 -9.016 1 94.38 312 VAL B N 1
ATOM 5581 C CA . VAL B 1 312 ? -14.953 -8.898 -7.941 1 94.38 312 VAL B CA 1
ATOM 5582 C C . VAL B 1 312 ? -16.391 -8.438 -8.117 1 94.38 312 VAL B C 1
ATOM 5584 O O . VAL B 1 312 ? -17.312 -9.25 -8.094 1 94.38 312 VAL B O 1
ATOM 5587 N N . ASP B 1 313 ? -16.562 -7.195 -8.359 1 91.75 313 ASP B N 1
ATOM 5588 C CA . ASP B 1 313 ? -17.891 -6.637 -8.539 1 91.75 313 ASP B CA 1
ATOM 5589 C C . ASP B 1 313 ? -18.562 -7.211 -9.781 1 91.75 313 ASP B C 1
ATOM 5591 O O . ASP B 1 313 ? -19.75 -7.574 -9.75 1 91.75 313 ASP B O 1
ATOM 5595 N N . TRP B 1 314 ? -17.859 -7.25 -10.797 1 95.25 314 TRP B N 1
ATOM 5596 C CA . TRP B 1 314 ? -18.391 -7.777 -12.055 1 95.25 314 TRP B CA 1
ATOM 5597 C C . TRP B 1 314 ? -18.828 -9.227 -11.898 1 95.25 314 TRP B C 1
ATOM 5599 O O . TRP B 1 314 ? -19.953 -9.586 -12.281 1 95.25 314 TRP B O 1
ATOM 5609 N N . LEU B 1 315 ? -17.969 -10.062 -11.367 1 96.75 315 LEU B N 1
ATOM 5610 C CA . LEU B 1 315 ? -18.25 -11.484 -11.234 1 96.75 315 LEU B CA 1
ATOM 5611 C C . LEU B 1 315 ? -19.438 -11.719 -10.305 1 96.75 315 LEU B C 1
ATOM 5613 O O . LEU B 1 315 ? -20.297 -12.562 -10.578 1 96.75 315 LEU B O 1
ATOM 5617 N N . LYS B 1 316 ? -19.516 -10.969 -9.219 1 95.38 316 LYS B N 1
ATOM 5618 C CA . LYS B 1 316 ? -20.656 -11.062 -8.32 1 95.38 316 LYS B CA 1
ATOM 5619 C C . LYS B 1 316 ? -21.953 -10.719 -9.047 1 95.38 316 LYS B C 1
ATOM 5621 O O . LYS B 1 316 ? -22.969 -11.391 -8.859 1 95.38 316 LYS B O 1
ATOM 5626 N N . ALA B 1 317 ? -21.859 -9.68 -9.828 1 95.06 317 ALA B N 1
ATOM 5627 C CA . ALA B 1 317 ? -23.031 -9.273 -10.602 1 95.06 317 ALA B CA 1
ATOM 5628 C C . ALA B 1 317 ? -23.422 -10.367 -11.594 1 95.06 317 ALA B C 1
ATOM 5630 O O . ALA B 1 317 ? -24.609 -10.664 -11.758 1 95.06 317 ALA B O 1
ATOM 5631 N N . MET B 1 318 ? -22.516 -10.922 -12.258 1 96 318 MET B N 1
ATOM 5632 C CA . MET B 1 318 ? -22.781 -11.969 -13.242 1 96 318 MET B CA 1
ATOM 5633 C C . MET B 1 318 ? -23.422 -13.188 -12.586 1 96 318 MET B C 1
ATOM 5635 O O . MET B 1 318 ? -24.391 -13.734 -13.094 1 96 318 MET B O 1
ATOM 5639 N N . VAL B 1 319 ? -22.859 -13.625 -11.484 1 94.56 319 VAL B N 1
ATOM 5640 C CA . VAL B 1 319 ? -23.391 -14.773 -10.758 1 94.56 319 VAL B CA 1
ATOM 5641 C C . VAL B 1 319 ? -24.781 -14.445 -10.211 1 94.56 319 VAL B C 1
ATOM 5643 O O . VAL B 1 319 ? -25.688 -15.273 -10.289 1 94.56 319 VAL B O 1
ATOM 5646 N N . GLY B 1 320 ? -24.922 -13.25 -9.68 1 93.94 320 GLY B N 1
ATOM 5647 C CA . GLY B 1 320 ? -26.219 -12.812 -9.172 1 93.94 320 GLY B CA 1
ATOM 5648 C C . GLY B 1 320 ? -27.297 -12.797 -10.234 1 93.94 320 GLY B C 1
ATOM 5649 O O . GLY B 1 320 ? -28.469 -13.055 -9.945 1 93.94 320 GLY B O 1
ATOM 5650 N N . ASN B 1 321 ? -26.906 -12.547 -11.453 1 94.5 321 ASN B N 1
ATOM 5651 C CA . ASN B 1 321 ? -27.828 -12.492 -12.586 1 94.5 321 ASN B CA 1
ATOM 5652 C C . ASN B 1 321 ? -27.922 -13.844 -13.289 1 94.5 321 ASN B C 1
ATOM 5654 O O . ASN B 1 321 ? -28.375 -13.922 -14.43 1 94.5 321 ASN B O 1
ATOM 5658 N N . ARG B 1 322 ? -27.406 -14.922 -12.742 1 93.56 322 ARG B N 1
ATOM 5659 C CA . ARG B 1 322 ? -27.469 -16.297 -13.227 1 93.56 322 ARG B CA 1
ATOM 5660 C C . ARG B 1 322 ? -26.75 -16.438 -14.562 1 93.56 322 ARG B C 1
ATOM 5662 O O . ARG B 1 322 ? -27.219 -17.156 -15.453 1 93.56 322 ARG B O 1
ATOM 5669 N N . LYS B 1 323 ? -25.703 -15.695 -14.695 1 94.75 323 LYS B N 1
ATOM 5670 C CA . LYS B 1 323 ? -24.891 -15.758 -15.898 1 94.75 323 LYS B CA 1
ATOM 5671 C C . LYS B 1 323 ? -23.5 -16.312 -15.586 1 94.75 323 LYS B C 1
ATOM 5673 O O . LYS B 1 323 ? -22.484 -15.797 -16.078 1 94.75 323 LYS B O 1
ATOM 5678 N N . SER B 1 324 ? -23.453 -17.328 -14.758 1 93.44 324 SER B N 1
ATOM 5679 C CA . SER B 1 324 ? -22.188 -17.891 -14.273 1 93.44 324 SER B CA 1
ATOM 5680 C C . SER B 1 324 ? -21.359 -18.453 -15.422 1 93.44 324 SER B C 1
ATOM 5682 O O . SER B 1 324 ? -20.141 -18.375 -15.406 1 93.44 324 SER B O 1
ATOM 5684 N N . GLU B 1 325 ? -21.953 -19 -16.422 1 93.88 325 GLU B N 1
ATOM 5685 C CA . GLU B 1 325 ? -21.219 -19.625 -17.516 1 93.88 325 GLU B CA 1
ATOM 5686 C C . GLU B 1 325 ? -20.547 -18.594 -18.406 1 93.88 325 GLU B C 1
ATOM 5688 O O . GLU B 1 325 ? -19.578 -18.891 -19.109 1 93.88 325 GLU B O 1
ATOM 5693 N N . GLU B 1 326 ? -21.016 -17.391 -18.281 1 95 326 GLU B N 1
ATOM 5694 C CA . GLU B 1 326 ? -20.5 -16.328 -19.141 1 95 326 GLU B CA 1
ATOM 5695 C C . GLU B 1 326 ? -19.219 -15.711 -18.562 1 95 326 GLU B C 1
ATOM 5697 O O . GLU B 1 326 ? -18.547 -14.93 -19.234 1 95 326 GLU B O 1
ATOM 5702 N N . VAL B 1 327 ? -18.906 -16.156 -17.375 1 96.88 327 VAL B N 1
ATOM 5703 C CA . VAL B 1 327 ? -17.75 -15.539 -16.734 1 96.88 327 VAL B CA 1
ATOM 5704 C C . VAL B 1 327 ? -16.469 -16.25 -17.172 1 96.88 327 VAL B C 1
ATOM 5706 O O . VAL B 1 327 ? -15.367 -15.734 -16.969 1 96.88 327 VAL B O 1
ATOM 5709 N N . VAL B 1 328 ? -16.594 -17.359 -17.828 1 97.75 328 VAL B N 1
ATOM 5710 C CA . VAL B 1 328 ? -15.453 -18.219 -18.156 1 97.75 328 VAL B CA 1
ATOM 5711 C C . VAL B 1 328 ? -14.57 -17.547 -19.203 1 97.75 328 VAL B C 1
ATOM 5713 O O . VAL B 1 328 ? -15.07 -16.906 -20.125 1 97.75 328 VAL B O 1
ATOM 5716 N N . ASP B 1 329 ? -13.312 -17.656 -19.031 1 97.56 329 ASP B N 1
ATOM 5717 C CA . ASP B 1 329 ? -12.32 -17.141 -19.969 1 97.56 329 ASP B CA 1
ATOM 5718 C C . ASP B 1 329 ? -12.617 -17.594 -21.391 1 97.56 329 ASP B C 1
ATOM 5720 O O . ASP B 1 329 ? -12.641 -18.797 -21.672 1 97.56 329 ASP B O 1
ATOM 5724 N N . PRO B 1 330 ? -12.812 -16.688 -22.234 1 95.75 330 PRO B N 1
ATOM 5725 C CA . PRO B 1 330 ? -13.125 -17.062 -23.625 1 95.75 330 PRO B CA 1
ATOM 5726 C C . PRO B 1 330 ? -11.961 -17.781 -24.312 1 95.75 330 PRO B C 1
ATOM 5728 O O . PRO B 1 330 ? -12.156 -18.438 -25.328 1 95.75 330 PRO B O 1
ATOM 5731 N N . LYS B 1 331 ? -10.828 -17.734 -23.781 1 96.12 331 LYS B N 1
ATOM 5732 C CA . LYS B 1 331 ? -9.656 -18.344 -24.406 1 96.12 331 LYS B CA 1
ATOM 5733 C C . LYS B 1 331 ? -9.523 -19.812 -24 1 96.12 331 LYS B C 1
ATOM 5735 O O . LYS B 1 331 ? -8.648 -20.531 -24.516 1 96.12 331 LYS B O 1
ATOM 5740 N N . LEU B 1 332 ? -10.359 -20.266 -23.109 1 96.81 332 LEU B N 1
ATOM 5741 C CA . LEU B 1 332 ? -10.312 -21.672 -22.75 1 96.81 332 LEU B CA 1
ATOM 5742 C C . LEU B 1 332 ? -10.656 -22.547 -23.938 1 96.81 332 LEU B C 1
ATOM 5744 O O . LEU B 1 332 ? -11.609 -22.266 -24.672 1 96.81 332 LEU B O 1
ATOM 5748 N N . PRO B 1 333 ? -9.938 -23.625 -24.094 1 95.19 333 PRO B N 1
ATOM 5749 C CA . PRO B 1 333 ? -10.227 -24.5 -25.234 1 95.19 333 PRO B CA 1
ATOM 5750 C C . PRO B 1 333 ? -11.57 -25.203 -25.109 1 95.19 333 PRO B C 1
ATOM 5752 O O . PRO B 1 333 ? -12.219 -25.484 -26.125 1 95.19 333 PRO B O 1
ATOM 5755 N N . GLU B 1 334 ? -11.93 -25.609 -23.891 1 95.38 334 GLU B N 1
ATOM 5756 C CA . GLU B 1 334 ? -13.188 -26.297 -23.625 1 95.38 334 GLU B CA 1
ATOM 5757 C C . GLU B 1 334 ? -13.898 -25.703 -22.406 1 95.38 334 GLU B C 1
ATOM 5759 O O . GLU B 1 334 ? -13.258 -25.328 -21.422 1 95.38 334 GLU B O 1
ATOM 5764 N N . MET B 1 335 ? -15.148 -25.688 -22.531 1 95.12 335 MET B N 1
ATOM 5765 C CA . MET B 1 335 ? -15.953 -25.234 -21.391 1 95.12 335 MET B CA 1
ATOM 5766 C C . MET B 1 335 ? -15.93 -26.25 -20.266 1 95.12 335 MET B C 1
ATOM 5768 O O . MET B 1 335 ? -16.062 -27.453 -20.5 1 95.12 335 MET B O 1
ATOM 5772 N N . PRO B 1 336 ? -15.742 -25.75 -19.156 1 96.31 336 PRO B N 1
ATOM 5773 C CA . PRO B 1 336 ? -15.805 -26.688 -18.031 1 96.31 336 PRO B CA 1
ATOM 5774 C C . PRO B 1 336 ? -17.219 -27.172 -17.734 1 96.31 336 PRO B C 1
ATOM 5776 O O . PRO B 1 336 ? -18.188 -26.547 -18.172 1 96.31 336 PRO B O 1
ATOM 5779 N N . ALA B 1 337 ? -17.25 -28.312 -17.031 1 94.31 337 ALA B N 1
ATOM 5780 C CA . ALA B 1 337 ? -18.547 -28.781 -16.562 1 94.31 337 ALA B CA 1
ATOM 5781 C C . ALA B 1 337 ? -19.219 -27.766 -15.648 1 94.31 337 ALA B C 1
ATOM 5783 O O . ALA B 1 337 ? -18.562 -27.141 -14.82 1 94.31 337 ALA B O 1
ATOM 5784 N N . SER B 1 338 ? -20.469 -27.641 -15.812 1 93.75 338 SER B N 1
ATOM 5785 C CA . SER B 1 338 ? -21.234 -26.641 -15.07 1 93.75 338 SER B CA 1
ATOM 5786 C C . SER B 1 338 ? -21.062 -26.828 -13.562 1 93.75 338 SER B C 1
ATOM 5788 O O . SER B 1 338 ? -20.906 -25.844 -12.828 1 93.75 338 SER B O 1
ATOM 5790 N N . LYS B 1 339 ? -21.109 -28.031 -13.156 1 92.81 339 LYS B N 1
ATOM 5791 C CA . LYS B 1 339 ? -20.984 -28.328 -11.734 1 92.81 339 LYS B CA 1
ATOM 5792 C C . LYS B 1 339 ? -19.625 -27.891 -11.203 1 92.81 339 LYS B C 1
ATOM 5794 O O . LYS B 1 339 ? -19.531 -27.312 -10.125 1 92.81 339 LYS B O 1
ATOM 5799 N N . ALA B 1 340 ? -18.641 -28.234 -11.938 1 94.56 340 ALA B N 1
ATOM 5800 C CA . ALA B 1 340 ? -17.281 -27.859 -11.547 1 94.56 340 ALA B CA 1
ATOM 5801 C C . ALA B 1 340 ? -17.109 -26.344 -11.5 1 94.56 340 ALA B C 1
ATOM 5803 O O . ALA B 1 340 ? -16.516 -25.812 -10.562 1 94.56 340 ALA B O 1
ATOM 5804 N N . LEU B 1 341 ? -17.625 -25.656 -12.477 1 96.75 341 LEU B N 1
ATOM 5805 C CA . LEU B 1 341 ? -17.562 -24.203 -12.547 1 96.75 341 LEU B CA 1
ATOM 5806 C C . LEU B 1 341 ? -18.266 -23.578 -11.352 1 96.75 341 LEU B C 1
ATOM 5808 O O . LEU B 1 341 ? -17.719 -22.688 -10.695 1 96.75 341 LEU B O 1
ATOM 5812 N N . LYS B 1 342 ? -19.422 -24.016 -11.078 1 94.69 342 LYS B N 1
ATOM 5813 C CA . LYS B 1 342 ? -20.203 -23.469 -9.977 1 94.69 342 LYS B CA 1
ATOM 5814 C C . LYS B 1 342 ? -19.5 -23.672 -8.641 1 94.69 342 LYS B C 1
ATOM 5816 O O . LYS B 1 342 ? -19.5 -22.781 -7.785 1 94.69 342 LYS B O 1
ATOM 5821 N N . ARG B 1 343 ? -18.922 -24.797 -8.484 1 95.38 343 ARG B N 1
ATOM 5822 C CA . ARG B 1 343 ? -18.203 -25.094 -7.25 1 95.38 343 ARG B CA 1
ATOM 5823 C C . ARG B 1 343 ? -17.062 -24.109 -7.027 1 95.38 343 ARG B C 1
ATOM 5825 O O . ARG B 1 343 ? -16.938 -23.531 -5.945 1 95.38 343 ARG B O 1
ATOM 5832 N N . VAL B 1 344 ? -16.266 -23.969 -8.023 1 97.56 344 VAL B N 1
ATOM 5833 C CA . VAL B 1 344 ? -15.102 -23.109 -7.879 1 97.56 344 VAL B CA 1
ATOM 5834 C C . VAL B 1 344 ? -15.555 -21.656 -7.703 1 97.56 344 VAL B C 1
ATOM 5836 O O . VAL B 1 344 ? -14.93 -20.891 -6.965 1 97.56 344 VAL B O 1
ATOM 5839 N N . LEU B 1 345 ? -16.641 -21.25 -8.367 1 97.38 345 LEU B N 1
ATOM 5840 C CA . LEU B 1 345 ? -17.188 -19.922 -8.203 1 97.38 345 LEU B CA 1
ATOM 5841 C C . LEU B 1 345 ? -17.672 -19.703 -6.777 1 97.38 345 LEU B C 1
ATOM 5843 O O . LEU B 1 345 ? -17.438 -18.625 -6.199 1 97.38 345 LEU B O 1
ATOM 5847 N N . LEU B 1 346 ? -18.281 -20.703 -6.281 1 96.25 346 LEU B N 1
ATOM 5848 C CA . LEU B 1 346 ? -18.75 -20.609 -4.902 1 96.25 346 LEU B CA 1
ATOM 5849 C C . LEU B 1 346 ? -17.578 -20.422 -3.941 1 96.25 346 LEU B C 1
ATOM 5851 O O . LEU B 1 346 ? -17.641 -19.594 -3.035 1 96.25 346 LEU B O 1
ATOM 5855 N N . VAL B 1 347 ? -16.578 -21.203 -4.125 1 97.94 347 VAL B N 1
ATOM 5856 C CA . VAL B 1 347 ? -15.398 -21.094 -3.281 1 97.94 347 VAL B CA 1
ATOM 5857 C C . VAL B 1 347 ? -14.812 -19.688 -3.393 1 97.94 347 VAL B C 1
ATOM 5859 O O . VAL B 1 347 ? -14.492 -19.047 -2.381 1 97.94 347 VAL B O 1
ATOM 5862 N N . ALA B 1 348 ? -14.648 -19.172 -4.602 1 98.5 348 ALA B N 1
ATOM 5863 C CA . ALA B 1 348 ? -14.117 -17.828 -4.828 1 98.5 348 ALA B CA 1
ATOM 5864 C C . ALA B 1 348 ? -14.945 -16.781 -4.102 1 98.5 348 ALA B C 1
ATOM 5866 O O . ALA B 1 348 ? -14.398 -15.898 -3.426 1 98.5 348 ALA B O 1
ATOM 5867 N N . LEU B 1 349 ? -16.234 -16.906 -4.227 1 97.81 349 LEU B N 1
ATOM 5868 C CA . LEU B 1 349 ? -17.141 -15.93 -3.635 1 97.81 349 LEU B CA 1
ATOM 5869 C C . LEU B 1 349 ? -17.062 -15.977 -2.111 1 97.81 349 LEU B C 1
ATOM 5871 O O . LEU B 1 349 ? -17.156 -14.938 -1.453 1 97.81 349 LEU B O 1
ATOM 5875 N N . ARG B 1 350 ? -16.906 -17.156 -1.576 1 97.81 350 ARG B N 1
ATOM 5876 C CA . ARG B 1 350 ? -16.734 -17.266 -0.131 1 97.81 350 ARG B CA 1
ATOM 5877 C C . ARG B 1 350 ? -15.43 -16.641 0.324 1 97.81 350 ARG B C 1
ATOM 5879 O O . ARG B 1 350 ? -15.375 -16 1.38 1 97.81 350 ARG B O 1
ATOM 5886 N N . CYS B 1 351 ? -14.438 -16.766 -0.432 1 98.44 351 CYS B N 1
ATOM 5887 C CA . CYS B 1 351 ? -13.125 -16.25 -0.088 1 98.44 351 CYS B CA 1
ATOM 5888 C C . CYS B 1 351 ? -13.117 -14.719 -0.115 1 98.44 351 CYS B C 1
ATOM 5890 O O . CYS B 1 351 ? -12.375 -14.086 0.632 1 98.44 351 CYS B O 1
ATOM 5892 N N . VAL B 1 352 ? -13.953 -14.094 -0.973 1 96.75 352 VAL B N 1
ATOM 5893 C CA . VAL B 1 352 ? -13.891 -12.648 -1.139 1 96.75 352 VAL B CA 1
ATOM 5894 C C . VAL B 1 352 ? -15.031 -11.992 -0.366 1 96.75 352 VAL B C 1
ATOM 5896 O O . VAL B 1 352 ? -15.438 -10.875 -0.683 1 96.75 352 VAL B O 1
ATOM 5899 N N . ASP B 1 353 ? -15.57 -12.805 0.53 1 95.5 353 ASP B N 1
ATOM 5900 C CA . ASP B 1 353 ? -16.578 -12.188 1.385 1 95.5 353 ASP B CA 1
ATOM 5901 C C . ASP B 1 353 ? -16.062 -10.891 2.006 1 95.5 353 ASP B C 1
ATOM 5903 O O . ASP B 1 353 ? -14.93 -10.844 2.486 1 95.5 353 ASP B O 1
ATOM 5907 N N . PRO B 1 354 ? -16.828 -9.812 1.986 1 88.19 354 PRO B N 1
ATOM 5908 C CA . PRO B 1 354 ? -16.375 -8.547 2.574 1 88.19 354 PRO B CA 1
ATOM 5909 C C . PRO B 1 354 ? -16.125 -8.656 4.078 1 88.19 354 PRO B C 1
ATOM 5911 O O . PRO B 1 354 ? -15.312 -7.906 4.625 1 88.19 354 PRO B O 1
ATOM 5914 N N . ASP B 1 355 ? -16.859 -9.477 4.703 1 89.5 355 ASP B N 1
ATOM 5915 C CA . ASP B 1 355 ? -16.641 -9.766 6.117 1 89.5 355 ASP B CA 1
ATOM 5916 C C . ASP B 1 355 ? -15.555 -10.828 6.305 1 89.5 355 ASP B C 1
ATOM 5918 O O . ASP B 1 355 ? -15.789 -12.008 6.047 1 89.5 355 ASP B O 1
ATOM 5922 N N . ALA B 1 356 ? -14.477 -10.453 6.793 1 90.56 356 ALA B N 1
ATOM 5923 C CA . ALA B 1 356 ? -13.312 -11.328 6.926 1 90.56 356 ALA B CA 1
ATOM 5924 C C . ALA B 1 356 ? -13.625 -12.539 7.789 1 90.56 356 ALA B C 1
ATOM 5926 O O . ALA B 1 356 ? -13.086 -13.625 7.57 1 90.56 356 ALA B O 1
ATOM 5927 N N . THR B 1 357 ? -14.469 -12.398 8.75 1 90.31 357 THR B N 1
ATOM 5928 C CA . THR B 1 357 ? -14.766 -13.477 9.688 1 90.31 357 THR B CA 1
ATOM 5929 C C . THR B 1 357 ? -15.539 -14.594 9 1 90.31 357 THR B C 1
ATOM 5931 O O . THR B 1 357 ? -15.57 -15.727 9.484 1 90.31 357 THR B O 1
ATOM 5934 N N . LYS B 1 358 ? -16.125 -14.289 7.906 1 95.56 358 LYS B N 1
ATOM 5935 C CA . LYS B 1 358 ? -16.938 -15.266 7.184 1 95.56 358 LYS B CA 1
ATOM 5936 C C . LYS B 1 358 ? -16.094 -16.016 6.152 1 95.56 358 LYS B C 1
ATOM 5938 O O . LYS B 1 358 ? -16.547 -17.016 5.582 1 95.56 358 LYS B O 1
ATOM 5943 N N . ARG B 1 359 ? -14.945 -15.586 5.938 1 97.25 359 ARG B N 1
ATOM 5944 C CA . ARG B 1 359 ? -14.078 -16.25 4.969 1 97.25 359 ARG B CA 1
ATOM 5945 C C . ARG B 1 359 ? -13.539 -17.562 5.531 1 97.25 359 ARG B C 1
ATOM 5947 O O . ARG B 1 359 ? -13.195 -17.641 6.711 1 97.25 359 ARG B O 1
ATOM 5954 N N . PRO B 1 360 ? -13.461 -18.578 4.754 1 97.31 360 PRO B N 1
ATOM 5955 C CA . PRO B 1 360 ? -12.945 -19.875 5.219 1 97.31 360 PRO B CA 1
ATOM 5956 C C . PRO B 1 360 ? -11.438 -19.844 5.445 1 97.31 360 PRO B C 1
ATOM 5958 O O . PRO B 1 360 ? -10.734 -18.984 4.922 1 97.31 360 PRO B O 1
ATOM 5961 N N . LYS B 1 361 ? -11 -20.812 6.266 1 97.31 361 LYS B N 1
ATOM 5962 C CA . LYS B 1 361 ? -9.562 -21.078 6.324 1 97.31 361 LYS B CA 1
ATOM 5963 C C . LYS B 1 361 ? -9.094 -21.812 5.074 1 97.31 361 LYS B C 1
ATOM 5965 O O . LYS B 1 361 ? -9.891 -22.469 4.395 1 97.31 361 LYS B O 1
ATOM 5970 N N . MET B 1 362 ? -7.855 -21.734 4.824 1 97.94 362 MET B N 1
ATOM 5971 C CA . MET B 1 362 ? -7.34 -22.328 3.59 1 97.94 362 MET B CA 1
ATOM 5972 C C . MET B 1 362 ? -7.535 -23.844 3.588 1 97.94 362 MET B C 1
ATOM 5974 O O . MET B 1 362 ? -7.773 -24.438 2.537 1 97.94 362 MET B O 1
ATOM 5978 N N . GLY B 1 363 ? -7.355 -24.438 4.785 1 96.88 363 GLY B N 1
ATOM 5979 C CA . GLY B 1 363 ? -7.648 -25.859 4.859 1 96.88 363 GLY B CA 1
ATOM 5980 C C . GLY B 1 363 ? -9.047 -26.203 4.391 1 96.88 363 GLY B C 1
ATOM 5981 O O . GLY B 1 363 ? -9.242 -27.188 3.674 1 96.88 363 GLY B O 1
ATOM 5982 N N . HIS B 1 364 ? -9.977 -25.406 4.805 1 97.25 364 HIS B N 1
ATOM 5983 C CA . HIS B 1 364 ? -11.367 -25.594 4.391 1 97.25 364 HIS B CA 1
ATOM 5984 C C . HIS B 1 364 ? -11.539 -25.344 2.896 1 97.25 364 HIS B C 1
ATOM 5986 O O . HIS B 1 364 ? -12.297 -26.047 2.227 1 97.25 364 HIS B O 1
ATOM 5992 N N . VAL B 1 365 ? -10.875 -24.375 2.396 1 97.88 365 VAL B N 1
ATOM 5993 C CA . VAL B 1 365 ? -10.906 -24.062 0.972 1 97.88 365 VAL B CA 1
ATOM 5994 C C . VAL B 1 365 ? -10.484 -25.281 0.16 1 97.88 365 VAL B C 1
ATOM 5996 O O . VAL B 1 365 ? -11.133 -25.641 -0.828 1 97.88 365 VAL B O 1
ATOM 5999 N N . ILE B 1 366 ? -9.422 -25.953 0.584 1 97.81 366 ILE B N 1
ATOM 6000 C CA . ILE B 1 366 ? -8.906 -27.141 -0.098 1 97.81 366 ILE B CA 1
ATOM 6001 C C . ILE B 1 366 ? -9.977 -28.234 -0.11 1 97.81 366 ILE B C 1
ATOM 6003 O O . ILE B 1 366 ? -10.219 -28.859 -1.144 1 97.81 366 ILE B O 1
ATOM 6007 N N . HIS B 1 367 ? -10.609 -28.328 1.001 1 96.5 367 HIS B N 1
ATOM 6008 C CA . HIS B 1 367 ? -11.656 -29.328 1.11 1 96.5 367 HIS B CA 1
ATOM 6009 C C . HIS B 1 367 ? -12.812 -29.016 0.163 1 96.5 367 HIS B C 1
ATOM 6011 O O . HIS B 1 367 ? -13.352 -29.922 -0.481 1 96.5 367 HIS B O 1
ATOM 6017 N N . MET B 1 368 ? -13.164 -27.812 0.081 1 95.88 368 MET B N 1
ATOM 6018 C CA . MET B 1 368 ? -14.258 -27.391 -0.79 1 95.88 368 MET B CA 1
ATOM 6019 C C . MET B 1 368 ? -13.898 -27.609 -2.256 1 95.88 368 MET B C 1
ATOM 6021 O O . MET B 1 368 ? -14.758 -27.984 -3.059 1 95.88 368 MET B O 1
ATOM 6025 N N . LEU B 1 369 ? -12.68 -27.406 -2.547 1 95.88 369 LEU B N 1
ATOM 6026 C CA . LEU B 1 369 ? -12.234 -27.547 -3.93 1 95.88 369 LEU B CA 1
ATOM 6027 C C . LEU B 1 369 ? -12.133 -29.016 -4.328 1 95.88 369 LEU B C 1
ATOM 6029 O O . LEU B 1 369 ? -12.367 -29.375 -5.488 1 95.88 369 LEU B O 1
ATOM 6033 N N . GLU B 1 370 ? -11.758 -29.828 -3.307 1 92.44 370 GLU B N 1
ATOM 6034 C CA . GLU B 1 370 ? -11.555 -31.234 -3.578 1 92.44 370 GLU B CA 1
ATOM 6035 C C . GLU B 1 370 ? -12.852 -32.031 -3.416 1 92.44 370 GLU B C 1
ATOM 6037 O O . GLU B 1 370 ? -12.977 -33.156 -3.918 1 92.44 370 GLU B O 1
ATOM 6042 N N . ALA B 1 371 ? -13.812 -31.531 -2.461 1 74.56 371 ALA B N 1
ATOM 6043 C CA . ALA B 1 371 ? -15.023 -32.281 -2.148 1 74.56 371 ALA B CA 1
ATOM 6044 C C . ALA B 1 371 ? -15.789 -32.625 -3.418 1 74.56 371 ALA B C 1
ATOM 6046 O O . ALA B 1 371 ? -15.883 -31.828 -4.34 1 74.56 371 ALA B O 1
ATOM 6047 N N . ASP B 1 372 ? -15.75 -33.781 -3.785 1 58.81 372 ASP B N 1
ATOM 6048 C CA . ASP B 1 372 ? -16.594 -34.312 -4.84 1 58.81 372 ASP B CA 1
ATOM 6049 C C . ASP B 1 372 ? -18.062 -33.906 -4.652 1 58.81 372 ASP B C 1
ATOM 6051 O O . ASP B 1 372 ? -18.453 -33.5 -3.557 1 58.81 372 ASP B O 1
ATOM 6055 N N . ASP B 1 373 ? -19.062 -33.75 -5.707 1 49.97 373 ASP B N 1
ATOM 6056 C CA . ASP B 1 373 ? -20.453 -33.406 -5.906 1 49.97 373 ASP B CA 1
ATOM 6057 C C . ASP B 1 373 ? -21.297 -33.75 -4.68 1 49.97 373 ASP B C 1
ATOM 6059 O O . ASP B 1 373 ? -22.5 -33.5 -4.645 1 49.97 373 ASP B O 1
ATOM 6063 N N . LEU B 1 374 ? -20.984 -34.531 -3.816 1 42.38 374 LEU B N 1
ATOM 6064 C CA . LEU B 1 374 ? -22 -34.938 -2.846 1 42.38 374 LEU B CA 1
ATOM 6065 C C . LEU B 1 374 ? -22.25 -33.844 -1.82 1 42.38 374 LEU B C 1
ATOM 6067 O O . LEU B 1 374 ? -23.312 -33.781 -1.208 1 42.38 374 LEU B O 1
ATOM 6071 N N . LEU B 1 375 ? -21.375 -33 -1.479 1 42 375 LEU B N 1
ATOM 6072 C CA . LEU B 1 375 ? -21.547 -32.094 -0.348 1 42 375 LEU B CA 1
ATOM 6073 C C . LEU B 1 375 ? -22.297 -30.828 -0.768 1 42 375 LEU B C 1
ATOM 6075 O O . LEU B 1 375 ? -22.656 -30 0.076 1 42 375 LEU B O 1
ATOM 6079 N N . PHE B 1 376 ? -22.25 -30.391 -1.895 1 42.34 376 PHE B N 1
ATOM 6080 C CA . PHE B 1 376 ? -22.938 -29.156 -2.262 1 42.34 376 PHE B CA 1
ATOM 6081 C C . PHE B 1 376 ? -24.438 -29.312 -2.125 1 42.34 376 PHE B C 1
ATOM 6083 O O . PHE B 1 376 ? -25.188 -28.344 -2.309 1 42.34 376 PHE B O 1
ATOM 6090 N N . SER B 1 377 ? -25.016 -30.438 -2.037 1 39.12 377 SER B N 1
ATOM 6091 C CA . SER B 1 377 ? -26.453 -30.609 -1.895 1 39.12 377 SER B CA 1
ATOM 6092 C C . SER B 1 377 ? -26.953 -30.031 -0.579 1 39.12 377 SER B C 1
ATOM 6094 O O . SER B 1 377 ? -28.109 -29.609 -0.476 1 39.12 377 SER B O 1
ATOM 6096 N N . ASP B 1 378 ? -26.172 -30.047 0.448 1 37.25 378 ASP B N 1
ATOM 6097 C CA . ASP B 1 378 ? -26.75 -29.719 1.751 1 37.25 378 ASP B CA 1
ATOM 6098 C C . ASP B 1 378 ? -26.812 -28.219 1.977 1 37.25 378 ASP B C 1
ATOM 6100 O O . ASP B 1 378 ? -27.672 -27.719 2.701 1 37.25 378 ASP B O 1
ATOM 6104 N N . GLU B 1 379 ? -25.859 -27.453 1.488 1 39.75 379 GLU B N 1
ATOM 6105 C CA . GLU B 1 379 ? -25.844 -26.047 1.885 1 39.75 379 GLU B CA 1
ATOM 6106 C C . GLU B 1 379 ? -26.859 -25.234 1.065 1 39.75 379 GLU B C 1
ATOM 6108 O O . GLU B 1 379 ? -27.141 -24.094 1.391 1 39.75 379 GLU B O 1
ATOM 6113 N N . ARG B 1 380 ? -27.328 -25.641 -0.084 1 39.25 380 ARG B N 1
ATOM 6114 C CA . ARG B 1 380 ? -28.531 -25.078 -0.697 1 39.25 380 ARG B CA 1
ATOM 6115 C C . ARG B 1 380 ? -29.75 -25.25 0.207 1 39.25 380 ARG B C 1
ATOM 6117 O O . ARG B 1 380 ? -30.75 -24.547 0.06 1 39.25 380 ARG B O 1
ATOM 6124 N N . ARG B 1 381 ? -29.812 -26.281 1.01 1 36.81 381 ARG B N 1
ATOM 6125 C CA . ARG B 1 381 ? -30.938 -26.5 1.903 1 36.81 381 ARG B CA 1
ATOM 6126 C C . ARG B 1 381 ? -30.938 -25.469 3.035 1 36.81 381 ARG B C 1
ATOM 6128 O O . ARG B 1 381 ? -32 -25.062 3.516 1 36.81 381 ARG B O 1
ATOM 6135 N N . ILE B 1 382 ? -29.766 -25 3.434 1 36.81 382 ILE B N 1
ATOM 6136 C CA . ILE B 1 382 ? -29.797 -24.062 4.555 1 36.81 382 ILE B CA 1
ATOM 6137 C C . ILE B 1 382 ? -30.156 -22.672 4.059 1 36.81 382 ILE B C 1
ATOM 6139 O O . ILE B 1 382 ? -30.875 -21.938 4.727 1 36.81 382 ILE B O 1
ATOM 6143 N N . GLY B 1 383 ? -29.766 -22.297 2.809 1 36.53 383 GLY B N 1
ATOM 6144 C CA . GLY B 1 383 ? -30.188 -20.984 2.326 1 36.53 383 GLY B CA 1
ATOM 6145 C C . GLY B 1 383 ? -31.656 -20.922 1.965 1 36.53 383 GLY B C 1
ATOM 6146 O O . GLY B 1 383 ? -32.25 -19.844 1.949 1 36.53 383 GLY B O 1
ATOM 6147 N N . ARG B 1 384 ? -32.281 -22 1.414 1 36.06 384 ARG B N 1
ATOM 6148 C CA . ARG B 1 384 ? -33.719 -22 1.14 1 36.06 384 ARG B CA 1
ATOM 6149 C C . ARG B 1 384 ? -34.531 -22 2.434 1 36.06 384 ARG B C 1
ATOM 6151 O O . ARG B 1 384 ? -35.656 -21.5 2.469 1 36.06 384 ARG B O 1
ATOM 6158 N N . GLU B 1 385 ? -34 -22.672 3.467 1 36.22 385 GLU B N 1
ATOM 6159 C CA . GLU B 1 385 ? -34.844 -22.734 4.676 1 36.22 385 GLU B CA 1
ATOM 6160 C C . GLU B 1 385 ? -34.875 -21.391 5.387 1 36.22 385 GLU B C 1
ATOM 6162 O O . GLU B 1 385 ? -35.844 -21.078 6.094 1 36.22 385 GLU B O 1
ATOM 6167 N N . SER B 1 386 ? -33.844 -20.547 5.25 1 35.06 386 SER B N 1
ATOM 6168 C CA . SER B 1 386 ? -34 -19.312 6 1 35.06 386 SER B CA 1
ATOM 6169 C C . SER B 1 386 ? -34.938 -18.359 5.293 1 35.06 386 SER B C 1
ATOM 6171 O O . SER B 1 386 ? -35.406 -17.391 5.887 1 35.06 386 SER B O 1
ATOM 6173 N N . SER B 1 387 ? -35.125 -18.5 3.959 1 34.69 387 SER B N 1
ATOM 6174 C CA . SER B 1 387 ? -36.125 -17.594 3.385 1 34.69 387 SER B CA 1
ATOM 6175 C C . SER B 1 387 ? -37.531 -18.016 3.746 1 34.69 387 SER B C 1
ATOM 6177 O O . SER B 1 387 ? -38.469 -17.203 3.689 1 34.69 387 SER B O 1
ATOM 6179 N N . HIS B 1 388 ? -37.781 -19.359 3.848 1 32.06 388 HIS B N 1
ATOM 6180 C CA . HIS B 1 388 ? -39.188 -19.719 4.012 1 32.06 388 HIS B CA 1
ATOM 6181 C C . HIS B 1 388 ? -39.688 -19.375 5.414 1 32.06 388 HIS B C 1
ATOM 6183 O O . HIS B 1 388 ? -40.875 -19.359 5.664 1 32.06 388 HIS B O 1
ATOM 6189 N N . SER B 1 389 ? -38.781 -19.469 6.391 1 32.78 389 SER B N 1
ATOM 6190 C CA . SER B 1 389 ? -39.406 -19.453 7.711 1 32.78 389 SER B CA 1
ATOM 6191 C C . SER B 1 389 ? -39.906 -18.062 8.047 1 32.78 389 SER B C 1
ATOM 6193 O O . SER B 1 389 ? -40.688 -17.891 8.992 1 32.78 389 SER B O 1
ATOM 6195 N N . HIS B 1 390 ? -39.406 -17.062 7.371 1 30.11 390 HIS B N 1
ATOM 6196 C CA . HIS B 1 390 ? -39.938 -15.82 7.906 1 30.11 390 HIS B CA 1
ATOM 6197 C C . HIS B 1 390 ? -41.344 -15.539 7.348 1 30.11 390 HIS B C 1
ATOM 6199 O O . HIS B 1 390 ? -41.969 -14.555 7.719 1 30.11 390 HIS B O 1
ATOM 6205 N N . ARG B 1 391 ? -41.656 -16.25 6.262 1 29.06 391 ARG B N 1
ATOM 6206 C CA . ARG B 1 391 ? -42.969 -15.852 5.762 1 29.06 391 ARG B CA 1
ATOM 6207 C C . ARG B 1 391 ? -44.062 -16.312 6.703 1 29.06 391 ARG B C 1
ATOM 6209 O O . ARG B 1 391 ? -45.125 -15.664 6.801 1 29.06 391 ARG B O 1
ATOM 6216 N N . CYS B 1 392 ? -43.906 -17.547 7.207 1 27.91 392 CYS B N 1
ATOM 6217 C CA . CYS B 1 392 ? -45.125 -18.141 7.723 1 27.91 392 CYS B CA 1
ATOM 6218 C C . CYS B 1 392 ? -45.562 -17.469 9.016 1 27.91 392 CYS B C 1
ATOM 6220 O O . CYS B 1 392 ? -46.656 -17.719 9.523 1 27.91 392 CYS B O 1
ATOM 6222 N N . GLU B 1 393 ? -44.688 -16.859 9.758 1 30.27 393 GLU B N 1
ATOM 6223 C CA . GLU B 1 393 ? -45.281 -16.516 11.055 1 30.27 393 GLU B CA 1
ATOM 6224 C C . GLU B 1 393 ? -46.25 -15.367 10.938 1 30.27 393 GLU B C 1
ATOM 6226 O O . GLU B 1 393 ? -46.938 -15.031 11.906 1 30.27 393 GLU B O 1
ATOM 6231 N N . GLN B 1 394 ? -46.219 -14.625 9.852 1 28.42 394 GLN B N 1
ATOM 6232 C CA . GLN B 1 394 ? -47.125 -13.477 9.938 1 28.42 394 GLN B CA 1
ATOM 6233 C C . GLN B 1 394 ? -48.562 -13.891 9.734 1 28.42 394 GLN B C 1
ATOM 6235 O O . GLN B 1 394 ? -49.5 -13.141 10.055 1 28.42 394 GLN B O 1
ATOM 6240 N N . GLU B 1 395 ? -48.812 -14.961 9.016 1 28.17 395 GLU B N 1
ATOM 6241 C CA . GLU B 1 395 ? -50.219 -15.086 8.656 1 28.17 395 GLU B CA 1
ATOM 6242 C C . GLU B 1 395 ? -51.062 -15.562 9.844 1 28.17 395 GLU B C 1
ATOM 6244 O O . GLU B 1 395 ? -52.281 -15.422 9.852 1 28.17 395 GLU B O 1
ATOM 6249 N N . ASN B 1 396 ? -50.531 -16.375 10.688 1 25.88 396 ASN B N 1
ATOM 6250 C CA . ASN B 1 396 ? -51.469 -17.156 11.477 1 25.88 396 ASN B CA 1
ATOM 6251 C C . ASN B 1 396 ? -52.156 -16.297 12.555 1 25.88 396 ASN B C 1
ATOM 6253 O O . ASN B 1 396 ? -52.875 -16.812 13.383 1 25.88 396 ASN B O 1
ATOM 6257 N N . HIS B 1 397 ? -51.656 -15.156 12.914 1 26.42 397 HIS B N 1
ATOM 6258 C CA . HIS B 1 397 ? -52.312 -14.68 14.117 1 26.42 397 HIS B CA 1
ATOM 6259 C C . HIS B 1 397 ? -53.719 -14.195 13.805 1 26.42 397 HIS B C 1
ATOM 6261 O O . HIS B 1 397 ? -54.375 -13.555 14.641 1 26.42 397 HIS B O 1
ATOM 6267 N N . ALA B 1 398 ? -54.219 -14.297 12.555 1 25.59 398 ALA B N 1
ATOM 6268 C CA . ALA B 1 398 ? -55.562 -13.742 12.383 1 25.59 398 ALA B CA 1
ATOM 6269 C C . ALA B 1 398 ? -56.594 -14.562 13.148 1 25.59 398 ALA B C 1
ATOM 6271 O O . ALA B 1 398 ? -57.531 -14 13.719 1 25.59 398 ALA B O 1
ATOM 6272 N N . VAL B 1 399 ? -56.688 -15.852 12.945 1 24.44 399 VAL B N 1
ATOM 6273 C CA . VAL B 1 399 ? -58 -16.5 13.047 1 24.44 399 VAL B CA 1
ATOM 6274 C C . VAL B 1 399 ? -58.312 -16.766 14.516 1 24.44 399 VAL B C 1
ATOM 6276 O O . VAL B 1 399 ? -59.469 -17.125 14.852 1 24.44 399 VAL B O 1
ATOM 6279 N N . ALA B 1 400 ? -57.469 -16.875 15.414 1 21.98 400 ALA B N 1
ATOM 6280 C CA . ALA B 1 400 ? -57.938 -17.625 16.562 1 21.98 400 ALA B CA 1
ATOM 6281 C C . ALA B 1 400 ? -58.906 -16.797 17.406 1 21.98 400 ALA B C 1
ATOM 6283 O O . ALA B 1 400 ? -59.281 -17.203 18.516 1 21.98 400 ALA B O 1
ATOM 6284 N N . LYS B 1 401 ? -59.125 -15.547 17.203 1 27.72 401 LYS B N 1
ATOM 6285 C CA . LYS B 1 401 ? -60.031 -14.961 18.188 1 27.72 401 LYS B CA 1
ATOM 6286 C C . LYS B 1 401 ? -61.469 -15.438 17.984 1 27.72 401 LYS B C 1
ATOM 6288 O O . LYS B 1 401 ? -62.188 -14.898 17.125 1 27.72 401 LYS B O 1
ATOM 6293 N N . LEU B 1 402 ? -61.812 -16.891 17.891 1 21.19 402 LEU B N 1
ATOM 6294 C CA . LEU B 1 402 ? -62.969 -17.781 17.969 1 21.19 402 LEU B CA 1
ATOM 6295 C C . LEU B 1 402 ? -63.875 -17.391 19.156 1 21.19 402 LEU B C 1
ATOM 6297 O O . LEU B 1 402 ? -65.062 -17.234 19 1 21.19 402 LEU B O 1
ATOM 6301 N N . GLY B 1 403 ? -63.969 -18.156 20.328 1 21.28 403 GLY B N 1
ATOM 6302 C CA . GLY B 1 403 ? -65.062 -18.938 20.906 1 21.28 403 GLY B CA 1
ATOM 6303 C C . GLY B 1 403 ? -65.812 -18.172 21.953 1 21.28 403 GLY B C 1
ATOM 6304 O O . GLY B 1 403 ? -66.75 -18.719 22.578 1 21.28 403 GLY B O 1
ATOM 6305 N N . ASP B 1 404 ? -65.312 -17.109 22.609 1 25.2 404 ASP B N 1
ATOM 6306 C CA . ASP B 1 404 ? -66.125 -17.016 23.844 1 25.2 404 ASP B CA 1
ATOM 6307 C C . ASP B 1 404 ? -67.5 -16.469 23.578 1 25.2 404 ASP B C 1
ATOM 6309 O O . ASP B 1 404 ? -67.75 -15.273 23.781 1 25.2 404 ASP B O 1
ATOM 6313 N N . LYS B 1 405 ? -68.188 -16.703 22.516 1 21.44 405 LYS B N 1
ATOM 6314 C CA . LYS B 1 405 ? -69.562 -16.219 22.562 1 21.44 405 LYS B CA 1
ATOM 6315 C C . LYS B 1 405 ? -70.312 -16.844 23.734 1 21.44 405 LYS B C 1
ATOM 6317 O O . LYS B 1 405 ? -71.312 -16.281 24.219 1 21.44 405 LYS B O 1
ATOM 6322 N N . ARG B 1 406 ? -70.438 -18.234 23.859 1 19.97 406 ARG B N 1
ATOM 6323 C CA . ARG B 1 406 ? -71.812 -18.688 24.234 1 19.97 406 ARG B CA 1
ATOM 6324 C C . ARG B 1 406 ? -72.125 -18.297 25.672 1 19.97 406 ARG B C 1
ATOM 6326 O O . ARG B 1 406 ? -73.25 -18.047 26 1 19.97 406 ARG B O 1
ATOM 6333 N N . LEU B 1 407 ? -71.438 -18.781 26.75 1 21.55 407 LEU B N 1
ATOM 6334 C CA . LEU B 1 407 ? -72.25 -19.188 27.891 1 21.55 407 LEU B CA 1
ATOM 6335 C C . LEU B 1 407 ? -72.688 -17.969 28.703 1 21.55 407 LEU B C 1
ATOM 6337 O O . LEU B 1 407 ? -73.688 -18 29.375 1 21.55 407 LEU B O 1
ATOM 6341 N N . GLY B 1 408 ? -72.312 -16.766 29.125 1 21.75 408 GLY B N 1
ATOM 6342 C CA . GLY B 1 408 ? -73.438 -16.109 29.766 1 21.75 408 GLY B CA 1
ATOM 6343 C C . GLY B 1 408 ? -74.375 -15.398 28.781 1 21.75 408 GLY B C 1
ATOM 6344 O O . GLY B 1 408 ? -73.938 -15.117 27.641 1 21.75 408 GLY B O 1
#

Sequence (816 aa):
MLKHADTPLPFPRNTGNRAFSGTGSPPPRSSSRDSSRDRKIEHRVVFSDRASSGESRGTASGCETASFGSGSVGPEVSHLGWGRWYTLRELEAATNGLCEENVIGEGGYGIVYRGVLGDGTKVAVKNLLNNRGQAEKEFKVEVEVIGRVRHKNLVRLLGYCVEGAYRMLVYEYVDNGNLDQWLHGDVGEVSPLTWDIRMNIILGTAKGLAYLHEGLEPKVVHRDVKSSNILLDRQWNAKVSDFGLAKLICSERSYVTTRVMGTFGYVAPEYACTGMLNEKSDVYSFGILIMELISGRSPVDYSRAQGEVNLVDWLKAMVGNRKSEEVVDPKLPEMPASKALKRVLLVALRCVDPDATKRPKMGHVIHMLEADDLLFSDERRIGRESSHSHRCEQENHAVAKLGDKRLGMLKHADTPLPFPRNTGNRAFSGTGSPPPRSSSRDSSRDRKIEHRVVFSDRASSGESRGTASGCETASFGSGSVGPEVSHLGWGRWYTLRELEAATNGLCEENVIGEGGYGIVYRGVLGDGTKVAVKNLLNNRGQAEKEFKVEVEVIGRVRHKNLVRLLGYCVEGAYRMLVYEYVDNGNLDQWLHGDVGEVSPLTWDIRMNIILGTAKGLAYLHEGLEPKVVHRDVKSSNILLDRQWNAKVSDFGLAKLICSERSYVTTRVMGTFGYVAPEYACTGMLNEKSDVYSFGILIMELISGRSPVDYSRAQGEVNLVDWLKAMVGNRKSEEVVDPKLPEMPASKALKRVLLVALRCVDPDATKRPKMGHVIHMLEADDLLFSDERRIGRESSHSHRCEQENHAVAKLGDKRLG